Protein AF-A1ZXV8-F1 (afdb_monomer_lite)

Sequence (802 aa):
MLLSLAGGFVLKTYAQTKNYTYQALFLHKFTEHVNWPVSAAYGKKFRIGILGDKYVYRLMNNYLSQKKIAGVNTEVIHFTNVLQIRPCHVLFISESSNLNLKIVFARLRDIHCLIVSEKQDLFTKPKLFPVLAAQSCINLKVVNNRLRFDLNKPNIRARGLSLDSDQAKPALQTLAKYDSLKKAIPKKIARTQSNILRIINRSKALDDSLNLLQQNLRRMLAQENNYLKDIKKAKTEIKSLEKEEEEKLDSIATLQTKIQALMMEINRKNNELNSEKDSINALKYQINRLSEEVREDADVKKLLLVVKSLEDELKQRGGNVEELRDKLQNIRSANKELKNADLRYTTIQERLKRVKADKLAAEEEKKRLRADKERLSAEQKAQVARHRFNIIIASLVSLLLLILLLVFILSNRRRKNMIRKLNAVNIQLTQSKGQIEQQNEALQRNIVELQKKKELEAANRKLEEANKKLDQLQKYKDKLTNMIVHDLKNPLGAVLVNSKMEATNYNINPKIKKRLQDIHQASTRIKVYIEDMLAIQTYANSELPLQLAAHQMFAGIQNAVNILRSAIREKSIVIENNIPTEYYAKYDSKYIGRVYENLLSNAIKYTDPGGKIMFSAEMLPADDQSPLGYIHFAIADSGQGIPEDKFKQIFEPFMQLEAREFANTSSTGIGLTFCKMAVESHRSKIKVVSQVGVGTTFMFDLPRTELQEKSTASGAAKQAHSIEADKEATAMVLSQEERQTLKPFVQALDKVEFYEVTTLLSILKPLDQEKNSNLVQWKTAVEESIDNFNEVEYQKLKGLVV

InterPro domains:
  IPR003594 Histidine kinase/HSP90-like ATPase domain [PF02518] (588-705)
  IPR003594 Histidine kinase/HSP90-like ATPase domain [SM00387] (587-706)
  IPR003661 Signal transduction histidine kinase, dimerisation/phosphoacceptor domain [PF00512] (477-536)
  IPR003661 Signal transduction histidine kinase, dimerisation/phosphoacceptor domain [SM00388] (476-542)
  IPR003661 Signal transduction histidine kinase, dimerisation/phosphoacceptor domain [cd00082] (477-536)
  IPR004358 Signal transduction histidine kinase-related protein, C-terminal [PR00344] (631-645)
  IPR004358 Signal transduction histidine kinase-related protein, C-terminal [PR00344] (649-659)
  IPR004358 Signal transduction histidine kinase-related protein, C-terminal [PR00344] (666-684)
  IPR004358 Signal transduction histidine kinase-related protein, C-terminal [PR00344] (690-703)
  IPR005467 Histidine kinase domain [PS50109] (483-706)
  IPR025293 YfiR/HmsC-like [PF13689] (21-165)
  IPR036097 Signal transduction histidine kinase, dimerisation/phosphoacceptor domain superfamily [SSF47384] (461-537)
  IPR036890 Histidine kinase/HSP90-like ATPase superfamily [G3DSA:3.30.565.10] (543-709)
  IPR036890 Histidine kinase/HSP90-like ATPase superfamily [SSF55874] (532-705)

Secondary structure (DSSP, 8-state):
----TTTTTHHHHHTTS--HHHHHHHHHHHHTTEE--GGG--SSSEEEEEES-HHHHHHHHHHHTT-EETTEEEEEEEESSGGG----SEEEE-TT----HHHHHHHTTTS--EEEEE-S-SSS---S-HHHHTT-SEEEEEETTEEEEEE-HHHHHHTT-EE-TTTHHHHHHHHHHHHHHHTTSHHHHHHHHHHHHHHHHHHHHHHHHHHHHHHHHHHHHHHHHHHHHHHHHHHHHHHHHHHHHHHHHHHHHHHHHHHHHHHHHHHHHHHHHHHHHHHHHHHHHHHHHHHHTTSS---SSSSSSSTTS-S-S-SS-----TTHHHHHHHHHHHHHHHHHHHHHHHHHHHHHHHHHHHHHHHHHHHHHHHHHHHHHHHHHHHHHHHHHHHHHHHHHHHHHHHHHHHHHHHHHHHHHHHHHHHHHHHHHHHHHHHHHHHHHHHHHHHHHHHHHHHHHHHHHHHHHHHHHHHHHHHHHHHHHHHHHHHHHHHHHHHHHHHHHHHHT-TTS-HHHHHHHHHHHHHHHHHHHHHHHHHHHHHHHHS------EEEEHHHHHHHHHHHTHHHHHHTT-EEEE---TT-EEEE-HHHHHHHHHHHHHHHHHHSPTT-EEEEEEEEE---SS-TT-EEEEEEEE-SS---GGGTTGGGSTT------S-SS----S-HHHHHHHHHHHTT---EEEEETTTEEEEEEEEEEE------------------------------HHHHHHHHHHHHHHTTS-TT-HHHHHHHHGGGGG---HHHHHHHHHHHHHHHTT-HHHHHHHHTTT-

Structure (mmCIF, N/CA/C/O backbone):
data_AF-A1ZXV8-F1
#
_entry.id   AF-A1ZXV8-F1
#
loop_
_atom_site.group_PDB
_atom_site.id
_atom_site.type_symbol
_atom_site.label_atom_id
_atom_site.label_alt_id
_atom_site.label_comp_id
_atom_site.label_asym_id
_atom_site.label_entity_id
_atom_site.label_seq_id
_atom_site.pdbx_PDB_ins_code
_atom_site.Cartn_x
_atom_site.Cartn_y
_atom_site.Cartn_z
_atom_site.occupancy
_atom_site.B_iso_or_equiv
_atom_site.auth_seq_id
_atom_site.auth_comp_id
_atom_site.auth_asym_id
_atom_site.auth_atom_id
_atom_site.pdbx_PDB_model_num
ATOM 1 N N . MET A 1 1 ? -5.910 -38.141 56.158 1.00 32.38 1 MET A N 1
ATOM 2 C CA . MET A 1 1 ? -5.199 -38.746 55.011 1.00 32.38 1 MET A CA 1
ATOM 3 C C . MET A 1 1 ? -4.466 -37.655 54.249 1.00 32.38 1 MET A C 1
ATOM 5 O O . MET A 1 1 ? -5.045 -36.954 53.430 1.00 32.38 1 MET A O 1
ATOM 9 N N . LEU A 1 2 ? -3.208 -37.465 54.634 1.00 32.25 2 LEU A N 1
ATOM 10 C CA . LEU A 1 2 ? -2.226 -36.551 54.064 1.00 32.25 2 LEU A CA 1
ATOM 11 C C . LEU A 1 2 ? -1.462 -37.293 52.961 1.00 32.25 2 LEU A C 1
ATOM 13 O O . LEU A 1 2 ? -0.835 -38.287 53.298 1.00 32.25 2 LEU A O 1
ATOM 17 N N . LEU A 1 3 ? -1.522 -36.831 51.702 1.00 29.33 3 LEU A N 1
ATOM 18 C CA . LEU A 1 3 ? -0.487 -36.960 50.648 1.00 29.33 3 LEU A CA 1
ATOM 19 C C . LEU A 1 3 ? -1.077 -36.590 49.269 1.00 29.33 3 LEU A C 1
ATOM 21 O O . LEU A 1 3 ? -1.668 -37.434 48.610 1.00 29.33 3 LEU A O 1
ATOM 25 N N . SER A 1 4 ? -0.906 -35.334 48.826 1.00 27.02 4 SER A N 1
ATOM 26 C CA . SER A 1 4 ? -0.674 -34.981 47.396 1.00 27.02 4 SER A CA 1
ATOM 27 C C . SER A 1 4 ? -0.369 -33.488 47.142 1.00 27.02 4 SER A C 1
ATOM 29 O O . SER A 1 4 ? -0.070 -33.096 46.014 1.00 27.02 4 SER A O 1
ATOM 31 N N . LEU A 1 5 ? -0.357 -32.627 48.168 1.00 29.77 5 LEU A N 1
ATOM 32 C CA . LEU A 1 5 ? -0.182 -31.171 48.008 1.00 29.77 5 LEU A CA 1
ATOM 33 C C . LEU A 1 5 ? 1.259 -30.670 47.752 1.00 29.77 5 LEU A C 1
ATOM 35 O O . LEU A 1 5 ? 1.503 -29.471 47.837 1.00 29.77 5 LEU A O 1
ATOM 39 N N . ALA A 1 6 ? 2.204 -31.532 47.362 1.00 27.81 6 ALA A N 1
ATOM 40 C CA . ALA A 1 6 ? 3.570 -31.107 47.016 1.00 27.81 6 ALA A CA 1
ATOM 41 C C . ALA A 1 6 ? 3.826 -30.954 45.497 1.00 27.81 6 ALA A C 1
ATOM 43 O O . ALA A 1 6 ? 4.758 -30.260 45.101 1.00 27.81 6 ALA A O 1
ATOM 44 N N . GLY A 1 7 ? 2.986 -31.526 44.621 1.00 26.06 7 GLY A N 1
ATOM 45 C CA . GLY A 1 7 ? 3.224 -31.509 43.164 1.00 26.06 7 GLY A CA 1
ATOM 46 C C . GLY A 1 7 ? 2.676 -30.289 42.407 1.00 26.06 7 GLY A C 1
ATOM 47 O O . GLY A 1 7 ? 3.113 -29.994 41.298 1.00 26.06 7 GLY A O 1
ATOM 48 N N . GLY A 1 8 ? 1.714 -29.562 42.986 1.00 28.95 8 GLY A N 1
ATOM 49 C CA . GLY A 1 8 ? 0.981 -28.494 42.286 1.00 28.95 8 GLY A CA 1
ATOM 50 C C . GLY A 1 8 ? 1.524 -27.076 42.489 1.00 28.95 8 GLY A C 1
ATOM 51 O O . GLY A 1 8 ? 1.219 -26.185 41.693 1.00 28.95 8 GLY A O 1
ATOM 52 N N . PHE A 1 9 ? 2.315 -26.849 43.540 1.00 26.42 9 PHE A N 1
ATOM 53 C CA . PHE A 1 9 ? 2.768 -25.504 43.914 1.00 26.42 9 PHE A CA 1
ATOM 54 C C . PHE A 1 9 ? 4.142 -25.152 43.326 1.00 26.42 9 PHE A C 1
ATOM 56 O O . PHE A 1 9 ? 4.355 -24.011 42.924 1.00 26.42 9 PHE A O 1
ATOM 63 N N . VAL A 1 10 ? 5.025 -26.142 43.144 1.00 28.48 10 VAL A N 1
ATOM 64 C CA . VAL A 1 10 ? 6.367 -25.946 42.558 1.00 28.48 10 VAL A CA 1
ATOM 65 C C . VAL A 1 10 ? 6.303 -25.666 41.044 1.00 28.48 10 VAL A C 1
ATOM 67 O O . VAL A 1 10 ? 7.087 -24.882 40.516 1.00 28.48 10 VAL A O 1
ATOM 70 N N . LEU A 1 11 ? 5.296 -26.201 40.340 1.00 28.48 11 LEU A N 1
ATOM 71 C CA . LEU A 1 11 ? 5.063 -25.924 38.912 1.00 28.48 11 LEU A CA 1
ATOM 72 C C . LEU A 1 11 ? 4.448 -24.537 38.640 1.00 28.48 11 LEU A C 1
ATOM 74 O O . LEU A 1 11 ? 4.526 -24.042 37.516 1.00 28.48 11 LEU A O 1
ATOM 78 N N . LYS A 1 12 ? 3.860 -23.878 39.650 1.00 28.52 12 LYS A N 1
ATOM 79 C CA . LYS A 1 12 ? 3.264 -22.538 39.496 1.00 28.52 12 LYS A CA 1
ATOM 80 C C . LYS A 1 12 ? 4.261 -21.399 39.704 1.00 28.52 12 LYS A C 1
ATOM 82 O O . LYS A 1 12 ? 4.072 -20.340 39.112 1.00 28.52 12 LYS A O 1
ATOM 87 N N . THR A 1 13 ? 5.322 -21.607 40.480 1.00 26.94 13 THR A N 1
ATOM 88 C CA . THR A 1 13 ? 6.343 -20.579 40.740 1.00 26.94 13 THR A CA 1
ATOM 89 C C . THR A 1 13 ? 7.431 -20.520 39.664 1.00 26.94 13 THR A C 1
ATOM 91 O O . THR A 1 13 ? 7.935 -19.435 39.394 1.00 26.94 13 THR A O 1
ATOM 94 N N . TYR A 1 14 ? 7.707 -21.612 38.938 1.00 29.41 14 TYR A N 1
ATOM 95 C CA . TYR A 1 14 ? 8.611 -21.578 37.771 1.00 29.41 14 TYR A CA 1
ATOM 96 C C . TYR A 1 14 ? 7.970 -20.983 36.500 1.00 29.41 14 TYR A C 1
ATOM 98 O O . TYR A 1 14 ? 8.665 -20.425 35.652 1.00 29.41 14 TYR A O 1
ATOM 106 N N . ALA A 1 15 ? 6.639 -21.041 36.376 1.00 31.14 15 ALA A N 1
ATOM 107 C CA . ALA A 1 15 ? 5.903 -20.504 35.226 1.00 31.14 15 ALA A CA 1
ATOM 108 C C . ALA A 1 15 ? 5.649 -18.982 35.299 1.00 31.14 15 ALA A C 1
ATOM 110 O O . ALA A 1 15 ? 5.165 -18.386 34.335 1.00 31.14 15 ALA A O 1
ATOM 111 N N . GLN A 1 16 ? 5.970 -18.328 36.422 1.00 33.84 16 GLN A N 1
ATOM 112 C CA . GLN A 1 16 ? 5.650 -16.913 36.651 1.00 33.84 16 GLN A CA 1
ATOM 113 C C . GLN A 1 16 ? 6.621 -15.900 36.018 1.00 33.84 16 GLN A C 1
ATOM 115 O O . GLN A 1 16 ? 6.372 -14.700 36.105 1.00 33.84 16 GLN A O 1
ATOM 120 N N . THR A 1 17 ? 7.663 -16.333 35.304 1.00 42.47 17 THR A N 1
ATOM 121 C CA . THR A 1 17 ? 8.626 -15.415 34.652 1.00 42.47 17 THR A CA 1
ATOM 122 C C . THR A 1 17 ? 8.869 -15.674 33.162 1.00 42.47 17 THR A C 1
ATOM 124 O O . THR A 1 17 ? 9.558 -14.884 32.515 1.00 42.47 17 THR A O 1
ATOM 127 N N . LYS A 1 18 ? 8.249 -16.702 32.564 1.00 52.91 18 LYS A N 1
ATOM 128 C CA . LYS A 1 18 ? 8.358 -17.005 31.127 1.00 52.91 18 LYS A CA 1
ATOM 129 C C . LYS A 1 18 ? 6.992 -16.971 30.469 1.00 52.91 18 LYS A C 1
ATOM 131 O O . LYS A 1 18 ? 6.200 -17.903 30.548 1.00 52.91 18 LYS A O 1
ATOM 136 N N . ASN A 1 19 ? 6.680 -15.855 29.828 1.00 66.50 19 ASN A N 1
ATOM 137 C CA . ASN A 1 19 ? 5.426 -15.732 29.110 1.00 66.50 19 ASN A CA 1
ATOM 138 C C . ASN A 1 19 ? 5.598 -16.296 27.687 1.00 66.50 19 ASN A C 1
ATOM 140 O O . ASN A 1 19 ? 5.915 -15.572 26.743 1.00 66.50 19 ASN A O 1
ATOM 144 N N . TYR A 1 20 ? 5.383 -17.611 27.568 1.00 77.12 20 TYR A N 1
ATOM 145 C CA . TYR A 1 20 ? 5.477 -18.393 26.326 1.00 77.12 20 TYR A CA 1
ATOM 146 C C . TYR A 1 20 ? 4.579 -17.875 25.197 1.00 77.12 20 TYR A C 1
ATOM 148 O O . TYR A 1 20 ? 4.861 -18.107 24.023 1.00 77.12 20 TYR A O 1
ATOM 156 N N . THR A 1 21 ? 3.540 -17.100 25.518 1.00 71.75 21 THR A N 1
ATOM 157 C CA . THR A 1 21 ? 2.731 -16.392 24.519 1.00 71.75 21 THR A CA 1
ATOM 158 C C . THR A 1 21 ? 3.543 -15.318 23.785 1.00 71.75 21 THR A C 1
ATOM 160 O O . THR A 1 21 ? 3.386 -15.174 22.575 1.00 71.75 21 THR A O 1
ATOM 163 N N . TYR A 1 22 ? 4.460 -14.603 24.455 1.00 70.88 22 TYR A N 1
ATOM 164 C CA . TYR A 1 22 ? 5.354 -13.655 23.768 1.00 70.88 22 TYR A CA 1
ATOM 165 C C . TYR A 1 22 ? 6.377 -14.358 22.890 1.00 70.88 22 TYR A C 1
ATOM 167 O O . TYR A 1 22 ? 6.713 -13.843 21.830 1.00 70.88 22 TYR A O 1
ATOM 175 N N . GLN A 1 23 ? 6.878 -15.517 23.313 1.00 80.12 23 GLN A N 1
ATOM 176 C CA . GLN A 1 23 ? 7.823 -16.289 22.508 1.00 80.12 23 GLN A CA 1
ATOM 177 C C . GLN A 1 23 ? 7.127 -16.897 21.291 1.00 80.12 23 GLN A C 1
ATOM 179 O O . GLN A 1 23 ? 7.678 -16.843 20.202 1.00 80.12 23 GLN A O 1
ATOM 184 N N . ALA A 1 24 ? 5.887 -17.369 21.434 1.00 81.81 24 ALA A N 1
ATOM 185 C CA . ALA A 1 24 ? 5.053 -17.790 20.311 1.00 81.81 24 ALA A CA 1
ATOM 186 C C . ALA A 1 24 ? 4.785 -16.638 19.323 1.00 81.81 24 ALA A C 1
ATOM 188 O O . ALA A 1 24 ? 4.926 -16.812 18.115 1.00 81.81 24 ALA A O 1
ATOM 189 N N . LEU A 1 25 ? 4.460 -15.441 19.827 1.00 79.81 25 LEU A N 1
ATOM 190 C CA . LEU A 1 25 ? 4.296 -14.242 19.000 1.00 79.81 25 LEU A CA 1
ATOM 191 C C . LEU A 1 25 ? 5.600 -13.851 18.291 1.00 79.81 25 LEU A C 1
ATOM 193 O O . LEU A 1 25 ? 5.573 -13.539 17.101 1.00 79.81 25 LEU A O 1
ATOM 197 N N . PHE A 1 26 ? 6.723 -13.881 19.013 1.00 81.12 26 PHE A N 1
ATOM 198 C CA . PHE A 1 26 ? 8.047 -13.627 18.456 1.00 81.12 26 PHE A CA 1
ATOM 199 C C . PHE A 1 26 ? 8.368 -14.623 17.350 1.00 81.12 26 PHE A C 1
ATOM 201 O O . PHE A 1 26 ? 8.742 -14.190 16.272 1.00 81.12 26 PHE A O 1
ATOM 208 N N . LEU A 1 27 ? 8.183 -15.926 17.584 1.00 83.44 27 LEU A N 1
ATOM 209 C CA . LEU A 1 27 ? 8.441 -16.954 16.580 1.00 83.44 27 LEU A CA 1
ATOM 210 C C . LEU A 1 27 ? 7.626 -16.691 15.322 1.00 83.44 27 LEU A C 1
ATOM 212 O O . LEU A 1 27 ? 8.215 -16.577 14.259 1.00 83.44 27 LEU A O 1
ATOM 216 N N . HIS A 1 28 ? 6.313 -16.495 15.457 1.00 83.31 28 HIS A N 1
ATOM 217 C CA . HIS A 1 28 ? 5.432 -16.188 14.331 1.00 83.31 28 HIS A CA 1
ATOM 218 C C . HIS A 1 28 ? 5.938 -14.994 13.508 1.00 83.31 28 HIS A C 1
ATOM 220 O O . HIS A 1 28 ? 6.115 -15.105 12.298 1.00 83.31 28 HIS A O 1
ATOM 226 N N . LYS A 1 29 ? 6.224 -13.864 14.168 1.00 80.81 29 LYS A N 1
ATOM 227 C CA . LYS A 1 29 ? 6.672 -12.646 13.482 1.00 80.81 29 LYS A CA 1
ATOM 228 C C . LYS A 1 29 ? 8.089 -12.731 12.945 1.00 80.81 29 LYS A C 1
ATOM 230 O O . LYS A 1 29 ? 8.355 -12.224 11.868 1.00 80.81 29 LYS A O 1
ATOM 235 N N . PHE A 1 30 ? 8.991 -13.395 13.652 1.00 82.00 30 PHE A N 1
ATOM 236 C CA . PHE A 1 30 ? 10.355 -13.579 13.186 1.00 82.00 30 PHE A CA 1
ATOM 237 C C . PHE A 1 30 ? 10.393 -14.482 11.949 1.00 82.00 30 PHE A C 1
ATOM 239 O O . PHE A 1 30 ? 11.094 -14.175 10.992 1.00 82.00 30 PHE A O 1
ATOM 246 N N . THR A 1 31 ? 9.605 -15.561 11.933 1.00 83.75 31 THR A N 1
ATOM 247 C CA . THR A 1 31 ? 9.573 -16.517 10.816 1.00 83.75 31 THR A CA 1
ATOM 248 C C . THR A 1 31 ? 9.004 -15.942 9.519 1.00 83.75 31 THR A C 1
ATOM 250 O O . THR A 1 31 ? 9.317 -16.477 8.461 1.00 83.75 31 THR A O 1
ATOM 253 N N . GLU A 1 32 ? 8.222 -14.853 9.583 1.00 78.19 32 GLU A N 1
ATOM 254 C CA . GLU A 1 32 ? 7.769 -14.092 8.401 1.00 78.19 32 GLU A CA 1
ATOM 255 C C . GLU A 1 32 ? 8.937 -13.398 7.670 1.00 78.19 32 GLU A C 1
ATOM 257 O O . GLU A 1 32 ? 8.808 -13.086 6.493 1.00 78.19 32 GLU A O 1
ATOM 262 N N . HIS A 1 33 ? 10.070 -13.175 8.345 1.00 79.19 33 HIS A N 1
ATOM 263 C CA . HIS A 1 33 ? 11.251 -12.486 7.802 1.00 79.19 33 HIS A CA 1
ATOM 264 C C . HIS A 1 33 ? 12.426 -13.428 7.499 1.00 79.19 33 HIS A C 1
ATOM 266 O O . HIS A 1 33 ? 13.549 -12.979 7.255 1.00 79.19 33 HIS A O 1
ATOM 272 N N . VAL A 1 34 ? 12.191 -14.739 7.576 1.00 81.75 34 VAL A N 1
ATOM 273 C CA . VAL A 1 34 ? 13.168 -15.762 7.202 1.00 81.75 34 VAL A CA 1
ATOM 274 C C . VAL A 1 34 ? 12.838 -16.223 5.791 1.00 81.75 34 VAL A C 1
ATOM 276 O O . VAL A 1 34 ? 11.711 -16.637 5.526 1.00 81.75 34 VAL A O 1
ATOM 279 N N . ASN A 1 35 ? 13.826 -16.191 4.903 1.00 82.06 35 ASN A N 1
ATOM 280 C CA . ASN A 1 35 ? 13.695 -16.756 3.570 1.00 82.06 35 ASN A CA 1
ATOM 281 C C . ASN A 1 35 ? 13.905 -18.269 3.661 1.00 82.06 35 ASN A C 1
ATOM 283 O O . ASN A 1 35 ? 14.996 -18.750 3.989 1.00 82.06 35 ASN A O 1
ATOM 287 N N . TRP A 1 36 ? 12.829 -19.010 3.406 1.00 83.06 36 TRP A N 1
ATOM 288 C CA . TRP A 1 36 ? 12.804 -20.469 3.435 1.00 83.06 36 TRP A CA 1
ATOM 289 C C . TRP A 1 36 ? 13.124 -21.007 2.032 1.00 83.06 36 TRP A C 1
ATOM 291 O O . TRP A 1 36 ? 12.418 -20.650 1.088 1.00 83.06 36 TRP A O 1
ATOM 301 N N . PRO A 1 37 ? 14.166 -21.840 1.854 1.00 75.44 37 PRO A N 1
ATOM 302 C CA . PRO A 1 37 ? 14.499 -22.389 0.542 1.00 75.44 37 PRO A CA 1
ATOM 303 C C . PRO A 1 37 ? 13.390 -23.329 0.045 1.00 75.44 37 PRO A C 1
ATOM 305 O O . PRO A 1 37 ? 12.659 -23.912 0.843 1.00 75.44 37 PRO A O 1
ATOM 308 N N . VAL A 1 38 ? 13.279 -23.519 -1.274 1.00 65.75 38 VAL A N 1
ATOM 309 C CA . VAL A 1 38 ? 12.250 -24.386 -1.894 1.00 65.75 38 VAL A CA 1
ATOM 310 C C . VAL A 1 38 ? 12.329 -25.830 -1.365 1.00 65.75 38 VAL A C 1
ATOM 312 O O . VAL A 1 38 ? 11.308 -26.483 -1.164 1.00 65.75 38 VAL A O 1
ATOM 315 N N . SER A 1 39 ? 13.536 -26.294 -1.028 1.00 60.47 39 SER A N 1
ATOM 316 C CA . SER A 1 39 ? 13.817 -27.580 -0.371 1.00 60.47 39 SER A CA 1
ATOM 317 C C . SER A 1 39 ? 13.283 -27.697 1.066 1.00 60.47 39 SER A C 1
ATOM 319 O O . SER A 1 39 ? 13.210 -28.802 1.598 1.00 60.47 39 SER A O 1
ATOM 321 N N . ALA A 1 40 ? 12.899 -26.591 1.714 1.00 58.06 40 ALA A N 1
ATOM 322 C CA . ALA A 1 40 ? 12.323 -26.575 3.060 1.00 58.06 40 ALA A CA 1
ATOM 323 C C . ALA A 1 40 ? 10.795 -26.763 3.078 1.00 58.06 40 ALA A C 1
ATOM 325 O O . ALA A 1 40 ? 10.205 -26.735 4.154 1.00 58.06 40 ALA A O 1
ATOM 326 N N . ALA A 1 41 ? 10.135 -26.957 1.930 1.00 58.88 41 ALA A N 1
ATOM 327 C CA . ALA A 1 41 ? 8.693 -27.190 1.859 1.00 58.88 41 ALA A CA 1
ATOM 328 C C . ALA A 1 41 ? 8.321 -28.604 2.357 1.00 58.88 41 ALA A C 1
ATOM 330 O O . ALA A 1 41 ? 8.096 -29.526 1.574 1.00 58.88 41 ALA A O 1
ATOM 331 N N . TYR A 1 42 ? 8.223 -28.799 3.678 1.00 57.16 42 TYR A N 1
ATOM 332 C CA . TYR A 1 42 ? 7.844 -30.084 4.294 1.00 57.16 42 TYR A CA 1
ATOM 333 C C . TYR A 1 42 ? 6.326 -30.383 4.196 1.00 57.16 42 TYR A C 1
ATOM 335 O O . TYR A 1 42 ? 5.670 -30.688 5.198 1.00 57.16 42 TYR A O 1
ATOM 343 N N . GLY A 1 43 ? 5.751 -30.319 2.990 1.00 58.00 43 GLY A N 1
ATOM 344 C CA . GLY A 1 43 ? 4.340 -30.614 2.700 1.00 58.00 43 GLY A CA 1
ATOM 345 C C . GLY A 1 43 ? 3.385 -29.413 2.815 1.00 58.00 43 GLY A C 1
ATOM 346 O O . GLY A 1 43 ? 3.805 -28.264 2.867 1.00 58.00 43 GLY A O 1
ATOM 347 N N . LYS A 1 44 ? 2.065 -29.672 2.867 1.00 72.06 44 LYS A N 1
ATOM 348 C CA . LYS A 1 44 ? 0.993 -28.641 2.862 1.00 72.06 44 LYS A CA 1
ATOM 349 C C . LYS A 1 44 ? 0.896 -27.781 4.145 1.00 72.06 44 LYS A C 1
ATOM 351 O O . LYS A 1 44 ? -0.054 -27.008 4.271 1.00 72.06 44 LYS A O 1
ATOM 356 N N . LYS A 1 45 ? 1.790 -27.952 5.132 1.00 83.00 45 LYS A N 1
ATOM 357 C CA . LYS A 1 45 ? 1.729 -27.288 6.451 1.00 83.00 45 LYS A CA 1
ATOM 358 C C . LYS A 1 45 ? 3.101 -26.811 6.936 1.00 83.00 45 LYS A C 1
ATOM 360 O O . LYS A 1 45 ? 4.094 -27.524 6.809 1.00 83.00 45 LYS A O 1
ATOM 365 N N . PHE A 1 46 ? 3.133 -25.648 7.584 1.00 87.81 46 PHE A N 1
ATOM 366 C CA . PHE A 1 46 ? 4.326 -25.092 8.218 1.00 87.81 46 PHE A CA 1
ATOM 367 C C . PHE A 1 46 ? 4.515 -25.687 9.623 1.00 87.81 46 PHE A C 1
ATOM 369 O O . PHE A 1 46 ? 3.823 -25.326 10.573 1.00 87.81 46 PHE A O 1
ATOM 376 N N . ARG A 1 47 ? 5.433 -26.645 9.761 1.00 90.56 47 ARG A N 1
ATOM 377 C CA . ARG A 1 47 ? 5.686 -27.380 11.016 1.00 90.56 47 ARG A CA 1
ATOM 378 C C . ARG A 1 47 ? 6.595 -26.636 11.998 1.00 90.56 47 ARG A C 1
ATOM 380 O O . ARG A 1 47 ? 7.744 -26.351 11.657 1.00 90.56 47 ARG A O 1
ATOM 387 N N . ILE A 1 48 ? 6.124 -26.447 13.231 1.00 91.56 48 ILE A N 1
ATOM 388 C CA . ILE A 1 48 ? 6.875 -25.923 14.382 1.00 91.56 48 ILE A CA 1
ATOM 389 C C . ILE A 1 48 ? 6.969 -27.010 15.457 1.00 91.56 48 ILE A C 1
ATOM 391 O O . ILE A 1 48 ? 5.977 -27.365 16.090 1.00 91.56 48 ILE A O 1
ATOM 395 N N . GLY A 1 49 ? 8.167 -27.534 15.679 1.00 90.38 49 GLY A N 1
ATOM 396 C CA . GLY A 1 49 ? 8.473 -28.465 16.756 1.00 90.38 49 GLY A CA 1
ATOM 397 C C . GLY A 1 49 ? 8.711 -27.754 18.084 1.00 90.38 49 GLY A C 1
ATOM 398 O O . GLY A 1 49 ? 9.452 -26.775 18.140 1.00 90.38 49 GLY A O 1
ATOM 399 N N . ILE A 1 50 ? 8.131 -28.269 19.164 1.00 90.25 50 ILE A N 1
ATOM 400 C CA . ILE A 1 50 ? 8.362 -27.800 20.532 1.00 90.25 50 ILE A CA 1
ATOM 401 C C . ILE A 1 50 ? 8.963 -28.943 21.337 1.00 90.25 50 ILE A C 1
ATOM 403 O O . ILE A 1 50 ? 8.291 -29.936 21.609 1.00 90.25 50 ILE A O 1
ATOM 407 N N . LEU A 1 51 ? 10.219 -28.775 21.734 1.00 85.50 51 LEU A N 1
ATOM 408 C CA . LEU A 1 51 ? 10.950 -29.663 22.625 1.00 85.50 51 LEU A CA 1
ATOM 409 C C . LEU A 1 51 ? 10.959 -29.045 24.028 1.00 85.50 51 LEU A C 1
ATOM 411 O O . LEU A 1 51 ? 11.698 -28.100 24.305 1.00 85.50 51 LEU A O 1
ATOM 415 N N . GLY A 1 52 ? 10.082 -29.541 24.897 1.00 78.06 52 GLY A N 1
ATOM 416 C CA . GLY A 1 52 ? 9.874 -29.004 26.242 1.00 78.06 52 GLY A CA 1
ATOM 417 C C . GLY A 1 52 ? 8.691 -29.665 26.942 1.00 78.06 52 GLY A C 1
ATOM 418 O O . GLY A 1 52 ? 8.088 -30.604 26.417 1.00 78.06 52 GLY A O 1
ATOM 419 N N . ASP A 1 53 ? 8.337 -29.185 28.131 1.00 78.75 53 ASP A N 1
ATOM 420 C CA . ASP A 1 53 ? 7.206 -29.741 28.875 1.00 78.75 53 ASP A CA 1
ATOM 421 C C . ASP A 1 53 ? 5.837 -29.527 28.171 1.00 78.75 53 ASP A C 1
ATOM 423 O O . ASP A 1 53 ? 5.662 -28.723 27.247 1.00 78.75 53 ASP A O 1
ATOM 427 N N . LYS A 1 54 ? 4.815 -30.268 28.625 1.00 81.06 54 LYS A N 1
ATOM 428 C CA . LYS A 1 54 ? 3.445 -30.209 28.072 1.00 81.06 54 LYS A CA 1
ATOM 429 C C . LYS A 1 54 ? 2.751 -28.860 28.320 1.00 81.06 54 LYS A C 1
ATOM 431 O O . LYS A 1 54 ? 1.695 -28.600 27.736 1.00 81.06 54 LYS A O 1
ATOM 436 N N . TYR A 1 55 ? 3.265 -28.034 29.225 1.00 80.38 55 TYR A N 1
ATOM 437 C CA . TYR A 1 55 ? 2.729 -26.709 29.517 1.00 80.38 55 TYR A CA 1
ATOM 438 C C . TYR A 1 55 ? 3.193 -25.697 28.461 1.00 80.38 55 TYR A C 1
ATOM 440 O O . TYR A 1 55 ? 2.348 -25.023 27.865 1.00 80.38 55 TYR A O 1
ATOM 448 N N . VAL A 1 56 ? 4.489 -25.684 28.137 1.00 82.56 56 VAL A N 1
ATOM 449 C CA . VAL A 1 56 ? 5.077 -24.888 27.048 1.00 82.56 56 VAL A CA 1
ATOM 450 C C . VAL A 1 56 ? 4.387 -25.193 25.724 1.00 82.56 56 VAL A C 1
ATOM 452 O O . VAL A 1 56 ? 3.896 -24.278 25.057 1.00 82.56 56 VAL A O 1
ATOM 455 N N . TYR A 1 57 ? 4.261 -26.481 25.386 1.00 86.62 57 TYR A N 1
ATOM 456 C CA . TYR A 1 57 ? 3.560 -26.910 24.176 1.00 86.62 57 TYR A CA 1
ATOM 457 C C . TYR A 1 57 ? 2.130 -26.366 24.115 1.00 86.62 57 TYR A C 1
ATOM 459 O O . TYR A 1 57 ? 1.757 -25.758 23.115 1.00 86.62 57 TYR A O 1
ATOM 467 N N . ARG A 1 58 ? 1.334 -26.522 25.184 1.00 83.56 58 ARG A N 1
ATOM 468 C CA . ARG A 1 58 ? -0.059 -26.046 25.209 1.00 83.56 58 ARG A CA 1
ATOM 469 C C . ARG A 1 58 ? -0.158 -24.543 24.959 1.00 83.56 58 ARG A C 1
ATOM 471 O O . ARG A 1 58 ? -0.984 -24.114 24.157 1.00 83.56 58 ARG A O 1
ATOM 478 N N . LEU A 1 59 ? 0.683 -23.748 25.617 1.00 82.75 59 LEU A N 1
ATOM 479 C CA . LEU A 1 59 ? 0.645 -22.292 25.484 1.00 82.75 59 LEU A CA 1
ATOM 480 C C . LEU A 1 59 ? 1.039 -21.816 24.087 1.00 82.75 59 LEU A C 1
ATOM 482 O O . LEU A 1 59 ? 0.376 -20.945 23.525 1.00 82.75 59 LEU A O 1
ATOM 486 N N . MET A 1 60 ? 2.100 -22.387 23.524 1.00 85.31 60 MET A N 1
ATOM 487 C CA . MET A 1 60 ? 2.564 -22.015 22.192 1.00 85.31 60 MET A CA 1
ATOM 488 C C . MET A 1 60 ? 1.622 -22.534 21.101 1.00 85.31 60 MET A C 1
ATOM 490 O O . MET A 1 60 ? 1.321 -21.793 20.167 1.00 85.31 60 MET A O 1
ATOM 494 N N . ASN A 1 61 ? 1.089 -23.753 21.246 1.00 90.31 61 ASN A N 1
ATOM 495 C CA . ASN A 1 61 ? 0.120 -24.335 20.318 1.00 90.31 61 ASN A CA 1
ATOM 496 C C . ASN A 1 61 ? -1.166 -23.505 20.232 1.00 90.31 61 ASN A C 1
ATOM 498 O O . ASN A 1 61 ? -1.627 -23.222 19.128 1.00 90.31 61 ASN A O 1
ATOM 502 N N . ASN A 1 62 ? -1.704 -23.050 21.369 1.00 85.12 62 ASN A N 1
ATOM 503 C CA . ASN A 1 62 ? -2.914 -22.221 21.404 1.00 85.12 62 ASN A CA 1
ATOM 504 C C . ASN A 1 62 ? -2.796 -20.951 20.549 1.00 85.12 62 ASN A C 1
ATOM 506 O O . ASN A 1 62 ? -3.791 -20.492 19.999 1.00 85.12 62 ASN A O 1
ATOM 510 N N . TYR A 1 63 ? -1.591 -20.385 20.441 1.00 84.50 63 TYR A N 1
ATOM 511 C CA . TYR A 1 63 ? -1.353 -19.198 19.626 1.00 84.50 63 TYR A CA 1
ATOM 512 C C . TYR A 1 63 ? -0.971 -19.543 18.181 1.00 84.50 63 TYR A C 1
ATOM 514 O O . TYR A 1 63 ? -1.543 -18.984 17.249 1.00 84.50 63 TYR A O 1
ATOM 522 N N . LEU A 1 64 ? -0.004 -20.444 17.986 1.00 85.81 64 LEU A N 1
ATOM 523 C CA . LEU A 1 64 ? 0.622 -20.697 16.684 1.00 85.81 64 LEU A CA 1
ATOM 524 C C . LEU A 1 64 ? -0.249 -21.530 15.738 1.00 85.81 64 LEU A C 1
ATOM 526 O O . LEU A 1 64 ? -0.244 -21.260 14.543 1.00 85.81 64 LEU A O 1
ATOM 530 N N . SER A 1 65 ? -1.032 -22.491 16.243 1.00 87.06 65 SER A N 1
ATOM 531 C CA . SER A 1 65 ? -1.873 -23.366 15.399 1.00 87.06 65 SER A CA 1
ATOM 532 C C . SER A 1 65 ? -2.940 -22.615 14.597 1.00 87.06 65 SER A C 1
ATOM 534 O O . SER A 1 65 ? -3.381 -23.084 13.553 1.00 87.06 65 SER A O 1
ATOM 536 N N . GLN A 1 66 ? -3.335 -21.426 15.057 1.00 83.50 66 GLN A N 1
ATOM 537 C CA . GLN A 1 66 ? -4.337 -20.577 14.408 1.00 83.50 66 GLN A CA 1
ATOM 538 C C . GLN A 1 66 ? -3.727 -19.598 13.393 1.00 83.50 66 GLN A C 1
ATOM 540 O O . GLN A 1 66 ? -4.427 -18.720 12.883 1.00 83.50 66 GLN A O 1
ATOM 545 N N . LYS A 1 67 ? -2.415 -19.673 13.140 1.00 84.81 67 LYS A N 1
ATOM 546 C CA . LYS A 1 67 ? -1.692 -18.721 12.290 1.00 84.81 67 LYS A CA 1
ATOM 547 C C . LYS A 1 67 ? -1.213 -19.363 10.995 1.00 84.81 67 LYS A C 1
ATOM 549 O O . LYS A 1 67 ? -0.979 -20.570 10.919 1.00 84.81 67 LYS A O 1
ATOM 554 N N . LYS A 1 68 ? -1.039 -18.521 9.977 1.00 83.56 68 LYS A N 1
ATOM 555 C CA . LYS A 1 68 ? -0.389 -18.880 8.717 1.00 83.56 68 LYS A CA 1
ATOM 556 C C . LYS A 1 68 ? 0.993 -18.243 8.677 1.00 83.56 68 LYS A C 1
ATOM 558 O O . LYS A 1 68 ? 1.107 -17.055 8.955 1.00 83.56 68 LYS A O 1
ATOM 563 N N . ILE A 1 69 ? 2.009 -19.016 8.313 1.00 80.38 69 ILE A N 1
ATOM 564 C CA . ILE A 1 69 ? 3.385 -18.543 8.117 1.00 80.38 69 ILE A CA 1
ATOM 565 C C . ILE A 1 69 ? 3.742 -18.820 6.660 1.00 80.38 69 ILE A C 1
ATOM 567 O O . ILE A 1 69 ? 3.461 -19.908 6.160 1.00 80.38 69 ILE A O 1
ATOM 571 N N . ALA A 1 70 ? 4.283 -17.816 5.963 1.00 72.81 70 ALA A N 1
ATOM 572 C CA . ALA A 1 70 ? 4.555 -17.883 4.522 1.00 72.81 70 ALA A CA 1
ATOM 573 C C . ALA A 1 70 ? 3.335 -18.354 3.686 1.00 72.81 70 ALA A C 1
ATOM 575 O O . ALA A 1 70 ? 3.470 -19.091 2.717 1.00 72.81 70 ALA A O 1
ATOM 576 N N . GLY A 1 71 ? 2.116 -17.972 4.097 1.00 73.62 71 GLY A N 1
ATOM 577 C CA . GLY A 1 71 ? 0.861 -18.341 3.422 1.00 73.62 71 GLY A CA 1
ATOM 578 C C . GLY A 1 71 ? 0.319 -19.744 3.740 1.00 73.62 71 GLY A C 1
ATOM 579 O O . GLY A 1 71 ? -0.807 -20.060 3.353 1.00 73.62 71 GLY A O 1
ATOM 580 N N . VAL A 1 72 ? 1.054 -20.559 4.501 1.00 82.38 72 VAL A N 1
ATOM 581 C CA . VAL A 1 72 ? 0.725 -21.962 4.793 1.00 82.38 72 VAL A CA 1
ATOM 582 C C . VAL A 1 72 ? 0.236 -22.127 6.240 1.00 82.38 72 VAL A C 1
ATOM 584 O O . VAL A 1 72 ? 0.717 -21.453 7.149 1.00 82.38 72 VAL A O 1
ATOM 587 N N . ASN A 1 73 ? -0.731 -23.023 6.478 1.00 84.94 73 ASN A N 1
ATOM 588 C CA . ASN A 1 73 ? -1.251 -23.303 7.824 1.00 84.94 73 ASN A CA 1
ATOM 589 C C . ASN A 1 73 ? -0.165 -23.877 8.742 1.00 84.94 73 ASN A C 1
ATOM 591 O O . ASN A 1 73 ? 0.559 -24.794 8.348 1.00 84.94 73 ASN A O 1
ATOM 595 N N . THR A 1 74 ? -0.099 -23.382 9.978 1.00 89.38 74 THR A N 1
ATOM 596 C CA . THR A 1 74 ? 0.902 -23.818 10.957 1.00 89.38 74 THR A CA 1
ATOM 597 C C . THR A 1 74 ? 0.462 -25.091 11.678 1.00 89.38 74 THR A C 1
ATOM 599 O O . THR A 1 74 ? -0.664 -25.198 12.158 1.00 89.38 74 THR A O 1
ATOM 602 N N . GLU A 1 75 ? 1.370 -26.053 11.797 1.00 91.25 75 GLU A N 1
ATOM 603 C CA . GLU A 1 75 ? 1.208 -27.272 12.588 1.00 91.25 75 GLU A CA 1
ATOM 604 C C . GLU A 1 75 ? 2.237 -27.273 13.715 1.00 91.25 75 GLU A C 1
ATOM 606 O O . GLU A 1 75 ? 3.438 -27.197 13.463 1.00 91.25 75 GLU A O 1
ATOM 611 N N . VAL A 1 76 ? 1.782 -27.356 14.964 1.00 90.88 76 VAL A N 1
ATOM 612 C CA . VAL A 1 76 ? 2.668 -27.359 16.132 1.00 90.88 76 VAL A CA 1
ATOM 613 C C . VAL A 1 76 ? 2.781 -28.783 16.662 1.00 90.88 76 VAL A C 1
ATOM 615 O O . VAL A 1 76 ? 1.774 -29.411 16.980 1.00 90.88 76 VAL A O 1
ATOM 618 N N . ILE A 1 77 ? 4.004 -29.294 16.761 1.00 91.25 77 ILE A N 1
ATOM 619 C CA . ILE A 1 77 ? 4.293 -30.683 17.126 1.00 91.25 77 ILE A CA 1
ATOM 620 C C . ILE A 1 77 ? 4.984 -30.697 18.487 1.00 91.25 77 ILE A C 1
ATOM 622 O O . ILE A 1 77 ? 5.987 -30.012 18.684 1.00 91.25 77 ILE A O 1
ATOM 626 N N . HIS A 1 78 ? 4.464 -31.480 19.433 1.00 91.75 78 HIS A N 1
ATOM 627 C CA . HIS A 1 78 ? 5.113 -31.681 20.729 1.00 91.75 78 HIS A CA 1
ATOM 628 C C . HIS A 1 78 ? 6.125 -32.824 20.646 1.00 91.75 78 HIS A C 1
ATOM 630 O O . HIS A 1 78 ? 5.752 -33.950 20.329 1.00 91.75 78 HIS A O 1
ATOM 636 N N . PHE A 1 79 ? 7.385 -32.553 20.976 1.00 86.69 79 PHE A N 1
ATOM 637 C CA . PHE A 1 79 ? 8.412 -33.572 21.161 1.00 86.69 79 PHE A CA 1
ATOM 638 C C . PHE A 1 79 ? 8.707 -33.718 22.654 1.00 86.69 79 PHE A C 1
ATOM 640 O O . PHE A 1 79 ? 9.185 -32.781 23.294 1.00 86.69 79 PHE A O 1
ATOM 647 N N . THR A 1 80 ? 8.425 -34.894 23.219 1.00 77.50 80 THR A N 1
ATOM 648 C CA . THR A 1 80 ? 8.710 -35.186 24.636 1.00 77.50 80 THR A CA 1
ATOM 649 C C . THR A 1 80 ? 10.103 -35.781 24.841 1.00 77.50 80 THR A C 1
ATOM 651 O O . THR A 1 80 ? 10.627 -35.739 25.951 1.00 77.50 80 THR A O 1
ATOM 654 N N . ASN A 1 81 ? 10.727 -36.300 23.777 1.00 75.31 81 ASN A N 1
ATOM 655 C CA . ASN A 1 81 ? 12.081 -36.853 23.783 1.00 75.31 81 ASN A CA 1
ATOM 656 C C . ASN A 1 81 ? 12.844 -36.437 22.509 1.00 75.31 81 ASN A C 1
ATOM 658 O O . ASN A 1 81 ? 12.274 -36.383 21.419 1.00 75.31 81 ASN A O 1
ATOM 662 N N . VAL A 1 82 ? 14.154 -36.211 22.647 1.00 74.12 82 VAL A N 1
ATOM 663 C CA . VAL A 1 82 ? 15.136 -36.001 21.566 1.00 74.12 82 VAL A CA 1
ATOM 664 C C . VAL A 1 82 ? 14.989 -37.008 20.419 1.00 74.12 82 VAL A C 1
ATOM 666 O O . VAL A 1 82 ? 15.096 -36.630 19.253 1.00 74.12 82 VAL A O 1
ATOM 669 N N . LEU A 1 83 ? 14.709 -38.279 20.722 1.00 73.94 83 LEU A N 1
ATOM 670 C CA . LEU A 1 83 ? 14.605 -39.330 19.704 1.00 73.94 83 LEU A CA 1
ATOM 671 C C . LEU A 1 83 ? 13.382 -39.192 18.785 1.00 73.94 83 LEU A C 1
ATOM 673 O O . LEU A 1 83 ? 13.416 -39.725 17.678 1.00 73.94 83 LEU A O 1
ATOM 677 N N . GLN A 1 84 ? 12.338 -38.479 19.221 1.00 78.38 84 GLN A N 1
ATOM 678 C CA . GLN A 1 84 ? 11.083 -38.296 18.479 1.00 78.38 84 GLN A CA 1
ATOM 679 C C . GLN A 1 84 ? 11.117 -37.115 17.507 1.00 78.38 84 GLN A C 1
ATOM 681 O O . GLN A 1 84 ? 10.160 -36.921 16.758 1.00 78.38 84 GLN A O 1
ATOM 686 N N . ILE A 1 85 ? 12.182 -36.310 17.535 1.00 80.38 85 ILE A N 1
ATOM 687 C CA . ILE A 1 85 ? 12.284 -35.112 16.706 1.00 80.38 85 ILE A CA 1
ATOM 688 C C . ILE A 1 85 ? 12.301 -35.520 15.235 1.00 80.38 85 ILE A C 1
ATOM 690 O O . ILE A 1 85 ? 13.149 -36.294 14.790 1.00 80.38 85 ILE A O 1
ATOM 694 N N . ARG A 1 86 ? 11.341 -34.974 14.492 1.00 80.69 86 ARG A N 1
ATOM 695 C CA . ARG A 1 86 ? 11.189 -35.127 13.043 1.00 80.69 86 ARG A CA 1
ATOM 696 C C . ARG A 1 86 ? 11.530 -33.806 12.339 1.00 80.69 86 ARG A C 1
ATOM 698 O O . ARG A 1 86 ? 11.500 -32.760 12.995 1.00 80.69 86 ARG A O 1
ATOM 705 N N . PRO A 1 87 ? 11.808 -33.828 11.022 1.00 80.25 87 PRO A N 1
ATOM 706 C CA . PRO A 1 87 ? 12.050 -32.611 10.251 1.00 80.25 87 PRO A CA 1
ATOM 707 C C . PRO A 1 87 ? 10.909 -31.594 10.417 1.00 80.25 87 PRO A C 1
ATOM 709 O O . PRO A 1 87 ? 9.731 -31.910 10.215 1.00 80.25 87 PRO A O 1
ATOM 712 N N . CYS A 1 88 ? 11.265 -30.377 10.819 1.00 87.12 88 CYS A N 1
ATOM 713 C CA . CYS A 1 88 ? 10.361 -29.247 11.010 1.00 87.12 88 CYS A CA 1
ATOM 714 C C . CYS A 1 88 ? 11.054 -27.950 10.570 1.00 87.12 88 CYS A C 1
ATOM 716 O O . CYS A 1 88 ? 12.276 -27.908 10.451 1.00 87.12 88 CYS A O 1
ATOM 718 N N . HIS A 1 89 ? 10.270 -26.901 10.314 1.00 88.88 89 HIS A N 1
ATOM 719 C CA . HIS A 1 89 ? 10.802 -25.609 9.869 1.00 88.88 89 HIS A CA 1
ATOM 720 C C . HIS A 1 89 ? 11.409 -24.844 11.046 1.00 88.88 89 HIS A C 1
ATOM 722 O O . HIS A 1 89 ? 12.430 -24.178 10.911 1.00 88.88 89 HIS A O 1
ATOM 728 N N . VAL A 1 90 ? 10.790 -24.950 12.223 1.00 90.69 90 VAL A N 1
ATOM 729 C CA . VAL A 1 90 ? 11.262 -24.314 13.455 1.00 90.69 90 VAL A CA 1
ATOM 730 C C . VAL A 1 90 ? 11.291 -25.352 14.560 1.00 90.69 90 VAL A C 1
ATOM 732 O O . VAL A 1 90 ? 10.280 -26.011 14.790 1.00 90.69 90 VAL A O 1
ATOM 735 N N . LEU A 1 91 ? 12.404 -25.448 15.282 1.00 89.38 91 LEU A N 1
ATOM 736 C CA . LEU A 1 91 ? 12.497 -26.226 16.514 1.00 89.38 91 LEU A CA 1
ATOM 737 C C . LEU A 1 91 ? 12.725 -25.278 17.691 1.00 89.38 91 LEU A C 1
ATOM 739 O O . LEU A 1 91 ? 13.791 -24.674 17.813 1.00 89.38 91 LEU A O 1
ATOM 743 N N . PHE A 1 92 ? 11.730 -25.169 18.567 1.00 88.81 92 PHE A N 1
ATOM 744 C CA . PHE A 1 92 ? 11.829 -24.439 19.824 1.00 88.81 92 PHE A CA 1
ATOM 745 C C . PHE A 1 92 ? 12.252 -25.380 20.954 1.00 88.81 92 PHE A C 1
ATOM 747 O O . PHE A 1 92 ? 11.568 -26.365 21.228 1.00 88.81 92 PHE A O 1
ATOM 754 N N . ILE A 1 93 ? 13.361 -25.064 21.618 1.00 85.06 93 ILE A N 1
ATOM 755 C CA . ILE A 1 93 ? 13.930 -25.834 22.725 1.00 85.06 93 ILE A CA 1
ATOM 756 C C . ILE A 1 93 ? 13.752 -25.030 24.012 1.00 85.06 93 ILE A C 1
ATOM 758 O O . ILE A 1 93 ? 14.357 -23.966 24.185 1.00 85.06 93 ILE A O 1
ATOM 762 N N . SER A 1 94 ? 12.918 -25.540 24.917 1.00 80.31 94 SER A N 1
ATOM 763 C CA . SER A 1 94 ? 12.705 -24.937 26.230 1.00 80.31 94 SER A CA 1
ATOM 764 C C . SER A 1 94 ? 13.800 -25.341 27.219 1.00 80.31 94 SER A C 1
ATOM 766 O O . SER A 1 94 ? 14.285 -26.470 27.210 1.00 80.31 94 SER A O 1
ATOM 768 N N . GLU A 1 95 ? 14.134 -24.430 28.134 1.00 69.38 95 GLU A N 1
ATOM 769 C CA . GLU A 1 95 ? 15.138 -24.623 29.197 1.00 69.38 95 GLU A CA 1
ATOM 770 C C . GLU A 1 95 ? 14.753 -25.725 30.208 1.00 69.38 95 GLU A C 1
ATOM 772 O O . GLU A 1 95 ? 15.554 -26.115 31.048 1.00 69.38 95 GLU A O 1
ATOM 777 N N . SER A 1 96 ? 13.524 -26.242 30.132 1.00 53.28 96 SER A N 1
ATOM 778 C CA . SER A 1 96 ? 12.923 -27.184 31.083 1.00 53.28 96 SER A CA 1
ATOM 779 C C . SER A 1 96 ? 13.507 -28.606 31.069 1.00 53.28 96 SER A C 1
ATOM 781 O O . SER A 1 96 ? 12.974 -29.476 31.754 1.00 53.28 96 SER A O 1
ATOM 783 N N . SER A 1 97 ? 14.568 -28.897 30.306 1.00 49.38 97 SER A N 1
ATOM 784 C CA . SER A 1 97 ? 14.966 -30.293 30.088 1.00 49.38 97 SER A CA 1
ATOM 785 C C . SER A 1 97 ? 16.472 -30.513 29.860 1.00 49.38 97 SER A C 1
ATOM 787 O O . SER A 1 97 ? 17.085 -29.968 28.945 1.00 49.38 97 SER A O 1
ATOM 789 N N . ASN A 1 98 ? 17.064 -31.362 30.713 1.00 48.72 98 ASN A N 1
ATOM 790 C CA . ASN A 1 98 ? 18.420 -31.917 30.604 1.00 48.72 98 ASN A CA 1
ATOM 791 C C . ASN A 1 98 ? 18.493 -32.881 29.404 1.00 48.72 98 ASN A C 1
ATOM 793 O O . ASN A 1 98 ? 18.451 -34.101 29.554 1.00 48.72 98 ASN A O 1
ATOM 797 N N . LEU A 1 99 ? 18.526 -32.340 28.187 1.00 59.03 99 LEU A N 1
ATOM 798 C CA . LEU A 1 99 ? 18.506 -33.130 26.956 1.00 59.03 99 LEU A CA 1
ATOM 799 C C . LEU A 1 99 ? 19.907 -33.238 26.348 1.00 59.03 99 LEU A C 1
ATOM 801 O O . LEU A 1 99 ? 20.651 -32.260 26.261 1.00 59.03 99 LEU A O 1
ATOM 805 N N . ASN A 1 100 ? 20.256 -34.431 25.859 1.00 62.88 100 ASN A N 1
ATOM 806 C CA . ASN A 1 100 ? 21.474 -34.654 25.082 1.00 62.88 100 ASN A CA 1
ATOM 807 C C . ASN A 1 100 ? 21.295 -34.117 23.648 1.00 62.88 100 ASN A C 1
ATOM 809 O O . ASN A 1 100 ? 20.997 -34.845 22.701 1.00 62.88 100 ASN A O 1
ATOM 813 N N . LEU A 1 101 ? 21.442 -32.801 23.499 1.00 66.88 101 LEU A N 1
ATOM 814 C CA . LEU A 1 101 ? 21.151 -32.065 22.263 1.00 66.88 101 LEU A CA 1
ATOM 815 C C . LEU A 1 101 ? 22.180 -32.292 21.142 1.00 66.88 101 LEU A C 1
ATOM 817 O O . LEU A 1 101 ? 21.915 -31.938 19.995 1.00 66.88 101 LEU A O 1
ATOM 821 N N . LYS A 1 102 ? 23.313 -32.954 21.430 1.00 66.94 102 LYS A N 1
ATOM 822 C CA . LYS A 1 102 ? 24.303 -33.352 20.411 1.00 66.94 102 LYS A CA 1
ATOM 823 C C . LYS A 1 102 ? 23.677 -34.241 19.331 1.00 66.94 102 LYS A C 1
ATOM 825 O O . LYS A 1 102 ? 23.931 -34.035 18.149 1.00 66.94 102 LYS A O 1
ATOM 830 N N . ILE A 1 103 ? 22.816 -35.177 19.734 1.00 68.25 103 ILE A N 1
ATOM 831 C CA . ILE A 1 103 ? 22.137 -36.111 18.821 1.00 68.25 103 ILE A CA 1
ATOM 832 C C . ILE A 1 103 ? 21.086 -35.378 17.971 1.00 68.25 103 ILE A C 1
ATOM 834 O O . ILE A 1 103 ? 20.952 -35.654 16.780 1.00 68.25 103 ILE A O 1
ATOM 838 N N . VAL A 1 104 ? 20.384 -34.398 18.554 1.00 69.75 104 VAL A N 1
ATOM 839 C CA . VAL A 1 104 ? 19.400 -33.561 17.841 1.00 69.75 104 VAL A CA 1
ATOM 840 C C . VAL A 1 104 ? 20.070 -32.766 16.729 1.00 69.75 104 VAL A C 1
ATOM 842 O O . VAL A 1 104 ? 19.618 -32.799 15.589 1.00 69.75 104 VAL A O 1
ATOM 845 N N . PHE A 1 105 ? 21.163 -32.071 17.048 1.00 73.88 105 PHE A N 1
ATOM 846 C CA . PHE A 1 105 ? 21.865 -31.246 16.067 1.00 73.88 105 PHE A CA 1
ATOM 847 C C . PHE A 1 105 ? 22.562 -32.075 14.993 1.00 73.88 105 PHE A C 1
ATOM 849 O O . PHE A 1 105 ? 22.633 -31.625 13.857 1.00 73.88 105 PHE A O 1
ATOM 856 N N . ALA A 1 106 ? 23.021 -33.290 15.313 1.00 69.88 106 ALA A N 1
ATOM 857 C CA . ALA A 1 106 ? 23.530 -34.217 14.307 1.00 69.88 106 ALA A CA 1
ATOM 858 C C . ALA A 1 106 ? 22.434 -34.644 13.316 1.00 69.88 106 ALA A C 1
ATOM 860 O O . ALA A 1 106 ? 22.669 -34.616 12.115 1.00 69.88 106 ALA A O 1
ATOM 861 N N . ARG A 1 107 ? 21.223 -34.965 13.796 1.00 71.44 107 ARG A N 1
ATOM 862 C CA . ARG A 1 107 ? 20.085 -35.340 12.933 1.00 71.44 107 ARG A CA 1
ATOM 863 C C . ARG A 1 107 ? 19.525 -34.185 12.107 1.00 71.44 107 ARG A C 1
ATOM 865 O O . ARG A 1 107 ? 19.014 -34.416 11.021 1.00 71.44 107 ARG A O 1
ATOM 872 N N . LEU A 1 108 ? 19.588 -32.963 12.631 1.00 74.00 108 LEU A N 1
ATOM 873 C CA . LEU A 1 108 ? 19.094 -31.755 11.962 1.00 74.00 108 LEU A CA 1
ATOM 874 C C . LEU A 1 108 ? 20.190 -30.994 11.201 1.00 74.00 108 LEU A C 1
ATOM 876 O O . LEU A 1 108 ? 19.955 -29.855 10.802 1.00 74.00 108 LEU A O 1
ATOM 880 N N . ARG A 1 109 ? 21.387 -31.576 11.039 1.00 72.69 109 ARG A N 1
ATOM 881 C CA . ARG A 1 109 ? 22.536 -30.905 10.413 1.00 72.69 109 ARG A CA 1
ATOM 882 C C . ARG A 1 109 ? 22.233 -30.486 8.975 1.00 72.69 109 ARG A C 1
ATOM 884 O O . ARG A 1 109 ? 22.480 -29.338 8.629 1.00 72.69 109 ARG A O 1
ATOM 891 N N . ASP A 1 110 ? 21.614 -31.383 8.214 1.00 71.19 110 ASP A N 1
ATOM 892 C CA . ASP A 1 110 ? 21.327 -31.199 6.785 1.00 71.19 110 ASP A CA 1
ATOM 893 C C . ASP A 1 110 ? 19.866 -30.777 6.524 1.00 71.19 110 ASP A C 1
ATOM 895 O O . ASP A 1 110 ? 19.369 -30.839 5.403 1.00 71.19 110 ASP A O 1
ATOM 899 N N . ILE A 1 111 ? 19.148 -30.359 7.573 1.00 78.62 111 ILE A N 1
ATOM 900 C CA . ILE A 1 111 ? 17.736 -29.965 7.515 1.00 78.62 111 ILE A CA 1
ATOM 901 C C . ILE A 1 111 ? 17.643 -28.444 7.654 1.00 78.62 111 ILE A C 1
ATOM 903 O O . ILE A 1 111 ? 18.153 -27.861 8.614 1.00 78.62 111 ILE A O 1
ATOM 907 N N . HIS A 1 112 ? 16.918 -27.801 6.735 1.00 84.19 112 HIS A N 1
ATOM 908 C CA . HIS A 1 112 ? 16.600 -26.370 6.790 1.00 84.19 112 HIS A CA 1
ATOM 909 C C . HIS A 1 112 ? 15.637 -26.068 7.952 1.00 84.19 112 HIS A C 1
ATOM 911 O O . HIS A 1 112 ? 14.424 -25.971 7.768 1.00 84.19 112 HIS A O 1
ATOM 917 N N . CYS A 1 113 ? 16.177 -25.985 9.169 1.00 86.81 113 CYS A N 1
ATOM 918 C CA . CYS A 1 113 ? 15.423 -25.827 10.410 1.00 86.81 113 CYS A CA 1
ATOM 919 C C . CYS A 1 113 ? 15.965 -24.663 11.246 1.00 86.81 113 CYS A C 1
ATOM 921 O O . CYS A 1 113 ? 17.117 -24.659 11.678 1.00 86.81 113 CYS A O 1
ATOM 923 N N . LEU A 1 114 ? 15.114 -23.695 11.568 1.00 87.44 114 LEU A N 1
ATOM 924 C CA . LEU A 1 114 ? 15.447 -22.604 12.476 1.00 87.44 114 LEU A CA 1
ATOM 925 C C . LEU A 1 114 ? 15.377 -23.095 13.929 1.00 87.44 114 LEU A C 1
ATOM 927 O O . LEU A 1 114 ? 14.296 -23.359 14.455 1.00 87.44 114 LEU A O 1
ATOM 931 N N . ILE A 1 115 ? 16.527 -23.208 14.595 1.00 86.62 115 ILE A N 1
ATOM 932 C CA . ILE A 1 115 ? 16.579 -23.650 15.995 1.00 86.62 115 ILE A CA 1
ATOM 933 C C . ILE A 1 115 ? 16.560 -22.449 16.929 1.00 86.62 115 ILE A C 1
ATOM 935 O O . ILE A 1 115 ? 17.449 -21.597 16.881 1.00 86.62 115 ILE A O 1
ATOM 939 N N . VAL A 1 116 ? 15.565 -22.421 17.810 1.00 85.88 116 VAL A N 1
ATOM 940 C CA . VAL A 1 116 ? 15.355 -21.360 18.790 1.00 85.88 116 VAL A CA 1
ATOM 941 C C . VAL A 1 116 ? 15.450 -21.944 20.190 1.00 85.88 116 VAL A C 1
ATOM 943 O O . VAL A 1 116 ? 14.718 -22.871 20.519 1.00 85.88 116 VAL A O 1
ATOM 946 N N . SER A 1 117 ? 16.335 -21.403 21.022 1.00 81.81 117 SER A N 1
ATOM 947 C CA . SER A 1 117 ? 16.593 -21.926 22.365 1.00 81.81 117 SER A CA 1
ATOM 948 C C . SER A 1 117 ? 16.307 -20.897 23.451 1.00 81.81 117 SER A C 1
ATOM 950 O O . SER A 1 117 ? 16.704 -19.739 23.344 1.00 81.81 117 SER A O 1
ATOM 952 N N . GLU A 1 118 ? 15.700 -21.339 24.551 1.00 76.56 118 GLU A N 1
ATOM 953 C CA . GLU A 1 118 ? 15.652 -20.588 25.807 1.00 76.56 118 GLU A CA 1
ATOM 954 C C . GLU A 1 118 ? 16.900 -20.902 26.635 1.00 76.56 118 GLU A C 1
ATOM 956 O O . GLU A 1 118 ? 17.008 -22.006 27.166 1.00 76.56 118 GLU A O 1
ATOM 961 N N . LYS A 1 119 ? 17.867 -19.988 26.754 1.00 63.91 119 LYS A N 1
ATOM 962 C CA . LYS A 1 119 ? 18.975 -20.206 27.696 1.00 63.91 119 LYS A CA 1
ATOM 963 C C . LYS A 1 119 ? 19.507 -18.924 28.323 1.00 63.91 119 LYS A C 1
ATOM 965 O O . LYS A 1 119 ? 19.584 -17.883 27.674 1.00 63.91 119 LYS A O 1
ATOM 970 N N . GLN A 1 120 ? 19.890 -19.036 29.596 1.00 50.25 120 GLN A N 1
ATOM 971 C CA . GLN A 1 120 ? 20.272 -17.941 30.485 1.00 50.25 120 GLN A CA 1
ATOM 972 C C . GLN A 1 120 ? 21.556 -17.153 30.147 1.00 50.25 120 GLN A C 1
ATOM 974 O O . GLN A 1 120 ? 21.529 -15.947 30.391 1.00 50.25 120 GLN A O 1
ATOM 979 N N . ASP A 1 121 ? 22.617 -17.728 29.566 1.00 49.69 121 ASP A N 1
ATOM 980 C CA . ASP A 1 121 ? 23.949 -17.075 29.558 1.00 49.69 121 ASP A CA 1
ATOM 981 C C . ASP A 1 121 ? 24.647 -17.013 28.194 1.00 49.69 121 ASP A C 1
ATOM 983 O O . ASP A 1 121 ? 25.552 -17.795 27.903 1.00 49.69 121 ASP A O 1
ATOM 987 N N . LEU A 1 122 ? 24.250 -16.047 27.362 1.00 44.28 122 LEU A N 1
ATOM 988 C CA . LEU A 1 122 ? 25.019 -15.657 26.168 1.00 44.28 122 LEU A CA 1
ATOM 989 C C . LEU A 1 122 ? 25.265 -14.149 26.029 1.00 44.28 122 LEU A C 1
ATOM 991 O O . LEU A 1 122 ? 26.111 -13.746 25.241 1.00 44.28 122 LEU A O 1
ATOM 995 N N . PHE A 1 123 ? 24.628 -13.311 26.852 1.00 48.88 123 PHE A N 1
ATOM 996 C CA . PHE A 1 123 ? 24.995 -11.890 26.959 1.00 48.88 123 PHE A CA 1
ATOM 997 C C . PHE A 1 123 ? 26.241 -11.662 27.842 1.00 48.88 123 PHE A C 1
ATOM 999 O O . PHE A 1 123 ? 26.729 -10.541 27.946 1.00 48.88 123 PHE A O 1
ATOM 1006 N N . THR A 1 124 ? 26.761 -12.726 28.460 1.00 45.69 124 THR A N 1
ATOM 1007 C CA . THR A 1 124 ? 27.978 -12.785 29.281 1.00 45.69 124 THR A CA 1
ATOM 1008 C C . THR A 1 124 ? 28.688 -14.114 28.981 1.00 45.69 124 THR A C 1
ATOM 1010 O O . THR A 1 124 ? 28.021 -15.127 28.790 1.00 45.69 124 THR A O 1
ATOM 1013 N N . LYS A 1 125 ? 30.026 -14.093 28.846 1.00 45.50 125 LYS A N 1
ATOM 1014 C CA . LYS A 1 125 ? 30.878 -15.144 28.230 1.00 45.50 125 LYS A CA 1
ATOM 1015 C C . LYS A 1 125 ? 30.509 -16.606 28.601 1.00 45.50 125 LYS A C 1
ATOM 1017 O O . LYS A 1 125 ? 30.203 -16.883 29.760 1.00 45.50 125 LYS A O 1
ATOM 1022 N N . PRO A 1 126 ? 30.622 -17.571 27.663 1.00 45.59 126 PRO A N 1
ATOM 1023 C CA . PRO A 1 126 ? 30.042 -18.905 27.802 1.00 45.59 126 PRO A CA 1
ATOM 1024 C C . PRO A 1 126 ? 30.962 -19.835 28.603 1.00 45.59 126 PRO A C 1
ATOM 1026 O O . PRO A 1 126 ? 32.053 -20.158 28.142 1.00 45.59 126 PRO A O 1
ATOM 1029 N N . LYS A 1 127 ? 30.534 -20.318 29.776 1.00 47.31 127 LYS A N 1
ATOM 1030 C CA . LYS A 1 127 ? 31.286 -21.361 30.508 1.00 47.31 127 LYS A CA 1
ATOM 1031 C C . LYS A 1 127 ? 30.577 -22.708 30.645 1.00 47.31 127 LYS A C 1
ATOM 1033 O O . LYS A 1 127 ? 31.270 -23.708 30.757 1.00 47.31 127 LYS A O 1
ATOM 1038 N N . LEU A 1 128 ? 29.242 -22.789 30.579 1.00 44.47 128 LEU A N 1
ATOM 1039 C CA . LEU A 1 128 ? 28.568 -24.046 30.951 1.00 44.47 128 LEU A CA 1
ATOM 1040 C C . LEU A 1 128 ? 28.140 -24.981 29.800 1.00 44.47 128 LEU A C 1
ATOM 1042 O O . LEU A 1 128 ? 28.117 -26.182 30.024 1.00 44.47 128 LEU A O 1
ATOM 1046 N N . PHE A 1 129 ? 27.807 -24.519 28.580 1.00 51.78 129 PHE A N 1
ATOM 1047 C CA . PHE A 1 129 ? 27.521 -25.452 27.460 1.00 51.78 129 PHE A CA 1
ATOM 1048 C C . PHE A 1 129 ? 27.837 -24.852 26.068 1.00 51.78 129 PHE A C 1
ATOM 1050 O O . PHE A 1 129 ? 26.951 -24.253 25.447 1.00 51.78 129 PHE A O 1
ATOM 1057 N N . PRO A 1 130 ? 29.065 -25.022 25.544 1.00 56.00 130 PRO A N 1
ATOM 1058 C CA . PRO A 1 130 ? 29.509 -24.406 24.285 1.00 56.00 130 PRO A CA 1
ATOM 1059 C C . PRO A 1 130 ? 28.804 -24.968 23.039 1.00 56.00 130 PRO A C 1
ATOM 1061 O O . PRO A 1 130 ? 28.553 -24.240 22.083 1.00 56.00 130 PRO A O 1
ATOM 1064 N N . VAL A 1 131 ? 28.402 -26.242 23.068 1.00 57.41 131 VAL A N 1
ATOM 1065 C CA . VAL A 1 131 ? 27.797 -26.930 21.911 1.00 57.41 131 VAL A CA 1
ATOM 1066 C C . VAL A 1 131 ? 26.438 -26.341 21.516 1.00 57.41 131 VAL A C 1
ATOM 1068 O O . VAL A 1 131 ? 26.131 -26.235 20.334 1.00 57.41 131 VAL A O 1
ATOM 1071 N N . LEU A 1 132 ? 25.626 -25.929 22.494 1.00 57.25 132 LEU A N 1
ATOM 1072 C CA . LEU A 1 132 ? 24.306 -25.346 22.236 1.00 57.25 132 LEU A CA 1
ATOM 1073 C C . LEU A 1 132 ? 24.416 -23.946 21.617 1.00 57.25 132 LEU A C 1
ATOM 1075 O O . LEU A 1 132 ? 23.733 -23.632 20.645 1.00 57.25 132 LEU A O 1
ATOM 1079 N N . ALA A 1 133 ? 25.308 -23.121 22.169 1.00 58.59 133 ALA A N 1
ATOM 1080 C CA . ALA A 1 133 ? 25.574 -21.773 21.680 1.00 58.59 133 ALA A CA 1
ATOM 1081 C C . ALA A 1 133 ? 26.108 -21.782 20.238 1.00 58.59 133 ALA A C 1
ATOM 1083 O O . ALA A 1 133 ? 25.735 -20.933 19.431 1.00 58.59 133 ALA A O 1
ATOM 1084 N N . ALA A 1 134 ? 26.921 -22.788 19.904 1.00 63.69 134 ALA A N 1
ATOM 1085 C CA . ALA A 1 134 ? 27.493 -22.970 18.577 1.00 63.69 134 ALA A CA 1
ATOM 1086 C C . ALA A 1 134 ? 26.496 -23.477 17.517 1.00 63.69 134 ALA A C 1
ATOM 1088 O O . ALA A 1 134 ? 26.837 -23.463 16.344 1.00 63.69 134 ALA A O 1
ATOM 1089 N N . GLN A 1 135 ? 25.288 -23.926 17.887 1.00 70.56 135 GLN A N 1
ATOM 1090 C CA . GLN A 1 135 ? 24.340 -24.573 16.954 1.00 70.56 135 GLN A CA 1
ATOM 1091 C C . GLN A 1 135 ? 22.921 -23.971 16.963 1.00 70.56 135 GLN A C 1
ATOM 1093 O O . GLN A 1 135 ? 22.102 -24.275 16.086 1.00 70.56 135 GLN A O 1
ATOM 1098 N N . SER A 1 136 ? 22.606 -23.120 17.941 1.00 75.12 136 SER A N 1
ATOM 1099 C CA . SER A 1 136 ? 21.346 -22.373 18.006 1.00 75.12 136 SER A CA 1
ATOM 1100 C C . SER A 1 136 ? 21.341 -21.218 17.001 1.00 75.12 136 SER A C 1
ATOM 1102 O O . SER A 1 136 ? 22.330 -20.493 16.885 1.00 75.12 136 SER A O 1
ATOM 1104 N N . CYS A 1 137 ? 20.235 -21.031 16.280 1.00 79.88 137 CYS A N 1
ATOM 1105 C CA . CYS A 1 137 ? 20.058 -19.893 15.376 1.00 79.88 137 CYS A CA 1
ATOM 1106 C C . CYS A 1 137 ? 19.657 -18.630 16.148 1.00 79.88 137 CYS A C 1
ATOM 1108 O O . CYS A 1 137 ? 20.117 -17.533 15.830 1.00 79.88 137 CYS A O 1
ATOM 1110 N N . ILE A 1 138 ? 18.795 -18.794 17.158 1.00 80.38 138 ILE A N 1
ATOM 1111 C CA . ILE A 1 138 ? 18.264 -17.705 17.978 1.00 80.38 138 ILE A CA 1
ATOM 1112 C C . ILE A 1 138 ? 18.261 -18.131 19.436 1.00 80.38 138 ILE A C 1
ATOM 1114 O O . ILE A 1 138 ? 17.682 -19.159 19.791 1.00 80.38 138 ILE A O 1
ATOM 1118 N N . ASN A 1 139 ? 18.832 -17.302 20.299 1.00 75.25 139 ASN A N 1
ATOM 1119 C CA . ASN A 1 139 ? 18.739 -17.497 21.742 1.00 75.25 139 ASN A CA 1
ATOM 1120 C C . ASN A 1 139 ? 17.771 -16.476 22.328 1.00 75.25 139 ASN A C 1
ATOM 1122 O O . ASN A 1 139 ? 17.924 -15.286 22.082 1.00 75.25 139 ASN A O 1
ATOM 1126 N N . LEU A 1 140 ? 16.772 -16.935 23.083 1.00 74.75 140 LEU A N 1
ATOM 1127 C CA . LEU A 1 140 ? 15.725 -16.113 23.689 1.00 74.75 140 LEU A CA 1
ATOM 1128 C C . LEU A 1 140 ? 15.856 -16.085 25.211 1.00 74.75 140 LEU A C 1
ATOM 1130 O O . LEU A 1 140 ? 16.035 -17.120 25.853 1.00 74.75 140 LEU A O 1
ATOM 1134 N N . LYS A 1 141 ? 15.682 -14.899 25.800 1.00 71.31 141 LYS A N 1
ATOM 1135 C CA . LYS A 1 141 ? 15.590 -14.702 27.250 1.00 71.31 141 LYS A CA 1
ATOM 1136 C C . LYS A 1 141 ? 14.566 -13.621 27.576 1.00 71.31 141 LYS A C 1
ATOM 1138 O O . LYS A 1 141 ? 14.622 -12.522 27.037 1.00 71.31 141 LYS A O 1
ATOM 1143 N N . VAL A 1 142 ? 13.651 -13.895 28.498 1.00 65.56 142 VAL A N 1
ATOM 1144 C CA . VAL A 1 142 ? 12.762 -12.861 29.047 1.00 65.56 142 VAL A CA 1
ATOM 1145 C C . VAL A 1 142 ? 13.451 -12.243 30.266 1.00 65.56 142 VAL A C 1
ATOM 1147 O O . VAL A 1 142 ? 13.771 -12.951 31.215 1.00 65.56 142 VAL A O 1
ATOM 1150 N N . VAL A 1 143 ? 13.712 -10.933 30.238 1.00 58.22 143 VAL A N 1
ATOM 1151 C CA . VAL A 1 143 ? 14.332 -10.176 31.341 1.00 58.22 143 VAL A CA 1
ATOM 1152 C C . VAL A 1 143 ? 13.484 -8.940 31.616 1.00 58.22 143 VAL A C 1
ATOM 1154 O O . VAL A 1 143 ? 13.239 -8.153 30.705 1.00 58.22 143 VAL A O 1
ATOM 1157 N N . ASN A 1 144 ? 13.037 -8.748 32.860 1.00 53.53 144 ASN A N 1
ATOM 1158 C CA . ASN A 1 144 ? 12.205 -7.603 33.264 1.00 53.53 144 ASN A CA 1
ATOM 1159 C C . ASN A 1 144 ? 10.979 -7.405 32.356 1.00 53.53 144 ASN A C 1
ATOM 1161 O O . ASN A 1 144 ? 10.714 -6.299 31.887 1.00 53.53 144 ASN A O 1
ATOM 1165 N N . ASN A 1 145 ? 10.257 -8.494 32.066 1.00 53.69 145 ASN A N 1
ATOM 1166 C CA . ASN A 1 145 ? 9.100 -8.512 31.162 1.00 53.69 145 ASN A CA 1
ATOM 1167 C C . ASN A 1 145 ? 9.393 -8.134 29.695 1.00 53.69 145 ASN A C 1
ATOM 1169 O O . ASN A 1 145 ? 8.469 -8.045 28.894 1.00 53.69 145 ASN A O 1
ATOM 1173 N N . ARG A 1 146 ? 10.664 -7.955 29.317 1.00 53.28 146 ARG A N 1
ATOM 1174 C CA . ARG A 1 146 ? 11.093 -7.691 27.941 1.00 53.28 146 ARG A CA 1
ATOM 1175 C C . ARG A 1 146 ? 11.752 -8.932 27.356 1.00 53.28 146 ARG A C 1
ATOM 1177 O O . ARG A 1 146 ? 12.599 -9.556 27.995 1.00 53.28 146 ARG A O 1
ATOM 1184 N N . LEU A 1 147 ? 11.383 -9.280 26.127 1.00 64.25 147 LEU A N 1
ATOM 1185 C CA . LEU A 1 147 ? 12.059 -10.338 25.384 1.00 64.25 147 LEU A CA 1
ATOM 1186 C C . LEU A 1 147 ? 13.396 -9.796 24.860 1.00 64.25 147 LEU A C 1
ATOM 1188 O O . LEU A 1 147 ? 13.423 -8.876 24.046 1.00 64.25 147 LEU A O 1
ATOM 1192 N N . ARG A 1 148 ? 14.501 -10.360 25.340 1.00 66.44 148 ARG A N 1
ATOM 1193 C CA . ARG A 1 148 ? 15.835 -10.219 24.757 1.00 66.44 148 ARG A CA 1
ATOM 1194 C C . ARG A 1 148 ? 16.113 -11.433 23.887 1.00 66.44 148 ARG A C 1
ATOM 1196 O O . ARG A 1 148 ? 15.721 -12.549 24.223 1.00 66.44 148 ARG A O 1
ATOM 1203 N N . PHE A 1 149 ? 16.802 -11.210 22.785 1.00 72.50 149 PHE A N 1
ATOM 1204 C CA . PHE A 1 149 ? 17.194 -12.271 21.879 1.00 72.50 149 PHE A CA 1
ATOM 1205 C C . PHE A 1 149 ? 18.572 -11.966 21.300 1.00 72.50 149 PHE A C 1
ATOM 1207 O O . PHE A 1 149 ? 18.972 -10.804 21.233 1.00 72.50 149 PHE A O 1
ATOM 1214 N N . ASP A 1 150 ? 19.277 -13.016 20.908 1.00 70.31 150 ASP A N 1
ATOM 1215 C CA . ASP A 1 150 ? 20.550 -12.942 20.203 1.00 70.31 150 ASP A CA 1
ATOM 1216 C C . ASP A 1 150 ? 20.458 -13.765 18.913 1.00 70.31 150 ASP A C 1
ATOM 1218 O O . ASP A 1 150 ? 19.882 -14.860 18.912 1.00 70.31 150 ASP A O 1
ATOM 1222 N N . LEU A 1 151 ? 20.978 -13.212 17.815 1.00 74.81 151 LEU A N 1
ATOM 1223 C CA . LEU A 1 151 ? 20.915 -13.801 16.479 1.00 74.81 151 LEU A CA 1
ATOM 1224 C C . LEU A 1 151 ? 22.290 -14.287 16.055 1.00 74.81 151 LEU A C 1
ATOM 1226 O O . LEU A 1 151 ? 23.183 -13.494 15.755 1.00 74.81 151 LEU A O 1
ATOM 1230 N N . ASN A 1 152 ? 22.417 -15.598 15.890 1.00 76.88 152 ASN A N 1
ATOM 1231 C CA . ASN A 1 152 ? 23.625 -16.187 15.346 1.00 76.88 152 ASN A CA 1
ATOM 1232 C C . ASN A 1 152 ? 23.491 -16.320 13.819 1.00 76.88 152 ASN A C 1
ATOM 1234 O O . ASN A 1 152 ? 23.104 -17.365 13.292 1.00 76.88 152 ASN A O 1
ATOM 1238 N N . LYS A 1 153 ? 23.773 -15.222 13.099 1.00 77.81 153 LYS A N 1
ATOM 1239 C CA . LYS A 1 153 ? 23.711 -15.173 11.624 1.00 77.81 153 LYS A CA 1
ATOM 1240 C C . LYS A 1 153 ? 24.547 -16.280 10.950 1.00 77.81 153 LYS A C 1
ATOM 1242 O O . LYS A 1 153 ? 24.025 -16.875 10.007 1.00 77.81 153 LYS A O 1
ATOM 1247 N N . PRO A 1 154 ? 25.777 -16.601 11.409 1.00 77.88 154 PRO A N 1
ATOM 1248 C CA . PRO A 1 154 ? 26.523 -17.759 10.913 1.00 77.88 154 PRO A CA 1
ATOM 1249 C C . PRO A 1 154 ? 25.744 -19.078 11.005 1.00 77.88 154 PRO A C 1
ATOM 1251 O O . PRO A 1 154 ? 25.644 -19.785 10.007 1.00 77.88 154 PRO A O 1
ATOM 1254 N N . ASN A 1 155 ? 25.110 -19.375 12.144 1.00 81.00 155 ASN A N 1
ATOM 1255 C CA . ASN A 1 155 ? 24.341 -20.616 12.322 1.00 81.00 155 ASN A CA 1
ATOM 1256 C C . ASN A 1 155 ? 23.067 -20.665 11.471 1.00 81.00 155 ASN A C 1
ATOM 1258 O O . ASN A 1 155 ? 22.650 -21.736 11.041 1.00 81.00 155 ASN A O 1
ATOM 1262 N N . ILE A 1 156 ? 22.430 -19.514 11.237 1.00 80.38 156 ILE A N 1
ATOM 1263 C CA . ILE A 1 156 ? 21.275 -19.406 10.333 1.00 80.38 156 ILE A CA 1
ATOM 1264 C C . ILE A 1 156 ? 21.705 -19.735 8.897 1.00 80.38 156 ILE A C 1
ATOM 1266 O O . ILE A 1 156 ? 21.086 -20.581 8.252 1.00 80.38 156 ILE A O 1
ATOM 1270 N N . ARG A 1 157 ? 22.818 -19.149 8.434 1.00 81.69 157 ARG A N 1
ATOM 1271 C CA . ARG A 1 157 ? 23.384 -19.417 7.101 1.00 81.69 157 ARG A CA 1
ATOM 1272 C C . ARG A 1 157 ? 23.857 -20.860 6.943 1.00 81.69 157 ARG A C 1
ATOM 1274 O O . ARG A 1 157 ? 23.615 -21.454 5.901 1.00 81.69 157 ARG A O 1
ATOM 1281 N N . ALA A 1 158 ? 24.463 -21.439 7.981 1.00 81.12 158 ALA A N 1
ATOM 1282 C CA . ALA A 1 158 ? 24.913 -22.832 7.983 1.00 81.12 158 ALA A CA 1
ATOM 1283 C C . ALA A 1 158 ? 23.767 -23.838 7.766 1.00 81.12 158 ALA A C 1
ATOM 1285 O O . ALA A 1 158 ? 24.017 -24.961 7.346 1.00 81.12 158 ALA A O 1
ATOM 1286 N N . ARG A 1 159 ? 22.512 -23.435 8.010 1.00 80.31 159 ARG A N 1
ATOM 1287 C CA . ARG A 1 159 ? 21.311 -24.237 7.725 1.00 80.31 159 ARG A CA 1
ATOM 1288 C C . ARG A 1 159 ? 20.619 -23.876 6.411 1.00 80.31 159 ARG A C 1
ATOM 1290 O O . ARG A 1 159 ? 19.472 -24.263 6.199 1.00 80.31 159 ARG A O 1
ATOM 1297 N N . GLY A 1 160 ? 21.278 -23.119 5.534 1.00 79.19 160 GLY A N 1
ATOM 1298 C CA . GLY A 1 160 ? 20.726 -22.702 4.242 1.00 79.19 160 GLY A CA 1
ATOM 1299 C C . GLY A 1 160 ? 19.554 -21.720 4.349 1.00 79.19 160 GLY A C 1
ATOM 1300 O O . GLY A 1 160 ? 18.764 -21.621 3.417 1.00 79.19 160 GLY A O 1
ATOM 1301 N N . LEU A 1 161 ? 19.416 -21.020 5.481 1.00 83.88 161 LEU A N 1
ATOM 1302 C CA . LEU A 1 161 ? 18.409 -19.977 5.687 1.00 83.88 161 LEU A CA 1
ATOM 1303 C C . LEU A 1 161 ? 19.053 -18.596 5.500 1.00 83.88 161 LEU A C 1
ATOM 1305 O O . LEU A 1 161 ? 20.197 -18.373 5.911 1.00 83.88 161 LEU A O 1
ATOM 1309 N N . SER A 1 162 ? 18.315 -17.641 4.933 1.00 80.25 162 SER A N 1
ATOM 1310 C CA . SER A 1 162 ? 18.739 -16.237 4.856 1.00 80.25 162 SER A CA 1
ATOM 1311 C C . SER A 1 162 ? 17.718 -15.311 5.521 1.00 80.25 162 SER A C 1
ATOM 1313 O O . SER A 1 162 ? 16.553 -15.658 5.707 1.00 80.25 162 SER A O 1
ATOM 1315 N N . LEU A 1 163 ? 18.193 -14.152 5.976 1.00 75.31 163 LEU A N 1
ATOM 1316 C CA . LEU A 1 163 ? 17.383 -13.119 6.619 1.00 75.31 163 LEU A CA 1
ATOM 1317 C C . LEU A 1 163 ? 17.388 -11.886 5.723 1.00 75.31 163 LEU A C 1
ATOM 1319 O O . LEU A 1 163 ? 18.473 -11.441 5.338 1.00 75.31 163 LEU A O 1
ATOM 1323 N N . ASP A 1 164 ? 16.220 -11.296 5.487 1.00 67.50 164 ASP A N 1
ATOM 1324 C CA . ASP A 1 164 ? 16.123 -9.974 4.866 1.00 67.50 164 ASP A CA 1
ATOM 1325 C C . ASP A 1 164 ? 16.655 -8.931 5.857 1.00 67.50 164 ASP A C 1
ATOM 1327 O O . ASP A 1 164 ? 16.033 -8.617 6.879 1.00 67.50 164 ASP A O 1
ATOM 1331 N N . SER A 1 165 ? 17.874 -8.450 5.604 1.00 51.47 165 SER A N 1
ATOM 1332 C CA . SER A 1 165 ? 18.728 -7.806 6.609 1.00 51.47 165 SER A CA 1
ATOM 1333 C C . SER A 1 165 ? 18.194 -6.493 7.191 1.00 51.47 165 SER A C 1
ATOM 1335 O O . SER A 1 165 ? 18.668 -6.099 8.257 1.00 51.47 165 SER A O 1
ATOM 1337 N N . ASP A 1 166 ? 17.178 -5.878 6.581 1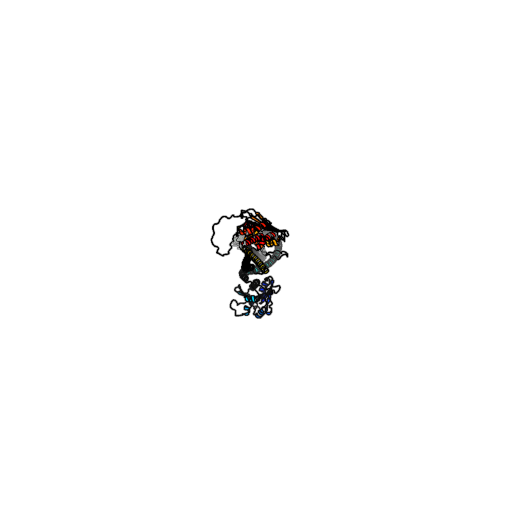.00 49.97 166 ASP A N 1
ATOM 1338 C CA . ASP A 1 166 ? 16.616 -4.592 7.018 1.00 49.97 166 ASP A CA 1
ATOM 1339 C C . ASP A 1 166 ? 15.233 -4.686 7.693 1.00 49.97 166 ASP A C 1
ATOM 1341 O O . ASP A 1 166 ? 14.848 -3.781 8.438 1.00 49.97 166 ASP A O 1
ATOM 1345 N N . GLN A 1 167 ? 14.500 -5.801 7.550 1.00 48.06 167 GLN A N 1
ATOM 1346 C CA . GLN A 1 167 ? 13.120 -5.927 8.061 1.00 48.06 167 GLN A CA 1
ATOM 1347 C C . GLN A 1 167 ? 12.968 -6.679 9.393 1.00 48.06 167 GLN A C 1
ATOM 1349 O O . GLN A 1 167 ? 11.894 -6.661 9.997 1.00 48.06 167 GLN A O 1
ATOM 1354 N N . ALA A 1 168 ? 14.038 -7.260 9.940 1.00 45.88 168 ALA A N 1
ATOM 1355 C CA . ALA A 1 168 ? 13.974 -7.901 11.258 1.00 45.88 168 ALA A CA 1
ATOM 1356 C C . ALA A 1 168 ? 13.822 -6.889 12.421 1.00 45.88 168 ALA A C 1
ATOM 1358 O O . ALA A 1 168 ? 13.337 -7.249 13.493 1.00 45.88 168 ALA A O 1
ATOM 1359 N N . LYS A 1 169 ? 14.198 -5.611 12.232 1.00 46.28 169 LYS A N 1
ATOM 1360 C CA . LYS A 1 169 ? 14.088 -4.540 13.251 1.00 46.28 169 LYS A CA 1
ATOM 1361 C C . LYS A 1 169 ? 12.633 -4.143 13.595 1.00 46.28 169 LYS A C 1
ATOM 1363 O O . LYS A 1 169 ? 12.326 -4.013 14.781 1.00 46.28 169 LYS A O 1
ATOM 1368 N N . PRO A 1 170 ? 11.710 -3.972 12.632 1.00 41.28 170 PRO A N 1
ATOM 1369 C CA . PRO A 1 170 ? 10.292 -3.695 12.906 1.00 41.28 170 PRO A CA 1
ATOM 1370 C C . PRO A 1 170 ? 9.542 -4.777 13.710 1.00 41.28 170 PRO A C 1
ATOM 1372 O O . PRO A 1 170 ? 8.741 -4.446 14.594 1.00 41.28 170 PRO A O 1
ATOM 1375 N N . ALA A 1 171 ? 9.832 -6.067 13.494 1.00 43.09 171 ALA A N 1
ATOM 1376 C CA . ALA A 1 171 ? 9.257 -7.158 14.296 1.00 43.09 171 ALA A CA 1
ATOM 1377 C C . ALA A 1 171 ? 9.612 -7.025 15.795 1.00 43.09 171 ALA A C 1
ATOM 1379 O O . ALA A 1 171 ? 8.813 -7.363 16.672 1.00 43.09 171 ALA A O 1
ATOM 1380 N N . LEU A 1 172 ? 10.766 -6.420 16.092 1.00 46.81 172 LEU A N 1
ATOM 1381 C CA . LEU A 1 172 ? 11.263 -6.154 17.445 1.00 46.81 172 LEU A CA 1
ATOM 1382 C C . LEU A 1 172 ? 10.588 -4.954 18.119 1.00 46.81 172 LEU A C 1
ATOM 1384 O O . LEU A 1 172 ? 10.398 -4.961 19.335 1.00 46.81 172 LEU A O 1
ATOM 1388 N N . GLN A 1 173 ? 10.141 -3.958 17.348 1.00 44.06 173 GLN A N 1
ATOM 1389 C CA . GLN A 1 173 ? 9.341 -2.835 17.862 1.00 44.06 173 GLN A CA 1
ATOM 1390 C C . GLN A 1 173 ? 7.895 -3.246 18.201 1.00 44.06 173 GLN A C 1
ATOM 1392 O O . GLN A 1 173 ? 7.249 -2.631 19.054 1.00 44.06 173 GLN A O 1
ATOM 1397 N N . THR A 1 174 ? 7.390 -4.319 17.585 1.00 43.09 174 THR A N 1
ATOM 1398 C CA . THR A 1 174 ? 6.031 -4.846 17.817 1.00 43.09 174 THR A CA 1
ATOM 1399 C C . THR A 1 174 ? 5.863 -5.410 19.237 1.00 43.09 174 THR A C 1
ATOM 1401 O O . THR A 1 174 ? 4.794 -5.286 19.834 1.00 43.09 174 THR A O 1
ATOM 1404 N N . LEU A 1 175 ? 6.943 -5.921 19.837 1.00 48.31 175 LEU A N 1
ATOM 1405 C CA . LEU A 1 175 ? 6.982 -6.348 21.242 1.00 48.31 175 LEU A CA 1
ATOM 1406 C C . LEU A 1 175 ? 6.905 -5.167 22.225 1.00 48.31 175 LEU A C 1
ATOM 1408 O O . LEU A 1 175 ? 6.205 -5.260 23.233 1.00 48.31 175 LEU A O 1
ATOM 1412 N N . ALA A 1 176 ? 7.541 -4.033 21.907 1.00 41.84 176 ALA A N 1
ATOM 1413 C CA . ALA A 1 176 ? 7.478 -2.818 22.727 1.00 41.84 176 ALA A CA 1
ATOM 1414 C C . ALA A 1 176 ? 6.071 -2.182 22.739 1.00 41.84 176 ALA A C 1
ATOM 1416 O O . ALA A 1 176 ? 5.646 -1.637 23.757 1.00 41.84 176 ALA A O 1
ATOM 1417 N N . LYS A 1 177 ? 5.315 -2.312 21.637 1.00 40.75 177 LYS A N 1
ATOM 1418 C CA . LYS A 1 177 ? 3.909 -1.871 21.525 1.00 40.75 177 LYS A CA 1
ATOM 1419 C C . LYS A 1 177 ? 2.900 -2.779 22.243 1.00 40.75 177 LYS A C 1
ATOM 1421 O O . LYS A 1 177 ? 1.777 -2.352 22.487 1.00 40.75 177 LYS A O 1
ATOM 1426 N N . TYR A 1 178 ? 3.260 -4.013 22.592 1.00 43.00 178 TYR A N 1
ATOM 1427 C CA . TYR A 1 178 ? 2.344 -4.936 23.274 1.00 43.00 178 TYR A CA 1
ATOM 1428 C C . TYR A 1 178 ? 2.276 -4.684 24.793 1.00 43.00 178 TYR A C 1
ATOM 1430 O O . TYR A 1 178 ? 1.223 -4.858 25.407 1.00 43.00 178 TYR A O 1
ATOM 1438 N N . ASP A 1 179 ? 3.361 -4.201 25.408 1.00 41.28 179 ASP A N 1
ATOM 1439 C CA . ASP A 1 179 ? 3.397 -3.847 26.838 1.00 41.28 179 ASP A CA 1
ATOM 1440 C C . ASP A 1 179 ? 2.532 -2.622 27.180 1.00 41.28 179 ASP A C 1
ATOM 1442 O O . ASP A 1 179 ? 1.950 -2.562 28.270 1.00 41.28 179 ASP A O 1
ATOM 1446 N N . SER A 1 180 ? 2.375 -1.677 26.245 1.00 41.41 180 SER A N 1
ATOM 1447 C CA . SER A 1 180 ? 1.445 -0.552 26.405 1.00 41.41 180 SER A CA 1
ATOM 1448 C C . SER A 1 180 ? -0.020 -1.002 26.338 1.00 41.41 180 SER A C 1
ATOM 1450 O O . SER A 1 180 ? -0.845 -0.501 27.100 1.00 41.41 180 SER A O 1
ATOM 1452 N N . LEU A 1 181 ? -0.339 -2.016 25.525 1.00 38.50 181 LEU A N 1
ATOM 1453 C CA . LEU A 1 181 ? -1.674 -2.627 25.450 1.00 38.50 181 LEU A CA 1
ATOM 1454 C C . LEU A 1 181 ? -1.983 -3.525 26.664 1.00 38.50 181 LEU A C 1
ATOM 1456 O O . LEU A 1 181 ? -3.109 -3.551 27.161 1.00 38.50 181 LEU A O 1
ATOM 1460 N N . LYS A 1 182 ? -0.988 -4.230 27.211 1.00 39.00 182 LYS A N 1
ATOM 1461 C CA . LYS A 1 182 ? -1.188 -5.190 28.309 1.00 39.00 182 LYS A CA 1
ATOM 1462 C C . LYS A 1 182 ? -1.310 -4.554 29.694 1.00 39.00 182 LYS A C 1
ATOM 1464 O O . LYS A 1 182 ? -1.946 -5.144 30.562 1.00 39.00 182 LYS A O 1
ATOM 1469 N N . LYS A 1 183 ? -0.778 -3.349 29.933 1.00 42.28 183 LYS A N 1
ATOM 1470 C CA . LYS A 1 183 ? -1.046 -2.628 31.196 1.00 42.28 183 LYS A CA 1
ATOM 1471 C C . LYS A 1 183 ? -2.514 -2.183 31.328 1.00 42.28 183 LYS A C 1
ATOM 1473 O O . LYS A 1 183 ? -2.983 -2.012 32.451 1.00 42.28 183 LYS A O 1
ATOM 1478 N N . ALA A 1 184 ? -3.253 -2.068 30.220 1.00 39.56 184 ALA A N 1
ATOM 1479 C CA . ALA A 1 184 ? -4.629 -1.562 30.204 1.00 39.56 184 ALA A CA 1
ATOM 1480 C C . ALA A 1 184 ? -5.725 -2.650 30.300 1.00 39.56 184 ALA A C 1
ATOM 1482 O O . ALA A 1 184 ? -6.829 -2.377 30.771 1.00 39.56 184 ALA A O 1
ATOM 1483 N N . ILE A 1 185 ? -5.441 -3.890 29.888 1.00 40.53 185 ILE A N 1
ATOM 1484 C CA . ILE A 1 185 ? -6.485 -4.886 29.569 1.00 40.53 185 ILE A CA 1
ATOM 1485 C C . ILE A 1 185 ? -6.808 -5.889 30.716 1.00 40.53 185 ILE A C 1
ATOM 1487 O O . ILE A 1 185 ? -7.990 -6.096 31.005 1.00 40.53 185 ILE A O 1
ATOM 1491 N N . PRO A 1 186 ? -5.850 -6.478 31.466 1.00 38.97 186 PRO A N 1
ATOM 1492 C CA . PRO A 1 186 ? -6.146 -7.570 32.407 1.00 38.97 186 PRO A CA 1
ATOM 1493 C C . PRO A 1 186 ? -6.850 -7.136 33.703 1.00 38.97 186 PRO A C 1
ATOM 1495 O O . PRO A 1 186 ? -7.639 -7.896 34.259 1.00 38.97 186 PRO A O 1
ATOM 1498 N N . LYS A 1 187 ? -6.615 -5.907 34.190 1.00 40.53 187 LYS A N 1
ATOM 1499 C CA . LYS A 1 187 ? -7.243 -5.404 35.432 1.00 40.53 187 LYS A CA 1
ATOM 1500 C C . LYS A 1 187 ? -8.725 -5.062 35.249 1.00 40.53 187 LYS A C 1
ATOM 1502 O O . LYS A 1 187 ? -9.493 -5.180 36.203 1.00 40.53 187 LYS A O 1
ATOM 1507 N N . LYS A 1 188 ? -9.122 -4.652 34.039 1.00 39.88 188 LYS A N 1
ATOM 1508 C CA . LYS A 1 188 ? -10.513 -4.334 33.689 1.00 39.88 188 LYS A CA 1
ATOM 1509 C C . LYS A 1 188 ? -11.293 -5.614 33.392 1.00 39.88 188 LYS A C 1
ATOM 1511 O O . LYS A 1 188 ? -12.330 -5.828 34.001 1.00 39.88 188 LYS A O 1
ATOM 1516 N N . ILE A 1 189 ? -10.753 -6.522 32.575 1.00 40.91 189 ILE A N 1
ATOM 1517 C CA . ILE A 1 189 ? -11.463 -7.750 32.173 1.00 40.91 189 ILE A CA 1
ATOM 1518 C C . ILE A 1 189 ? -11.666 -8.725 33.345 1.00 40.91 189 ILE A C 1
ATOM 1520 O O . ILE A 1 189 ? -12.775 -9.223 33.513 1.00 40.91 189 ILE A O 1
ATOM 1524 N N . ALA A 1 190 ? -10.674 -8.933 34.221 1.00 41.09 190 ALA A N 1
ATOM 1525 C CA . ALA A 1 190 ? -10.828 -9.835 35.372 1.00 41.09 190 ALA A CA 1
ATOM 1526 C C . ALA A 1 190 ? -11.809 -9.300 36.439 1.00 41.09 190 ALA A C 1
ATOM 1528 O O . ALA A 1 190 ? -12.540 -10.073 37.060 1.00 41.09 190 ALA A O 1
ATOM 1529 N N . ARG A 1 191 ? -11.873 -7.971 36.631 1.00 44.69 191 ARG A N 1
ATOM 1530 C CA . ARG A 1 191 ? -12.868 -7.330 37.511 1.00 44.69 191 ARG A CA 1
ATOM 1531 C C . ARG A 1 191 ? -14.264 -7.372 36.899 1.00 44.69 191 ARG A C 1
ATOM 1533 O O . ARG A 1 191 ? -15.212 -7.703 37.602 1.00 44.69 191 ARG A O 1
ATOM 1540 N N . THR A 1 192 ? -14.392 -7.100 35.603 1.00 45.44 192 THR A N 1
ATOM 1541 C CA . THR A 1 192 ? -15.682 -7.130 34.906 1.00 45.44 192 THR A CA 1
ATOM 1542 C C . THR A 1 192 ? -16.237 -8.552 34.807 1.00 45.44 192 THR A C 1
ATOM 1544 O O . THR A 1 192 ? -17.414 -8.740 35.074 1.00 45.44 192 THR A O 1
ATOM 1547 N N . GLN A 1 193 ? -15.413 -9.574 34.546 1.00 39.38 193 GLN A N 1
ATOM 1548 C CA . GLN A 1 193 ? -15.856 -10.977 34.536 1.00 39.38 193 GLN A CA 1
ATOM 1549 C C . GLN A 1 193 ? -16.271 -11.477 35.928 1.00 39.38 193 GLN A C 1
ATOM 1551 O O . GLN A 1 193 ? -17.305 -12.125 36.050 1.00 39.38 193 GLN A O 1
ATOM 1556 N N . SER A 1 194 ? -15.533 -11.128 36.990 1.00 45.69 194 SER A N 1
ATOM 1557 C CA . SER A 1 194 ? -15.917 -11.454 38.376 1.00 45.69 194 SER A CA 1
ATOM 1558 C C . SER A 1 194 ? -17.202 -10.732 38.812 1.00 45.69 194 SER A C 1
ATOM 1560 O O . SER A 1 194 ? -18.064 -11.322 39.466 1.00 45.69 194 SER A O 1
ATOM 1562 N N . ASN A 1 195 ? -17.378 -9.475 38.390 1.00 46.78 195 ASN A N 1
ATOM 1563 C CA . ASN A 1 195 ? -18.591 -8.704 38.657 1.00 46.78 195 ASN A CA 1
ATOM 1564 C C . ASN A 1 195 ? -19.796 -9.241 37.873 1.00 46.78 195 ASN A C 1
ATOM 1566 O O . ASN A 1 195 ? -20.861 -9.378 38.461 1.00 46.78 195 ASN A O 1
ATOM 1570 N N . ILE A 1 196 ? -19.634 -9.614 36.600 1.00 45.41 196 ILE A N 1
ATOM 1571 C CA . ILE A 1 196 ? -20.696 -10.240 35.797 1.00 45.41 196 ILE A CA 1
ATOM 1572 C C . ILE A 1 196 ? -21.103 -11.587 36.407 1.00 45.41 196 ILE A C 1
ATOM 1574 O O . ILE A 1 196 ? -22.292 -11.825 36.591 1.00 45.41 196 ILE A O 1
ATOM 1578 N N . LEU A 1 197 ? -20.147 -12.431 36.819 1.00 45.22 197 LEU A N 1
ATOM 1579 C CA . LEU A 1 197 ? -20.455 -13.718 37.456 1.00 45.22 197 LEU A CA 1
ATOM 1580 C C . LEU A 1 197 ? -21.190 -13.541 38.800 1.00 45.22 197 LEU A C 1
ATOM 1582 O O . LEU A 1 197 ? -22.120 -14.286 39.102 1.00 45.22 197 LEU A O 1
ATOM 1586 N N . ARG A 1 198 ? -20.827 -12.520 39.594 1.00 52.38 198 ARG A N 1
ATOM 1587 C CA . ARG A 1 198 ? -21.563 -12.158 40.821 1.00 52.38 198 ARG A CA 1
ATOM 1588 C C . ARG A 1 198 ? -22.961 -11.621 40.533 1.00 52.38 198 ARG A C 1
ATOM 1590 O O . ARG A 1 198 ? -23.871 -11.948 41.283 1.00 52.38 198 ARG A O 1
ATOM 1597 N N . ILE A 1 199 ? -23.136 -10.802 39.497 1.00 51.81 199 ILE A N 1
ATOM 1598 C CA . ILE A 1 199 ? -24.441 -10.239 39.120 1.00 51.81 199 ILE A CA 1
ATOM 1599 C C . ILE A 1 199 ? -25.370 -11.345 38.616 1.00 51.81 199 ILE A C 1
ATOM 1601 O O . ILE A 1 199 ? -26.511 -11.400 39.057 1.00 51.81 199 ILE A O 1
ATOM 1605 N N . ILE A 1 200 ? -24.875 -12.274 37.792 1.00 49.53 200 ILE A N 1
ATOM 1606 C CA . ILE A 1 200 ? -25.647 -13.429 37.306 1.00 49.53 200 ILE A CA 1
ATOM 1607 C C . ILE A 1 200 ? -26.064 -14.336 38.474 1.00 49.53 200 ILE A C 1
ATOM 1609 O O . ILE A 1 200 ? -27.239 -14.673 38.599 1.00 49.53 200 ILE A O 1
ATOM 1613 N N . ASN A 1 201 ? -25.145 -14.665 39.389 1.00 56.34 201 ASN A N 1
ATOM 1614 C CA . ASN A 1 201 ? -25.479 -15.482 40.562 1.00 56.34 201 ASN A CA 1
ATOM 1615 C C . ASN A 1 201 ? -26.449 -14.769 41.521 1.00 56.34 201 ASN A C 1
ATOM 1617 O O . ASN A 1 201 ? -27.302 -15.413 42.125 1.00 56.34 201 ASN A O 1
ATOM 1621 N N . ARG A 1 202 ? -26.350 -13.438 41.649 1.00 53.28 202 ARG A N 1
ATOM 1622 C CA . ARG A 1 202 ? -27.245 -12.633 42.494 1.00 53.28 202 ARG A CA 1
ATOM 1623 C C . ARG A 1 202 ? -28.618 -12.428 41.858 1.00 53.28 202 ARG A C 1
ATOM 1625 O O . ARG A 1 202 ? -29.588 -12.390 42.599 1.00 53.28 202 ARG A O 1
ATOM 1632 N N . SER A 1 203 ? -28.697 -12.345 40.527 1.00 48.12 203 SER A N 1
ATOM 1633 C CA . SER A 1 203 ? -29.948 -12.359 39.756 1.00 48.12 203 SER A CA 1
ATOM 1634 C C . SER A 1 203 ? -30.679 -13.677 39.965 1.00 48.12 203 SER A C 1
ATOM 1636 O O . SER A 1 203 ? -31.827 -13.665 40.379 1.00 48.12 203 SER A O 1
ATOM 1638 N N . LYS A 1 204 ? -29.980 -14.809 39.801 1.00 57.09 204 LYS A N 1
ATOM 1639 C CA . LYS A 1 204 ? -30.564 -16.140 39.999 1.00 57.09 204 LYS A CA 1
ATOM 1640 C C . LYS A 1 204 ? -31.069 -16.348 41.433 1.00 57.09 204 LYS A C 1
ATOM 1642 O O . LYS A 1 204 ? -32.189 -16.792 41.632 1.00 57.09 204 LYS A O 1
ATOM 1647 N N . ALA A 1 205 ? -30.291 -15.921 42.432 1.00 58.03 205 ALA A N 1
ATOM 1648 C CA . ALA A 1 205 ? -30.725 -15.950 43.830 1.00 58.03 205 ALA A CA 1
ATOM 1649 C C . ALA A 1 205 ? -31.899 -14.990 44.126 1.00 58.03 205 ALA A C 1
ATOM 1651 O O . ALA A 1 205 ? -32.711 -15.273 45.010 1.00 58.03 205 ALA A O 1
ATOM 1652 N N . LEU A 1 206 ? -31.997 -13.857 43.414 1.00 54.62 206 LEU A N 1
ATOM 1653 C CA . LEU A 1 206 ? -33.140 -12.946 43.514 1.00 54.62 206 LEU A CA 1
ATOM 1654 C C . LEU A 1 206 ? -34.398 -13.559 42.898 1.00 54.62 206 LEU A C 1
ATOM 1656 O O . LEU A 1 206 ? -35.454 -13.419 43.500 1.00 54.62 206 LEU A O 1
ATOM 1660 N N . ASP A 1 207 ? -34.283 -14.239 41.757 1.00 57.62 207 ASP A N 1
ATOM 1661 C CA . ASP A 1 207 ? -35.403 -14.911 41.089 1.00 57.62 207 ASP A CA 1
ATOM 1662 C C . ASP A 1 207 ? -35.933 -16.077 41.936 1.00 57.62 207 ASP A C 1
ATOM 1664 O O . ASP A 1 207 ? -37.141 -16.195 42.142 1.00 57.62 207 ASP A O 1
ATOM 1668 N N . ASP A 1 208 ? -35.041 -16.870 42.537 1.00 65.94 208 ASP A N 1
ATOM 1669 C CA . ASP A 1 208 ? -35.421 -17.929 43.481 1.00 65.94 208 ASP A CA 1
ATOM 1670 C C . ASP A 1 208 ? -36.104 -17.346 44.736 1.00 65.94 208 ASP A C 1
ATOM 1672 O O . ASP A 1 208 ? -37.125 -17.859 45.204 1.00 65.94 208 ASP A O 1
ATOM 1676 N N . SER A 1 209 ? -35.600 -16.216 45.248 1.00 60.00 209 SER A N 1
ATOM 1677 C CA . SER A 1 209 ? -36.208 -15.507 46.383 1.00 60.00 209 SER A CA 1
ATOM 1678 C C . SER A 1 209 ? -37.548 -14.859 46.022 1.00 60.00 209 SER A C 1
ATOM 1680 O O . SER A 1 209 ? -38.448 -14.833 46.859 1.00 60.00 209 SER A O 1
ATOM 1682 N N . LEU A 1 210 ? -37.700 -14.346 44.795 1.00 57.03 210 LEU A N 1
ATOM 1683 C CA . LEU A 1 210 ? -38.933 -13.754 44.274 1.00 57.03 210 LEU A CA 1
ATOM 1684 C C . LEU A 1 210 ? -40.012 -14.828 44.122 1.00 57.03 210 LEU A C 1
ATOM 1686 O O . LEU A 1 210 ? -41.141 -14.609 44.555 1.00 57.03 210 LEU A O 1
ATOM 1690 N N . ASN A 1 211 ? -39.655 -15.997 43.589 1.00 64.75 211 ASN A N 1
ATOM 1691 C CA . ASN A 1 211 ? -40.555 -17.142 43.480 1.00 64.75 211 ASN A CA 1
ATOM 1692 C C . ASN A 1 211 ? -41.016 -17.626 44.862 1.00 64.75 211 ASN A C 1
ATOM 1694 O O . ASN A 1 211 ? -42.213 -17.837 45.075 1.00 64.75 211 ASN A O 1
ATOM 1698 N N . LEU A 1 212 ? -40.104 -17.709 45.837 1.00 68.56 212 LEU A N 1
ATOM 1699 C CA . LEU A 1 212 ? -40.446 -18.064 47.217 1.00 68.56 212 LEU A CA 1
ATOM 1700 C C . LEU A 1 212 ? -41.344 -17.004 47.884 1.00 68.56 212 LEU A C 1
ATOM 1702 O O . LEU A 1 212 ? -42.313 -17.345 48.564 1.00 68.56 212 LEU A O 1
ATOM 1706 N N . LEU A 1 213 ? -41.073 -15.713 47.661 1.00 60.16 213 LEU A N 1
ATOM 1707 C CA . LEU A 1 213 ? -41.902 -14.606 48.156 1.00 60.16 213 LEU A CA 1
ATOM 1708 C C . LEU A 1 213 ? -43.292 -14.598 47.521 1.00 60.16 213 LEU A C 1
ATOM 1710 O O . LEU A 1 213 ? -44.269 -14.383 48.230 1.00 60.16 213 LEU A O 1
ATOM 1714 N N . GLN A 1 214 ? -43.403 -14.862 46.220 1.00 63.41 214 GLN A N 1
ATOM 1715 C CA . GLN A 1 214 ? -44.689 -14.980 45.531 1.00 63.41 214 GLN A CA 1
ATOM 1716 C C . GLN A 1 214 ? -45.493 -16.180 46.047 1.00 63.41 214 GLN A C 1
ATOM 1718 O O . GLN A 1 214 ? -46.701 -16.064 46.255 1.00 63.41 214 GLN A O 1
ATOM 1723 N N . GLN A 1 215 ? -44.835 -17.311 46.317 1.00 70.50 215 GLN A N 1
ATOM 1724 C CA . GLN A 1 215 ? -45.478 -18.487 46.903 1.00 70.50 215 GLN A CA 1
ATOM 1725 C C . GLN A 1 215 ? -45.958 -18.217 48.339 1.00 70.50 215 GLN A C 1
ATOM 1727 O O . GLN A 1 215 ? -47.091 -18.557 48.684 1.00 70.50 215 GLN A O 1
ATOM 1732 N N . ASN A 1 216 ? -45.144 -17.543 49.156 1.00 67.25 216 ASN A N 1
ATOM 1733 C CA . ASN A 1 216 ? -45.520 -17.141 50.512 1.00 67.25 216 ASN A CA 1
ATOM 1734 C C . ASN A 1 216 ? -46.629 -16.082 50.515 1.00 67.25 216 ASN A C 1
ATOM 1736 O O . ASN A 1 216 ? -47.547 -16.174 51.323 1.00 67.25 216 ASN A O 1
ATOM 1740 N N . LEU A 1 217 ? -46.606 -15.127 49.582 1.00 58.22 217 LEU A N 1
ATOM 1741 C CA . LEU A 1 217 ? -47.664 -14.130 49.426 1.00 58.22 217 LEU A CA 1
ATOM 1742 C C . LEU A 1 217 ? -48.992 -14.786 49.034 1.00 58.22 217 LEU A C 1
ATOM 1744 O O . LEU A 1 217 ? -50.020 -14.451 49.609 1.00 58.22 217 LEU A O 1
ATOM 1748 N N . ARG A 1 218 ? -48.982 -15.768 48.123 1.00 70.06 218 ARG A N 1
ATOM 1749 C CA . ARG A 1 218 ? -50.187 -16.546 47.782 1.00 70.06 218 ARG A CA 1
ATOM 1750 C C . ARG A 1 218 ? -50.738 -17.313 48.984 1.00 70.06 218 ARG A C 1
ATOM 1752 O O . ARG A 1 218 ? -51.949 -17.333 49.172 1.00 70.06 218 ARG A O 1
ATOM 1759 N N . ARG A 1 219 ? -49.868 -17.905 49.813 1.00 71.50 219 ARG A N 1
ATOM 1760 C CA . ARG A 1 219 ? -50.279 -18.575 51.059 1.00 71.50 219 ARG A CA 1
ATOM 1761 C C . ARG A 1 219 ? -50.871 -17.591 52.067 1.00 71.50 219 ARG A C 1
ATOM 1763 O O . ARG A 1 219 ? -51.938 -17.869 52.596 1.00 71.50 219 ARG A O 1
ATOM 1770 N N . MET A 1 220 ? -50.235 -16.437 52.277 1.00 61.19 220 MET A N 1
ATOM 1771 C CA . MET A 1 220 ? -50.751 -15.401 53.178 1.00 61.19 220 MET A CA 1
ATOM 1772 C C . MET A 1 220 ? -52.084 -14.828 52.690 1.00 61.19 220 MET A C 1
ATOM 1774 O O . MET A 1 220 ? -52.992 -14.700 53.496 1.00 61.19 220 MET A O 1
ATOM 1778 N N . LEU A 1 221 ? -52.246 -14.568 51.388 1.00 65.56 221 LEU A N 1
ATOM 1779 C CA . LEU A 1 221 ? -53.517 -14.104 50.813 1.00 65.56 221 LEU A CA 1
ATOM 1780 C C . LEU A 1 221 ? -54.629 -15.155 50.946 1.00 65.56 221 LEU A C 1
ATOM 1782 O O . LEU A 1 221 ? -55.775 -14.812 51.225 1.00 65.56 221 LEU A O 1
ATOM 1786 N N . ALA A 1 222 ? -54.311 -16.443 50.780 1.00 69.31 222 ALA A N 1
ATOM 1787 C CA . ALA A 1 222 ? -55.269 -17.520 51.033 1.00 69.31 222 ALA A CA 1
ATOM 1788 C C . ALA A 1 222 ? -55.666 -17.591 52.520 1.00 69.31 222 ALA A C 1
ATOM 1790 O O . ALA A 1 222 ? -56.835 -17.793 52.843 1.00 69.31 222 ALA A O 1
ATOM 1791 N N . GLN A 1 223 ? -54.707 -17.373 53.421 1.00 68.50 223 GLN A N 1
ATOM 1792 C CA . GLN A 1 223 ? -54.936 -17.351 54.863 1.00 68.50 223 GLN A CA 1
ATOM 1793 C C . GLN A 1 223 ? -55.754 -16.121 55.293 1.00 68.50 223 GLN A C 1
ATOM 1795 O O . GLN A 1 223 ? -56.692 -16.254 56.070 1.00 68.50 223 GLN A O 1
ATOM 1800 N N . GLU A 1 224 ? -55.466 -14.945 54.735 1.00 63.47 224 GLU A N 1
ATOM 1801 C CA . GLU A 1 224 ? -56.197 -13.695 54.968 1.00 63.47 224 GLU A CA 1
ATOM 1802 C C . GLU A 1 224 ? -57.643 -13.786 54.469 1.00 63.47 224 GLU A C 1
ATOM 1804 O O . GLU A 1 224 ? -58.562 -13.379 55.175 1.00 63.47 224 GLU A O 1
ATOM 1809 N N . ASN A 1 225 ? -57.872 -14.412 53.309 1.00 66.50 225 ASN A N 1
ATOM 1810 C CA . ASN A 1 225 ? -59.222 -14.688 52.814 1.00 66.50 225 ASN A CA 1
ATOM 1811 C C . ASN A 1 225 ? -60.007 -15.638 53.734 1.00 66.50 225 ASN A C 1
ATOM 1813 O O . ASN A 1 225 ? -61.209 -15.439 53.921 1.00 66.50 225 ASN A O 1
ATOM 1817 N N . ASN A 1 226 ? -59.349 -16.633 54.340 1.00 69.50 226 ASN A N 1
ATOM 1818 C CA . ASN A 1 226 ? -59.983 -17.487 55.347 1.00 69.50 226 ASN A CA 1
ATOM 1819 C C . ASN A 1 226 ? -60.309 -16.701 56.627 1.00 69.50 226 ASN A C 1
ATOM 1821 O O . ASN A 1 226 ? -61.451 -16.744 57.075 1.00 69.50 226 ASN A O 1
ATOM 1825 N N . TYR A 1 227 ? -59.380 -15.887 57.143 1.00 61.62 227 TYR A N 1
ATOM 1826 C CA . TYR A 1 227 ? -59.651 -15.015 58.294 1.00 61.62 227 TYR A CA 1
ATOM 1827 C C . TYR A 1 227 ? -60.786 -14.020 58.020 1.00 61.62 227 TYR A C 1
ATOM 1829 O O . TYR A 1 227 ? -61.635 -13.808 58.878 1.00 61.62 227 TYR A O 1
ATOM 1837 N N . LEU A 1 228 ? -60.868 -13.443 56.818 1.00 62.12 228 LEU A N 1
ATOM 1838 C CA . LEU A 1 228 ? -61.978 -12.575 56.405 1.00 62.12 228 LEU A CA 1
ATOM 1839 C C . LEU A 1 228 ? -63.321 -13.312 56.386 1.00 62.12 228 LEU A C 1
ATOM 1841 O O . LEU A 1 228 ? -64.351 -12.720 56.720 1.00 62.12 228 LEU A O 1
ATOM 1845 N N . LYS A 1 229 ? -63.327 -14.591 56.002 1.00 69.44 229 LYS A N 1
ATOM 1846 C CA . LYS A 1 229 ? -64.521 -15.441 56.028 1.00 69.44 229 LYS A CA 1
ATOM 1847 C C . LYS A 1 229 ? -64.956 -15.735 57.467 1.00 69.44 229 LYS A C 1
ATOM 1849 O O . LYS A 1 229 ? -66.140 -15.593 57.773 1.00 69.44 229 LYS A O 1
ATOM 1854 N N . ASP A 1 230 ? -64.006 -16.031 58.348 1.00 68.12 230 ASP A N 1
ATOM 1855 C CA . ASP A 1 230 ? -64.258 -16.283 59.770 1.00 68.12 230 ASP A CA 1
ATOM 1856 C C . ASP A 1 230 ? -64.712 -15.013 60.505 1.00 68.12 230 ASP A C 1
ATOM 1858 O O . ASP A 1 230 ? -65.675 -15.053 61.266 1.00 68.12 230 ASP A O 1
ATOM 1862 N N . ILE A 1 231 ? -64.113 -13.855 60.208 1.00 61.84 231 ILE A N 1
ATOM 1863 C CA . ILE A 1 231 ? -64.530 -12.552 60.753 1.00 61.84 231 ILE A CA 1
ATOM 1864 C C . ILE A 1 231 ? -65.948 -12.198 60.295 1.00 61.84 231 ILE A C 1
ATOM 1866 O O . ILE A 1 231 ? -66.739 -11.694 61.091 1.00 61.84 231 ILE A O 1
ATOM 1870 N N . LYS A 1 232 ? -66.308 -12.463 59.030 1.00 68.00 232 LYS A N 1
ATOM 1871 C CA . LYS A 1 232 ? -67.686 -12.257 58.551 1.00 68.00 232 LYS A CA 1
ATOM 1872 C C . LYS A 1 232 ? -68.680 -13.142 59.305 1.00 68.00 232 LYS A C 1
ATOM 1874 O O . LYS A 1 232 ? -69.737 -12.639 59.675 1.00 68.00 232 LYS A O 1
ATOM 1879 N N . LYS A 1 233 ? -68.322 -14.404 59.571 1.00 70.69 233 LYS A N 1
ATOM 1880 C CA . LYS A 1 233 ? -69.140 -15.345 60.351 1.00 70.69 233 LYS A CA 1
ATOM 1881 C C . LYS A 1 233 ? -69.281 -14.912 61.818 1.00 70.69 233 LYS A C 1
ATOM 1883 O O . LYS A 1 233 ? -70.395 -14.842 62.331 1.00 70.69 233 LYS A O 1
ATOM 1888 N N . ALA A 1 234 ? -68.185 -14.518 62.461 1.00 59.19 234 ALA A N 1
ATOM 1889 C CA . ALA A 1 234 ? -68.208 -14.005 63.829 1.00 59.19 234 ALA A CA 1
ATOM 1890 C C . ALA A 1 234 ? -69.007 -12.695 63.940 1.00 59.19 234 ALA A C 1
ATOM 1892 O O . ALA A 1 234 ? -69.754 -12.501 64.889 1.00 59.19 234 ALA A O 1
ATOM 1893 N N . LYS A 1 235 ? -68.926 -11.804 62.941 1.00 62.53 235 LYS A N 1
ATOM 1894 C CA . LYS A 1 235 ? -69.711 -10.559 62.908 1.00 62.53 235 LYS A CA 1
ATOM 1895 C C . LYS A 1 235 ? -71.215 -10.817 62.782 1.00 62.53 235 LYS A C 1
ATOM 1897 O O . LYS A 1 235 ? -72.003 -10.050 63.329 1.00 62.53 235 LYS A O 1
ATOM 1902 N N . THR A 1 236 ? -71.622 -11.866 62.066 1.00 70.88 236 THR A N 1
ATOM 1903 C CA . THR A 1 236 ? -73.033 -12.279 62.021 1.00 70.88 236 THR A CA 1
ATOM 1904 C C . THR A 1 236 ? -73.504 -12.882 63.345 1.00 70.88 236 THR A C 1
ATOM 1906 O O . THR A 1 236 ? -74.609 -12.560 63.766 1.00 70.88 236 THR A O 1
ATOM 1909 N N . GLU A 1 237 ? -72.664 -13.663 64.031 1.00 69.81 237 GLU A N 1
ATOM 1910 C CA . GLU A 1 237 ? -72.972 -14.226 65.359 1.00 69.81 237 GLU A CA 1
ATOM 1911 C C . GLU A 1 237 ? -73.028 -13.143 66.455 1.00 69.81 237 GLU A C 1
ATOM 1913 O O . GLU A 1 237 ? -73.946 -13.137 67.273 1.00 69.81 237 GLU A O 1
ATOM 1918 N N . ILE A 1 238 ? -72.110 -12.169 66.437 1.00 63.75 238 ILE A N 1
ATOM 1919 C CA . ILE A 1 238 ? -72.121 -11.032 67.374 1.00 63.75 238 ILE A CA 1
ATOM 1920 C C . ILE A 1 238 ? -73.399 -10.208 67.206 1.00 63.75 238 ILE A C 1
ATOM 1922 O O . ILE A 1 238 ? -74.048 -9.915 68.199 1.00 63.75 238 ILE A O 1
ATOM 1926 N N . LYS A 1 239 ? -73.832 -9.920 65.971 1.00 68.31 239 LYS A N 1
ATOM 1927 C CA . LYS A 1 239 ? -75.098 -9.202 65.738 1.00 68.31 239 LYS A CA 1
ATOM 1928 C C . LYS A 1 239 ? -76.325 -9.936 66.285 1.00 68.31 239 LYS A C 1
ATOM 1930 O O . LYS A 1 239 ? -77.266 -9.283 66.723 1.00 68.31 239 LYS A O 1
ATOM 1935 N N . SER A 1 240 ? -76.350 -11.271 66.227 1.00 67.38 240 SER A N 1
ATOM 1936 C CA . SER A 1 240 ? -77.445 -12.035 66.840 1.00 67.38 240 SER A CA 1
ATOM 1937 C C . SER A 1 240 ? -77.398 -11.992 68.367 1.00 67.38 240 SER A C 1
ATOM 1939 O O . SER A 1 240 ? -78.450 -11.891 68.987 1.00 67.38 240 SER A O 1
ATOM 1941 N N . LEU A 1 241 ? -76.201 -12.013 68.963 1.00 65.44 241 LEU A N 1
ATOM 1942 C CA . LEU A 1 241 ? -76.023 -11.939 70.415 1.00 65.44 241 LEU A CA 1
ATOM 1943 C C . LEU A 1 241 ? -76.301 -10.534 70.970 1.00 65.44 241 LEU A C 1
ATOM 1945 O O . LEU A 1 241 ? -76.926 -10.428 72.015 1.00 65.44 241 LEU A O 1
ATOM 1949 N N . GLU A 1 242 ? -75.906 -9.471 70.262 1.00 64.75 242 GLU A N 1
ATOM 1950 C CA . GLU A 1 242 ? -76.223 -8.076 70.618 1.00 64.75 242 GLU A CA 1
ATOM 1951 C C . GLU A 1 242 ? -77.739 -7.853 70.66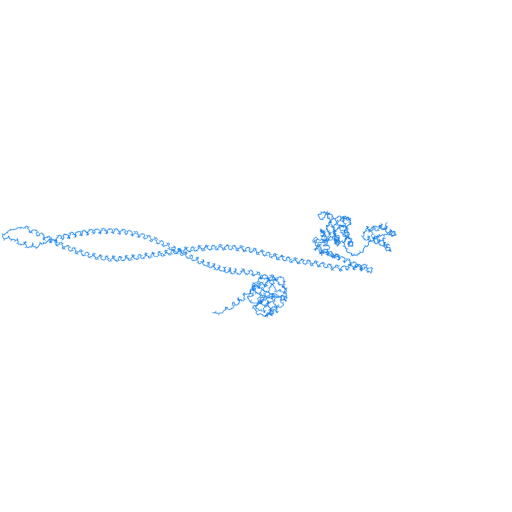1 1.00 64.75 242 GLU A C 1
ATOM 1953 O O . GLU A 1 242 ? -78.246 -7.239 71.594 1.00 64.75 242 GLU A O 1
ATOM 1958 N N . LYS A 1 243 ? -78.475 -8.423 69.698 1.00 69.38 243 LYS A N 1
ATOM 1959 C CA . LYS A 1 243 ? -79.940 -8.371 69.688 1.00 69.38 243 LYS A CA 1
ATOM 1960 C C . LYS A 1 243 ? -80.554 -9.111 70.887 1.00 69.38 243 LYS A C 1
ATOM 1962 O O . LYS A 1 243 ? -81.494 -8.615 71.495 1.00 69.38 243 LYS A O 1
ATOM 1967 N N . GLU A 1 244 ? -80.012 -10.275 71.248 1.00 67.00 244 GLU A N 1
ATOM 1968 C CA . GLU A 1 244 ? -80.460 -11.040 72.423 1.00 67.00 244 GLU A CA 1
ATOM 1969 C C . GLU A 1 244 ? -80.115 -10.328 73.749 1.00 67.00 244 GLU A C 1
ATOM 1971 O O . GLU A 1 244 ? -80.857 -10.420 74.727 1.00 67.00 244 GLU A O 1
ATOM 1976 N N . GLU A 1 245 ? -78.990 -9.610 73.803 1.00 62.34 245 GLU A N 1
ATOM 1977 C CA . GLU A 1 245 ? -78.580 -8.802 74.956 1.00 62.34 245 GLU A CA 1
ATOM 1978 C C . GLU A 1 245 ? -79.473 -7.567 75.130 1.00 62.34 245 GLU A C 1
ATOM 1980 O O . GLU A 1 245 ? -79.878 -7.274 76.254 1.00 62.34 245 GLU A O 1
ATOM 1985 N N . GLU A 1 246 ? -79.842 -6.896 74.037 1.00 67.50 246 GLU A N 1
ATOM 1986 C CA . GLU A 1 246 ? -80.770 -5.758 74.034 1.00 67.50 246 GLU A CA 1
ATOM 1987 C C . GLU A 1 246 ? -82.167 -6.176 74.532 1.00 67.50 246 GLU A C 1
ATOM 1989 O O . GLU A 1 246 ? -82.718 -5.542 75.433 1.00 67.50 246 GLU A O 1
ATOM 1994 N N . GLU A 1 247 ? -82.679 -7.326 74.073 1.00 69.06 247 GLU A N 1
ATOM 1995 C CA . GLU A 1 247 ? -83.933 -7.918 74.570 1.00 69.06 247 GLU A CA 1
ATOM 1996 C C . GLU A 1 247 ? -83.866 -8.257 76.079 1.00 69.06 247 GLU A C 1
ATOM 1998 O O . GLU A 1 247 ? -84.834 -8.057 76.823 1.00 69.06 247 GLU A O 1
ATOM 2003 N N . LYS A 1 248 ? -82.712 -8.732 76.575 1.00 65.62 248 LYS A N 1
ATOM 2004 C CA . LYS A 1 248 ? -82.501 -9.008 78.011 1.00 65.62 248 LYS A CA 1
ATOM 2005 C C . LYS A 1 248 ? -82.365 -7.732 78.845 1.00 65.62 248 LYS A C 1
ATOM 2007 O O . LYS A 1 248 ? -82.873 -7.701 79.967 1.00 65.62 248 LYS A O 1
ATOM 2012 N N . LEU A 1 249 ? -81.707 -6.693 78.331 1.00 61.75 249 LEU A N 1
ATOM 2013 C CA . LEU A 1 249 ? -81.574 -5.385 78.984 1.00 61.75 249 LEU A CA 1
ATOM 2014 C C . LEU A 1 249 ? -82.937 -4.712 79.174 1.00 61.75 249 LEU A C 1
ATOM 2016 O O . LEU A 1 249 ? -83.217 -4.234 80.275 1.00 61.75 249 LEU A O 1
ATOM 2020 N N . ASP A 1 250 ? -83.815 -4.778 78.172 1.00 67.31 250 ASP A N 1
ATOM 2021 C CA . ASP A 1 250 ? -85.199 -4.296 78.276 1.00 67.31 250 ASP A CA 1
ATOM 2022 C C . ASP A 1 250 ? -86.000 -5.065 79.341 1.00 67.31 250 ASP A C 1
ATOM 2024 O O . ASP A 1 250 ? -86.738 -4.474 80.143 1.00 67.31 250 ASP A O 1
ATOM 2028 N N . SER A 1 251 ? -85.804 -6.387 79.430 1.00 62.72 251 SER A N 1
ATOM 2029 C CA . SER A 1 251 ? -86.418 -7.206 80.482 1.00 62.72 251 SER A CA 1
ATOM 2030 C C . SER A 1 251 ? -85.879 -6.881 81.884 1.00 62.72 251 SER A C 1
ATOM 2032 O O . SER A 1 251 ? -86.624 -6.957 82.865 1.00 62.72 251 SER A O 1
ATOM 2034 N N . ILE A 1 252 ? -84.596 -6.531 82.015 1.00 63.34 252 ILE A N 1
ATOM 2035 C CA . ILE A 1 252 ? -83.996 -6.126 83.295 1.00 63.34 252 ILE A CA 1
ATOM 2036 C C . ILE A 1 252 ? -84.493 -4.736 83.703 1.00 63.34 252 ILE A C 1
ATOM 2038 O O . ILE A 1 252 ? -84.828 -4.540 84.872 1.00 63.34 252 ILE A O 1
ATOM 2042 N N . ALA A 1 253 ? -84.598 -3.793 82.764 1.00 61.66 253 ALA A N 1
ATOM 2043 C CA . ALA A 1 253 ? -85.123 -2.455 83.022 1.00 61.66 253 ALA A CA 1
ATOM 2044 C C . ALA A 1 253 ? -86.569 -2.515 83.545 1.00 61.66 253 ALA A C 1
ATOM 2046 O O . ALA A 1 253 ? -86.881 -1.920 84.577 1.00 61.66 253 ALA A O 1
ATOM 2047 N N . THR A 1 254 ? -87.427 -3.327 82.917 1.00 65.50 254 THR A N 1
ATOM 2048 C CA . THR A 1 254 ? -88.805 -3.558 83.390 1.00 65.50 254 THR A CA 1
ATOM 2049 C C . THR A 1 254 ? -88.865 -4.212 84.775 1.00 65.50 254 THR A C 1
ATOM 2051 O O . THR A 1 254 ? -89.718 -3.853 85.596 1.00 65.50 254 THR A O 1
ATOM 2054 N N . LEU A 1 255 ? -87.956 -5.144 85.085 1.00 64.88 255 LEU A N 1
ATOM 2055 C CA . LEU A 1 255 ? -87.846 -5.732 86.426 1.00 64.88 255 LEU A CA 1
ATOM 2056 C C . LEU A 1 255 ? -87.363 -4.717 87.472 1.00 64.88 255 LEU A C 1
ATOM 2058 O O . LEU A 1 255 ? -87.894 -4.699 88.583 1.00 64.88 255 LEU A O 1
ATOM 2062 N N . GLN A 1 256 ? -86.415 -3.840 87.134 1.00 60.44 256 GLN A N 1
ATOM 2063 C CA . GLN A 1 256 ? -85.955 -2.772 88.028 1.00 60.44 256 GLN A CA 1
ATOM 2064 C C . GLN A 1 256 ? -87.081 -1.797 88.377 1.00 60.44 256 GLN A C 1
ATOM 2066 O O . GLN A 1 256 ? -87.229 -1.448 89.550 1.00 60.44 256 GLN A O 1
ATOM 2071 N N . THR A 1 257 ? -87.924 -1.423 87.409 1.00 67.69 257 THR A N 1
ATOM 2072 C CA . THR A 1 257 ? -89.100 -0.576 87.667 1.00 67.69 257 THR A CA 1
ATOM 2073 C C . THR A 1 257 ? -90.075 -1.248 88.640 1.00 67.69 257 THR A C 1
ATOM 2075 O O . THR A 1 257 ? -90.559 -0.606 89.574 1.00 67.69 257 THR A O 1
ATOM 2078 N N . LYS A 1 258 ? -90.318 -2.561 88.490 1.00 65.81 258 LYS A N 1
ATOM 2079 C CA . LYS A 1 258 ? -91.149 -3.338 89.431 1.00 65.81 258 LYS A CA 1
ATOM 2080 C C . LYS A 1 258 ? -90.553 -3.388 90.838 1.00 65.81 258 LYS A C 1
ATOM 2082 O O . LYS A 1 258 ? -91.279 -3.217 91.814 1.00 65.81 258 LYS A O 1
ATOM 2087 N N . ILE A 1 259 ? -89.242 -3.605 90.953 1.00 65.50 259 ILE A N 1
ATOM 2088 C CA . ILE A 1 259 ? -88.549 -3.632 92.248 1.00 65.50 259 ILE A CA 1
ATOM 2089 C C . ILE A 1 259 ? -88.622 -2.257 92.930 1.00 65.50 259 ILE A C 1
ATOM 2091 O O . ILE A 1 259 ? -88.902 -2.191 94.125 1.00 65.50 259 ILE A O 1
ATOM 2095 N N . GLN A 1 260 ? -88.430 -1.159 92.192 1.00 65.50 260 GLN A N 1
ATOM 2096 C CA . GLN A 1 260 ? -88.559 0.200 92.733 1.00 65.50 260 GLN A CA 1
ATOM 2097 C C . GLN A 1 260 ? -89.963 0.480 93.284 1.00 65.50 260 GLN A C 1
ATOM 2099 O O . GLN A 1 260 ? -90.084 1.037 94.377 1.00 65.50 260 GLN A O 1
ATOM 2104 N N . ALA A 1 261 ? -91.012 0.053 92.573 1.00 67.62 261 ALA A N 1
ATOM 2105 C CA . ALA A 1 261 ? -92.392 0.189 93.037 1.00 67.62 261 ALA A CA 1
ATOM 2106 C C . ALA A 1 261 ? -92.633 -0.571 94.357 1.00 67.62 261 ALA A C 1
ATOM 2108 O O . ALA A 1 261 ? -93.202 -0.015 95.296 1.00 67.62 261 ALA A O 1
ATOM 2109 N N . LEU A 1 262 ? -92.123 -1.803 94.468 1.00 68.94 262 LEU A N 1
ATOM 2110 C CA . LEU A 1 262 ? -92.216 -2.601 95.698 1.00 68.94 262 LEU A CA 1
ATOM 2111 C C . LEU A 1 262 ? -91.441 -1.975 96.868 1.00 68.94 262 LEU A C 1
ATOM 2113 O O . LEU A 1 262 ? -91.932 -1.965 97.997 1.00 68.94 262 LEU A O 1
ATOM 2117 N N . MET A 1 263 ? -90.252 -1.414 96.623 1.00 62.41 263 MET A N 1
ATOM 2118 C CA . MET A 1 263 ? -89.488 -0.718 97.669 1.00 62.41 263 MET A CA 1
ATOM 2119 C C . MET A 1 263 ? -90.224 0.520 98.198 1.00 62.41 263 MET A C 1
ATOM 2121 O O . MET A 1 263 ? -90.199 0.774 99.404 1.00 62.41 263 MET A O 1
ATOM 2125 N N . MET A 1 264 ? -90.899 1.279 97.325 1.00 67.44 264 MET A N 1
ATOM 2126 C CA . MET A 1 264 ? -91.733 2.407 97.754 1.00 67.44 264 MET A CA 1
ATOM 2127 C C . MET A 1 264 ? -92.881 1.948 98.662 1.00 67.44 264 MET A C 1
ATOM 2129 O O . MET A 1 264 ? -93.149 2.595 99.675 1.00 67.44 264 MET A O 1
ATOM 2133 N N . GLU A 1 265 ? -93.513 0.813 98.358 1.00 68.69 265 GLU A N 1
ATOM 2134 C CA . GLU A 1 265 ? -94.593 0.255 99.179 1.00 68.69 265 GLU A CA 1
ATOM 2135 C C . GLU A 1 265 ? -94.102 -0.201 100.564 1.00 68.69 265 GLU A C 1
ATOM 2137 O O . GLU A 1 265 ? -94.729 0.103 101.582 1.00 68.69 265 GLU A O 1
ATOM 2142 N N . ILE A 1 266 ? -92.946 -0.873 100.623 1.00 69.25 266 ILE A N 1
ATOM 2143 C CA . ILE A 1 266 ? -92.322 -1.294 101.887 1.00 69.25 266 ILE A CA 1
ATOM 2144 C C . ILE A 1 266 ? -91.974 -0.079 102.752 1.00 69.25 266 ILE A C 1
ATOM 2146 O O . ILE A 1 266 ? -92.272 -0.069 103.947 1.00 69.25 266 ILE A O 1
ATOM 2150 N N . ASN A 1 267 ? -91.383 0.965 102.164 1.00 67.38 267 ASN A N 1
ATOM 2151 C CA . ASN A 1 267 ? -91.057 2.186 102.900 1.00 67.38 267 ASN A CA 1
ATOM 2152 C C . ASN A 1 267 ? -92.311 2.884 103.440 1.00 67.38 267 ASN A C 1
ATOM 2154 O O . ASN A 1 267 ? -92.294 3.368 104.572 1.00 67.38 267 ASN A O 1
ATOM 2158 N N . ARG A 1 268 ? -93.413 2.882 102.679 1.00 73.00 268 ARG A N 1
ATOM 2159 C CA . ARG A 1 268 ? -94.700 3.412 103.148 1.00 73.00 268 ARG A CA 1
ATOM 2160 C C . ARG A 1 268 ? -95.183 2.672 104.398 1.00 73.00 268 ARG A C 1
ATOM 2162 O O . ARG A 1 268 ? -95.464 3.314 105.406 1.00 73.00 268 ARG A O 1
ATOM 2169 N N . LYS A 1 269 ? -95.191 1.334 104.359 1.00 71.19 269 LYS A N 1
ATOM 2170 C CA . LYS A 1 269 ? -95.591 0.488 105.499 1.00 71.19 269 LYS A CA 1
ATOM 2171 C C . LYS A 1 269 ? -94.671 0.654 106.712 1.00 71.19 269 LYS A C 1
ATOM 2173 O O . LYS A 1 269 ? -95.149 0.685 107.840 1.00 71.19 269 LYS A O 1
ATOM 2178 N N . ASN A 1 270 ? -93.363 0.808 106.506 1.00 68.62 270 ASN A N 1
ATOM 2179 C CA . ASN A 1 270 ? -92.423 1.062 107.605 1.00 68.62 270 ASN A CA 1
ATOM 2180 C C . ASN A 1 270 ? -92.668 2.413 108.292 1.00 68.62 270 ASN A C 1
ATOM 2182 O O . ASN A 1 270 ? -92.532 2.514 109.510 1.00 68.62 270 ASN A O 1
ATOM 2186 N N . ASN A 1 271 ? -93.044 3.446 107.535 1.00 68.00 271 ASN A N 1
ATOM 2187 C CA . ASN A 1 271 ? -93.385 4.747 108.108 1.00 68.00 271 ASN A CA 1
ATOM 2188 C C . ASN A 1 271 ? -94.684 4.685 108.927 1.00 68.00 271 ASN A C 1
ATOM 2190 O O . ASN A 1 271 ? -94.730 5.240 110.023 1.00 68.00 271 ASN A O 1
ATOM 2194 N N . GLU A 1 272 ? -95.699 3.961 108.438 1.00 68.81 272 GLU A N 1
ATOM 2195 C CA . GLU A 1 272 ? -96.938 3.682 109.184 1.00 68.81 272 GLU A CA 1
ATOM 2196 C C . GLU A 1 272 ? -96.618 2.982 110.524 1.00 68.81 272 GLU A C 1
ATOM 2198 O O . GLU A 1 272 ? -97.061 3.424 111.585 1.00 68.81 272 GLU A O 1
ATOM 2203 N N . LEU A 1 273 ? -95.747 1.965 110.499 1.00 70.12 273 LEU A N 1
ATOM 2204 C CA . LEU A 1 273 ? -95.339 1.216 111.692 1.00 70.12 273 LEU A CA 1
ATOM 2205 C C . LEU A 1 273 ? -94.552 2.069 112.709 1.00 70.12 273 LEU A C 1
ATOM 2207 O O . LEU A 1 273 ? -94.723 1.924 113.921 1.00 70.12 273 LEU A O 1
ATOM 2211 N N . ASN A 1 274 ? -93.678 2.963 112.237 1.00 66.50 274 ASN A N 1
ATOM 2212 C CA . ASN A 1 274 ? -92.937 3.875 113.113 1.00 66.50 274 ASN A CA 1
ATOM 2213 C C . ASN A 1 274 ? -93.871 4.890 113.795 1.00 66.50 274 ASN A C 1
ATOM 2215 O O . ASN A 1 274 ? -93.725 5.129 114.991 1.00 66.50 274 ASN A O 1
ATOM 2219 N N . SER A 1 275 ? -94.883 5.401 113.086 1.00 61.44 275 SER A N 1
ATOM 2220 C CA . SER A 1 275 ? -95.908 6.286 113.661 1.00 61.44 275 SER A CA 1
ATOM 2221 C C . SER A 1 275 ? -96.704 5.610 114.788 1.00 61.44 275 SER A C 1
ATOM 2223 O O . SER A 1 275 ? -96.995 6.221 115.822 1.00 61.44 275 SER A O 1
ATOM 2225 N N . GLU A 1 276 ? -97.051 4.331 114.624 1.00 66.00 276 GLU A N 1
ATOM 2226 C CA . GLU A 1 276 ? -97.697 3.553 115.689 1.00 66.00 276 GLU A CA 1
ATOM 2227 C C . GLU A 1 276 ? -96.768 3.358 116.893 1.00 66.00 276 GLU A C 1
ATOM 2229 O O . GLU A 1 276 ? -97.193 3.488 118.045 1.00 66.00 276 GLU A O 1
ATOM 2234 N N . LYS A 1 277 ? -95.479 3.093 116.647 1.00 64.94 277 LYS A N 1
ATOM 2235 C CA . LYS A 1 277 ? -94.472 2.936 117.705 1.00 64.94 277 LYS A CA 1
ATOM 2236 C C . LYS A 1 277 ? -94.305 4.211 118.535 1.00 64.94 277 LYS A C 1
ATOM 2238 O O . LYS A 1 277 ? -94.212 4.123 119.762 1.00 64.94 277 LYS A O 1
ATOM 2243 N N . ASP A 1 278 ? -94.317 5.375 117.896 1.00 62.88 278 ASP A N 1
ATOM 2244 C CA . ASP A 1 278 ? -94.236 6.670 118.576 1.00 62.88 278 ASP A CA 1
ATOM 2245 C C . ASP A 1 278 ? -95.492 6.944 119.418 1.00 62.88 278 ASP A C 1
ATOM 2247 O O . ASP A 1 278 ? -95.385 7.392 120.563 1.00 62.88 278 ASP A O 1
ATOM 2251 N N . SER A 1 279 ? -96.671 6.547 118.929 1.00 56.28 279 SER A N 1
ATOM 2252 C CA . SER A 1 279 ? -97.932 6.640 119.684 1.00 56.28 279 SER A CA 1
ATOM 2253 C C . SER A 1 279 ? -97.924 5.771 120.948 1.00 56.28 279 SER A C 1
ATOM 2255 O O . SER A 1 279 ? -98.356 6.193 122.023 1.00 56.28 279 SER A O 1
ATOM 2257 N N . ILE A 1 280 ? -97.367 4.563 120.848 1.00 66.50 280 ILE A N 1
ATOM 2258 C CA . ILE A 1 280 ? -97.209 3.651 121.989 1.00 66.50 280 ILE A CA 1
ATOM 2259 C C . ILE A 1 280 ? -96.198 4.202 123.006 1.00 66.50 280 ILE A C 1
ATOM 2261 O O . ILE A 1 280 ? -96.411 4.079 124.216 1.00 66.50 280 ILE A O 1
ATOM 2265 N N . ASN A 1 281 ? -95.105 4.815 122.547 1.00 62.41 281 ASN A N 1
ATOM 2266 C CA . ASN A 1 281 ? -94.121 5.434 123.437 1.00 62.41 281 ASN A CA 1
ATOM 2267 C C . ASN A 1 281 ? -94.707 6.641 124.191 1.00 62.41 281 ASN A C 1
ATOM 2269 O O . ASN A 1 281 ? -94.435 6.794 125.383 1.00 62.41 281 ASN A O 1
ATOM 2273 N N . ALA A 1 282 ? -95.563 7.440 123.547 1.00 59.78 282 ALA A N 1
ATOM 2274 C CA . ALA A 1 282 ? -96.280 8.541 124.193 1.00 59.78 282 ALA A CA 1
ATOM 2275 C C . ALA A 1 282 ? -97.231 8.051 125.303 1.00 59.78 282 ALA A C 1
ATOM 2277 O O . ALA A 1 282 ? -97.240 8.602 126.405 1.00 59.78 282 ALA A O 1
ATOM 2278 N N . LEU A 1 283 ? -97.963 6.957 125.059 1.00 60.72 283 LEU A N 1
ATOM 2279 C CA . LEU A 1 283 ? -98.811 6.312 126.073 1.00 60.72 283 LEU A CA 1
ATOM 2280 C C . LEU A 1 283 ? -97.994 5.782 127.258 1.00 60.72 283 LEU A C 1
ATOM 2282 O O . LEU A 1 283 ? -98.395 5.937 128.410 1.00 60.72 283 LEU A O 1
ATOM 2286 N N . LYS A 1 284 ? -96.817 5.197 127.000 1.00 61.84 284 LYS A N 1
ATOM 2287 C CA . LYS A 1 284 ? -95.882 4.778 128.058 1.00 61.84 284 LYS A CA 1
ATOM 2288 C C . LYS A 1 284 ? -95.430 5.947 128.929 1.00 61.84 284 LYS A C 1
ATOM 2290 O O . LYS A 1 284 ? -95.345 5.793 130.144 1.00 61.84 284 LYS A O 1
ATOM 2295 N N . TYR A 1 285 ? -95.154 7.098 128.322 1.00 62.06 285 TYR A N 1
ATOM 2296 C CA . TYR A 1 285 ? -94.758 8.301 129.050 1.00 62.06 285 TYR A CA 1
ATOM 2297 C C . TYR A 1 285 ? -95.892 8.823 129.949 1.00 62.06 285 TYR A C 1
ATOM 2299 O O . TYR A 1 285 ? -95.651 9.134 131.113 1.00 62.06 285 TYR A O 1
ATOM 2307 N N . GLN A 1 286 ? -97.140 8.827 129.462 1.00 56.09 286 GLN A N 1
ATOM 2308 C CA . GLN A 1 286 ? -98.314 9.179 130.276 1.00 56.09 286 GLN A CA 1
ATOM 2309 C C . GLN A 1 286 ? -98.544 8.215 131.445 1.00 56.09 286 GLN A C 1
ATOM 2311 O O . GLN A 1 286 ? -98.827 8.661 132.553 1.00 56.09 286 GLN A O 1
ATOM 2316 N N . ILE A 1 287 ? -98.397 6.907 131.217 1.00 59.69 287 ILE A N 1
ATOM 2317 C CA . ILE A 1 287 ? -98.547 5.895 132.271 1.00 59.69 287 ILE A CA 1
ATOM 2318 C C . ILE A 1 287 ? -97.464 6.060 133.341 1.00 59.69 287 ILE A C 1
ATOM 2320 O O . ILE A 1 287 ? -97.780 6.016 134.526 1.00 59.69 287 ILE A O 1
ATOM 2324 N N . ASN A 1 288 ? -96.208 6.289 132.946 1.00 55.16 288 ASN A N 1
ATOM 2325 C CA . ASN A 1 288 ? -95.130 6.509 133.910 1.00 55.16 288 ASN A CA 1
ATOM 2326 C C . ASN A 1 288 ? -95.351 7.787 134.729 1.00 55.16 288 ASN A C 1
ATOM 2328 O O . ASN A 1 288 ? -95.187 7.751 135.945 1.00 55.16 288 ASN A O 1
ATOM 2332 N N . ARG A 1 289 ? -95.814 8.870 134.095 1.00 56.31 289 ARG A N 1
ATOM 2333 C CA . ARG A 1 289 ? -96.175 10.112 134.789 1.00 56.31 289 ARG A CA 1
ATOM 2334 C C . ARG A 1 289 ? -97.297 9.897 135.816 1.00 56.31 289 ARG A C 1
ATOM 2336 O O . ARG A 1 289 ? -97.163 10.320 136.957 1.00 56.31 289 ARG A O 1
ATOM 2343 N N . LEU A 1 290 ? -98.359 9.183 135.439 1.00 52.97 290 LEU A N 1
ATOM 2344 C CA . LEU A 1 290 ? -99.450 8.829 136.357 1.00 52.97 290 LEU A CA 1
ATOM 2345 C C . LEU A 1 290 ? -98.988 7.883 137.480 1.00 52.97 290 LEU A C 1
ATOM 2347 O O . LEU A 1 290 ? -99.542 7.912 138.572 1.00 52.97 290 LEU A O 1
ATOM 2351 N N . SER A 1 291 ? -97.971 7.049 137.235 1.00 51.22 291 SER A N 1
ATOM 2352 C CA . SER A 1 291 ? -97.405 6.155 138.254 1.00 51.22 291 SER A CA 1
ATOM 2353 C C . SER A 1 291 ? -96.492 6.864 139.261 1.00 51.22 291 SER A C 1
ATOM 2355 O O . SER A 1 291 ? -96.346 6.382 140.383 1.00 51.22 291 SER A O 1
ATOM 2357 N N . GLU A 1 292 ? -95.900 8.001 138.886 1.00 47.88 292 GLU A N 1
ATOM 2358 C CA . GLU A 1 292 ? -95.104 8.839 139.791 1.00 47.88 292 GLU A CA 1
ATOM 2359 C C . GLU A 1 292 ? -95.990 9.765 140.642 1.00 47.88 292 GLU A C 1
ATOM 2361 O O . GLU A 1 292 ? -95.718 9.907 141.830 1.00 47.88 292 GLU A O 1
ATOM 2366 N N . GLU A 1 293 ? -97.106 10.283 140.107 1.00 47.69 293 GLU A N 1
ATOM 2367 C CA . GLU A 1 293 ? -98.091 11.092 140.862 1.00 47.69 293 GLU A CA 1
ATOM 2368 C C . GLU A 1 293 ? -98.826 10.302 141.973 1.00 47.69 293 GLU A C 1
ATOM 2370 O O . GLU A 1 293 ? -99.407 10.897 142.873 1.00 47.69 293 GLU A O 1
ATOM 2375 N N . VAL A 1 294 ? -98.780 8.963 141.959 1.00 50.09 294 VAL A N 1
ATOM 2376 C CA . VAL A 1 294 ? -99.465 8.087 142.939 1.00 50.09 294 VAL A CA 1
ATOM 2377 C C . VAL A 1 294 ? -98.525 7.599 144.059 1.00 50.09 294 VAL A C 1
ATOM 2379 O O . VAL A 1 294 ? -98.938 6.855 144.948 1.00 50.09 294 VAL A O 1
ATOM 2382 N N . ARG A 1 295 ? -97.247 8.008 144.064 1.00 40.16 295 ARG A N 1
ATOM 2383 C CA . ARG A 1 295 ? -96.242 7.503 145.021 1.00 40.16 295 ARG A CA 1
ATOM 2384 C C . ARG A 1 295 ? -95.987 8.396 146.243 1.00 40.16 295 ARG A C 1
ATOM 2386 O O . ARG A 1 295 ? -95.142 8.042 147.062 1.00 40.16 295 ARG A O 1
ATOM 2393 N N . GLU A 1 296 ? -96.757 9.469 146.405 1.00 36.78 296 GLU A N 1
ATOM 2394 C CA . GLU A 1 296 ? -96.782 10.322 147.600 1.00 36.78 296 GLU A CA 1
ATOM 2395 C C . GLU A 1 296 ? -98.210 10.437 148.156 1.00 36.78 296 GLU A C 1
ATOM 2397 O O . GLU A 1 296 ? -98.882 11.430 147.933 1.00 36.78 296 GLU A O 1
ATOM 2402 N N . ASP A 1 297 ? -98.701 9.404 148.844 1.00 37.88 297 ASP A N 1
ATOM 2403 C CA . ASP A 1 297 ? -99.319 9.585 150.167 1.00 37.88 297 ASP A CA 1
ATOM 2404 C C . ASP A 1 297 ? -99.572 8.230 150.843 1.00 37.88 297 ASP A C 1
ATOM 2406 O O . ASP A 1 297 ? -99.963 7.242 150.211 1.00 37.88 297 ASP A O 1
ATOM 2410 N N . ALA A 1 298 ? -99.297 8.177 152.142 1.00 40.50 298 ALA A N 1
ATOM 2411 C CA . ALA A 1 298 ? -99.340 6.978 152.969 1.00 40.50 298 ALA A CA 1
ATOM 2412 C C . ALA A 1 298 ? -100.662 6.873 153.759 1.00 40.50 298 ALA A C 1
ATOM 2414 O O . ALA A 1 298 ? -101.303 7.866 154.070 1.00 40.50 298 ALA A O 1
ATOM 2415 N N . ASP A 1 299 ? -101.003 5.639 154.151 1.00 39.81 299 ASP A N 1
ATOM 2416 C CA . ASP A 1 299 ? -101.967 5.264 155.206 1.00 39.81 299 ASP A CA 1
ATOM 2417 C C . ASP A 1 299 ? -103.478 5.137 154.903 1.00 39.81 299 ASP A C 1
ATOM 2419 O O . ASP A 1 299 ? -104.323 5.842 155.447 1.00 39.81 299 ASP A O 1
ATOM 2423 N N . VAL A 1 300 ? -103.861 4.037 154.227 1.00 42.34 300 VAL A N 1
ATOM 2424 C CA . VAL A 1 300 ? -105.260 3.524 154.185 1.00 42.34 300 VAL A CA 1
ATOM 2425 C C . VAL A 1 300 ? -105.419 2.129 154.841 1.00 42.34 300 VAL A C 1
ATOM 2427 O O . VAL A 1 300 ? -106.324 1.359 154.531 1.00 42.34 300 VAL A O 1
ATOM 2430 N N . LYS A 1 301 ? -104.578 1.761 155.825 1.00 42.72 301 LYS A N 1
ATOM 2431 C CA . LYS A 1 301 ? -104.732 0.478 156.562 1.00 42.72 301 LYS A CA 1
ATOM 2432 C C . LYS A 1 301 ? -104.557 0.542 158.088 1.00 42.72 301 LYS A C 1
ATOM 2434 O O . LYS A 1 301 ? -104.189 -0.451 158.703 1.00 42.72 301 LYS A O 1
ATOM 2439 N N . LYS A 1 302 ? -104.953 1.667 158.705 1.00 40.78 302 LYS A N 1
ATOM 2440 C CA . LYS A 1 302 ? -105.430 1.737 160.110 1.00 40.78 302 LYS A CA 1
ATOM 2441 C C . LYS A 1 302 ? -106.963 1.890 160.218 1.00 40.78 302 LYS A C 1
ATOM 2443 O O . LYS A 1 302 ? -107.502 1.997 161.311 1.00 40.78 302 LYS A O 1
ATOM 2448 N N . LEU A 1 303 ? -107.679 1.815 159.089 1.00 41.28 303 LEU A N 1
ATOM 2449 C CA . LEU A 1 303 ? -109.144 1.941 158.978 1.00 41.28 303 LEU A CA 1
ATOM 2450 C C . LEU A 1 303 ? -109.822 0.666 158.433 1.00 41.28 303 LEU A C 1
ATOM 2452 O O . LEU A 1 303 ? -110.788 0.728 157.678 1.00 41.28 303 LEU A O 1
ATOM 2456 N N . LEU A 1 304 ? -109.322 -0.509 158.830 1.00 38.41 304 LEU A N 1
ATOM 2457 C CA . LEU A 1 304 ? -109.953 -1.811 158.542 1.00 38.41 304 LEU A CA 1
ATOM 2458 C C . LEU A 1 304 ? -110.293 -2.610 159.817 1.00 38.41 304 LEU A C 1
ATOM 2460 O O . LEU A 1 304 ? -110.538 -3.808 159.746 1.00 38.41 304 LEU A O 1
ATOM 2464 N N . LEU A 1 305 ? -110.338 -1.941 160.981 1.00 43.03 305 LEU A N 1
ATOM 2465 C CA . LEU A 1 305 ? -110.567 -2.569 162.294 1.00 43.03 305 LEU A CA 1
ATOM 2466 C C . LEU A 1 305 ? -111.702 -1.956 163.145 1.00 43.03 305 LEU A C 1
ATOM 2468 O O . LEU A 1 305 ? -111.877 -2.383 164.278 1.00 43.03 305 LEU A O 1
ATOM 2472 N N . VAL A 1 306 ? -112.511 -1.017 162.625 1.00 41.25 306 VAL A N 1
ATOM 2473 C CA . VAL A 1 306 ? -113.619 -0.394 163.403 1.00 41.25 306 VAL A CA 1
ATOM 2474 C C . VAL A 1 306 ? -115.015 -0.559 162.760 1.00 41.25 306 VAL A C 1
ATOM 2476 O O . VAL A 1 306 ? -116.028 -0.308 163.398 1.00 41.25 306 VAL A O 1
ATOM 2479 N N . VAL A 1 307 ? -115.125 -1.119 161.546 1.00 41.03 307 VAL A N 1
ATOM 2480 C CA . VAL A 1 307 ? -116.422 -1.294 160.834 1.00 41.03 307 VAL A CA 1
ATOM 2481 C C . VAL A 1 307 ? -117.176 -2.589 161.223 1.00 41.03 307 VAL A C 1
ATOM 2483 O O . VAL A 1 307 ? -118.124 -2.979 160.556 1.00 41.03 307 VAL A O 1
ATOM 2486 N N . LYS A 1 308 ? -116.810 -3.275 162.317 1.00 39.31 308 LYS A N 1
ATOM 2487 C CA . LYS A 1 308 ? -117.541 -4.480 162.777 1.00 39.31 308 LYS A CA 1
ATOM 2488 C C . LYS A 1 308 ? -118.046 -4.447 164.222 1.00 39.31 308 LYS A C 1
ATOM 2490 O O . LYS A 1 308 ? -118.604 -5.441 164.660 1.00 39.31 308 LYS A O 1
ATOM 2495 N N . SER A 1 309 ? -117.872 -3.356 164.974 1.00 41.94 309 SER A N 1
ATOM 2496 C CA . SER A 1 309 ? -118.442 -3.297 166.334 1.00 41.94 309 SER A CA 1
ATOM 2497 C C . SER A 1 309 ? -118.607 -1.880 166.912 1.00 41.94 309 SER A C 1
ATOM 2499 O O . SER A 1 309 ? -118.361 -1.649 168.091 1.00 41.94 309 SER A O 1
ATOM 2501 N N . LEU A 1 310 ? -119.057 -0.928 166.092 1.00 33.53 310 LEU A N 1
ATOM 2502 C CA . LEU A 1 310 ? -120.211 -0.110 166.493 1.00 33.53 310 LEU A CA 1
ATOM 2503 C C . LEU A 1 310 ? -121.446 -0.535 165.671 1.00 33.53 310 LEU A C 1
ATOM 2505 O O . LEU A 1 310 ? -122.340 0.256 165.400 1.00 33.53 310 LEU A O 1
ATOM 2509 N N . GLU A 1 311 ? -121.493 -1.824 165.308 1.00 36.50 311 GLU A N 1
ATOM 2510 C CA . GLU A 1 311 ? -122.721 -2.626 165.295 1.00 36.50 311 GLU A CA 1
ATOM 2511 C C . GLU A 1 311 ? -123.123 -2.819 166.756 1.00 36.50 311 GLU A C 1
ATOM 2513 O O . GLU A 1 311 ? -122.925 -3.861 167.366 1.00 36.50 311 GLU A O 1
ATOM 2518 N N . ASP A 1 312 ? -123.580 -1.715 167.322 1.00 34.38 312 ASP A N 1
ATOM 2519 C CA . ASP A 1 312 ? -124.158 -1.627 168.633 1.00 34.38 312 ASP A CA 1
ATOM 2520 C C . ASP A 1 312 ? -123.219 -1.215 169.781 1.00 34.38 312 ASP A C 1
ATOM 2522 O O . ASP A 1 312 ? -122.990 -1.958 170.727 1.00 34.38 312 ASP A O 1
ATOM 2526 N N . GLU A 1 313 ? -122.983 0.094 169.898 1.00 41.12 313 GLU A N 1
ATOM 2527 C CA . GLU A 1 313 ? -123.420 0.706 171.158 1.00 41.12 313 GLU A CA 1
ATOM 2528 C C . GLU A 1 313 ? -124.948 0.857 171.126 1.00 41.12 313 GLU A C 1
ATOM 2530 O O . GLU A 1 313 ? -125.449 1.900 171.462 1.00 41.12 313 GLU A O 1
ATOM 2535 N N . LEU A 1 314 ? -125.692 -0.121 170.605 1.00 37.41 314 LEU A N 1
ATOM 2536 C CA . LEU A 1 314 ? -127.046 -0.019 170.055 1.00 37.41 314 LEU A CA 1
ATOM 2537 C C . LEU A 1 314 ? -127.884 -1.290 170.299 1.00 37.41 314 LEU A C 1
ATOM 2539 O O . LEU A 1 314 ? -128.874 -1.601 169.655 1.00 37.41 314 LEU A O 1
ATOM 2543 N N . LYS A 1 315 ? -127.541 -1.972 171.383 1.00 39.03 315 LYS A N 1
ATOM 2544 C CA . LYS A 1 315 ? -128.517 -2.478 172.336 1.00 39.03 315 LYS A CA 1
ATOM 2545 C C . LYS A 1 315 ? -127.987 -2.031 173.684 1.00 39.03 315 LYS A C 1
ATOM 2547 O O . LYS A 1 315 ? -127.109 -2.635 174.271 1.00 39.03 315 LYS A O 1
ATOM 2552 N N . GLN A 1 316 ? -128.407 -0.880 174.159 1.00 49.91 316 GLN A N 1
ATOM 2553 C CA . GLN A 1 316 ? -129.836 -0.641 174.347 1.00 49.91 316 GLN A CA 1
ATOM 2554 C C . GLN A 1 316 ? -130.441 0.416 173.400 1.00 49.91 316 GLN A C 1
ATOM 2556 O O . GLN A 1 316 ? -131.464 1.006 173.709 1.00 49.91 316 GLN A O 1
ATOM 2561 N N . ARG A 1 317 ? -129.759 0.704 172.291 1.00 52.25 317 ARG A N 1
ATOM 2562 C CA . ARG A 1 317 ? -129.392 2.048 171.793 1.00 52.25 317 ARG A CA 1
ATOM 2563 C C . ARG A 1 317 ? -129.544 1.961 170.210 1.00 52.25 317 ARG A C 1
ATOM 2565 O O . ARG A 1 317 ? -129.803 0.867 169.750 1.00 52.25 317 ARG A O 1
ATOM 2572 N N . GLY A 1 318 ? -129.547 2.987 169.334 1.00 45.19 318 GLY A N 1
ATOM 2573 C CA . GLY A 1 318 ? -129.792 2.852 167.849 1.00 45.19 318 GLY A CA 1
ATOM 2574 C C . GLY A 1 318 ? -129.129 3.939 166.951 1.00 45.19 318 GLY A C 1
ATOM 2575 O O . GLY A 1 318 ? -129.079 5.084 167.387 1.00 45.19 318 GLY A O 1
ATOM 2576 N N . GLY A 1 319 ? -128.584 3.631 165.750 1.00 40.44 319 GLY A N 1
ATOM 2577 C CA . GLY A 1 319 ? -127.671 4.503 164.953 1.00 40.44 319 GLY A CA 1
ATOM 2578 C C . GLY A 1 319 ? -127.547 4.185 163.439 1.00 40.44 319 GLY A C 1
ATOM 2579 O O . GLY A 1 319 ? -128.128 3.220 162.956 1.00 40.44 319 GLY A O 1
ATOM 2580 N N . ASN A 1 320 ? -126.851 5.065 162.690 1.00 45.66 320 ASN A N 1
ATOM 2581 C CA . ASN A 1 320 ? -127.155 5.504 161.304 1.00 45.66 320 ASN A CA 1
ATOM 2582 C C . ASN A 1 320 ? -126.108 5.073 160.218 1.00 45.66 320 ASN A C 1
ATOM 2584 O O . ASN A 1 320 ? -124.922 4.977 160.515 1.00 45.66 320 ASN A O 1
ATOM 2588 N N . VAL A 1 321 ? -126.535 4.826 158.960 1.00 46.81 321 VAL A N 1
ATOM 2589 C CA . VAL A 1 321 ? -126.002 3.805 157.997 1.00 46.81 321 VAL A CA 1
ATOM 2590 C C . VAL A 1 321 ? -125.231 4.336 156.749 1.00 46.81 321 VAL A C 1
ATOM 2592 O O . VAL A 1 321 ? -124.890 3.569 155.850 1.00 46.81 321 VAL A O 1
ATOM 2595 N N . GLU A 1 322 ? -124.873 5.616 156.643 1.00 46.53 322 GLU A N 1
ATOM 2596 C CA . GLU A 1 322 ? -124.417 6.184 155.348 1.00 46.53 322 GLU A CA 1
ATOM 2597 C C . GLU A 1 322 ? -122.917 5.990 154.996 1.00 46.53 322 GLU A C 1
ATOM 2599 O O . GLU A 1 322 ? -122.553 6.003 153.823 1.00 46.53 322 GLU A O 1
ATOM 2604 N N . GLU A 1 323 ? -122.034 5.690 155.959 1.00 46.00 323 GLU A N 1
ATOM 2605 C CA . GLU A 1 323 ? -120.577 5.565 155.711 1.00 46.00 323 GLU A CA 1
ATOM 2606 C C . GLU A 1 323 ? -120.131 4.163 155.216 1.00 46.00 323 GLU A C 1
ATOM 2608 O O . GLU A 1 323 ? -119.040 3.990 154.663 1.00 46.00 323 GLU A O 1
ATOM 2613 N N . LEU A 1 324 ? -120.974 3.131 155.370 1.00 44.06 324 LEU A N 1
ATOM 2614 C CA . LEU A 1 324 ? -120.653 1.753 154.953 1.00 44.06 324 LEU A CA 1
ATOM 2615 C C . LEU A 1 324 ? -120.811 1.510 153.440 1.00 44.06 324 LEU A C 1
ATOM 2617 O O . LEU A 1 324 ? -120.240 0.549 152.913 1.00 44.06 324 LEU A O 1
ATOM 2621 N N . ARG A 1 325 ? -121.564 2.361 152.727 1.00 48.62 325 ARG A N 1
ATOM 2622 C CA . ARG A 1 325 ? -121.860 2.185 151.294 1.00 48.62 325 ARG A CA 1
ATOM 2623 C C . ARG A 1 325 ? -120.644 2.483 150.403 1.00 48.62 325 ARG A C 1
ATOM 2625 O O . ARG A 1 325 ? -120.399 1.726 149.464 1.00 48.62 325 ARG A O 1
ATOM 2632 N N . ASP A 1 326 ? -119.821 3.468 150.753 1.00 53.50 326 ASP A N 1
ATOM 2633 C CA . ASP A 1 326 ? -118.656 3.858 149.941 1.00 53.50 326 ASP A CA 1
ATOM 2634 C C . ASP A 1 326 ? -117.475 2.882 150.058 1.00 53.50 326 ASP A C 1
ATOM 2636 O O . ASP A 1 326 ? -116.809 2.558 149.070 1.00 53.50 326 ASP A O 1
ATOM 2640 N N . LYS A 1 327 ? -117.242 2.307 151.245 1.00 47.72 327 LYS A N 1
ATOM 2641 C CA . LYS A 1 327 ? -116.128 1.361 151.460 1.00 47.72 327 LYS A CA 1
ATOM 2642 C C . LYS A 1 327 ? -116.363 0.001 150.780 1.00 47.72 327 LYS A C 1
ATOM 2644 O O . LYS A 1 327 ? -115.400 -0.654 150.376 1.00 47.72 327 LYS A O 1
ATOM 2649 N N . LEU A 1 328 ? -117.621 -0.410 150.571 1.00 45.84 328 LEU A N 1
ATOM 2650 C CA . LEU A 1 328 ? -117.966 -1.669 149.889 1.00 45.84 328 LEU A CA 1
ATOM 2651 C C . LEU A 1 328 ? -117.859 -1.584 148.349 1.00 45.84 328 LEU A C 1
ATOM 2653 O O . LEU A 1 328 ? -117.670 -2.611 147.688 1.00 45.84 328 LEU A O 1
ATOM 2657 N N . GLN A 1 329 ? -117.942 -0.381 147.766 1.00 53.62 329 GLN A N 1
ATOM 2658 C CA . GLN A 1 329 ? -117.824 -0.160 146.318 1.00 53.62 329 GLN A CA 1
ATOM 2659 C C . GLN A 1 329 ? -116.362 -0.231 145.837 1.00 53.62 329 GLN A C 1
ATOM 2661 O O . GLN A 1 329 ? -116.088 -0.834 144.796 1.00 53.62 329 GLN A O 1
ATOM 2666 N N . ASN A 1 330 ? -115.411 0.254 146.643 1.00 53.53 330 ASN A N 1
ATOM 2667 C CA . ASN A 1 330 ? -113.980 0.253 146.309 1.00 53.53 330 ASN A CA 1
ATOM 2668 C C . ASN A 1 330 ? -113.331 -1.145 146.324 1.00 53.53 330 ASN A C 1
ATOM 2670 O O . ASN A 1 330 ? -112.415 -1.422 145.553 1.00 53.53 330 ASN A O 1
ATOM 2674 N N . ILE A 1 331 ? -113.826 -2.077 147.144 1.00 51.88 331 ILE A N 1
ATOM 2675 C CA . ILE A 1 331 ? -113.296 -3.455 147.170 1.00 51.88 331 ILE A CA 1
ATOM 2676 C C . ILE A 1 331 ? -113.804 -4.269 145.962 1.00 51.88 331 ILE A C 1
ATOM 2678 O O . ILE A 1 331 ? -113.098 -5.144 145.454 1.00 51.88 331 ILE A O 1
ATOM 2682 N N . ARG A 1 332 ? -114.999 -3.957 145.432 1.00 48.72 332 ARG A N 1
ATOM 2683 C CA . ARG A 1 332 ? -115.533 -4.597 144.213 1.00 48.72 332 ARG A CA 1
ATOM 2684 C C . ARG A 1 332 ? -114.838 -4.124 142.930 1.00 48.72 332 ARG A C 1
ATOM 2686 O O . ARG A 1 332 ? -114.708 -4.935 142.012 1.00 48.72 332 ARG A O 1
ATOM 2693 N N . SER A 1 333 ? -114.367 -2.876 142.851 1.00 53.91 333 SER A N 1
ATOM 2694 C CA . SER A 1 333 ? -113.584 -2.394 141.698 1.00 53.91 333 SER A CA 1
ATOM 2695 C C . SER A 1 333 ? -112.179 -3.012 141.663 1.00 53.91 333 SER A C 1
ATOM 2697 O O . SER A 1 333 ? -111.783 -3.540 140.623 1.00 53.91 333 SER A O 1
ATOM 2699 N N . ALA A 1 334 ? -111.485 -3.092 142.805 1.00 52.00 334 ALA A N 1
ATOM 2700 C CA . ALA A 1 334 ? -110.146 -3.686 142.901 1.00 52.00 334 ALA A CA 1
ATOM 2701 C C . ALA A 1 334 ? -110.111 -5.184 142.520 1.00 52.00 334 ALA A C 1
ATOM 2703 O O . ALA A 1 334 ? -109.192 -5.648 141.844 1.00 52.00 334 ALA A O 1
ATOM 2704 N N . ASN A 1 335 ? -111.151 -5.949 142.872 1.00 46.66 335 ASN A N 1
ATOM 2705 C CA . ASN A 1 335 ? -111.234 -7.375 142.524 1.00 46.66 335 ASN A CA 1
ATOM 2706 C C . ASN A 1 335 ? -111.555 -7.610 141.026 1.00 46.66 335 ASN A C 1
ATOM 2708 O O . ASN A 1 335 ? -111.239 -8.662 140.468 1.00 46.66 335 ASN A O 1
ATOM 2712 N N . LYS A 1 336 ? -112.148 -6.617 140.342 1.00 53.34 336 LYS A N 1
ATOM 2713 C CA . LYS A 1 336 ? -112.383 -6.639 138.886 1.00 53.34 336 LYS A CA 1
ATOM 2714 C C . LYS A 1 336 ? -111.103 -6.315 138.100 1.00 53.34 336 LYS A C 1
ATOM 2716 O O . LYS A 1 336 ? -110.890 -6.886 137.032 1.00 53.34 336 LYS A O 1
ATOM 2721 N N . GLU A 1 337 ? -110.226 -5.467 138.639 1.00 56.03 337 GLU A N 1
ATOM 2722 C CA . GLU A 1 337 ? -108.917 -5.173 138.039 1.00 56.03 337 GLU A CA 1
ATOM 2723 C C . GLU A 1 337 ? -107.929 -6.340 138.148 1.00 56.03 337 GLU A C 1
ATOM 2725 O O . GLU A 1 337 ? -107.238 -6.633 137.171 1.00 56.03 337 GLU A O 1
ATOM 2730 N N . LEU A 1 338 ? -107.924 -7.080 139.264 1.00 50.16 338 LEU A N 1
ATOM 2731 C CA . LEU A 1 338 ? -107.036 -8.237 139.434 1.00 50.16 338 LEU A CA 1
ATOM 2732 C C . LEU A 1 338 ? -107.353 -9.367 138.432 1.00 50.16 338 LEU A C 1
ATOM 2734 O O . LEU A 1 338 ? -106.446 -9.959 137.850 1.00 50.16 338 LEU A O 1
ATOM 2738 N N . LYS A 1 339 ? -108.642 -9.600 138.138 1.00 50.34 339 LYS A N 1
ATOM 2739 C CA . LYS A 1 339 ? -109.085 -10.575 137.121 1.00 50.34 339 LYS A CA 1
ATOM 2740 C C . LYS A 1 339 ? -108.719 -10.151 135.689 1.00 50.34 339 LYS A C 1
ATOM 2742 O O . LYS A 1 339 ? -108.410 -10.998 134.855 1.00 50.34 339 LYS A O 1
ATOM 2747 N N . ASN A 1 340 ? -108.706 -8.846 135.406 1.00 55.53 340 ASN A N 1
ATOM 2748 C CA . ASN A 1 340 ? -108.267 -8.302 134.116 1.00 55.53 340 ASN A CA 1
ATOM 2749 C C . ASN A 1 340 ? -106.733 -8.290 133.966 1.00 55.53 340 ASN A C 1
ATOM 2751 O O . ASN A 1 340 ? -106.230 -8.380 132.845 1.00 55.53 340 ASN A O 1
ATOM 2755 N N . ALA A 1 341 ? -105.980 -8.203 135.066 1.00 54.69 341 ALA A N 1
ATOM 2756 C CA . ALA A 1 341 ? -104.521 -8.293 135.058 1.00 54.69 341 ALA A CA 1
ATOM 2757 C C . ALA A 1 341 ? -104.027 -9.715 134.729 1.00 54.69 341 ALA A C 1
ATOM 2759 O O . ALA A 1 341 ? -103.077 -9.864 133.958 1.00 54.69 341 ALA A O 1
ATOM 2760 N N . ASP A 1 342 ? -104.717 -10.750 135.214 1.00 49.81 342 ASP A N 1
ATOM 2761 C CA . ASP A 1 342 ? -104.370 -12.156 134.952 1.00 49.81 342 ASP A CA 1
ATOM 2762 C C . ASP A 1 342 ? -104.600 -12.551 133.471 1.00 49.81 342 ASP A C 1
ATOM 2764 O O . ASP A 1 342 ? -103.774 -13.222 132.841 1.00 49.81 342 ASP A O 1
ATOM 2768 N N . LEU A 1 343 ? -105.655 -12.002 132.848 1.00 56.09 343 LEU A N 1
ATOM 2769 C CA . LEU A 1 343 ? -105.911 -12.123 131.402 1.00 56.09 343 LEU A CA 1
ATOM 2770 C C . LEU A 1 343 ? -104.869 -11.364 130.550 1.00 56.09 343 LEU A C 1
ATOM 2772 O O . LEU A 1 343 ? -104.483 -11.801 129.460 1.00 56.09 343 LEU A O 1
ATOM 2776 N N . ARG A 1 344 ? -104.361 -10.225 131.045 1.00 58.84 344 ARG A N 1
ATOM 2777 C CA . ARG A 1 344 ? -103.268 -9.482 130.389 1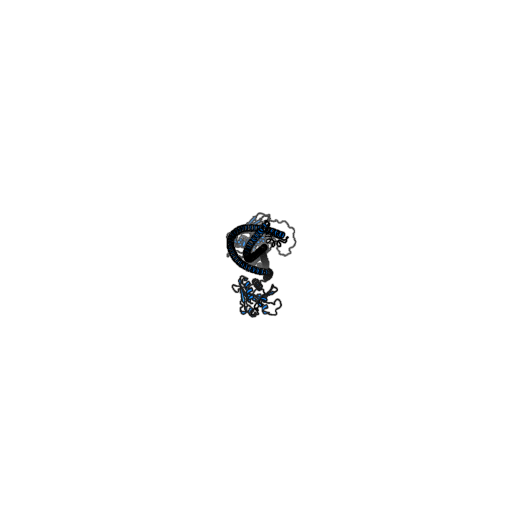.00 58.84 344 ARG A CA 1
ATOM 2778 C C . ARG A 1 344 ? -101.940 -10.236 130.481 1.00 58.84 344 ARG A C 1
ATOM 2780 O O . ARG A 1 344 ? -101.195 -10.247 129.502 1.00 58.84 344 ARG A O 1
ATOM 2787 N N . TYR A 1 345 ? -101.658 -10.906 131.598 1.00 56.75 345 TYR A N 1
ATOM 2788 C CA . TYR A 1 345 ? -100.427 -11.679 131.784 1.00 56.75 345 TYR A CA 1
ATOM 2789 C C . TYR A 1 345 ? -100.341 -12.878 130.827 1.00 56.75 345 TYR A C 1
ATOM 2791 O O . TYR A 1 345 ? -99.318 -13.078 130.167 1.00 56.75 345 TYR A O 1
ATOM 2799 N N . THR A 1 346 ? -101.437 -13.621 130.665 1.00 56.91 346 THR A N 1
ATOM 2800 C CA . THR A 1 346 ? -101.527 -14.742 129.709 1.00 56.91 346 THR A CA 1
ATOM 2801 C C . THR A 1 346 ? -101.391 -14.280 128.253 1.00 56.91 346 THR A C 1
ATOM 2803 O O . THR A 1 346 ? -100.623 -14.869 127.490 1.00 56.91 346 THR A O 1
ATOM 2806 N N . THR A 1 347 ? -102.012 -13.155 127.885 1.00 59.62 347 THR A N 1
ATOM 2807 C CA . THR A 1 347 ? -101.865 -12.556 126.540 1.00 59.62 347 THR A CA 1
ATOM 2808 C C . THR A 1 347 ? -100.422 -12.097 126.258 1.00 59.62 347 THR A C 1
ATOM 2810 O O . THR A 1 347 ? -99.916 -12.224 125.139 1.00 59.62 347 THR A O 1
ATOM 2813 N N . ILE A 1 348 ? -99.715 -11.584 127.272 1.00 60.56 348 ILE A N 1
ATOM 2814 C CA . ILE A 1 348 ? -98.305 -11.178 127.156 1.00 60.56 348 ILE A CA 1
ATOM 2815 C C . ILE A 1 348 ? -97.385 -12.399 127.002 1.00 60.56 348 ILE A C 1
ATOM 2817 O O . ILE A 1 348 ? -96.444 -12.344 126.209 1.00 60.56 348 ILE A O 1
ATOM 2821 N N . GLN A 1 349 ? -97.666 -13.510 127.689 1.00 57.31 349 GLN A N 1
ATOM 2822 C CA . GLN A 1 349 ? -96.912 -14.765 127.553 1.00 57.31 349 GLN A CA 1
ATOM 2823 C C . GLN A 1 349 ? -97.024 -15.362 126.137 1.00 57.31 349 GLN A C 1
ATOM 2825 O O . GLN A 1 349 ? -96.016 -15.792 125.568 1.00 57.31 349 GLN A O 1
ATOM 2830 N N . GLU A 1 350 ? -98.207 -15.320 125.514 1.00 62.34 350 GLU A N 1
ATOM 2831 C CA . GLU A 1 350 ? -98.365 -15.735 124.111 1.00 62.34 350 GLU A CA 1
ATOM 2832 C C . GLU A 1 350 ? -97.637 -14.807 123.133 1.00 62.34 350 GLU A C 1
ATOM 2834 O O . GLU A 1 350 ? -96.961 -15.283 122.214 1.00 62.34 350 GLU A O 1
ATOM 2839 N N . ARG A 1 351 ? -97.691 -13.485 123.352 1.00 63.88 351 ARG A N 1
ATOM 2840 C CA . ARG A 1 351 ? -96.904 -12.523 122.562 1.00 63.88 351 ARG A CA 1
ATOM 2841 C C . ARG A 1 351 ? -95.401 -12.765 122.708 1.00 63.88 351 ARG A C 1
ATOM 2843 O O . ARG A 1 351 ? -94.690 -12.727 121.711 1.00 63.88 351 ARG A O 1
ATOM 2850 N N . LEU A 1 352 ? -94.915 -13.090 123.907 1.00 58.84 352 LEU A N 1
ATOM 2851 C CA . LEU A 1 352 ? -93.509 -13.433 124.152 1.00 58.84 352 LEU A CA 1
ATOM 2852 C C . LEU A 1 352 ? -93.075 -14.705 123.415 1.00 58.84 352 LEU A C 1
ATOM 2854 O O . LEU A 1 352 ? -91.954 -14.756 122.907 1.00 58.84 352 LEU A O 1
ATOM 2858 N N . LYS A 1 353 ? -93.947 -15.717 123.314 1.00 64.81 353 LYS A N 1
ATOM 2859 C CA . LYS A 1 353 ? -93.682 -16.906 122.488 1.00 64.81 353 LYS A CA 1
ATOM 2860 C C . LYS A 1 353 ? -93.594 -16.561 121.001 1.00 64.81 353 LYS A C 1
ATOM 2862 O O . LYS A 1 353 ? -92.649 -17.012 120.357 1.00 64.81 353 LYS A O 1
ATOM 2867 N N . ARG A 1 354 ? -94.510 -15.737 120.473 1.00 66.62 354 ARG A N 1
ATOM 2868 C CA . ARG A 1 354 ? -94.457 -15.283 119.068 1.00 66.62 354 ARG A CA 1
ATOM 2869 C C . ARG A 1 354 ? -93.188 -14.482 118.781 1.00 66.62 354 ARG A C 1
ATOM 2871 O O . ARG A 1 354 ? -92.458 -14.832 117.869 1.00 66.62 354 ARG A O 1
ATOM 2878 N N . VAL A 1 355 ? -92.827 -13.540 119.652 1.00 65.94 355 VAL A N 1
ATOM 2879 C CA . VAL A 1 355 ? -91.586 -12.756 119.518 1.00 65.94 355 VAL A CA 1
ATOM 2880 C C . VAL A 1 355 ? -90.332 -13.639 119.568 1.00 65.94 355 VAL A C 1
ATOM 2882 O O . VAL A 1 355 ? -89.367 -13.374 118.855 1.00 65.94 355 VAL A O 1
ATOM 2885 N N . LYS A 1 356 ? -90.315 -14.709 120.377 1.00 65.12 356 LYS A N 1
ATOM 2886 C CA . LYS A 1 356 ? -89.204 -15.679 120.371 1.00 65.12 356 LYS A CA 1
ATOM 2887 C C . LYS A 1 356 ? -89.133 -16.475 119.063 1.00 65.12 356 LYS A C 1
ATOM 2889 O O . LYS A 1 356 ? -88.026 -16.702 118.581 1.00 65.12 356 LYS A O 1
ATOM 2894 N N . ALA A 1 357 ? -90.272 -16.871 118.495 1.00 68.62 357 ALA A N 1
ATOM 2895 C CA . ALA A 1 357 ? -90.328 -17.548 117.199 1.00 68.62 357 ALA A CA 1
ATOM 2896 C C . ALA A 1 357 ? -89.888 -16.617 116.054 1.00 68.62 357 ALA A C 1
ATOM 2898 O O . ALA A 1 357 ? -89.038 -17.002 115.254 1.00 68.62 357 ALA A O 1
ATOM 2899 N N . ASP A 1 358 ? -90.360 -15.369 116.048 1.00 70.50 358 ASP A N 1
ATOM 2900 C CA . ASP A 1 358 ? -89.969 -14.344 115.072 1.00 70.50 358 ASP A CA 1
ATOM 2901 C C . ASP A 1 358 ? -88.476 -14.007 115.182 1.00 70.50 358 ASP A C 1
ATOM 2903 O O . ASP A 1 358 ? -87.800 -13.815 114.174 1.00 70.50 358 ASP A O 1
ATOM 2907 N N . LYS A 1 359 ? -87.915 -14.001 116.401 1.00 64.56 359 LYS A N 1
ATOM 2908 C CA . LYS A 1 359 ? -86.472 -13.817 116.613 1.00 64.56 359 LYS A CA 1
ATOM 2909 C C . LYS A 1 359 ? -85.653 -14.972 116.029 1.00 64.56 359 LYS A C 1
ATOM 2911 O O . LYS A 1 359 ? -84.605 -14.719 115.441 1.00 64.56 359 LYS A O 1
ATOM 2916 N N . LEU A 1 360 ? -86.113 -16.215 116.182 1.00 71.81 360 LEU A N 1
ATOM 2917 C CA . LEU A 1 360 ? -85.442 -17.385 115.609 1.00 71.81 360 LEU A CA 1
ATOM 2918 C C . LEU A 1 360 ? -85.504 -17.355 114.071 1.00 71.81 360 LEU A C 1
ATOM 2920 O O . LEU A 1 360 ? -84.479 -17.543 113.418 1.00 71.81 360 LEU A O 1
ATOM 2924 N N . ALA A 1 361 ? -86.669 -17.026 113.503 1.00 71.56 361 ALA A N 1
ATOM 2925 C CA . ALA A 1 361 ? -86.843 -16.846 112.062 1.00 71.56 361 ALA A CA 1
ATOM 2926 C C . ALA A 1 361 ? -85.951 -15.715 111.515 1.00 71.56 361 ALA A C 1
ATOM 2928 O O . ALA A 1 361 ? -85.268 -15.898 110.509 1.00 71.56 361 ALA A O 1
ATOM 2929 N N . ALA A 1 362 ? -85.859 -14.589 112.229 1.00 67.94 362 ALA A N 1
ATOM 2930 C CA . ALA A 1 362 ? -84.976 -13.480 111.874 1.00 67.94 362 ALA A CA 1
ATOM 2931 C C . ALA A 1 362 ? -83.481 -13.845 111.982 1.00 67.94 362 ALA A C 1
ATOM 2933 O O . ALA A 1 362 ? -82.666 -13.351 111.202 1.00 67.94 362 ALA A O 1
ATOM 2934 N N . GLU A 1 363 ? -83.082 -14.706 112.926 1.00 68.50 363 GLU A N 1
ATOM 2935 C CA . GLU A 1 363 ? -81.702 -15.204 113.018 1.00 68.50 363 GLU A CA 1
ATOM 2936 C C . GLU A 1 363 ? -81.345 -16.164 111.872 1.00 68.50 363 GLU A C 1
ATOM 2938 O O . GLU A 1 363 ? -80.230 -16.089 111.341 1.00 68.50 363 GLU A O 1
ATOM 2943 N N . GLU A 1 364 ? -82.276 -17.020 111.442 1.00 75.19 364 GLU A N 1
ATOM 2944 C CA . GLU A 1 364 ? -82.101 -17.863 110.253 1.00 75.19 364 GLU A CA 1
ATOM 2945 C C . GLU A 1 364 ? -82.056 -17.039 108.962 1.00 75.19 364 GLU A C 1
ATOM 2947 O O . GLU A 1 364 ? -81.165 -17.242 108.132 1.00 75.19 364 GLU A O 1
ATOM 2952 N N . GLU A 1 365 ? -82.945 -16.059 108.812 1.00 73.81 365 GLU A N 1
ATOM 2953 C CA . GLU A 1 365 ? -82.947 -15.130 107.680 1.00 73.81 365 GLU A CA 1
ATOM 2954 C C . GLU A 1 365 ? -81.652 -14.309 107.637 1.00 73.81 365 GLU A C 1
ATOM 2956 O O . GLU A 1 365 ? -81.013 -14.196 106.592 1.00 73.81 365 GLU A O 1
ATOM 2961 N N . LYS A 1 366 ? -81.157 -13.844 108.790 1.00 68.00 366 LYS A N 1
ATOM 2962 C CA . LYS A 1 366 ? -79.859 -13.163 108.901 1.00 68.00 366 LYS A CA 1
ATOM 2963 C C . LYS A 1 366 ? -78.686 -14.063 108.507 1.00 68.00 366 LYS A C 1
ATOM 2965 O O . LYS A 1 366 ? -77.717 -13.565 107.930 1.00 68.00 366 LYS A O 1
ATOM 2970 N N . LYS A 1 367 ? -78.734 -15.368 108.800 1.00 72.69 367 LYS A N 1
ATOM 2971 C CA . LYS A 1 367 ? -77.726 -16.332 108.319 1.00 72.69 367 LYS A CA 1
ATOM 2972 C C . LYS A 1 367 ? -77.800 -16.513 106.802 1.00 72.69 367 LYS A C 1
ATOM 2974 O O . LYS A 1 367 ? -76.751 -16.485 106.161 1.00 72.69 367 LYS A O 1
ATOM 2979 N N . ARG A 1 368 ? -79.002 -16.635 106.229 1.00 75.00 368 ARG A N 1
ATOM 2980 C CA . ARG A 1 368 ? -79.198 -16.723 104.770 1.00 75.00 368 ARG A CA 1
ATOM 2981 C C . ARG A 1 368 ? -78.700 -15.465 104.062 1.00 75.00 368 ARG A C 1
ATOM 2983 O O . ARG A 1 368 ? -77.860 -15.568 103.180 1.00 75.00 368 ARG A O 1
ATOM 2990 N N . LEU A 1 369 ? -79.078 -14.284 104.548 1.00 74.44 369 LEU A N 1
ATOM 2991 C CA . LEU A 1 369 ? -78.611 -12.998 104.022 1.00 74.44 369 LEU A CA 1
ATOM 2992 C C . LEU A 1 369 ? -77.090 -12.824 104.134 1.00 74.44 369 LEU A C 1
ATOM 2994 O O . LEU A 1 369 ? -76.480 -12.208 103.265 1.00 74.44 369 LEU A O 1
ATOM 2998 N N . ARG A 1 370 ? -76.447 -13.363 105.180 1.00 70.62 370 ARG A N 1
ATOM 2999 C CA . ARG A 1 370 ? -74.975 -13.383 105.279 1.00 70.62 370 ARG A CA 1
ATOM 3000 C C . ARG A 1 370 ? -74.347 -14.285 104.217 1.00 70.62 370 ARG A C 1
ATOM 3002 O O . ARG A 1 370 ? -73.404 -13.847 103.567 1.00 70.62 370 ARG A O 1
ATOM 3009 N N . ALA A 1 371 ? -74.889 -15.484 104.010 1.00 76.25 371 ALA A N 1
ATOM 3010 C CA . ALA A 1 371 ? -74.417 -16.398 102.972 1.00 76.25 371 ALA A CA 1
ATOM 3011 C C . ALA A 1 371 ? -74.627 -15.824 101.558 1.00 76.25 371 ALA A C 1
ATOM 3013 O O . ALA A 1 371 ? -73.716 -15.877 100.734 1.00 76.25 371 ALA A O 1
ATOM 3014 N N . ASP A 1 372 ? -75.779 -15.204 101.294 1.00 75.75 372 ASP A N 1
ATOM 3015 C CA . ASP A 1 372 ? -76.066 -14.550 100.014 1.00 75.75 372 ASP A CA 1
ATOM 3016 C C . ASP A 1 372 ? -75.184 -13.317 99.802 1.00 75.75 372 ASP A C 1
ATOM 3018 O O . ASP A 1 372 ? -74.659 -13.124 98.709 1.00 75.75 372 ASP A O 1
ATOM 3022 N N . LYS A 1 373 ? -74.917 -12.524 100.848 1.00 71.75 373 LYS A N 1
ATOM 3023 C CA . LYS A 1 373 ? -73.967 -11.401 100.786 1.00 71.75 373 LYS A CA 1
ATOM 3024 C C . LYS A 1 373 ? -72.545 -11.868 100.473 1.00 71.75 373 LYS A C 1
ATOM 3026 O O . LYS A 1 373 ? -71.845 -11.204 99.708 1.00 71.75 373 LYS A O 1
ATOM 3031 N N . GLU A 1 374 ? -72.099 -12.979 101.052 1.00 75.94 374 GLU A N 1
ATOM 3032 C CA . GLU A 1 374 ? -70.788 -13.564 100.753 1.00 75.94 374 GLU A CA 1
ATOM 3033 C C . GLU A 1 374 ? -70.723 -14.109 99.322 1.00 75.94 374 GLU A C 1
ATOM 3035 O O . GLU A 1 374 ? -69.742 -13.843 98.624 1.00 75.94 374 GLU A O 1
ATOM 3040 N N . ARG A 1 375 ? -71.783 -14.781 98.850 1.00 76.00 375 ARG A N 1
ATOM 3041 C CA . ARG A 1 375 ? -71.907 -15.244 97.458 1.00 76.00 375 ARG A CA 1
ATOM 3042 C C . ARG A 1 375 ? -71.898 -14.084 96.465 1.00 76.00 375 ARG A C 1
ATOM 3044 O O . ARG A 1 375 ? -71.053 -14.078 95.575 1.00 76.00 375 ARG A O 1
ATOM 3051 N N . LEU A 1 376 ? -72.735 -13.065 96.668 1.00 76.25 376 LEU A N 1
ATOM 3052 C CA . LEU A 1 376 ? -72.749 -11.858 95.835 1.00 76.25 376 LEU A CA 1
ATOM 3053 C C . LEU A 1 376 ? -71.402 -11.130 95.875 1.00 76.25 376 LEU A C 1
ATOM 3055 O O . LEU A 1 376 ? -70.912 -10.697 94.838 1.00 76.25 376 LEU A O 1
ATOM 3059 N N . SER A 1 377 ? -70.757 -11.021 97.043 1.00 72.06 377 SER A N 1
ATOM 3060 C CA . SER A 1 377 ? -69.426 -10.408 97.142 1.00 72.06 377 SER A CA 1
ATOM 3061 C C . SER A 1 377 ? -68.368 -11.203 96.369 1.00 72.06 377 SER A C 1
ATOM 3063 O O . SER A 1 377 ? -67.499 -10.605 95.728 1.00 72.06 377 SER A O 1
ATOM 3065 N N . ALA A 1 378 ? -68.432 -12.536 96.395 1.00 77.25 378 ALA A N 1
ATOM 3066 C CA . ALA A 1 378 ? -67.542 -13.402 95.629 1.00 77.25 378 ALA A CA 1
ATOM 3067 C C . ALA A 1 378 ? -67.793 -13.292 94.114 1.00 77.25 378 ALA A C 1
ATOM 3069 O O . ALA A 1 378 ? -66.835 -13.152 93.351 1.00 77.25 378 ALA A O 1
ATOM 3070 N N . GLU A 1 379 ? -69.055 -13.272 93.677 1.00 79.62 379 GLU A N 1
ATOM 3071 C CA . GLU A 1 379 ? -69.435 -13.063 92.273 1.00 79.62 379 GLU A CA 1
ATOM 3072 C C . GLU A 1 379 ? -68.992 -11.690 91.762 1.00 79.62 379 GLU A C 1
ATOM 3074 O O . GLU A 1 379 ? -68.375 -11.595 90.700 1.00 79.62 379 GLU A O 1
ATOM 3079 N N . GLN A 1 380 ? -69.200 -10.636 92.552 1.00 76.94 380 GLN A N 1
ATOM 3080 C CA . GLN A 1 380 ? -68.789 -9.276 92.213 1.00 76.94 380 GLN A CA 1
ATOM 3081 C C . GLN A 1 380 ? -67.258 -9.164 92.120 1.00 76.94 380 GLN A C 1
ATOM 3083 O O . GLN A 1 380 ? -66.733 -8.576 91.173 1.00 76.94 380 GLN A O 1
ATOM 3088 N N . LYS A 1 381 ? -66.510 -9.802 93.034 1.00 76.62 381 LYS A N 1
ATOM 3089 C CA . LYS A 1 381 ? -65.041 -9.905 92.940 1.00 76.62 381 LYS A CA 1
ATOM 3090 C C . LYS A 1 381 ? -64.602 -10.665 91.686 1.00 76.62 381 LYS A C 1
ATOM 3092 O O . LYS A 1 381 ? -63.668 -10.224 91.016 1.00 76.62 381 LYS A O 1
ATOM 3097 N N . ALA A 1 382 ? -65.274 -11.761 91.335 1.00 79.88 382 ALA A N 1
ATOM 3098 C CA . ALA A 1 382 ? -64.980 -12.532 90.128 1.00 79.88 382 ALA A CA 1
ATOM 3099 C C . ALA A 1 382 ? -65.305 -11.752 88.839 1.00 79.88 382 ALA A C 1
ATOM 3101 O O . ALA A 1 382 ? -64.571 -11.851 87.855 1.00 79.88 382 ALA A O 1
ATOM 3102 N N . GLN A 1 383 ? -66.371 -10.949 88.834 1.00 80.75 383 GLN A N 1
ATOM 3103 C CA . GLN A 1 383 ? -66.740 -10.083 87.713 1.00 80.75 383 GLN A CA 1
ATOM 3104 C C . GLN A 1 383 ? -65.739 -8.933 87.545 1.00 80.75 383 GLN A C 1
ATOM 3106 O O . GLN A 1 383 ? -65.261 -8.695 86.436 1.00 80.75 383 GLN A O 1
ATOM 3111 N N . VAL A 1 384 ? -65.336 -8.285 88.644 1.00 79.62 384 VAL A N 1
ATOM 3112 C CA . VAL A 1 384 ? -64.281 -7.257 88.639 1.00 79.62 384 VAL A CA 1
ATOM 3113 C C . VAL A 1 384 ? -62.951 -7.843 88.161 1.00 79.62 384 VAL A C 1
ATOM 3115 O O . VAL A 1 384 ? -62.265 -7.213 87.356 1.00 79.62 384 VAL A O 1
ATOM 3118 N N . ALA A 1 385 ? -62.589 -9.056 88.593 1.00 79.56 385 ALA A N 1
ATOM 3119 C CA . ALA A 1 385 ? -61.391 -9.744 88.113 1.00 79.56 385 ALA A CA 1
ATOM 3120 C C . ALA A 1 385 ? -61.453 -10.021 86.599 1.00 79.56 385 ALA A C 1
ATOM 3122 O O . ALA A 1 385 ? -60.485 -9.737 85.892 1.00 79.56 385 ALA A O 1
ATOM 3123 N N . ARG A 1 386 ? -62.602 -10.483 86.082 1.00 82.06 386 ARG A N 1
ATOM 3124 C CA . ARG A 1 386 ? -62.826 -10.681 84.637 1.00 82.06 386 ARG A CA 1
ATOM 3125 C C . ARG A 1 386 ? -62.728 -9.375 83.845 1.00 82.06 386 ARG A C 1
ATOM 3127 O O . ARG A 1 386 ? -62.052 -9.338 82.822 1.00 82.06 386 ARG A O 1
ATOM 3134 N N . HIS A 1 387 ? -63.335 -8.290 84.325 1.00 82.06 387 HIS A N 1
ATOM 3135 C CA . HIS A 1 387 ? -63.224 -6.976 83.684 1.00 82.06 387 HIS A CA 1
ATOM 3136 C C . HIS A 1 387 ? -61.783 -6.454 83.666 1.00 82.06 387 HIS A C 1
ATOM 3138 O O . HIS A 1 387 ? -61.307 -6.012 82.621 1.00 82.06 387 HIS A O 1
ATOM 3144 N N . ARG A 1 388 ? -61.051 -6.565 84.783 1.00 84.06 388 ARG A N 1
ATOM 3145 C CA . ARG A 1 388 ? -59.626 -6.195 84.840 1.00 84.06 388 ARG A CA 1
ATOM 3146 C C . ARG A 1 388 ? -58.793 -7.002 83.845 1.00 84.06 388 ARG A C 1
ATOM 3148 O O . ARG A 1 388 ? -57.964 -6.426 83.148 1.00 84.06 388 ARG A O 1
ATOM 3155 N N . PHE A 1 389 ? -59.041 -8.306 83.737 1.00 82.88 389 PHE A N 1
ATOM 3156 C CA . PHE A 1 389 ? -58.351 -9.170 82.780 1.00 82.88 389 PHE A CA 1
ATOM 3157 C C . PHE A 1 389 ? -58.627 -8.765 81.322 1.00 82.88 389 PHE A C 1
ATOM 3159 O O . PHE A 1 389 ? -57.688 -8.619 80.540 1.00 82.88 389 PHE A O 1
ATOM 3166 N N . ASN A 1 390 ? -59.886 -8.480 80.970 1.00 86.50 390 ASN A N 1
ATOM 3167 C CA . ASN A 1 390 ? -60.251 -8.022 79.625 1.00 86.50 390 ASN A CA 1
ATOM 3168 C C . ASN A 1 390 ? -59.621 -6.666 79.272 1.00 86.50 390 ASN A C 1
ATOM 3170 O O . ASN A 1 390 ? -59.152 -6.492 78.149 1.00 86.50 390 ASN A O 1
ATOM 3174 N N . ILE A 1 391 ? -59.548 -5.726 80.222 1.00 86.94 391 ILE A N 1
ATOM 3175 C CA . ILE A 1 391 ? -58.866 -4.434 80.025 1.00 86.94 391 ILE A CA 1
ATOM 3176 C C . ILE A 1 391 ? -57.366 -4.645 79.764 1.00 86.94 391 ILE A C 1
ATOM 3178 O O . ILE A 1 391 ? -56.797 -4.021 78.865 1.00 86.94 391 ILE A O 1
ATOM 3182 N N . ILE A 1 392 ? -56.719 -5.554 80.502 1.00 90.31 392 ILE A N 1
ATOM 3183 C CA . ILE A 1 392 ? -55.307 -5.899 80.277 1.00 90.31 392 ILE A CA 1
ATOM 3184 C C . ILE A 1 392 ? -55.116 -6.495 78.876 1.00 90.31 392 ILE A C 1
ATOM 3186 O O . ILE A 1 392 ? -54.239 -6.047 78.144 1.00 90.31 392 ILE A O 1
ATOM 3190 N N . ILE A 1 393 ? -55.962 -7.434 78.444 1.00 92.00 393 ILE A N 1
ATOM 3191 C CA . ILE A 1 393 ? -55.882 -7.984 77.080 1.00 92.00 393 ILE A CA 1
ATOM 3192 C C . ILE A 1 393 ? -56.096 -6.891 76.027 1.00 92.00 393 ILE A C 1
ATOM 3194 O O . ILE A 1 393 ? -55.298 -6.780 75.099 1.00 92.00 393 ILE A O 1
ATOM 3198 N N . ALA A 1 394 ? -57.127 -6.056 76.171 1.00 89.38 394 ALA A N 1
ATOM 3199 C CA . ALA A 1 394 ? -57.421 -4.988 75.218 1.00 89.38 394 ALA A CA 1
ATOM 3200 C C . ALA A 1 394 ? -56.259 -3.985 75.107 1.00 89.38 394 ALA A C 1
ATOM 3202 O O . ALA A 1 394 ? -55.871 -3.606 74.001 1.00 89.38 394 ALA A O 1
ATOM 3203 N N . SER A 1 395 ? -55.653 -3.602 76.236 1.00 90.06 395 SER A N 1
ATOM 3204 C CA . SER A 1 395 ? -54.475 -2.724 76.255 1.00 90.06 395 SER A CA 1
ATOM 3205 C C . SER A 1 395 ? -53.243 -3.375 75.617 1.00 90.06 395 SER A C 1
ATOM 3207 O O . SER A 1 395 ? -52.554 -2.713 74.841 1.00 90.06 395 SER A O 1
ATOM 3209 N N . LEU A 1 396 ? -53.002 -4.671 75.844 1.00 93.25 396 LEU A N 1
ATOM 3210 C CA . LEU A 1 396 ? -51.921 -5.419 75.191 1.00 93.25 396 LEU A CA 1
ATOM 3211 C C . LEU A 1 396 ? -52.128 -5.537 73.674 1.00 93.25 396 LEU A C 1
ATOM 3213 O O . LEU A 1 396 ? -51.182 -5.336 72.912 1.00 93.25 396 LEU A O 1
ATOM 3217 N N . VAL A 1 397 ? -53.354 -5.811 73.221 1.00 93.88 397 VAL A N 1
ATOM 3218 C CA . VAL A 1 397 ? -53.697 -5.868 71.789 1.00 93.88 397 VAL A CA 1
ATOM 3219 C C . VAL A 1 397 ? -53.538 -4.493 71.139 1.00 93.88 397 VAL A C 1
ATOM 3221 O O . VAL A 1 397 ? -52.953 -4.386 70.062 1.00 93.88 397 VAL A O 1
ATOM 3224 N N . SER A 1 398 ? -53.996 -3.430 71.801 1.00 92.00 398 SER A N 1
ATOM 3225 C CA . SER A 1 398 ? -53.858 -2.059 71.301 1.00 92.00 398 SER A CA 1
ATOM 3226 C C . SER A 1 398 ? -52.385 -1.632 71.222 1.00 92.00 398 SER A C 1
ATOM 3228 O O . SER A 1 398 ? -51.949 -1.070 70.215 1.00 92.00 398 SER A O 1
ATOM 3230 N N . LEU A 1 399 ? -51.575 -1.996 72.224 1.00 95.19 399 LEU A N 1
ATOM 3231 C CA . LEU A 1 399 ? -50.125 -1.786 72.213 1.00 95.19 399 LEU A CA 1
ATOM 3232 C C . LEU A 1 399 ? -49.448 -2.560 71.071 1.00 95.19 399 LEU A C 1
ATOM 3234 O O . LEU A 1 399 ? -48.608 -1.998 70.367 1.00 95.19 399 LEU A O 1
ATOM 3238 N N . LEU A 1 400 ? -49.832 -3.819 70.843 1.00 95.38 400 LEU A N 1
ATOM 3239 C CA . LEU A 1 400 ? -49.322 -4.632 69.737 1.00 95.38 400 LEU A CA 1
ATOM 3240 C C . LEU A 1 400 ? -49.648 -3.995 68.379 1.00 95.38 400 LEU A C 1
ATOM 3242 O O . LEU A 1 400 ? -48.765 -3.877 67.528 1.00 95.38 400 LEU A O 1
ATOM 3246 N N . LEU A 1 401 ? -50.890 -3.544 68.182 1.00 94.88 401 LEU A N 1
ATOM 3247 C CA . LEU A 1 401 ? -51.314 -2.854 66.962 1.00 94.88 401 LEU A CA 1
ATOM 3248 C C . LEU A 1 401 ? -50.532 -1.555 66.746 1.00 94.88 401 LEU A C 1
ATOM 3250 O O . LEU A 1 401 ? -50.113 -1.273 65.623 1.00 94.88 401 LEU A O 1
ATOM 3254 N N . LEU A 1 402 ? -50.269 -0.796 67.812 1.00 95.50 402 LEU A N 1
ATOM 3255 C CA . LEU A 1 402 ? -49.487 0.437 67.742 1.00 95.50 402 LEU A CA 1
ATOM 3256 C C . LEU A 1 402 ? -48.019 0.164 67.379 1.00 95.50 402 LEU A C 1
ATOM 3258 O O . LEU A 1 402 ? -47.449 0.871 66.546 1.00 95.50 402 LEU A O 1
ATOM 3262 N N . ILE A 1 403 ? -47.424 -0.900 67.927 1.00 95.19 403 ILE A N 1
ATOM 3263 C CA . ILE A 1 403 ? -46.078 -1.359 67.552 1.00 95.19 403 ILE A CA 1
ATOM 3264 C C . ILE A 1 403 ? -46.048 -1.787 66.079 1.00 95.19 403 ILE A C 1
ATOM 3266 O O . ILE A 1 403 ? -45.144 -1.382 65.346 1.00 95.19 403 ILE A O 1
ATOM 3270 N N . LEU A 1 404 ? -47.038 -2.554 65.614 1.00 95.19 404 LEU A N 1
ATOM 3271 C CA . LEU A 1 404 ? -47.134 -2.973 64.212 1.00 95.19 404 LEU A CA 1
ATOM 3272 C C . LEU A 1 404 ? -47.292 -1.775 63.268 1.00 95.19 404 LEU A C 1
ATOM 3274 O O . LEU A 1 404 ? -46.612 -1.716 62.241 1.00 95.19 404 LEU A O 1
ATOM 3278 N N . LEU A 1 405 ? -48.117 -0.791 63.633 1.00 95.00 405 LEU A N 1
ATOM 3279 C CA . LEU A 1 405 ? -48.276 0.457 62.885 1.00 95.00 405 LEU A CA 1
ATOM 3280 C C . LEU A 1 405 ? -46.950 1.233 62.817 1.00 95.00 405 LEU A C 1
ATOM 3282 O O . LEU A 1 405 ? -46.549 1.691 61.745 1.00 95.00 405 LEU A O 1
ATOM 3286 N N . LEU A 1 406 ? -46.232 1.339 63.938 1.00 94.69 406 LEU A N 1
ATOM 3287 C CA . LEU A 1 406 ? -44.929 2.001 64.003 1.00 94.69 406 LEU A CA 1
ATOM 3288 C C . LEU A 1 406 ? -43.903 1.296 63.101 1.00 94.69 406 LEU A C 1
ATOM 3290 O O . LEU A 1 406 ? -43.224 1.948 62.302 1.00 94.69 406 LEU A O 1
ATOM 3294 N N . VAL A 1 407 ? -43.819 -0.036 63.176 1.00 94.19 407 VAL A N 1
ATOM 3295 C CA . VAL A 1 407 ? -42.948 -0.855 62.318 1.00 94.19 407 VAL A CA 1
ATOM 3296 C C . VAL A 1 407 ? -43.320 -0.674 60.848 1.00 94.19 407 VAL A C 1
ATOM 3298 O O . VAL A 1 407 ? -42.431 -0.474 60.016 1.00 94.19 407 VAL A O 1
ATOM 3301 N N . PHE A 1 408 ? -44.612 -0.666 60.518 1.00 94.00 408 PHE A N 1
ATOM 3302 C CA . PHE A 1 408 ? -45.097 -0.426 59.162 1.00 94.00 408 PHE A CA 1
ATOM 3303 C C . PHE A 1 408 ? -44.647 0.945 58.641 1.00 94.00 408 PHE A C 1
ATOM 3305 O O . PHE A 1 408 ? -44.013 1.012 57.584 1.00 94.00 408 PHE A O 1
ATOM 3312 N N . ILE A 1 409 ? -44.868 2.022 59.405 1.00 92.56 409 ILE A N 1
ATOM 3313 C CA . ILE A 1 409 ? -44.467 3.393 59.048 1.00 92.56 409 ILE A CA 1
ATOM 3314 C C . ILE A 1 409 ? -42.946 3.495 58.862 1.00 92.56 409 ILE A C 1
ATOM 3316 O O . ILE A 1 409 ? -42.474 4.053 57.863 1.00 92.56 409 ILE A O 1
ATOM 3320 N N . LEU A 1 410 ? -42.163 2.937 59.790 1.00 92.12 410 LEU A N 1
ATOM 3321 C CA . LEU A 1 410 ? -40.701 2.941 59.718 1.00 92.12 410 LEU A CA 1
ATOM 3322 C C . LEU A 1 410 ? -40.188 2.131 58.520 1.00 92.12 410 LEU A C 1
ATOM 3324 O O . LEU A 1 410 ? -39.282 2.591 57.817 1.00 92.12 410 LEU A O 1
ATOM 3328 N N . SER A 1 411 ? -40.782 0.968 58.240 1.00 90.12 411 SER A N 1
ATOM 3329 C CA . SER A 1 411 ? -40.426 0.146 57.077 1.00 90.12 411 SER A CA 1
ATOM 3330 C C . SER A 1 411 ? -40.720 0.883 55.769 1.00 90.12 411 SER A C 1
ATOM 3332 O O . SER A 1 411 ? -39.866 0.923 54.882 1.00 90.12 411 SER A O 1
ATOM 3334 N N . ASN A 1 412 ? -41.865 1.569 55.679 1.00 89.88 412 ASN A N 1
ATOM 3335 C CA . ASN A 1 412 ? -42.255 2.318 54.490 1.00 89.88 412 ASN A CA 1
ATOM 3336 C C . ASN A 1 412 ? -41.359 3.541 54.271 1.00 89.88 412 ASN A C 1
ATOM 3338 O O . ASN A 1 412 ? -40.951 3.816 53.139 1.00 89.88 412 ASN A O 1
ATOM 3342 N N . ARG A 1 413 ? -40.974 4.244 55.346 1.00 89.69 413 ARG A N 1
ATOM 3343 C CA . ARG A 1 413 ? -39.964 5.315 55.277 1.00 89.69 413 ARG A CA 1
ATOM 3344 C C . ARG A 1 413 ? -38.618 4.786 54.780 1.00 89.69 413 ARG A C 1
ATOM 3346 O O . ARG A 1 413 ? -38.041 5.368 53.859 1.00 89.69 413 ARG A O 1
ATOM 3353 N N . ARG A 1 414 ? -38.131 3.663 55.324 1.00 89.31 414 ARG A N 1
ATOM 3354 C CA . ARG A 1 414 ? -36.879 3.026 54.868 1.00 89.31 414 ARG A CA 1
ATOM 3355 C C . ARG A 1 414 ? -36.960 2.612 53.398 1.00 89.31 414 ARG A C 1
ATOM 3357 O O . ARG A 1 414 ? -36.030 2.894 52.644 1.00 89.31 414 ARG A O 1
ATOM 3364 N N . ARG A 1 415 ? -38.081 2.023 52.974 1.00 88.56 415 ARG A N 1
ATOM 3365 C CA . ARG A 1 415 ? -38.324 1.591 51.589 1.00 88.56 415 ARG A CA 1
ATOM 3366 C C . ARG A 1 415 ? -38.296 2.769 50.615 1.00 88.56 415 ARG A C 1
ATOM 3368 O O . ARG A 1 415 ? -37.568 2.707 49.628 1.00 88.56 415 ARG A O 1
ATOM 3375 N N . LYS A 1 416 ? -38.989 3.875 50.922 1.00 87.62 416 LYS A N 1
ATOM 3376 C CA . LYS A 1 416 ? -38.960 5.100 50.097 1.00 87.62 416 LYS A CA 1
ATOM 3377 C C . LYS A 1 416 ? -37.547 5.673 49.964 1.00 87.62 416 LYS A C 1
ATOM 3379 O O . LYS A 1 416 ? -37.133 6.024 48.861 1.00 87.62 416 LYS A O 1
ATOM 3384 N N . ASN A 1 417 ? -36.785 5.727 51.056 1.00 89.94 417 ASN A N 1
ATOM 3385 C CA . ASN A 1 417 ? -35.401 6.209 51.018 1.00 89.94 417 ASN A CA 1
ATOM 3386 C C . ASN A 1 417 ? -34.492 5.297 50.184 1.00 89.94 417 ASN A C 1
ATOM 3388 O O . ASN A 1 417 ? -33.633 5.788 49.453 1.00 89.94 417 ASN A O 1
ATOM 3392 N N . MET A 1 418 ? -34.694 3.981 50.262 1.00 86.88 418 MET A N 1
ATOM 3393 C CA . MET A 1 418 ? -33.934 3.014 49.473 1.00 86.88 418 MET A CA 1
ATOM 3394 C C . MET A 1 418 ? -34.239 3.149 47.976 1.00 86.88 418 MET A C 1
ATOM 3396 O O . MET A 1 418 ? -33.306 3.204 47.184 1.00 86.88 418 MET A O 1
ATOM 3400 N N . ILE A 1 419 ? -35.514 3.304 47.599 1.00 86.88 419 ILE A N 1
ATOM 3401 C CA . ILE A 1 419 ? -35.932 3.537 46.205 1.00 86.88 419 ILE A CA 1
ATOM 3402 C C . ILE A 1 419 ? -35.318 4.832 45.659 1.00 86.88 419 ILE A C 1
ATOM 3404 O O . ILE A 1 419 ? -34.778 4.834 44.558 1.00 86.88 419 ILE A O 1
ATOM 3408 N N . ARG A 1 420 ? -35.323 5.922 46.440 1.00 88.50 420 ARG A N 1
ATOM 3409 C CA . ARG A 1 420 ? -34.681 7.188 46.036 1.00 88.50 420 ARG A CA 1
ATOM 3410 C C . ARG A 1 420 ? -33.183 7.017 45.777 1.00 88.50 420 ARG A C 1
ATOM 3412 O O . ARG A 1 420 ? -32.696 7.469 44.745 1.00 88.50 420 ARG A O 1
ATOM 3419 N N . LYS A 1 421 ? -32.464 6.336 46.679 1.00 89.62 421 LYS A N 1
ATOM 3420 C CA . LYS A 1 421 ? -31.034 6.034 46.495 1.00 89.62 421 LYS A CA 1
ATOM 3421 C C . LYS A 1 421 ? -30.796 5.155 45.265 1.00 89.62 421 LYS A C 1
ATOM 3423 O O . LYS A 1 421 ? -29.873 5.425 44.507 1.00 89.62 421 LYS A O 1
ATOM 3428 N N . LEU A 1 422 ? -31.640 4.145 45.049 1.00 89.06 422 LEU A N 1
ATOM 3429 C CA . LEU A 1 422 ? -31.546 3.251 43.895 1.00 89.06 422 LEU A CA 1
ATOM 3430 C C . LEU A 1 422 ? -31.743 4.015 42.576 1.00 89.06 422 LEU A C 1
ATOM 3432 O O . LEU A 1 422 ? -30.955 3.852 41.651 1.00 89.06 422 LEU A O 1
ATOM 3436 N N . ASN A 1 423 ? -32.745 4.894 42.515 1.00 88.56 423 ASN A N 1
ATOM 3437 C CA . ASN A 1 423 ? -33.022 5.710 41.335 1.00 88.56 423 ASN A CA 1
ATOM 3438 C C . ASN A 1 423 ? -31.887 6.699 41.049 1.00 88.56 423 ASN A C 1
ATOM 3440 O O . ASN A 1 423 ? -31.478 6.825 39.899 1.00 88.56 423 ASN A O 1
ATOM 3444 N N . ALA A 1 424 ? -31.330 7.343 42.080 1.00 89.44 424 ALA A N 1
ATOM 3445 C CA . ALA A 1 424 ? -30.174 8.226 41.922 1.00 89.44 424 ALA A CA 1
ATOM 3446 C C . ALA A 1 424 ? -28.958 7.476 41.348 1.00 89.44 424 ALA A C 1
ATOM 3448 O O . ALA A 1 424 ? -28.332 7.944 40.398 1.00 89.44 424 ALA A O 1
ATOM 3449 N N . VAL A 1 425 ? -28.670 6.275 41.865 1.00 88.62 425 VAL A N 1
ATOM 3450 C CA . VAL A 1 425 ? -27.593 5.421 41.342 1.00 88.62 425 VAL A CA 1
ATOM 3451 C C . VAL A 1 425 ? -27.879 4.980 39.905 1.00 88.62 425 VAL A C 1
ATOM 3453 O O . VAL A 1 425 ? -26.972 5.019 39.082 1.00 88.62 425 VAL A O 1
ATOM 3456 N N . ASN A 1 426 ? -29.117 4.609 39.566 1.00 84.88 426 ASN A N 1
ATOM 3457 C CA . ASN A 1 426 ? -29.485 4.229 38.197 1.00 84.88 426 ASN A CA 1
ATOM 3458 C C . ASN A 1 426 ? -29.329 5.387 37.204 1.00 84.88 426 ASN A C 1
ATOM 3460 O O . ASN A 1 426 ? -28.823 5.177 36.101 1.00 84.88 426 ASN A O 1
ATOM 3464 N N . ILE A 1 427 ? -29.711 6.609 37.587 1.00 90.81 427 ILE A N 1
ATOM 3465 C CA . ILE A 1 427 ? -29.509 7.805 36.756 1.00 90.81 427 ILE A CA 1
ATOM 3466 C C . ILE A 1 427 ? -28.011 8.024 36.519 1.00 90.81 427 ILE A C 1
ATOM 3468 O O . ILE A 1 427 ? -27.584 8.165 35.372 1.00 90.81 427 ILE A O 1
ATOM 3472 N N . GLN A 1 428 ? -27.200 7.958 37.578 1.00 89.69 428 GLN A N 1
ATOM 3473 C CA . GLN A 1 428 ? -25.747 8.107 37.478 1.00 89.69 428 GLN A CA 1
ATOM 3474 C C . GLN A 1 428 ? -25.110 7.005 36.616 1.00 89.69 428 GLN A C 1
ATOM 3476 O O . GLN A 1 428 ? -24.220 7.275 35.809 1.00 89.69 428 GLN A O 1
ATOM 3481 N N . LEU A 1 429 ? -25.584 5.763 36.746 1.00 87.44 429 LEU A N 1
ATOM 3482 C CA . LEU A 1 429 ? -25.123 4.633 35.942 1.00 87.44 429 LEU A CA 1
ATOM 3483 C C . LEU A 1 429 ? -25.450 4.843 34.459 1.00 87.44 429 LEU A C 1
ATOM 3485 O O . LEU A 1 429 ? -24.609 4.583 33.603 1.00 87.44 429 LEU A O 1
ATOM 3489 N N . THR A 1 430 ? -26.649 5.346 34.163 1.00 86.62 430 THR A N 1
ATOM 3490 C CA . THR A 1 430 ? -27.097 5.615 32.791 1.00 86.62 430 THR A CA 1
ATOM 3491 C C . THR A 1 430 ? -26.276 6.739 32.157 1.00 86.62 430 THR A C 1
ATOM 3493 O O . THR A 1 430 ? -25.807 6.591 31.031 1.00 86.62 430 THR A O 1
ATOM 3496 N N . GLN A 1 431 ? -26.005 7.816 32.902 1.00 88.00 431 GLN A N 1
ATOM 3497 C CA . GLN A 1 431 ? -25.115 8.895 32.456 1.00 88.00 431 GLN A CA 1
ATOM 3498 C C . GLN A 1 431 ? -23.687 8.398 32.207 1.00 88.00 431 GLN A C 1
ATOM 3500 O O . GLN A 1 431 ? -23.109 8.673 31.157 1.00 88.00 431 GLN A O 1
ATOM 3505 N N . SER A 1 432 ? -23.123 7.623 33.139 1.00 83.06 432 SER A N 1
ATOM 3506 C CA . SER A 1 432 ? -21.779 7.060 32.982 1.00 83.06 432 SER A CA 1
ATOM 3507 C C . SER A 1 432 ? -21.697 6.102 31.790 1.00 83.06 432 SER A C 1
ATOM 3509 O O . SER A 1 432 ? -20.705 6.117 31.062 1.00 83.06 432 SER A O 1
ATOM 3511 N N . LYS A 1 433 ? -22.747 5.309 31.546 1.00 84.00 433 LYS A N 1
ATOM 3512 C CA . LYS A 1 433 ? -22.832 4.428 30.378 1.00 84.00 433 LYS A CA 1
ATOM 3513 C C . LYS A 1 433 ? -22.826 5.228 29.072 1.00 84.00 433 LYS A C 1
ATOM 3515 O O . LYS A 1 433 ? -22.014 4.919 28.206 1.00 84.00 433 LYS A O 1
ATOM 3520 N N . GLY A 1 434 ? -23.635 6.286 28.977 1.00 87.38 434 GLY A N 1
ATOM 3521 C CA . GLY A 1 434 ? -23.657 7.162 27.801 1.00 87.38 434 GLY A CA 1
ATOM 3522 C C . GLY A 1 434 ? -22.306 7.838 27.531 1.00 87.38 434 GLY A C 1
ATOM 3523 O O . GLY A 1 434 ? -21.842 7.862 26.395 1.00 87.38 434 GLY A O 1
ATOM 3524 N N . GLN A 1 435 ? -21.613 8.303 28.577 1.00 87.94 435 GLN A N 1
ATOM 3525 C CA . GLN A 1 435 ? -20.260 8.866 28.442 1.00 87.94 435 GLN A CA 1
ATOM 3526 C C . GLN A 1 435 ? -19.245 7.836 27.928 1.00 87.94 435 GLN A C 1
ATOM 3528 O O . GLN A 1 435 ? -18.410 8.157 27.083 1.00 87.94 435 GLN A O 1
ATOM 3533 N N . ILE A 1 436 ? -19.311 6.596 28.421 1.00 84.81 436 ILE A N 1
ATOM 3534 C CA . ILE A 1 436 ? -18.429 5.512 27.966 1.00 84.81 436 ILE A CA 1
ATOM 3535 C C . ILE A 1 436 ? -18.715 5.156 26.502 1.00 84.81 436 ILE A C 1
ATOM 3537 O O . ILE A 1 436 ? -17.774 4.910 25.750 1.00 84.81 436 ILE A O 1
ATOM 3541 N N . GLU A 1 437 ? -19.982 5.133 26.087 1.00 86.94 437 GLU A N 1
ATOM 3542 C CA . GLU A 1 437 ? -20.369 4.879 24.694 1.00 86.94 437 GLU A CA 1
ATOM 3543 C C . GLU A 1 437 ? -19.840 5.977 23.761 1.00 86.94 437 GLU A C 1
ATOM 3545 O O . GLU A 1 437 ? -19.138 5.659 22.801 1.00 86.94 437 GLU A O 1
ATOM 3550 N N . GLN A 1 438 ? -20.024 7.255 24.111 1.00 87.94 438 GLN A N 1
ATOM 3551 C CA . GLN A 1 438 ? -19.459 8.379 23.351 1.00 87.94 438 GLN A CA 1
ATOM 3552 C C . GLN A 1 438 ? -17.927 8.316 23.257 1.00 87.94 438 GLN A C 1
ATOM 3554 O O . GLN A 1 438 ? -17.349 8.525 22.187 1.00 87.94 438 GLN A O 1
ATOM 3559 N N . GLN A 1 439 ? -17.245 7.990 24.360 1.00 84.19 439 GLN A N 1
ATOM 3560 C CA . GLN A 1 439 ? -15.790 7.824 24.359 1.00 84.19 439 GLN A CA 1
ATOM 3561 C C . GLN A 1 439 ? -15.343 6.645 23.490 1.00 84.19 439 GLN A C 1
ATOM 3563 O O . GLN A 1 439 ? -14.327 6.751 22.804 1.00 84.19 439 GLN A O 1
ATOM 3568 N N . ASN A 1 440 ? -16.083 5.535 23.494 1.00 84.31 440 ASN A N 1
ATOM 3569 C CA . ASN A 1 440 ? -15.772 4.379 22.658 1.00 84.31 440 ASN A CA 1
ATOM 3570 C C . ASN A 1 440 ? -15.932 4.699 21.168 1.00 84.31 440 ASN A C 1
ATOM 3572 O O . ASN A 1 440 ? -15.063 4.319 20.385 1.00 84.31 440 ASN A O 1
ATOM 3576 N N . GLU A 1 441 ? -16.979 5.425 20.774 1.00 88.94 441 GLU A N 1
ATOM 3577 C CA . GLU A 1 441 ? -17.163 5.860 19.384 1.00 88.94 441 GLU A CA 1
ATOM 3578 C C . GLU A 1 441 ? -16.052 6.809 18.921 1.00 88.94 441 GLU A C 1
ATOM 3580 O O . GLU A 1 441 ? -15.525 6.667 17.815 1.00 88.94 441 GLU A O 1
ATOM 3585 N N . ALA A 1 442 ? -15.655 7.767 19.765 1.00 88.88 442 ALA A N 1
ATOM 3586 C CA . ALA A 1 442 ? -14.532 8.656 19.472 1.00 88.88 442 ALA A CA 1
ATOM 3587 C C . ALA A 1 442 ? -13.214 7.871 19.341 1.00 88.88 442 ALA A C 1
ATOM 3589 O O . ALA A 1 442 ? -12.433 8.097 18.416 1.00 88.88 442 ALA A O 1
ATOM 3590 N N . LEU A 1 443 ? -12.982 6.896 20.226 1.00 88.50 443 LEU A N 1
ATOM 3591 C CA . LEU A 1 443 ? -11.794 6.049 20.176 1.00 88.50 443 LEU A CA 1
ATOM 3592 C C . LEU A 1 443 ? -11.770 5.177 18.913 1.00 88.50 443 LEU A C 1
ATOM 3594 O O . LEU A 1 443 ? -10.716 5.036 18.297 1.00 88.50 443 LEU A O 1
ATOM 3598 N N . GLN A 1 444 ? -12.913 4.617 18.507 1.00 83.19 444 GLN A N 1
ATOM 3599 C CA . GLN A 1 444 ? -13.030 3.841 17.270 1.00 83.19 444 GLN A CA 1
ATOM 3600 C C . GLN A 1 444 ? -12.723 4.694 16.038 1.00 83.19 444 GLN A C 1
ATOM 3602 O O . GLN A 1 444 ? -11.925 4.266 15.203 1.00 83.19 444 GLN A O 1
ATOM 3607 N N . ARG A 1 445 ? -13.271 5.915 15.957 1.00 88.06 445 ARG A N 1
ATOM 3608 C CA . ARG A 1 445 ? -12.952 6.867 14.879 1.00 88.06 445 ARG A CA 1
ATOM 3609 C C . ARG A 1 445 ? -11.450 7.153 14.802 1.00 88.06 445 ARG A C 1
ATOM 3611 O O . ARG A 1 445 ? -10.854 6.983 13.741 1.00 88.06 445 ARG A O 1
ATOM 3618 N N . ASN A 1 446 ? -10.819 7.451 15.937 1.00 89.19 446 ASN A N 1
ATOM 3619 C CA . ASN A 1 446 ? -9.380 7.719 15.996 1.00 89.19 446 ASN A CA 1
ATOM 3620 C C . ASN A 1 446 ? -8.528 6.499 15.607 1.00 89.19 446 ASN A C 1
ATOM 3622 O O . ASN A 1 446 ? -7.475 6.648 14.989 1.00 89.19 446 ASN A O 1
ATOM 3626 N N . ILE A 1 447 ? -8.953 5.279 15.961 1.00 87.50 447 ILE A N 1
ATOM 3627 C CA . ILE A 1 447 ? -8.248 4.049 15.567 1.00 87.50 447 ILE A CA 1
ATOM 3628 C C . ILE A 1 447 ? -8.274 3.880 14.046 1.00 87.50 447 ILE A C 1
ATOM 3630 O O . ILE A 1 447 ? -7.222 3.606 13.465 1.00 87.50 447 ILE A O 1
ATOM 3634 N N . VAL A 1 448 ? -9.435 4.068 13.413 1.00 90.06 448 VAL A N 1
ATOM 3635 C CA . VAL A 1 448 ? -9.582 3.964 11.952 1.00 90.06 448 VAL A CA 1
ATOM 3636 C C . VAL A 1 448 ? -8.738 5.026 11.247 1.00 90.06 448 VAL A C 1
ATOM 3638 O O . VAL A 1 448 ? -8.010 4.715 10.305 1.00 90.06 448 VAL A O 1
ATOM 3641 N N . GLU A 1 449 ? -8.754 6.265 11.737 1.00 89.06 449 GLU A N 1
ATOM 3642 C CA . GLU A 1 449 ? -7.956 7.355 11.170 1.00 89.06 449 GLU A CA 1
ATOM 3643 C C . GLU A 1 449 ? -6.444 7.087 11.290 1.00 89.06 449 GLU A C 1
ATOM 3645 O O . GLU A 1 449 ? -5.696 7.231 10.320 1.00 89.06 449 GLU A O 1
ATOM 3650 N N . LEU A 1 450 ? -5.987 6.592 12.446 1.00 88.06 450 LEU A N 1
ATOM 3651 C CA . LEU A 1 450 ? -4.589 6.203 12.655 1.00 88.06 450 LEU A CA 1
ATOM 3652 C C . LEU A 1 450 ? -4.164 4.995 11.810 1.00 88.06 450 LEU A C 1
ATOM 3654 O O . LEU A 1 450 ? -2.992 4.903 11.434 1.00 88.06 450 LEU A O 1
ATOM 3658 N N . GLN A 1 451 ? -5.072 4.053 11.541 1.00 84.25 451 GLN A N 1
ATOM 3659 C CA . GLN A 1 451 ? -4.822 2.937 10.625 1.00 84.25 451 GLN A CA 1
ATOM 3660 C C . GLN A 1 451 ? -4.640 3.453 9.199 1.00 84.25 451 GLN A C 1
ATOM 3662 O O . GLN A 1 451 ? -3.595 3.197 8.601 1.00 84.25 451 GLN A O 1
ATOM 3667 N N . LYS A 1 452 ? -5.578 4.275 8.716 1.00 87.25 452 LYS A N 1
ATOM 3668 C CA . LYS A 1 452 ? -5.521 4.877 7.380 1.00 87.25 452 LYS A CA 1
ATOM 3669 C C . LYS A 1 452 ? -4.257 5.718 7.186 1.00 87.25 452 LYS A C 1
ATOM 3671 O O . LYS A 1 452 ? -3.585 5.595 6.166 1.00 87.25 452 LYS A O 1
ATOM 3676 N N . LYS A 1 453 ? -3.869 6.509 8.193 1.00 88.06 453 LYS A N 1
ATOM 3677 C CA . LYS A 1 453 ? -2.627 7.296 8.164 1.00 88.06 453 LYS A CA 1
ATOM 3678 C C . LYS A 1 453 ? -1.380 6.413 8.055 1.00 88.06 453 LYS A C 1
ATOM 3680 O O . LYS A 1 453 ? -0.491 6.713 7.267 1.00 88.06 453 LYS A O 1
ATOM 3685 N N . LYS A 1 454 ? -1.311 5.307 8.803 1.00 87.06 454 LYS A N 1
ATOM 3686 C CA . LYS A 1 454 ? -0.173 4.372 8.729 1.00 87.06 454 LYS A CA 1
ATOM 3687 C C . LYS A 1 454 ? -0.091 3.633 7.402 1.00 87.06 454 LYS A C 1
ATOM 3689 O O . LYS A 1 454 ? 1.011 3.408 6.914 1.00 87.06 454 LYS A O 1
ATOM 3694 N N . GLU A 1 455 ? -1.229 3.226 6.849 1.00 87.19 455 GLU A N 1
ATOM 3695 C CA . GLU A 1 455 ? -1.281 2.596 5.528 1.00 87.19 455 GLU A CA 1
ATOM 3696 C C . GLU A 1 455 ? -0.786 3.562 4.454 1.00 87.19 455 GLU A C 1
ATOM 3698 O O . GLU A 1 455 ? 0.054 3.185 3.638 1.00 87.19 455 GLU A O 1
ATOM 3703 N N . LEU A 1 456 ? -1.213 4.827 4.526 1.00 90.75 456 LEU A N 1
ATOM 3704 C CA . LEU A 1 456 ? -0.747 5.879 3.631 1.00 90.75 456 LEU A CA 1
ATOM 3705 C C . LEU A 1 456 ? 0.759 6.143 3.783 1.00 90.75 456 LEU A C 1
ATOM 3707 O O . LEU A 1 456 ? 1.473 6.207 2.788 1.00 90.75 456 LEU A O 1
ATOM 3711 N N . GLU A 1 457 ? 1.275 6.231 5.011 1.00 88.81 457 GLU A N 1
ATOM 3712 C CA . GLU A 1 457 ? 2.714 6.392 5.263 1.00 88.81 457 GLU A CA 1
ATOM 3713 C C . GLU A 1 457 ? 3.533 5.200 4.738 1.00 88.81 457 GLU A C 1
ATOM 3715 O O . GLU A 1 457 ? 4.614 5.389 4.180 1.00 88.81 457 GLU A O 1
ATOM 3720 N N . ALA A 1 458 ? 3.032 3.970 4.885 1.00 89.12 458 ALA A N 1
ATOM 3721 C CA . ALA A 1 458 ? 3.695 2.776 4.366 1.00 89.12 458 ALA A CA 1
ATOM 3722 C C . ALA A 1 458 ? 3.674 2.725 2.830 1.00 89.12 458 ALA A C 1
ATOM 3724 O O . ALA A 1 458 ? 4.680 2.358 2.220 1.00 89.12 458 ALA A O 1
ATOM 3725 N N . ALA A 1 459 ? 2.556 3.107 2.208 1.00 85.12 459 ALA A N 1
ATOM 3726 C CA . ALA A 1 459 ? 2.440 3.217 0.759 1.00 85.12 459 ALA A CA 1
ATOM 3727 C C . ALA A 1 459 ? 3.387 4.293 0.208 1.00 85.12 459 ALA A C 1
ATOM 3729 O O . ALA A 1 459 ? 4.145 4.008 -0.717 1.00 85.12 459 ALA A O 1
ATOM 3730 N N . ASN A 1 460 ? 3.430 5.474 0.834 1.00 91.19 460 ASN A N 1
ATOM 3731 C CA . ASN A 1 460 ? 4.332 6.556 0.438 1.00 91.19 460 ASN A CA 1
ATOM 3732 C C . ASN A 1 460 ? 5.805 6.154 0.550 1.00 91.19 460 ASN A C 1
ATOM 3734 O O . ASN A 1 460 ? 6.571 6.427 -0.366 1.00 91.19 460 ASN A O 1
ATOM 3738 N N . ARG A 1 461 ? 6.207 5.446 1.614 1.00 90.88 461 ARG A N 1
ATOM 3739 C CA . ARG A 1 461 ? 7.588 4.941 1.734 1.00 90.88 461 ARG A CA 1
ATOM 3740 C C . ARG A 1 461 ? 7.943 3.952 0.628 1.00 90.88 461 ARG A C 1
ATOM 3742 O O . ARG A 1 461 ? 9.008 4.071 0.037 1.00 90.88 461 ARG A O 1
ATOM 3749 N N . LYS A 1 462 ? 7.048 3.005 0.322 1.00 88.50 462 LYS A N 1
ATOM 3750 C CA . LYS A 1 462 ? 7.257 2.055 -0.784 1.00 88.50 462 LYS A CA 1
ATOM 3751 C C . LYS A 1 462 ? 7.365 2.769 -2.128 1.00 88.50 462 LYS A C 1
ATOM 3753 O O . LYS A 1 462 ? 8.203 2.395 -2.941 1.00 88.50 462 LYS A O 1
ATOM 3758 N N . LEU A 1 463 ? 6.531 3.785 -2.348 1.00 89.81 463 LEU A N 1
ATOM 3759 C CA . LEU A 1 463 ? 6.576 4.610 -3.550 1.00 89.81 463 LEU A CA 1
ATOM 3760 C C . LEU A 1 463 ? 7.914 5.359 -3.650 1.00 89.81 463 LEU A C 1
ATOM 3762 O O . LEU A 1 463 ? 8.544 5.359 -4.701 1.00 89.81 463 LEU A O 1
ATOM 3766 N N . GLU A 1 464 ? 8.381 5.946 -2.549 1.00 89.75 464 GLU A N 1
ATOM 3767 C CA . GLU A 1 464 ? 9.647 6.678 -2.500 1.00 89.75 464 GLU A CA 1
ATOM 3768 C C . GLU A 1 464 ? 10.859 5.758 -2.734 1.00 89.75 464 GLU A C 1
ATOM 3770 O O . GLU A 1 464 ? 11.775 6.111 -3.475 1.00 89.75 464 GLU A O 1
ATOM 3775 N N . GLU A 1 465 ? 10.856 4.554 -2.155 1.00 89.50 465 GLU A N 1
ATOM 3776 C CA . GLU A 1 465 ? 11.880 3.529 -2.396 1.00 89.50 465 GLU A CA 1
ATOM 3777 C C . GLU A 1 465 ? 11.879 3.049 -3.853 1.00 89.50 465 GLU A C 1
ATOM 3779 O O . GLU A 1 465 ? 12.944 2.940 -4.466 1.00 89.50 465 GLU A O 1
ATOM 3784 N N . ALA A 1 466 ? 10.697 2.803 -4.428 1.00 84.81 466 ALA A N 1
ATOM 3785 C CA . ALA A 1 466 ? 10.558 2.420 -5.829 1.00 84.81 466 ALA A CA 1
ATOM 3786 C C . ALA A 1 466 ? 11.073 3.523 -6.764 1.00 84.81 466 ALA A C 1
ATOM 3788 O O . ALA A 1 466 ? 11.864 3.229 -7.658 1.00 84.81 466 ALA A O 1
ATOM 3789 N N . ASN A 1 467 ? 10.714 4.785 -6.508 1.00 87.62 467 ASN A N 1
ATOM 3790 C CA . ASN A 1 467 ? 11.189 5.931 -7.284 1.00 87.62 467 ASN A CA 1
ATOM 3791 C C . ASN A 1 467 ? 12.709 6.099 -7.188 1.00 87.62 467 ASN A C 1
ATOM 3793 O O . ASN A 1 467 ? 13.361 6.285 -8.211 1.00 87.62 467 ASN A O 1
ATOM 3797 N N . LYS A 1 468 ? 13.302 5.963 -5.992 1.00 87.00 468 LYS A N 1
ATOM 3798 C CA . LYS A 1 468 ? 14.767 6.008 -5.826 1.00 87.00 468 LYS A CA 1
ATOM 3799 C C . LYS A 1 468 ? 15.464 4.895 -6.601 1.00 87.00 468 LYS A C 1
ATOM 3801 O O . LYS A 1 468 ? 16.490 5.137 -7.228 1.00 87.00 468 LYS A O 1
ATOM 3806 N N . LYS A 1 469 ? 14.913 3.679 -6.578 1.00 81.50 469 LYS A N 1
ATOM 3807 C CA . LYS A 1 469 ? 15.473 2.546 -7.325 1.00 81.50 469 LYS A CA 1
ATOM 3808 C C . LYS A 1 469 ? 15.351 2.748 -8.836 1.00 81.50 469 LYS A C 1
ATOM 3810 O O . LYS A 1 469 ? 16.272 2.395 -9.566 1.00 81.50 469 LYS A O 1
ATOM 3815 N N . LEU A 1 470 ? 14.239 3.319 -9.291 1.00 83.44 470 LEU A N 1
ATOM 3816 C CA . LEU A 1 470 ? 14.000 3.624 -10.699 1.00 83.44 470 LEU A CA 1
ATOM 3817 C C . LEU A 1 470 ? 14.961 4.716 -11.192 1.00 83.44 470 LEU A C 1
ATOM 3819 O O . LEU A 1 470 ? 15.608 4.519 -12.214 1.00 83.44 470 LEU A O 1
ATOM 3823 N N . ASP A 1 471 ? 15.157 5.787 -10.419 1.00 79.12 471 ASP A N 1
ATOM 3824 C CA . ASP A 1 471 ? 16.143 6.841 -10.708 1.00 79.12 471 ASP A CA 1
ATOM 3825 C C . ASP A 1 471 ? 17.586 6.298 -10.750 1.00 79.12 471 ASP A C 1
ATOM 3827 O O . ASP A 1 471 ? 18.355 6.608 -11.657 1.00 79.12 471 ASP A O 1
ATOM 3831 N N . GLN A 1 472 ? 17.954 5.416 -9.814 1.00 74.00 472 GLN A N 1
ATOM 3832 C CA . GLN A 1 472 ? 19.261 4.747 -9.824 1.00 74.00 472 GLN A CA 1
ATOM 3833 C C . GLN A 1 472 ? 19.459 3.860 -11.059 1.00 74.00 472 GLN A C 1
ATOM 3835 O O . GLN A 1 472 ? 20.534 3.881 -11.660 1.00 74.00 472 GLN A O 1
ATOM 3840 N N . LEU A 1 473 ? 18.439 3.084 -11.439 1.00 72.69 473 LEU A N 1
ATOM 3841 C CA . LEU A 1 473 ? 18.471 2.244 -12.639 1.00 72.69 473 LEU A CA 1
ATOM 3842 C C . LEU A 1 473 ? 18.582 3.087 -13.908 1.00 72.69 473 LEU A C 1
ATOM 3844 O O . LEU A 1 473 ? 19.358 2.735 -14.794 1.00 72.69 473 LEU A O 1
ATOM 3848 N N . GLN A 1 474 ? 17.856 4.204 -13.968 1.00 71.81 474 GLN A N 1
ATOM 3849 C CA . GLN A 1 474 ? 17.904 5.138 -15.085 1.00 71.81 474 GLN A CA 1
ATOM 3850 C C . GLN A 1 474 ? 19.313 5.727 -15.234 1.00 71.81 474 GLN A C 1
ATOM 3852 O O . GLN A 1 474 ? 19.962 5.507 -16.253 1.00 71.81 474 GLN A O 1
ATOM 3857 N N . LYS A 1 475 ? 19.867 6.311 -14.164 1.00 68.31 475 LYS A N 1
ATOM 3858 C CA . LYS A 1 475 ? 21.241 6.850 -14.158 1.00 68.31 475 LYS A CA 1
ATOM 3859 C C . LYS A 1 475 ? 22.296 5.804 -14.517 1.00 68.31 475 LYS A C 1
ATOM 3861 O O . LYS A 1 475 ? 23.284 6.120 -15.177 1.00 68.31 475 LYS A O 1
ATOM 3866 N N . TYR A 1 476 ? 22.114 4.558 -14.076 1.00 58.53 476 TYR A N 1
ATOM 3867 C CA . TYR A 1 476 ? 23.011 3.461 -14.434 1.00 58.53 476 TYR A CA 1
ATOM 3868 C C . TYR A 1 476 ? 22.925 3.116 -15.926 1.00 58.53 476 TYR A C 1
ATOM 3870 O O . TYR A 1 476 ? 23.964 2.958 -16.567 1.00 58.53 476 TYR A O 1
ATOM 3878 N N . LYS A 1 477 ? 21.711 3.048 -16.487 1.00 66.94 477 LYS A N 1
ATOM 3879 C CA . LYS A 1 477 ? 21.473 2.820 -17.918 1.00 66.94 477 LYS A CA 1
ATOM 3880 C C . LYS A 1 477 ? 22.104 3.922 -18.772 1.00 66.94 477 LYS A C 1
ATOM 3882 O O . LYS A 1 477 ? 22.793 3.604 -19.742 1.00 66.94 477 LYS A O 1
ATOM 3887 N N . ASP A 1 478 ? 21.933 5.182 -18.385 1.00 62.25 478 ASP A N 1
ATOM 3888 C CA . ASP A 1 478 ? 22.475 6.329 -19.121 1.00 62.25 478 ASP A CA 1
ATOM 3889 C C . ASP A 1 478 ? 24.012 6.323 -19.079 1.00 62.25 478 ASP A C 1
ATOM 3891 O O . ASP A 1 478 ? 24.680 6.434 -20.110 1.00 62.25 478 ASP A O 1
ATOM 3895 N N . LYS A 1 479 ? 24.600 6.076 -17.898 1.00 59.31 479 LYS A N 1
ATOM 3896 C CA . LYS A 1 479 ? 26.058 5.957 -17.730 1.00 59.31 479 LYS A CA 1
ATOM 3897 C C . LYS A 1 479 ? 26.646 4.805 -18.546 1.00 59.31 479 LYS A C 1
ATOM 3899 O O . LYS A 1 479 ? 27.687 4.979 -19.177 1.00 59.31 479 LYS A O 1
ATOM 3904 N N . LEU A 1 480 ? 25.998 3.640 -18.531 1.00 54.81 480 LEU A N 1
ATOM 3905 C CA . LEU A 1 480 ? 26.440 2.460 -19.274 1.00 54.81 480 LEU A CA 1
ATOM 3906 C C . LEU A 1 480 ? 26.368 2.701 -20.786 1.00 54.81 480 LEU A C 1
ATOM 3908 O O . LEU A 1 480 ? 27.307 2.366 -21.500 1.00 54.81 480 LEU A O 1
ATOM 3912 N N . THR A 1 481 ? 25.301 3.343 -21.260 1.00 64.94 481 THR A N 1
ATOM 3913 C CA . THR A 1 481 ? 25.133 3.666 -22.682 1.00 64.94 481 THR A CA 1
ATOM 3914 C C . THR A 1 481 ? 26.195 4.657 -23.161 1.00 64.94 481 THR A C 1
ATOM 3916 O O . THR A 1 481 ? 26.862 4.401 -24.162 1.00 64.94 481 THR A O 1
ATOM 3919 N N . ASN A 1 482 ? 26.420 5.742 -22.413 1.00 61.91 482 ASN A N 1
ATOM 3920 C CA . ASN A 1 482 ? 27.436 6.744 -22.748 1.00 61.91 482 ASN A CA 1
ATOM 3921 C C . ASN A 1 482 ? 28.855 6.153 -22.770 1.00 61.91 482 ASN A C 1
ATOM 3923 O O . ASN A 1 482 ? 29.648 6.481 -23.653 1.00 61.91 482 ASN A O 1
ATOM 3927 N N . MET A 1 483 ? 29.163 5.253 -21.831 1.00 49.81 483 MET A N 1
ATOM 3928 C CA . MET A 1 483 ? 30.449 4.553 -21.783 1.00 49.81 483 MET A CA 1
ATOM 3929 C C . MET A 1 483 ? 30.637 3.627 -22.992 1.00 49.81 483 MET A C 1
ATOM 3931 O O . MET A 1 483 ? 31.661 3.712 -23.662 1.00 49.81 483 MET A O 1
ATOM 3935 N N . ILE A 1 484 ? 29.635 2.799 -23.321 1.00 62.47 484 ILE A N 1
ATOM 3936 C CA . ILE A 1 484 ? 29.694 1.894 -24.483 1.00 62.47 484 ILE A CA 1
ATOM 3937 C C . ILE A 1 484 ? 29.916 2.684 -25.772 1.00 62.47 484 ILE A C 1
ATOM 3939 O O . ILE A 1 484 ? 30.739 2.297 -26.596 1.00 62.47 484 ILE A O 1
ATOM 3943 N N . VAL A 1 485 ? 29.224 3.809 -25.946 1.00 68.06 485 VAL A N 1
ATOM 3944 C CA . VAL A 1 485 ? 29.413 4.655 -27.125 1.00 68.06 485 VAL A CA 1
ATOM 3945 C C . VAL A 1 485 ? 30.848 5.187 -27.208 1.00 68.06 485 VAL A C 1
ATOM 3947 O O . VAL A 1 485 ? 31.477 5.085 -28.264 1.00 68.06 485 VAL A O 1
ATOM 3950 N N . HIS A 1 486 ? 31.369 5.755 -26.120 1.00 60.34 486 HIS A N 1
ATOM 3951 C CA . HIS A 1 486 ? 32.728 6.293 -26.092 1.00 60.34 486 HIS A CA 1
ATOM 3952 C C . HIS A 1 486 ? 33.767 5.218 -26.453 1.00 60.34 486 HIS A C 1
ATOM 3954 O O . HIS A 1 486 ? 34.639 5.443 -27.296 1.00 60.34 486 HIS A O 1
ATOM 3960 N N . ASP A 1 487 ? 33.610 4.022 -25.890 1.00 56.53 487 ASP A N 1
ATOM 3961 C CA . ASP A 1 487 ? 34.542 2.914 -26.083 1.00 56.53 487 ASP A CA 1
ATOM 3962 C C . ASP A 1 487 ? 34.401 2.245 -27.460 1.00 56.53 487 ASP A C 1
ATOM 3964 O O . ASP A 1 487 ? 35.358 1.642 -27.938 1.00 56.53 487 ASP A O 1
ATOM 3968 N N . LEU A 1 488 ? 33.259 2.401 -28.143 1.00 69.62 488 LEU A N 1
ATOM 3969 C CA . LEU A 1 488 ? 33.065 1.980 -29.538 1.00 69.62 488 LEU A CA 1
ATOM 3970 C C . LEU A 1 488 ? 33.595 3.003 -30.554 1.00 69.62 488 LEU A C 1
ATOM 3972 O O . LEU A 1 488 ? 34.058 2.616 -31.629 1.00 69.62 488 LEU A O 1
ATOM 3976 N N . LYS A 1 489 ? 33.566 4.303 -30.234 1.00 68.50 489 LYS A N 1
ATOM 3977 C CA . LYS A 1 489 ? 34.015 5.376 -31.140 1.00 68.50 489 LYS A CA 1
ATOM 3978 C C . LYS A 1 489 ? 35.505 5.266 -31.478 1.00 68.50 489 LYS A C 1
ATOM 3980 O O . LYS A 1 489 ? 35.885 5.446 -32.635 1.00 68.50 489 LYS A O 1
ATOM 3985 N N . ASN A 1 490 ? 36.335 4.942 -30.489 1.00 57.97 490 ASN A N 1
ATOM 3986 C CA . ASN A 1 490 ? 37.791 4.849 -30.638 1.00 57.97 490 ASN A CA 1
ATOM 3987 C C . ASN A 1 490 ? 38.256 3.716 -31.579 1.00 57.97 490 ASN A C 1
ATOM 3989 O O . ASN A 1 490 ? 38.951 4.018 -32.553 1.00 57.97 490 ASN A O 1
ATOM 3993 N N . PRO A 1 491 ? 37.875 2.436 -31.376 1.00 59.62 491 PRO A N 1
ATOM 3994 C CA . PRO A 1 491 ? 38.265 1.359 -32.285 1.00 59.62 491 PRO A CA 1
ATOM 3995 C C . PRO A 1 491 ? 37.670 1.552 -33.684 1.00 59.62 491 PRO A C 1
ATOM 3997 O O . PRO A 1 491 ? 38.330 1.260 -34.680 1.00 59.62 491 PRO A O 1
ATOM 4000 N N . LEU A 1 492 ? 36.462 2.114 -33.788 1.00 79.88 492 LEU A N 1
ATOM 4001 C CA . LEU A 1 492 ? 35.851 2.417 -35.079 1.00 79.88 492 LEU A CA 1
ATOM 4002 C C . LEU A 1 492 ? 36.610 3.503 -35.853 1.00 79.88 492 LEU A C 1
ATOM 4004 O O . LEU A 1 492 ? 36.767 3.393 -37.069 1.00 79.88 492 LEU A O 1
ATOM 4008 N N . GLY A 1 493 ? 37.114 4.525 -35.156 1.00 71.06 493 GLY A N 1
ATOM 4009 C CA . GLY A 1 493 ? 37.977 5.551 -35.740 1.00 71.06 493 GLY A CA 1
ATOM 4010 C C . GLY A 1 493 ? 39.230 4.955 -36.385 1.00 71.06 493 GLY A C 1
ATOM 4011 O O . GLY A 1 493 ? 39.565 5.315 -37.512 1.00 71.06 493 GLY A O 1
ATOM 4012 N N . ALA A 1 494 ? 39.867 3.981 -35.726 1.00 69.00 494 ALA A N 1
ATOM 4013 C CA . ALA A 1 494 ? 41.025 3.276 -36.277 1.00 69.00 494 ALA A CA 1
ATOM 4014 C C . ALA A 1 494 ? 40.671 2.466 -37.537 1.00 69.00 494 ALA A C 1
ATOM 4016 O O . ALA A 1 494 ? 41.391 2.531 -38.532 1.00 69.00 494 ALA A O 1
ATOM 4017 N N . VAL A 1 495 ? 39.535 1.755 -37.540 1.00 77.12 495 VAL A N 1
ATOM 4018 C CA . VAL A 1 495 ? 39.063 1.026 -38.732 1.00 77.12 495 VAL A CA 1
ATOM 4019 C C . VAL A 1 495 ? 38.783 1.987 -39.890 1.00 77.12 495 VAL A C 1
ATOM 4021 O O . VAL A 1 495 ? 39.160 1.697 -41.025 1.00 77.12 495 VAL A O 1
ATOM 4024 N N . LEU A 1 496 ? 38.184 3.152 -39.627 1.00 80.56 496 LEU A N 1
ATOM 4025 C CA . LEU A 1 496 ? 37.912 4.177 -40.641 1.00 80.56 496 LEU A CA 1
ATOM 4026 C C . LEU A 1 496 ? 39.186 4.734 -41.280 1.00 80.56 496 LEU A C 1
ATOM 4028 O O . LEU A 1 496 ? 39.259 4.812 -42.507 1.00 80.56 496 LEU A O 1
ATOM 4032 N N . VAL A 1 497 ? 40.170 5.113 -40.461 1.00 78.25 497 VAL A N 1
ATOM 4033 C CA . VAL A 1 497 ? 41.444 5.672 -40.936 1.00 78.25 497 VAL A CA 1
ATOM 4034 C C . VAL A 1 497 ? 42.217 4.624 -41.732 1.00 78.25 497 VAL A C 1
ATOM 4036 O O . VAL A 1 497 ? 42.584 4.885 -42.876 1.00 78.25 497 VAL A O 1
ATOM 4039 N N . ASN A 1 498 ? 42.382 3.420 -41.181 1.00 75.38 498 ASN A N 1
ATOM 4040 C CA . ASN A 1 498 ? 43.173 2.363 -41.812 1.00 75.38 498 ASN A CA 1
ATOM 4041 C C . ASN A 1 498 ? 42.525 1.849 -43.104 1.00 75.38 498 ASN A C 1
ATOM 4043 O O . ASN A 1 498 ? 43.215 1.664 -44.100 1.00 75.38 498 ASN A O 1
ATOM 4047 N N . SER A 1 499 ? 41.198 1.670 -43.132 1.00 83.06 499 SER A N 1
ATOM 4048 C CA . SER A 1 499 ? 40.496 1.243 -44.354 1.00 83.06 499 SER A CA 1
ATOM 4049 C C . SER A 1 499 ? 40.610 2.267 -45.484 1.00 83.06 499 SER A C 1
ATOM 4051 O O . SER A 1 499 ? 40.803 1.877 -46.634 1.00 83.06 499 SER A O 1
ATOM 4053 N N . LYS A 1 500 ? 40.541 3.568 -45.169 1.00 80.38 500 LYS A N 1
ATOM 4054 C CA . LYS A 1 500 ? 40.693 4.643 -46.157 1.00 80.38 500 LYS A CA 1
ATOM 4055 C C . LYS A 1 500 ? 42.130 4.761 -46.654 1.00 80.38 500 LYS A C 1
ATOM 4057 O O . LYS A 1 500 ? 42.334 4.816 -47.861 1.00 80.38 500 LYS A O 1
ATOM 4062 N N . MET A 1 501 ? 43.093 4.785 -45.730 1.00 79.06 501 MET A N 1
ATOM 4063 C CA . MET A 1 501 ? 44.519 4.928 -46.033 1.00 79.06 501 MET A CA 1
ATOM 4064 C C . MET A 1 501 ? 45.017 3.767 -46.896 1.00 79.06 501 MET A C 1
ATOM 4066 O O . MET A 1 501 ? 45.644 3.993 -47.931 1.00 79.06 501 MET A O 1
ATOM 4070 N N . GLU A 1 502 ? 44.651 2.533 -46.538 1.00 78.50 502 GLU A N 1
ATOM 4071 C CA . GLU A 1 502 ? 44.978 1.375 -47.361 1.00 78.50 502 GLU A CA 1
ATOM 4072 C C . GLU A 1 502 ? 44.219 1.411 -48.690 1.00 78.50 502 GLU A C 1
ATOM 4074 O O . GLU A 1 502 ? 44.829 1.199 -49.721 1.00 78.50 502 GLU A O 1
ATOM 4079 N N . ALA A 1 503 ? 42.936 1.783 -48.757 1.00 76.12 503 ALA A N 1
ATOM 4080 C CA . ALA A 1 503 ? 42.233 1.861 -50.049 1.00 76.12 503 ALA A CA 1
ATOM 4081 C C . ALA A 1 503 ? 42.854 2.863 -51.051 1.00 76.12 503 ALA A C 1
ATOM 4083 O O . ALA A 1 503 ? 42.641 2.722 -52.262 1.00 76.12 503 ALA A O 1
ATOM 4084 N N . THR A 1 504 ? 43.600 3.863 -50.569 1.00 78.25 504 THR A N 1
ATOM 4085 C CA . THR A 1 504 ? 44.303 4.861 -51.393 1.00 78.25 504 THR A CA 1
ATOM 4086 C C . THR A 1 504 ? 45.708 4.449 -51.845 1.00 78.25 504 THR A C 1
ATOM 4088 O O . THR A 1 504 ? 46.284 5.134 -52.687 1.00 78.25 504 THR A O 1
ATOM 4091 N N . ASN A 1 505 ? 46.257 3.331 -51.359 1.00 77.00 505 ASN A N 1
ATOM 4092 C CA . ASN A 1 505 ? 47.566 2.838 -51.797 1.00 77.00 505 ASN A CA 1
ATOM 4093 C C . ASN A 1 505 ? 47.510 2.331 -53.255 1.00 77.00 505 ASN A C 1
ATOM 4095 O O . ASN A 1 505 ? 46.693 1.480 -53.614 1.00 77.00 505 ASN A O 1
ATOM 4099 N N . TYR A 1 506 ? 48.416 2.831 -54.102 1.00 60.59 506 TYR A N 1
ATOM 4100 C CA . TYR A 1 506 ? 48.412 2.597 -55.556 1.00 60.59 506 TYR A CA 1
ATOM 4101 C C . TYR A 1 506 ? 48.704 1.145 -55.978 1.00 60.59 506 TYR A C 1
ATOM 4103 O O . TYR A 1 506 ? 48.427 0.780 -57.117 1.00 60.59 506 TYR A O 1
ATOM 4111 N N . ASN A 1 507 ? 49.221 0.303 -55.076 1.00 74.75 507 ASN A N 1
ATOM 4112 C CA . ASN A 1 507 ? 49.787 -1.010 -55.413 1.00 74.75 507 ASN A CA 1
ATOM 4113 C C . ASN A 1 507 ? 48.976 -2.214 -54.888 1.00 74.75 507 ASN A C 1
ATOM 4115 O O . ASN A 1 507 ? 49.535 -3.273 -54.607 1.00 74.75 507 ASN A O 1
ATOM 4119 N N . ILE A 1 508 ? 47.658 -2.062 -54.716 1.00 80.00 508 ILE A N 1
ATOM 4120 C CA . ILE A 1 508 ? 46.808 -3.095 -54.105 1.00 80.00 508 ILE A CA 1
ATOM 4121 C C . ILE A 1 508 ? 45.878 -3.734 -55.133 1.00 80.00 508 ILE A C 1
ATOM 4123 O O . ILE A 1 508 ? 45.295 -3.070 -55.987 1.00 80.00 508 ILE A O 1
ATOM 4127 N N . ASN A 1 509 ? 45.683 -5.047 -54.995 1.00 83.50 509 ASN A N 1
ATOM 4128 C CA . ASN A 1 509 ? 44.725 -5.817 -55.778 1.00 83.50 509 ASN A CA 1
ATOM 4129 C C . ASN A 1 509 ? 43.326 -5.143 -55.792 1.00 83.50 509 ASN A C 1
ATOM 4131 O O . ASN A 1 509 ? 42.768 -4.892 -54.717 1.00 83.50 509 ASN A O 1
ATOM 4135 N N . PRO A 1 510 ? 42.700 -4.934 -56.969 1.00 78.94 510 PRO A N 1
ATOM 4136 C CA . PRO A 1 510 ? 41.379 -4.307 -57.099 1.00 78.94 510 PRO A CA 1
ATOM 4137 C C . PRO A 1 510 ? 40.274 -4.947 -56.245 1.00 78.94 510 PRO A C 1
ATOM 4139 O O . PRO A 1 510 ? 39.403 -4.249 -55.725 1.00 78.94 510 PRO A O 1
ATOM 4142 N N . LYS A 1 511 ? 40.316 -6.272 -56.035 1.00 72.88 511 LYS A N 1
ATOM 4143 C CA . LYS A 1 511 ? 39.359 -6.975 -55.160 1.00 72.88 511 LYS A CA 1
ATOM 4144 C C . LYS A 1 511 ? 39.542 -6.603 -53.687 1.00 72.88 511 LYS A C 1
ATOM 4146 O O . LYS A 1 511 ? 38.557 -6.545 -52.955 1.00 72.88 511 LYS A O 1
ATOM 4151 N N . ILE A 1 512 ? 40.778 -6.359 -53.250 1.00 79.06 512 ILE A N 1
ATOM 4152 C CA . ILE A 1 512 ? 41.091 -5.919 -51.883 1.00 79.06 512 ILE A CA 1
ATOM 4153 C C . ILE A 1 512 ? 40.705 -4.448 -51.715 1.00 79.06 512 ILE A C 1
ATOM 4155 O O . ILE A 1 512 ? 40.058 -4.115 -50.728 1.00 79.06 512 ILE A O 1
ATOM 4159 N N . LYS A 1 513 ? 40.993 -3.594 -52.708 1.00 79.69 513 LYS A N 1
ATOM 4160 C CA . LYS A 1 513 ? 40.563 -2.187 -52.713 1.00 79.69 513 LYS A CA 1
ATOM 4161 C C . LYS A 1 513 ? 39.046 -2.054 -52.557 1.00 79.69 513 LYS A C 1
ATOM 4163 O O . LYS A 1 513 ? 38.595 -1.311 -51.691 1.00 79.69 513 LYS A O 1
ATOM 4168 N N . LYS A 1 514 ? 38.267 -2.840 -53.311 1.00 73.62 514 LYS A N 1
ATOM 4169 C CA . LYS A 1 514 ? 36.802 -2.884 -53.172 1.00 73.62 514 LYS A CA 1
ATOM 4170 C C . LYS A 1 514 ? 36.367 -3.293 -51.758 1.00 73.62 514 LYS A C 1
ATOM 4172 O O . LYS A 1 514 ? 35.561 -2.606 -51.149 1.00 73.62 514 LYS A O 1
ATOM 4177 N N . ARG A 1 515 ? 36.965 -4.346 -51.184 1.00 72.62 515 ARG A N 1
ATOM 4178 C CA . ARG A 1 515 ? 36.668 -4.774 -49.801 1.00 72.62 515 ARG A CA 1
ATOM 4179 C C . ARG A 1 515 ? 37.020 -3.709 -48.758 1.00 72.62 515 ARG A C 1
ATOM 4181 O O . ARG A 1 515 ? 36.282 -3.546 -47.796 1.00 72.62 515 ARG A O 1
ATOM 4188 N N . LEU A 1 516 ? 38.128 -2.988 -48.931 1.00 79.38 516 LEU A N 1
ATOM 4189 C CA . LEU A 1 516 ? 38.519 -1.891 -48.040 1.00 79.38 516 LEU A CA 1
ATOM 4190 C C . LEU A 1 516 ? 37.545 -0.711 -48.136 1.00 79.38 516 LEU A C 1
ATOM 4192 O O . LEU A 1 516 ? 37.188 -0.138 -47.110 1.00 79.38 516 LEU A O 1
ATOM 4196 N N . GLN A 1 517 ? 37.065 -0.394 -49.340 1.00 75.06 517 GLN A N 1
ATOM 4197 C CA . GLN A 1 517 ? 36.000 0.591 -49.543 1.00 75.06 517 GLN A CA 1
ATOM 4198 C C . GLN A 1 517 ? 34.689 0.146 -48.877 1.00 75.06 517 GLN A C 1
ATOM 4200 O O . GLN A 1 517 ? 34.070 0.950 -48.183 1.00 75.06 517 GLN A O 1
ATOM 4205 N N . ASP A 1 518 ? 34.310 -1.129 -49.001 1.00 69.25 518 ASP A N 1
ATOM 4206 C CA . ASP A 1 518 ? 33.123 -1.689 -48.341 1.00 69.25 518 ASP A CA 1
ATOM 4207 C C . ASP A 1 518 ? 33.240 -1.605 -46.805 1.00 69.25 518 ASP A C 1
ATOM 4209 O O . ASP A 1 518 ? 32.303 -1.174 -46.129 1.00 69.25 518 ASP A O 1
ATOM 4213 N N . ILE A 1 519 ? 34.410 -1.947 -46.243 1.00 75.19 519 ILE A N 1
ATOM 4214 C CA . ILE A 1 519 ? 34.707 -1.807 -44.806 1.00 75.19 519 ILE A CA 1
ATOM 4215 C C . ILE A 1 519 ? 34.612 -0.340 -44.382 1.00 75.19 519 ILE A C 1
ATOM 4217 O O . ILE A 1 519 ? 33.951 -0.033 -43.392 1.00 75.19 519 ILE A O 1
ATOM 4221 N N . HIS A 1 520 ? 35.217 0.577 -45.140 1.00 77.69 520 HIS A N 1
ATOM 4222 C CA . HIS A 1 520 ? 35.183 2.007 -44.843 1.00 77.69 520 HIS A CA 1
ATOM 4223 C C . HIS A 1 520 ? 33.747 2.551 -44.821 1.00 77.69 520 HIS A C 1
ATOM 4225 O O . HIS A 1 520 ? 33.355 3.273 -43.897 1.00 77.69 520 HIS A O 1
ATOM 4231 N N . GLN A 1 521 ? 32.931 2.165 -45.804 1.00 67.25 521 GLN A N 1
ATOM 4232 C CA . GLN A 1 521 ? 31.522 2.543 -45.869 1.00 67.25 521 GLN A CA 1
ATOM 4233 C C . GLN A 1 521 ? 30.725 1.958 -44.697 1.00 67.25 521 GLN A C 1
ATOM 4235 O O . GLN A 1 521 ? 29.968 2.687 -44.054 1.00 67.25 521 GLN A O 1
ATOM 4240 N N . ALA A 1 522 ? 30.912 0.676 -44.371 1.00 67.06 522 ALA A N 1
ATOM 4241 C CA . ALA A 1 522 ? 30.250 0.038 -43.235 1.00 67.06 522 ALA A CA 1
ATOM 4242 C C . ALA A 1 522 ? 30.627 0.711 -41.905 1.00 67.06 522 ALA A C 1
ATOM 4244 O O . ALA A 1 522 ? 29.752 1.033 -41.100 1.00 67.06 522 ALA A O 1
ATOM 4245 N N . SER A 1 523 ? 31.910 1.009 -41.694 1.00 76.75 523 SER A N 1
ATOM 4246 C CA . SER A 1 523 ? 32.380 1.713 -40.501 1.00 76.75 523 SER A CA 1
ATOM 4247 C C . SER A 1 523 ? 31.856 3.147 -40.417 1.00 76.75 523 SER A C 1
ATOM 4249 O O . SER A 1 523 ? 31.550 3.625 -39.324 1.00 76.75 523 SER A O 1
ATOM 4251 N N . THR A 1 524 ? 31.679 3.822 -41.555 1.00 73.25 524 THR A N 1
ATOM 4252 C CA . THR A 1 524 ? 31.095 5.172 -41.592 1.00 73.25 524 THR A CA 1
ATOM 4253 C C . THR A 1 524 ? 29.631 5.136 -41.165 1.00 73.25 524 THR A C 1
ATOM 4255 O O . THR A 1 524 ? 29.209 5.960 -40.357 1.00 73.25 524 THR A O 1
ATOM 4258 N N . ARG A 1 525 ? 28.872 4.125 -41.610 1.00 69.25 525 ARG A N 1
ATOM 4259 C CA . ARG A 1 525 ? 27.482 3.913 -41.171 1.00 69.25 525 ARG A CA 1
ATOM 4260 C C . ARG A 1 525 ? 27.389 3.646 -39.668 1.00 69.25 525 ARG A C 1
ATOM 4262 O O . ARG A 1 525 ? 26.553 4.242 -38.999 1.00 69.25 525 ARG A O 1
ATOM 4269 N N . ILE A 1 526 ? 28.273 2.809 -39.118 1.00 75.44 526 ILE A N 1
ATOM 4270 C CA . ILE A 1 526 ? 28.311 2.544 -37.669 1.00 75.44 526 ILE A CA 1
ATOM 4271 C C . ILE A 1 526 ? 28.596 3.835 -36.893 1.00 75.44 526 ILE A C 1
ATOM 4273 O O . ILE A 1 526 ? 27.963 4.077 -35.868 1.00 75.44 526 ILE A O 1
ATOM 4277 N N . LYS A 1 527 ? 29.499 4.692 -37.387 1.00 78.69 527 LYS A N 1
ATOM 4278 C CA . LYS A 1 527 ? 29.826 5.965 -36.730 1.00 78.69 527 LYS A CA 1
ATOM 4279 C C . LYS A 1 527 ? 28.588 6.855 -36.634 1.00 78.69 527 LYS A C 1
ATOM 4281 O O . LYS A 1 527 ? 28.313 7.390 -35.566 1.00 78.69 527 LYS A O 1
ATOM 4286 N N . VAL A 1 528 ? 27.824 6.946 -37.719 1.00 74.06 528 VAL A N 1
ATOM 4287 C CA . VAL A 1 528 ? 26.563 7.694 -37.753 1.00 74.06 528 VAL A CA 1
ATOM 4288 C C . VAL A 1 528 ? 25.547 7.119 -36.760 1.00 74.06 528 VAL A C 1
ATOM 4290 O O . VAL A 1 528 ? 24.942 7.878 -36.017 1.00 74.06 528 VAL A O 1
ATOM 4293 N N . TYR A 1 529 ? 25.406 5.794 -36.648 1.00 73.12 529 TYR A N 1
ATOM 4294 C CA . TYR A 1 529 ? 24.501 5.192 -35.654 1.00 73.12 529 TYR A CA 1
ATOM 4295 C C . TYR A 1 529 ? 24.901 5.489 -34.209 1.00 73.12 529 TYR A C 1
ATOM 4297 O O . TYR A 1 529 ? 24.037 5.705 -33.363 1.00 73.12 529 TYR A O 1
ATOM 4305 N N . ILE A 1 530 ? 26.203 5.506 -33.926 1.00 77.62 530 ILE A N 1
ATOM 4306 C CA . ILE A 1 530 ? 26.732 5.872 -32.611 1.00 77.62 530 ILE A CA 1
ATOM 4307 C C . ILE A 1 530 ? 26.422 7.346 -32.301 1.00 77.62 530 ILE A C 1
ATOM 4309 O O . ILE A 1 530 ? 26.021 7.669 -31.183 1.00 77.62 530 ILE A O 1
ATOM 4313 N N . GLU A 1 531 ? 26.579 8.236 -33.281 1.00 77.19 531 GLU A N 1
ATOM 4314 C CA . GLU A 1 531 ? 26.258 9.661 -33.148 1.00 77.19 531 GLU A CA 1
ATOM 4315 C C . GLU A 1 531 ? 24.748 9.905 -32.982 1.00 77.19 531 GLU A C 1
ATOM 4317 O O . GLU A 1 531 ? 24.356 10.664 -32.094 1.00 77.19 531 GLU A O 1
ATOM 4322 N N . ASP A 1 532 ? 23.903 9.209 -33.749 1.00 74.94 532 ASP A N 1
ATOM 4323 C CA . ASP A 1 532 ? 22.440 9.251 -33.614 1.00 74.94 532 ASP A CA 1
ATOM 4324 C C . ASP A 1 532 ? 22.014 8.755 -32.215 1.00 74.94 532 ASP A C 1
ATOM 4326 O O . ASP A 1 532 ? 21.176 9.371 -31.553 1.00 74.94 532 ASP A O 1
ATOM 4330 N N . MET A 1 533 ? 22.634 7.678 -31.716 1.00 76.38 533 MET A N 1
ATOM 4331 C CA . MET A 1 533 ? 22.378 7.138 -30.378 1.00 76.38 533 MET A CA 1
ATOM 4332 C C . MET A 1 533 ? 22.785 8.120 -29.270 1.00 76.38 533 MET A C 1
ATOM 4334 O O . MET A 1 533 ? 22.038 8.281 -28.304 1.00 76.38 533 MET A O 1
ATOM 4338 N N . LEU A 1 534 ? 23.927 8.807 -29.406 1.00 76.38 534 LEU A N 1
ATOM 4339 C CA . LEU A 1 534 ? 24.335 9.866 -28.474 1.00 76.38 534 LEU A CA 1
ATOM 4340 C C . LEU A 1 534 ? 23.351 11.023 -28.460 1.00 76.38 534 LEU A C 1
ATOM 4342 O O . LEU A 1 534 ? 22.980 11.470 -27.381 1.00 76.38 534 LEU A O 1
ATOM 4346 N N . ALA A 1 535 ? 22.919 11.491 -29.631 1.00 74.00 535 ALA A N 1
ATOM 4347 C CA . ALA A 1 535 ? 21.965 12.589 -29.723 1.00 74.00 535 ALA A CA 1
ATOM 4348 C C . ALA A 1 535 ? 20.655 12.241 -28.996 1.00 74.00 535 ALA A C 1
ATOM 4350 O O . ALA A 1 535 ? 20.178 13.032 -28.182 1.00 74.00 535 ALA A O 1
ATOM 4351 N N . ILE A 1 536 ? 20.141 11.020 -29.197 1.00 74.75 536 ILE A N 1
ATOM 4352 C CA . ILE A 1 536 ? 18.940 10.517 -28.508 1.00 74.75 536 ILE A CA 1
ATOM 4353 C C . ILE A 1 536 ? 19.151 10.461 -26.987 1.00 74.75 536 ILE A C 1
ATOM 4355 O O . ILE A 1 536 ? 18.258 10.833 -26.226 1.00 74.75 536 ILE A O 1
ATOM 4359 N N . GLN A 1 537 ? 20.330 10.036 -26.525 1.00 72.75 537 GLN A N 1
ATOM 4360 C CA . GLN A 1 537 ? 20.674 10.021 -25.097 1.00 72.75 537 GLN A CA 1
ATOM 4361 C C . GLN A 1 537 ? 20.800 11.428 -24.505 1.00 72.75 537 GLN A C 1
ATOM 4363 O O . GLN A 1 537 ? 20.355 11.664 -23.383 1.00 72.75 537 GLN A O 1
ATOM 4368 N N . THR A 1 538 ? 21.394 12.371 -25.238 1.00 74.38 538 THR A N 1
ATOM 4369 C CA . THR A 1 538 ? 21.483 13.771 -24.811 1.00 74.38 538 THR A CA 1
ATOM 4370 C C . THR A 1 538 ? 20.092 14.375 -24.676 1.00 74.38 538 THR A C 1
ATOM 4372 O O . THR A 1 538 ? 19.819 14.955 -23.631 1.00 74.38 538 THR A O 1
ATOM 4375 N N . TYR A 1 539 ? 19.206 14.155 -25.655 1.00 75.94 539 TYR A N 1
ATOM 4376 C CA . TYR A 1 539 ? 17.809 14.604 -25.618 1.00 75.94 539 TYR A CA 1
ATOM 4377 C C . TYR A 1 539 ? 17.024 14.043 -24.428 1.00 75.94 539 TYR A C 1
ATOM 4379 O O . TYR A 1 539 ? 16.285 14.762 -23.761 1.00 75.94 539 TYR A O 1
ATOM 4387 N N . ALA A 1 540 ? 17.193 12.749 -24.138 1.00 68.38 540 ALA A N 1
ATOM 4388 C CA . ALA A 1 540 ? 16.502 12.097 -23.028 1.00 68.38 540 ALA A CA 1
ATOM 4389 C C . ALA A 1 540 ? 16.896 12.675 -21.654 1.00 68.38 540 ALA A C 1
ATOM 4391 O O . ALA A 1 540 ? 16.106 12.610 -20.714 1.00 68.38 540 ALA A O 1
ATOM 4392 N N . ASN A 1 541 ? 18.104 13.237 -21.542 1.00 62.94 541 ASN A N 1
ATOM 4393 C CA . ASN A 1 541 ? 18.659 13.767 -20.296 1.00 62.94 541 ASN A CA 1
ATOM 4394 C C . ASN A 1 541 ? 18.607 15.307 -20.197 1.00 62.94 541 ASN A C 1
ATOM 4396 O O . ASN A 1 541 ? 18.690 15.843 -19.091 1.00 62.94 541 ASN A O 1
ATOM 4400 N N . SER A 1 542 ? 18.498 16.024 -21.322 1.00 66.06 542 SER A N 1
ATOM 4401 C CA . SER A 1 542 ? 18.541 17.494 -21.422 1.00 66.06 542 SER A CA 1
ATOM 4402 C C . SER A 1 542 ? 18.098 17.981 -22.813 1.00 66.06 542 SER A C 1
ATOM 4404 O O . SER A 1 542 ? 18.128 17.213 -23.767 1.00 66.06 542 SER A O 1
ATOM 4406 N N . GLU A 1 543 ? 17.747 19.262 -22.979 1.00 72.25 543 GLU A N 1
ATOM 4407 C CA . GLU A 1 543 ? 17.491 19.818 -24.320 1.00 72.25 543 GLU A CA 1
ATOM 4408 C C . GLU A 1 543 ? 18.750 19.755 -25.207 1.00 72.25 543 GLU A C 1
ATOM 4410 O O . GLU A 1 543 ? 19.858 20.070 -24.767 1.00 72.25 543 GLU A O 1
ATOM 4415 N N . LEU A 1 544 ? 18.580 19.356 -26.472 1.00 78.44 544 LEU A N 1
ATOM 4416 C CA . LEU A 1 544 ? 19.649 19.384 -27.471 1.00 78.44 544 LEU A CA 1
ATOM 4417 C C . LEU A 1 544 ? 20.011 20.845 -27.793 1.00 78.44 544 LEU A C 1
ATOM 4419 O O . LEU A 1 544 ? 19.136 21.591 -28.232 1.00 78.44 544 LEU A O 1
ATOM 4423 N N . PRO A 1 545 ? 21.276 21.274 -27.630 1.00 77.75 545 PRO A N 1
ATOM 4424 C CA . PRO A 1 545 ? 21.688 22.614 -28.028 1.00 77.75 545 PRO A CA 1
ATOM 4425 C C . PRO A 1 545 ? 21.696 22.713 -29.561 1.00 77.75 545 PRO A C 1
ATOM 4427 O O . PRO A 1 545 ? 22.575 22.154 -30.218 1.00 77.75 545 PRO A O 1
ATOM 4430 N N . LEU A 1 546 ? 20.703 23.404 -30.124 1.00 86.81 546 LEU A N 1
ATOM 4431 C CA . LEU A 1 546 ? 20.544 23.587 -31.570 1.00 86.81 546 LEU A CA 1
ATOM 4432 C C . LEU A 1 546 ? 21.235 24.862 -32.065 1.00 86.81 546 LEU A C 1
ATOM 4434 O O . LEU A 1 546 ? 21.096 25.930 -31.466 1.00 86.81 546 LEU A O 1
ATOM 4438 N N . GLN A 1 547 ? 21.911 24.768 -33.209 1.00 89.94 547 GLN A N 1
ATOM 4439 C CA . GLN A 1 547 ? 22.457 25.908 -33.946 1.00 89.94 547 GLN A CA 1
ATOM 4440 C C . GLN A 1 547 ? 21.501 26.294 -35.079 1.00 89.94 547 GLN A C 1
ATOM 4442 O O . GLN A 1 547 ? 21.672 25.904 -36.230 1.00 89.94 547 GLN A O 1
ATOM 4447 N N . LEU A 1 548 ? 20.455 27.045 -34.733 1.00 90.56 548 LEU A N 1
ATOM 4448 C CA . LEU A 1 548 ? 19.409 27.435 -35.678 1.00 90.56 548 LEU A CA 1
ATOM 4449 C C . LEU A 1 548 ? 19.893 28.528 -36.644 1.00 90.56 548 LEU A C 1
ATOM 4451 O O . LEU A 1 548 ? 20.143 29.659 -36.220 1.00 90.56 548 LEU A O 1
ATOM 4455 N N . ALA A 1 549 ? 19.923 28.222 -37.940 1.00 92.19 549 ALA A N 1
ATOM 4456 C CA . ALA A 1 549 ? 20.239 29.165 -39.011 1.00 92.19 549 ALA A CA 1
ATOM 4457 C C . ALA A 1 549 ? 19.218 29.076 -40.157 1.00 92.19 549 ALA A C 1
ATOM 4459 O O . ALA A 1 549 ? 18.423 28.138 -40.235 1.00 92.19 549 ALA A O 1
ATOM 4460 N N . ALA A 1 550 ? 19.205 30.090 -41.024 1.00 92.94 550 ALA A N 1
ATOM 4461 C CA . ALA A 1 550 ? 18.356 30.103 -42.209 1.00 92.94 550 ALA A CA 1
ATOM 4462 C C . ALA A 1 550 ? 18.934 29.173 -43.281 1.00 92.94 550 ALA A C 1
ATOM 4464 O O . ALA A 1 550 ? 20.068 29.357 -43.729 1.00 92.94 550 ALA A O 1
ATOM 4465 N N . HIS A 1 551 ? 18.146 28.192 -43.709 1.00 93.94 551 HIS A N 1
ATOM 4466 C CA . HIS A 1 551 ? 18.552 27.216 -44.711 1.00 93.94 551 HIS A CA 1
ATOM 4467 C C . HIS A 1 551 ? 17.458 27.020 -45.760 1.00 93.94 551 HIS A C 1
ATOM 4469 O O . HIS A 1 551 ? 16.268 26.985 -45.446 1.00 93.94 551 HIS A O 1
ATOM 4475 N N . GLN A 1 552 ? 17.883 26.877 -47.014 1.00 94.25 552 GLN A N 1
ATOM 4476 C CA . GLN A 1 552 ? 17.000 26.590 -48.139 1.00 94.25 552 GLN A CA 1
ATOM 4477 C C . GLN A 1 552 ? 16.582 25.115 -48.101 1.00 94.25 552 GLN A C 1
ATOM 4479 O O . GLN A 1 552 ? 17.441 24.227 -48.146 1.00 94.25 552 GLN A O 1
ATOM 4484 N N . MET A 1 553 ? 15.276 24.841 -48.049 1.00 93.62 553 MET A N 1
ATOM 4485 C CA . MET A 1 553 ? 14.783 23.463 -47.929 1.00 93.62 553 MET A CA 1
ATOM 4486 C C . MET A 1 553 ? 15.095 22.620 -49.169 1.00 93.62 553 MET A C 1
ATOM 4488 O O . MET A 1 553 ? 15.553 21.485 -49.035 1.00 93.62 553 MET A O 1
ATOM 4492 N N . PHE A 1 554 ? 14.910 23.193 -50.365 1.00 93.00 554 PHE A N 1
ATOM 4493 C CA . PHE A 1 554 ? 15.189 22.516 -51.634 1.00 93.00 554 PHE A CA 1
ATOM 4494 C C . PHE A 1 554 ? 16.632 21.991 -51.692 1.00 93.00 554 PHE A C 1
ATOM 4496 O O . PHE A 1 554 ? 16.851 20.812 -51.965 1.00 93.00 554 PHE A O 1
ATOM 4503 N N . ALA A 1 555 ? 17.613 22.836 -51.350 1.00 90.12 555 ALA A N 1
ATOM 4504 C CA . ALA A 1 555 ? 19.024 22.452 -51.319 1.00 90.12 555 ALA A CA 1
ATOM 4505 C C . ALA A 1 555 ? 19.315 21.375 -50.261 1.00 90.12 555 ALA A C 1
ATOM 4507 O O . ALA A 1 555 ? 20.081 20.446 -50.517 1.00 90.12 555 ALA A O 1
ATOM 4508 N N . GLY A 1 556 ? 18.679 21.460 -49.087 1.00 89.69 556 GLY A N 1
ATOM 4509 C CA . GLY A 1 556 ? 18.810 20.448 -48.035 1.00 89.69 556 GLY A CA 1
ATOM 4510 C C . GLY A 1 556 ? 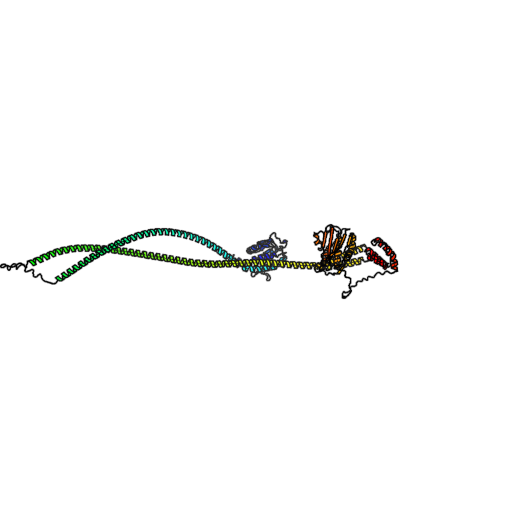18.378 19.051 -48.491 1.00 89.69 556 GLY A C 1
ATOM 4511 O O . GLY A 1 556 ? 19.081 18.073 -48.238 1.00 89.69 556 GLY A O 1
ATOM 4512 N N . ILE A 1 557 ? 17.263 18.956 -49.214 1.00 93.00 557 ILE A N 1
ATOM 4513 C CA . ILE A 1 557 ? 16.757 17.684 -49.753 1.00 93.00 557 ILE A CA 1
ATOM 4514 C C . ILE A 1 557 ? 17.597 17.214 -50.927 1.00 93.00 557 ILE A C 1
ATOM 4516 O O . ILE A 1 557 ? 17.921 16.030 -51.002 1.00 93.00 557 ILE A O 1
ATOM 4520 N N . GLN A 1 558 ? 18.016 18.125 -51.806 1.00 90.69 558 GLN A N 1
ATOM 4521 C CA . GLN A 1 558 ? 18.882 17.773 -52.924 1.00 90.69 558 GLN A CA 1
ATOM 4522 C C . GLN A 1 558 ? 20.203 17.162 -52.439 1.00 90.69 558 GLN A C 1
ATOM 4524 O O . GLN A 1 558 ? 20.684 16.187 -53.017 1.00 90.69 558 GLN A O 1
ATOM 4529 N N . ASN A 1 559 ? 20.750 17.663 -51.328 1.00 88.06 559 ASN A N 1
ATOM 4530 C CA . ASN A 1 559 ? 21.914 17.064 -50.680 1.00 88.06 559 ASN A CA 1
ATOM 4531 C C . ASN A 1 559 ? 21.633 15.628 -50.206 1.00 88.06 559 ASN A C 1
ATOM 4533 O O . ASN A 1 559 ? 22.428 14.734 -50.493 1.00 88.06 559 ASN A O 1
ATOM 4537 N N . ALA A 1 560 ? 20.493 15.373 -49.554 1.00 87.44 560 ALA A N 1
ATOM 4538 C CA . ALA A 1 560 ? 20.109 14.023 -49.129 1.00 87.44 560 ALA A CA 1
ATOM 4539 C C . ALA A 1 560 ? 19.905 13.065 -50.323 1.00 87.44 560 ALA A C 1
ATOM 4541 O O . ALA A 1 560 ? 20.361 11.919 -50.289 1.00 87.44 560 ALA A O 1
ATOM 4542 N N . VAL A 1 561 ? 19.284 13.545 -51.406 1.00 89.06 561 VAL A N 1
ATOM 4543 C CA . VAL A 1 561 ? 19.121 12.800 -52.667 1.00 89.06 561 VAL A CA 1
ATOM 4544 C C . VAL A 1 561 ? 20.479 12.464 -53.280 1.00 89.06 561 VAL A C 1
ATOM 4546 O O . VAL A 1 561 ? 20.696 11.330 -53.704 1.00 89.06 561 VAL A O 1
ATOM 4549 N N . ASN A 1 562 ? 21.423 13.406 -53.279 1.00 82.88 562 ASN A N 1
ATOM 4550 C CA . ASN A 1 562 ? 22.772 13.183 -53.797 1.00 82.88 562 ASN A CA 1
ATOM 4551 C C . ASN A 1 562 ? 23.536 12.133 -52.974 1.00 82.88 562 ASN A C 1
ATOM 4553 O O . ASN A 1 562 ? 24.165 11.251 -53.558 1.00 82.88 562 ASN A O 1
ATOM 4557 N N . ILE A 1 563 ? 23.427 12.166 -51.641 1.00 79.88 563 ILE A N 1
ATOM 4558 C CA . ILE A 1 563 ? 24.051 11.176 -50.744 1.00 79.88 563 ILE A CA 1
ATOM 4559 C C . ILE A 1 563 ? 23.516 9.760 -51.016 1.00 79.88 563 ILE A C 1
ATOM 4561 O O . ILE A 1 563 ? 24.280 8.794 -51.009 1.00 79.88 563 ILE A O 1
ATOM 4565 N N . LEU A 1 564 ? 22.212 9.623 -51.281 1.00 82.19 564 LEU A N 1
ATOM 4566 C CA . LEU A 1 564 ? 21.544 8.331 -51.484 1.00 82.19 564 LEU A CA 1
ATOM 4567 C C . LEU A 1 564 ? 21.371 7.941 -52.962 1.00 82.19 564 LEU A C 1
ATOM 4569 O O . LEU A 1 564 ? 20.745 6.921 -53.260 1.00 82.19 564 LEU A O 1
ATOM 4573 N N . ARG A 1 565 ? 21.977 8.692 -53.891 1.00 82.69 565 ARG A N 1
ATOM 4574 C CA . ARG A 1 565 ? 21.806 8.542 -55.348 1.00 82.69 565 ARG A CA 1
ATOM 4575 C C . ARG A 1 565 ? 22.062 7.119 -55.845 1.00 82.69 565 ARG A C 1
ATOM 4577 O O . ARG A 1 565 ? 21.304 6.610 -56.665 1.00 82.69 565 ARG A O 1
ATOM 4584 N N . SER A 1 566 ? 23.095 6.454 -55.321 1.00 74.81 566 SER A N 1
ATOM 4585 C CA . SER A 1 566 ? 23.429 5.072 -55.700 1.00 74.81 566 SER A CA 1
ATOM 4586 C C . SER A 1 566 ? 22.290 4.095 -55.376 1.00 74.81 566 SER A C 1
ATOM 4588 O O . SER A 1 566 ? 21.911 3.294 -56.224 1.00 74.81 566 SER A O 1
ATOM 4590 N N . ALA A 1 567 ? 21.690 4.208 -54.186 1.00 77.50 567 ALA A N 1
ATOM 4591 C CA . ALA A 1 567 ? 20.587 3.347 -53.753 1.00 77.50 567 ALA A CA 1
ATOM 4592 C C . ALA A 1 567 ? 19.281 3.646 -54.509 1.00 77.50 567 ALA A C 1
ATOM 4594 O O . ALA A 1 567 ? 18.526 2.732 -54.838 1.00 77.50 567 ALA A O 1
ATOM 4595 N N . ILE A 1 568 ? 19.036 4.923 -54.825 1.00 84.00 568 ILE A N 1
ATOM 4596 C CA . ILE A 1 568 ? 17.904 5.362 -55.657 1.00 84.00 568 ILE A CA 1
ATOM 4597 C C . ILE A 1 568 ? 18.013 4.741 -57.055 1.00 84.00 568 ILE A C 1
ATOM 4599 O O . ILE A 1 568 ? 17.045 4.164 -57.550 1.00 84.00 568 ILE A O 1
ATOM 4603 N N . ARG A 1 569 ? 19.206 4.799 -57.666 1.00 82.12 569 ARG A N 1
ATOM 4604 C CA . ARG A 1 569 ? 19.476 4.229 -58.993 1.00 82.12 569 ARG A CA 1
ATOM 4605 C C . ARG A 1 569 ? 19.382 2.705 -58.999 1.00 82.12 569 ARG A C 1
ATOM 4607 O O . ARG A 1 569 ? 18.804 2.150 -59.924 1.00 82.12 569 ARG A O 1
ATOM 4614 N N . GLU A 1 570 ? 19.909 2.036 -57.974 1.00 79.94 570 GLU A N 1
ATOM 4615 C CA . GLU A 1 570 ? 19.856 0.572 -57.847 1.00 79.94 570 GLU A CA 1
ATOM 4616 C C . GLU A 1 570 ? 18.415 0.043 -57.873 1.00 79.94 570 GLU A C 1
ATOM 4618 O O . GLU A 1 570 ? 18.133 -0.946 -58.545 1.00 79.94 570 GLU A O 1
ATOM 4623 N N . LYS A 1 571 ? 17.485 0.742 -57.210 1.00 80.31 571 LYS A N 1
ATOM 4624 C CA . LYS A 1 571 ? 16.053 0.417 -57.242 1.00 80.31 571 LYS A CA 1
ATOM 4625 C C . LYS A 1 571 ? 15.271 1.119 -58.358 1.00 80.31 571 LYS A C 1
ATOM 4627 O O . LYS A 1 571 ? 14.066 0.920 -58.455 1.00 80.31 571 LYS A O 1
ATOM 4632 N N . SER A 1 572 ? 15.915 1.925 -59.203 1.00 90.19 572 SER A N 1
ATOM 4633 C CA . SER A 1 572 ? 15.247 2.721 -60.248 1.00 90.19 572 SER A CA 1
ATOM 4634 C C . SER A 1 572 ? 14.060 3.545 -59.720 1.00 90.19 572 SER A C 1
ATOM 4636 O O . SER A 1 572 ? 13.009 3.596 -60.349 1.00 90.19 572 SER A O 1
ATOM 4638 N N . ILE A 1 573 ? 14.199 4.142 -58.533 1.00 89.38 573 ILE A N 1
ATOM 4639 C CA . ILE A 1 573 ? 13.127 4.927 -57.902 1.00 89.38 573 ILE A CA 1
ATOM 4640 C C . ILE A 1 573 ? 13.048 6.317 -58.538 1.00 89.38 573 ILE A C 1
ATOM 4642 O O . ILE A 1 573 ? 14.068 6.990 -58.699 1.00 89.38 573 ILE A O 1
ATOM 4646 N N . VAL A 1 574 ? 11.831 6.774 -58.836 1.00 92.50 574 VAL A N 1
ATOM 4647 C CA . VAL A 1 574 ? 11.555 8.138 -59.304 1.00 92.50 574 VAL A CA 1
ATOM 4648 C C . VAL A 1 574 ? 11.514 9.090 -58.110 1.00 92.50 574 VAL A C 1
ATOM 4650 O O . VAL A 1 574 ? 10.741 8.884 -57.174 1.00 92.50 574 VAL A O 1
ATOM 4653 N N . ILE A 1 575 ? 12.337 10.140 -58.144 1.00 92.31 575 ILE A N 1
ATOM 4654 C CA . ILE A 1 575 ? 12.378 11.189 -57.119 1.00 92.31 575 ILE A CA 1
ATOM 4655 C C . ILE A 1 575 ? 11.760 12.465 -57.683 1.00 92.31 575 ILE A C 1
ATOM 4657 O O . ILE A 1 575 ? 12.245 12.991 -58.681 1.00 92.31 575 ILE A O 1
ATOM 4661 N N . GLU A 1 576 ? 10.747 12.996 -57.005 1.00 92.88 576 GLU A N 1
ATOM 4662 C CA . GLU A 1 576 ? 10.158 14.300 -57.316 1.00 92.88 576 GLU A CA 1
ATOM 4663 C C . GLU A 1 576 ? 10.360 15.260 -56.148 1.00 92.88 576 GLU A C 1
ATOM 4665 O O . GLU A 1 576 ? 9.789 15.081 -55.073 1.00 92.88 576 GLU A O 1
ATOM 4670 N N . ASN A 1 577 ? 11.184 16.287 -56.351 1.00 93.12 577 ASN A N 1
ATOM 4671 C CA . ASN A 1 577 ? 11.367 17.358 -55.380 1.00 93.12 577 ASN A CA 1
ATOM 4672 C C . ASN A 1 577 ? 10.505 18.561 -55.775 1.00 93.12 577 ASN A C 1
ATOM 4674 O O . ASN A 1 577 ? 10.967 19.449 -56.487 1.00 93.12 577 ASN A O 1
ATOM 4678 N N . ASN A 1 578 ? 9.256 18.580 -55.309 1.00 92.94 578 ASN A N 1
ATOM 4679 C CA . ASN A 1 578 ? 8.276 19.624 -55.626 1.00 92.94 578 ASN A CA 1
ATOM 4680 C C . ASN A 1 578 ? 8.330 20.795 -54.629 1.00 92.94 578 ASN A C 1
ATOM 4682 O O . ASN A 1 578 ? 7.365 21.544 -54.492 1.00 92.94 578 ASN A O 1
ATOM 4686 N N . ILE A 1 579 ? 9.434 20.939 -53.890 1.00 92.69 579 ILE A N 1
ATOM 4687 C CA . ILE A 1 579 ? 9.613 22.034 -52.938 1.00 92.69 579 ILE A CA 1
ATOM 4688 C C . ILE A 1 579 ? 10.068 23.288 -53.684 1.00 92.69 579 ILE A C 1
ATOM 4690 O O . ILE A 1 579 ? 11.082 23.233 -54.381 1.00 92.69 579 ILE A O 1
ATOM 4694 N N . PRO A 1 580 ? 9.391 24.434 -53.517 1.00 91.06 580 PRO A N 1
ATOM 4695 C CA . PRO A 1 580 ? 9.831 25.655 -54.173 1.00 91.06 580 PRO A CA 1
ATOM 4696 C C . PRO A 1 580 ? 11.191 26.135 -53.646 1.00 91.06 580 PRO A C 1
ATOM 4698 O O . PRO A 1 580 ? 11.492 26.061 -52.450 1.00 91.06 580 PRO A O 1
ATOM 4701 N N . THR A 1 581 ? 12.043 26.632 -54.544 1.00 89.06 581 THR A N 1
ATOM 4702 C CA . THR A 1 581 ? 13.422 27.039 -54.214 1.00 89.06 581 THR A CA 1
ATOM 4703 C C . THR A 1 581 ? 13.486 28.221 -53.247 1.00 89.06 581 THR A C 1
ATOM 4705 O O . THR A 1 581 ? 14.452 28.379 -52.508 1.00 89.06 581 THR A O 1
ATOM 4708 N N . GLU A 1 582 ? 12.445 29.035 -53.193 1.00 89.06 582 GLU A N 1
ATOM 4709 C CA . GLU A 1 582 ? 12.320 30.213 -52.346 1.00 89.06 582 GLU A CA 1
ATOM 4710 C C . GLU A 1 582 ? 11.945 29.887 -50.888 1.00 89.06 582 GLU A C 1
ATOM 4712 O O . GLU A 1 582 ? 11.811 30.791 -50.063 1.00 89.06 582 GLU A O 1
ATOM 4717 N N . TYR A 1 583 ? 11.786 28.606 -50.535 1.00 92.50 583 TYR A N 1
ATOM 4718 C CA . TYR A 1 583 ? 11.379 28.198 -49.190 1.00 92.50 583 TYR A CA 1
ATOM 4719 C C . TYR A 1 583 ? 12.601 28.071 -48.274 1.00 92.50 583 TYR A C 1
ATOM 4721 O O . TYR A 1 583 ? 13.386 27.118 -48.363 1.00 92.50 583 TYR A O 1
ATOM 4729 N N . TYR A 1 584 ? 12.727 29.027 -47.350 1.00 93.62 584 TYR A N 1
ATOM 4730 C CA . TYR A 1 584 ? 13.740 29.039 -46.298 1.00 93.62 584 TYR A CA 1
ATOM 4731 C C . TYR A 1 584 ? 13.109 28.761 -44.935 1.00 93.62 584 TYR A C 1
ATOM 4733 O O . TYR A 1 584 ? 12.119 29.380 -44.540 1.00 93.62 584 TYR A O 1
ATOM 4741 N N . ALA A 1 585 ? 13.719 27.845 -44.189 1.00 93.62 585 ALA A N 1
ATOM 4742 C CA . ALA A 1 585 ? 13.324 27.514 -42.827 1.00 93.62 585 ALA A CA 1
ATOM 4743 C C . ALA A 1 585 ? 14.486 27.753 -41.858 1.00 93.62 585 ALA A C 1
ATOM 4745 O O . ALA A 1 585 ? 15.660 27.656 -42.225 1.00 93.62 585 ALA A O 1
ATOM 4746 N N . LYS A 1 586 ? 14.156 28.075 -40.607 1.00 92.44 586 LYS A N 1
ATOM 4747 C CA . LYS A 1 586 ? 15.119 28.246 -39.522 1.00 92.44 586 LYS A CA 1
ATOM 4748 C C . LYS A 1 586 ? 15.286 26.925 -38.777 1.00 92.44 586 LYS A C 1
ATOM 4750 O O . LYS A 1 586 ? 14.425 26.540 -37.988 1.00 92.44 586 LYS A O 1
ATOM 4755 N N . TYR A 1 587 ? 16.399 26.241 -39.015 1.00 93.81 587 TYR A N 1
ATOM 4756 C CA . TYR A 1 587 ? 16.699 24.951 -38.397 1.00 93.81 587 TYR A CA 1
ATOM 4757 C C . TYR A 1 587 ? 18.204 24.717 -38.249 1.00 93.81 587 TYR A C 1
ATOM 4759 O O . TYR A 1 587 ? 19.015 25.484 -38.757 1.00 93.81 587 TYR A O 1
ATOM 4767 N N . ASP A 1 588 ? 18.586 23.665 -37.533 1.00 94.25 588 ASP A N 1
ATOM 4768 C CA . ASP A 1 588 ? 19.964 23.183 -37.476 1.00 94.25 588 ASP A CA 1
ATOM 4769 C C . ASP A 1 588 ? 20.204 22.186 -38.619 1.00 94.25 588 ASP A C 1
ATOM 4771 O O . ASP A 1 588 ? 19.629 21.088 -38.650 1.00 94.25 588 ASP A O 1
ATOM 4775 N N . SER A 1 589 ? 21.028 22.586 -39.594 1.00 91.94 589 SER A N 1
ATOM 4776 C CA . SER A 1 589 ? 21.278 21.801 -40.811 1.00 91.94 589 SER A CA 1
ATOM 4777 C C . SER A 1 589 ? 21.843 20.410 -40.558 1.00 91.94 589 SER A C 1
ATOM 4779 O O . SER A 1 589 ? 21.544 19.500 -41.333 1.00 91.94 589 SER A O 1
ATOM 4781 N N . LYS A 1 590 ? 22.588 20.207 -39.465 1.00 88.38 590 LYS A N 1
ATOM 4782 C CA . LYS A 1 590 ? 23.131 18.893 -39.117 1.00 88.38 590 LYS A CA 1
ATOM 4783 C C . LYS A 1 590 ? 22.008 17.924 -38.752 1.00 88.38 590 LYS A C 1
ATOM 4785 O O . LYS A 1 590 ? 21.980 16.802 -39.253 1.00 88.38 590 LYS A O 1
ATOM 4790 N N . TYR A 1 591 ? 21.085 18.344 -37.887 1.00 91.19 591 TYR A N 1
ATOM 4791 C CA . TYR A 1 591 ? 20.018 17.466 -37.406 1.00 91.19 591 TYR A CA 1
ATOM 4792 C C . TYR A 1 591 ? 18.920 17.279 -38.451 1.00 91.19 591 TYR A C 1
ATOM 4794 O O . TYR A 1 591 ? 18.548 16.142 -38.725 1.00 91.19 591 TYR A O 1
ATOM 4802 N N . ILE A 1 592 ? 18.432 18.352 -39.080 1.00 95.25 592 ILE A N 1
ATOM 4803 C CA . ILE A 1 592 ? 17.369 18.241 -40.092 1.00 95.25 592 ILE A CA 1
ATOM 4804 C C . ILE A 1 592 ? 17.875 17.615 -41.397 1.00 95.25 592 ILE A C 1
ATOM 4806 O O . ILE A 1 592 ? 17.155 16.819 -41.992 1.00 95.25 592 ILE A O 1
ATOM 4810 N N . GLY A 1 593 ? 19.125 17.864 -41.808 1.00 92.31 593 GLY A N 1
ATOM 4811 C CA . GLY A 1 593 ? 19.728 17.141 -42.935 1.00 92.31 593 GLY A CA 1
ATOM 4812 C C . GLY A 1 593 ? 19.718 15.628 -42.703 1.00 92.31 593 GLY A C 1
ATOM 4813 O O . GLY A 1 593 ? 19.287 14.857 -43.560 1.00 92.31 593 GLY A O 1
ATOM 4814 N N . ARG A 1 594 ? 20.054 15.207 -41.479 1.00 89.06 594 ARG A N 1
ATOM 4815 C CA . ARG A 1 594 ? 19.965 13.809 -41.052 1.00 89.06 594 ARG A CA 1
ATOM 4816 C C . ARG A 1 594 ? 18.522 13.286 -41.001 1.00 89.06 594 ARG A C 1
ATOM 4818 O O . ARG A 1 594 ? 18.293 12.119 -41.318 1.00 89.06 594 ARG A O 1
ATOM 4825 N N . VAL A 1 595 ? 17.538 14.125 -40.650 1.00 93.94 595 VAL A N 1
ATOM 4826 C CA . VAL A 1 595 ? 16.107 13.776 -40.770 1.00 93.94 595 VAL A CA 1
ATOM 4827 C C . VAL A 1 595 ? 15.751 13.476 -42.226 1.00 93.94 595 VAL A C 1
ATOM 4829 O O . VAL A 1 595 ? 15.159 12.427 -42.479 1.00 93.94 595 VAL A O 1
ATOM 4832 N N . TYR A 1 596 ? 16.150 14.326 -43.177 1.00 95.06 596 TYR A N 1
ATOM 4833 C CA . TYR A 1 596 ? 15.898 14.094 -44.603 1.00 95.06 596 TYR A CA 1
ATOM 4834 C C . TYR A 1 596 ? 16.525 12.786 -45.088 1.00 95.06 596 TYR A C 1
ATOM 4836 O O . TYR A 1 596 ? 15.842 11.985 -45.723 1.00 95.06 596 TYR A O 1
ATOM 4844 N N . GLU A 1 597 ? 17.784 12.521 -44.731 1.00 91.06 597 GLU A N 1
ATOM 4845 C CA . GLU A 1 597 ? 18.464 11.267 -45.071 1.00 91.06 597 GLU A CA 1
ATOM 4846 C C . GLU A 1 597 ? 17.754 10.035 -44.500 1.00 91.06 597 GLU A C 1
ATOM 4848 O O . GLU A 1 597 ? 17.572 9.047 -45.207 1.00 91.06 597 GLU A O 1
ATOM 4853 N N . ASN A 1 598 ? 17.352 10.067 -43.226 1.00 88.38 598 ASN A N 1
ATOM 4854 C CA . ASN A 1 598 ? 16.705 8.928 -42.574 1.00 88.38 598 ASN A CA 1
ATOM 4855 C C . ASN A 1 598 ? 15.312 8.653 -43.152 1.00 88.38 598 ASN A C 1
ATOM 4857 O O . ASN A 1 598 ? 14.965 7.492 -43.377 1.00 88.38 598 ASN A O 1
ATOM 4861 N N . LEU A 1 599 ? 14.524 9.698 -43.418 1.00 93.94 599 LEU A N 1
ATOM 4862 C CA . LEU A 1 599 ? 13.208 9.542 -44.035 1.00 93.94 599 LEU A CA 1
ATOM 4863 C C . LEU A 1 599 ? 13.326 9.060 -45.487 1.00 93.94 599 LEU A C 1
ATOM 4865 O O . LEU A 1 599 ? 12.648 8.103 -45.853 1.00 93.94 599 LEU A O 1
ATOM 4869 N N . LEU A 1 600 ? 14.237 9.633 -46.282 1.00 93.69 600 LEU A N 1
ATOM 4870 C CA . LEU A 1 600 ? 14.486 9.197 -47.659 1.00 93.69 600 LEU A CA 1
ATOM 4871 C C . LEU A 1 600 ? 15.049 7.770 -47.713 1.00 93.69 600 LEU A C 1
ATOM 4873 O O . LEU A 1 600 ? 14.617 6.966 -48.533 1.00 93.69 600 LEU A O 1
ATOM 4877 N N . SER A 1 601 ? 15.967 7.408 -46.816 1.00 88.50 601 SER A N 1
ATOM 4878 C CA . SER A 1 601 ? 16.495 6.043 -46.738 1.00 88.50 601 SER A CA 1
ATOM 4879 C C . SER A 1 601 ? 15.402 5.027 -46.399 1.00 88.50 601 SER A C 1
ATOM 4881 O O . SER A 1 601 ? 15.374 3.951 -47.001 1.00 88.50 601 SER A O 1
ATOM 4883 N N . ASN A 1 602 ? 14.481 5.365 -45.490 1.00 88.44 602 ASN A N 1
ATOM 4884 C CA . ASN A 1 602 ? 13.321 4.524 -45.194 1.00 88.44 602 ASN A CA 1
ATOM 4885 C C . ASN A 1 602 ? 12.391 4.407 -46.408 1.00 88.44 602 ASN A C 1
ATOM 4887 O O . ASN A 1 602 ? 12.021 3.292 -46.772 1.00 88.44 602 ASN A O 1
ATOM 4891 N N . ALA A 1 603 ? 12.080 5.522 -47.069 1.00 92.12 603 ALA A N 1
ATOM 4892 C CA . ALA A 1 603 ? 11.265 5.535 -48.278 1.00 92.12 603 ALA A CA 1
ATOM 4893 C C . ALA A 1 603 ? 11.883 4.653 -49.383 1.00 92.12 603 ALA A C 1
ATOM 4895 O O . ALA A 1 603 ? 11.207 3.779 -49.919 1.00 92.12 603 ALA A O 1
ATOM 4896 N N . ILE A 1 604 ? 13.193 4.758 -49.644 1.00 88.00 604 ILE A N 1
ATOM 4897 C CA . ILE A 1 604 ? 13.912 3.896 -50.604 1.00 88.00 604 ILE A CA 1
ATOM 4898 C C . ILE A 1 604 ? 13.840 2.425 -50.192 1.00 88.00 604 ILE A C 1
ATOM 4900 O O . ILE A 1 604 ? 13.644 1.548 -51.035 1.00 88.00 604 ILE A O 1
ATOM 4904 N N . LYS A 1 605 ? 14.015 2.120 -48.901 1.00 84.06 605 LYS A N 1
ATOM 4905 C CA . LYS A 1 605 ? 14.009 0.740 -48.403 1.00 84.06 605 LYS A CA 1
ATOM 4906 C C . LYS A 1 605 ? 12.658 0.060 -48.639 1.00 84.06 605 LYS A C 1
ATOM 4908 O O . LYS A 1 605 ? 12.660 -1.089 -49.079 1.00 84.06 605 LYS A O 1
ATOM 4913 N N . TYR A 1 606 ? 11.554 0.758 -48.382 1.00 87.12 606 TYR A N 1
ATOM 4914 C CA . TYR A 1 606 ? 10.201 0.189 -48.390 1.00 87.12 606 TYR A CA 1
ATOM 4915 C C . TYR A 1 606 ? 9.395 0.453 -49.667 1.00 87.12 606 TYR A C 1
ATOM 4917 O O . TYR A 1 606 ? 8.295 -0.081 -49.800 1.00 87.12 606 TYR A O 1
ATOM 4925 N N . THR A 1 607 ? 9.949 1.225 -50.602 1.00 89.56 607 THR A N 1
ATOM 4926 C CA . THR A 1 607 ? 9.428 1.353 -51.965 1.00 89.56 607 THR A CA 1
ATOM 4927 C C . THR A 1 607 ? 9.972 0.229 -52.842 1.00 89.56 607 THR A C 1
ATOM 4929 O O . THR A 1 607 ? 11.171 -0.094 -52.803 1.00 89.56 607 THR A O 1
ATOM 4932 N N . ASP A 1 608 ? 9.081 -0.369 -53.628 1.00 87.75 608 ASP A N 1
ATOM 4933 C CA . ASP A 1 608 ? 9.435 -1.386 -54.613 1.00 87.75 608 ASP A CA 1
ATOM 4934 C C . ASP A 1 608 ? 10.238 -0.779 -55.778 1.00 87.75 608 ASP A C 1
ATOM 4936 O O . ASP A 1 608 ? 10.144 0.426 -56.042 1.00 87.75 608 ASP A O 1
ATOM 4940 N N . PRO A 1 609 ? 11.060 -1.577 -56.487 1.00 88.38 609 PRO A N 1
ATOM 4941 C CA . PRO A 1 609 ? 11.806 -1.080 -57.637 1.00 88.38 609 PRO A CA 1
ATOM 4942 C C . PRO A 1 609 ? 10.893 -0.440 -58.696 1.00 88.38 609 PRO A C 1
ATOM 4944 O O . PRO A 1 609 ? 9.853 -0.998 -59.033 1.00 88.38 609 PRO A O 1
ATOM 4947 N N . GLY A 1 610 ? 11.279 0.725 -59.224 1.00 85.19 610 GLY A N 1
ATOM 4948 C CA . GLY A 1 610 ? 10.453 1.508 -60.156 1.00 85.19 610 GLY A CA 1
ATOM 4949 C C . GLY A 1 610 ? 9.371 2.378 -59.499 1.00 85.19 610 GLY A C 1
ATOM 4950 O O . GLY A 1 610 ? 8.661 3.089 -60.207 1.00 85.19 610 GLY A O 1
ATOM 4951 N N . GLY A 1 611 ? 9.226 2.334 -58.170 1.00 89.06 611 GLY A N 1
ATOM 4952 C CA . GLY A 1 611 ? 8.281 3.175 -57.434 1.00 89.06 611 GLY A CA 1
ATOM 4953 C C . GLY A 1 611 ? 8.699 4.647 -57.348 1.00 89.06 611 GLY A C 1
ATOM 4954 O O . GLY A 1 611 ? 9.713 5.069 -57.910 1.00 89.06 611 GLY A O 1
ATOM 4955 N N . LYS A 1 612 ? 7.908 5.448 -56.628 1.00 92.94 612 LYS A N 1
ATOM 4956 C CA . LYS A 1 612 ? 8.032 6.910 -56.584 1.00 92.94 612 LYS A CA 1
ATOM 4957 C C . LYS A 1 612 ? 8.134 7.433 -55.152 1.00 92.94 612 LYS A C 1
ATOM 4959 O O . LYS A 1 612 ? 7.418 6.975 -54.264 1.00 92.94 612 LYS A O 1
ATOM 4964 N N . ILE A 1 613 ? 8.997 8.428 -54.954 1.00 95.62 613 ILE A N 1
ATOM 4965 C CA . ILE A 1 613 ? 9.114 9.204 -53.716 1.00 95.62 613 ILE A CA 1
ATOM 4966 C C . ILE A 1 613 ? 8.985 10.688 -54.064 1.00 95.62 613 ILE A C 1
ATOM 4968 O O . ILE A 1 613 ? 9.676 11.192 -54.950 1.00 95.62 613 ILE A O 1
ATOM 4972 N N . MET A 1 614 ? 8.106 11.389 -53.357 1.00 96.56 614 MET A N 1
ATOM 4973 C CA . MET A 1 614 ? 7.778 12.791 -53.590 1.00 96.56 614 MET A CA 1
ATOM 4974 C C . MET A 1 614 ? 8.035 13.619 -52.333 1.00 96.56 614 MET A C 1
ATOM 4976 O O . MET A 1 614 ? 7.601 13.251 -51.243 1.00 96.56 614 MET A O 1
ATOM 4980 N N . PHE A 1 615 ? 8.700 14.756 -52.501 1.00 96.44 615 PHE A N 1
ATOM 4981 C CA . PHE A 1 615 ? 8.873 15.779 -51.478 1.00 96.44 615 PHE A CA 1
ATOM 4982 C C . PHE A 1 615 ? 7.977 16.971 -51.790 1.00 96.44 615 PHE A C 1
ATOM 4984 O O . PHE A 1 615 ? 7.965 17.453 -52.924 1.00 96.44 615 PHE A O 1
ATOM 4991 N N . SER A 1 616 ? 7.264 17.474 -50.788 1.00 96.06 616 SER A N 1
ATOM 4992 C CA . SER A 1 616 ? 6.444 18.677 -50.901 1.00 96.06 616 SER A CA 1
ATOM 4993 C C . SER A 1 616 ? 6.615 19.578 -49.683 1.00 96.06 616 SER A C 1
ATOM 4995 O O . SER A 1 616 ? 7.027 19.143 -48.603 1.00 96.06 616 SER A O 1
ATOM 4997 N N . ALA A 1 617 ? 6.326 20.862 -49.880 1.00 94.25 617 ALA A N 1
ATOM 4998 C CA . ALA A 1 617 ? 6.269 21.835 -48.807 1.00 94.25 617 ALA A CA 1
ATOM 4999 C C . ALA A 1 617 ? 5.128 22.824 -49.022 1.00 94.25 617 ALA A C 1
ATOM 5001 O O . ALA A 1 617 ? 4.934 23.307 -50.134 1.00 94.25 617 ALA A O 1
ATOM 5002 N N . GLU A 1 618 ? 4.434 23.170 -47.943 1.00 93.75 618 GLU A N 1
ATOM 5003 C CA . GLU A 1 618 ? 3.359 24.164 -47.942 1.00 93.75 618 GLU A CA 1
ATOM 5004 C C . GLU A 1 618 ? 3.600 25.212 -46.851 1.00 93.75 618 GLU A C 1
ATOM 5006 O O . GLU A 1 618 ? 4.161 24.910 -45.798 1.00 93.75 618 GLU A O 1
ATOM 5011 N N . MET A 1 619 ? 3.193 26.460 -47.088 1.00 91.88 619 MET A N 1
ATOM 5012 C CA . MET A 1 619 ? 3.275 27.510 -46.071 1.00 91.88 619 MET A CA 1
ATOM 5013 C C . MET A 1 619 ? 2.058 27.457 -45.144 1.00 91.88 619 MET A C 1
ATOM 5015 O O . MET A 1 619 ? 0.917 27.449 -45.602 1.00 91.88 619 MET A O 1
ATOM 5019 N N . LEU A 1 620 ? 2.307 27.491 -43.839 1.00 89.94 620 LEU A N 1
ATOM 5020 C CA . LEU A 1 620 ? 1.292 27.579 -42.795 1.00 89.94 620 LEU A CA 1
ATOM 5021 C C . LEU A 1 620 ? 1.296 28.969 -42.133 1.00 89.94 620 LEU A C 1
ATOM 5023 O O . LEU A 1 620 ? 2.326 29.650 -42.155 1.00 89.94 620 LEU A O 1
ATOM 5027 N N . PRO A 1 621 ? 0.172 29.397 -41.523 1.00 86.81 621 PRO A N 1
ATOM 5028 C CA . PRO A 1 621 ? 0.044 30.712 -40.893 1.00 86.81 621 PRO A CA 1
ATOM 5029 C C . PRO A 1 621 ? 1.055 30.974 -39.767 1.00 86.81 621 PRO A C 1
ATOM 5031 O O . PRO A 1 621 ? 1.552 30.047 -39.130 1.00 86.81 621 PRO A O 1
ATOM 5034 N N . ALA A 1 622 ? 1.313 32.260 -39.514 1.00 85.75 622 ALA A N 1
ATOM 5035 C CA . ALA A 1 622 ? 2.118 32.750 -38.397 1.00 85.75 622 ALA A CA 1
ATOM 5036 C C . ALA A 1 622 ? 1.446 32.540 -37.038 1.00 85.75 622 ALA A C 1
ATOM 5038 O O . ALA A 1 622 ? 0.219 32.570 -36.922 1.00 85.75 622 ALA A O 1
ATOM 5039 N N . ASP A 1 623 ? 2.277 32.391 -36.011 1.00 83.56 623 ASP A N 1
ATOM 5040 C CA . ASP A 1 623 ? 1.881 32.422 -34.607 1.00 83.56 623 ASP A CA 1
ATOM 5041 C C . ASP A 1 623 ? 2.892 33.230 -33.773 1.00 83.56 623 ASP A C 1
ATOM 5043 O O . ASP A 1 623 ? 3.862 33.786 -34.299 1.00 83.56 623 ASP A O 1
ATOM 5047 N N . ASP A 1 624 ? 2.674 33.292 -32.459 1.00 76.12 624 ASP A N 1
ATOM 5048 C CA . ASP A 1 624 ? 3.534 34.030 -31.526 1.00 76.12 624 ASP A CA 1
ATOM 5049 C C . ASP A 1 624 ? 4.993 33.516 -31.489 1.00 76.12 624 ASP A C 1
ATOM 5051 O O . ASP A 1 624 ? 5.886 34.227 -31.022 1.00 76.12 624 ASP A O 1
ATOM 5055 N N . GLN A 1 625 ? 5.262 32.287 -31.950 1.00 71.56 625 GLN A N 1
ATOM 5056 C CA . GLN A 1 625 ? 6.595 31.670 -31.958 1.00 71.56 625 GLN A CA 1
ATOM 5057 C C . GLN A 1 625 ? 7.291 31.786 -33.319 1.00 71.56 625 GLN A C 1
ATOM 5059 O O . GLN A 1 625 ? 8.526 31.809 -33.370 1.00 71.56 625 GLN A O 1
ATOM 5064 N N . SER A 1 626 ? 6.531 31.885 -34.412 1.00 79.25 626 SER A N 1
ATOM 5065 C CA . SER A 1 626 ? 7.041 32.091 -35.765 1.00 79.25 626 SER A CA 1
ATOM 5066 C C . SER A 1 626 ? 6.249 33.181 -36.506 1.00 79.25 626 SER A C 1
ATOM 5068 O O . SER A 1 626 ? 5.245 32.890 -37.161 1.00 79.25 626 SER A O 1
ATOM 5070 N N . PRO A 1 627 ? 6.725 34.444 -36.474 1.00 79.69 627 PRO A N 1
ATOM 5071 C CA . PRO A 1 627 ? 6.027 35.585 -37.079 1.00 79.69 627 PRO A CA 1
ATOM 5072 C C . PRO A 1 627 ? 5.836 35.490 -38.599 1.00 79.69 627 PRO A C 1
ATOM 5074 O O . PRO A 1 627 ? 4.983 36.174 -39.155 1.00 79.69 627 PRO A O 1
ATOM 5077 N N . LEU A 1 628 ? 6.640 34.663 -39.276 1.00 84.75 628 LEU A N 1
ATOM 5078 C CA . LEU A 1 628 ? 6.572 34.436 -40.723 1.00 84.75 628 LEU A CA 1
ATOM 5079 C C . LEU A 1 628 ? 5.779 33.171 -41.094 1.00 84.75 628 LEU A C 1
ATOM 5081 O O . LEU A 1 628 ? 5.646 32.872 -42.281 1.00 84.75 628 LEU A O 1
ATOM 5085 N N . GLY A 1 629 ? 5.246 32.438 -40.113 1.00 89.19 629 GLY A N 1
ATOM 5086 C CA . GLY A 1 629 ? 4.582 31.155 -40.337 1.00 89.19 629 GLY A CA 1
ATOM 5087 C C . GLY A 1 629 ? 5.520 29.963 -40.323 1.00 89.19 629 GLY A C 1
ATOM 5088 O O . GLY A 1 629 ? 6.707 30.068 -40.025 1.00 89.19 629 GLY A O 1
ATOM 5089 N N . TYR A 1 630 ? 4.974 28.801 -40.653 1.00 93.31 630 TYR A N 1
ATOM 5090 C CA . TYR A 1 630 ? 5.725 27.551 -40.718 1.00 93.31 630 TYR A CA 1
ATOM 5091 C C . TYR A 1 630 ? 5.796 27.043 -42.155 1.00 93.31 630 TYR A C 1
ATOM 5093 O O . TYR A 1 630 ? 4.973 27.393 -42.997 1.00 93.31 630 TYR A O 1
ATOM 5101 N N . ILE A 1 631 ? 6.779 26.198 -42.436 1.00 93.75 631 ILE A N 1
ATOM 5102 C CA . ILE A 1 631 ? 6.830 25.377 -43.640 1.00 93.75 631 ILE A CA 1
ATOM 5103 C C . ILE A 1 631 ? 6.459 23.953 -43.232 1.00 93.75 631 ILE A C 1
ATOM 5105 O O . ILE A 1 631 ? 7.187 23.322 -42.465 1.00 93.75 631 ILE A O 1
ATOM 5109 N N . HIS A 1 632 ? 5.328 23.467 -43.735 1.00 95.75 632 HIS A N 1
ATOM 5110 C CA . HIS A 1 632 ? 4.882 22.087 -43.603 1.00 95.75 632 HIS A CA 1
ATOM 5111 C C . HIS A 1 632 ? 5.619 21.226 -44.621 1.00 95.75 632 HIS A C 1
ATOM 5113 O O . HIS A 1 632 ? 5.303 21.269 -45.806 1.00 95.75 632 HIS A O 1
ATOM 5119 N N . PHE A 1 633 ? 6.619 20.474 -44.178 1.00 97.06 633 PHE A N 1
ATOM 5120 C CA . PHE A 1 633 ? 7.355 19.528 -45.006 1.00 97.06 633 PHE A CA 1
ATOM 5121 C C . PHE A 1 633 ? 6.649 18.172 -45.026 1.00 97.06 633 PHE A C 1
ATOM 5123 O O . PHE A 1 633 ? 6.267 17.661 -43.970 1.00 97.06 633 PHE A O 1
ATOM 5130 N N . ALA A 1 634 ? 6.574 17.543 -46.200 1.00 97.31 634 ALA A N 1
ATOM 5131 C CA . ALA A 1 634 ? 6.146 16.160 -46.344 1.00 97.31 634 ALA A CA 1
ATOM 5132 C C . ALA A 1 634 ? 7.036 15.374 -47.319 1.00 97.31 634 ALA A C 1
ATOM 5134 O O . ALA A 1 634 ? 7.503 15.887 -48.337 1.00 97.31 634 ALA A O 1
ATOM 5135 N N . ILE A 1 635 ? 7.240 14.097 -47.003 1.00 97.69 635 ILE A N 1
ATOM 5136 C CA . ILE A 1 635 ? 7.852 13.093 -47.875 1.00 97.69 635 ILE A CA 1
ATOM 5137 C C . ILE A 1 635 ? 6.894 11.911 -47.992 1.00 97.69 635 ILE A C 1
ATOM 5139 O O . ILE A 1 635 ? 6.548 11.298 -46.981 1.00 97.69 635 ILE A O 1
ATOM 5143 N N . ALA A 1 636 ? 6.471 11.610 -49.216 1.00 97.19 636 ALA A N 1
ATOM 5144 C CA . ALA A 1 636 ? 5.550 10.531 -49.544 1.00 97.19 636 ALA A CA 1
ATOM 5145 C C . ALA A 1 636 ? 6.247 9.465 -50.394 1.00 97.19 636 ALA A C 1
ATOM 5147 O O . ALA A 1 636 ? 6.912 9.798 -51.372 1.00 97.19 636 ALA A O 1
ATOM 5148 N N . ASP A 1 637 ? 6.069 8.196 -50.049 1.00 96.62 637 ASP A N 1
ATOM 5149 C CA . ASP A 1 637 ? 6.530 7.042 -50.820 1.00 96.62 637 ASP A CA 1
ATOM 5150 C C . ASP A 1 637 ? 5.356 6.194 -51.316 1.00 96.62 637 ASP A C 1
ATOM 5152 O O . ASP A 1 637 ? 4.297 6.177 -50.691 1.00 96.62 637 ASP A O 1
ATOM 5156 N N . SER A 1 638 ? 5.551 5.481 -52.428 1.00 93.50 638 SER A N 1
ATOM 5157 C CA . SER A 1 638 ? 4.580 4.535 -52.998 1.00 93.50 638 SER A CA 1
ATOM 5158 C C . SER A 1 638 ? 4.848 3.082 -52.570 1.00 93.50 638 SER A C 1
ATOM 5160 O O . SER A 1 638 ? 4.698 2.160 -53.374 1.00 93.50 638 SER A O 1
ATOM 5162 N N . GLY A 1 639 ? 5.381 2.878 -51.364 1.00 90.06 639 GLY A N 1
ATOM 5163 C CA . GLY A 1 639 ? 5.805 1.575 -50.866 1.00 90.06 639 GLY A CA 1
ATOM 5164 C C . GLY A 1 639 ? 4.701 0.751 -50.204 1.00 90.06 639 GLY A C 1
ATOM 5165 O O . GLY A 1 639 ? 3.511 1.046 -50.271 1.00 90.06 639 GLY A O 1
ATOM 5166 N N . GLN A 1 640 ? 5.113 -0.296 -49.489 1.00 86.44 640 GLN A N 1
ATOM 5167 C CA . GLN A 1 640 ? 4.213 -1.270 -48.848 1.00 86.44 640 GLN A CA 1
ATOM 5168 C C . GLN A 1 640 ? 3.268 -0.699 -47.768 1.00 86.44 640 GLN A C 1
ATOM 5170 O O . GLN A 1 640 ? 2.337 -1.386 -47.345 1.00 86.44 640 GLN A O 1
ATOM 5175 N N . GLY A 1 641 ? 3.495 0.530 -47.299 1.00 86.94 641 GLY A N 1
ATOM 5176 C CA . GLY A 1 641 ? 2.723 1.145 -46.220 1.00 86.94 641 GLY A CA 1
ATOM 5177 C C . GLY A 1 641 ? 2.961 0.531 -44.831 1.00 86.94 641 GLY A C 1
ATOM 5178 O O . GLY A 1 641 ? 3.677 -0.455 -44.653 1.00 86.94 641 GLY A O 1
ATOM 5179 N N . ILE A 1 642 ? 2.358 1.146 -43.816 1.00 87.31 642 ILE A N 1
ATOM 5180 C CA . ILE A 1 642 ? 2.495 0.830 -42.393 1.00 87.31 642 ILE A CA 1
ATOM 5181 C C . ILE A 1 642 ? 1.085 0.639 -41.809 1.00 87.31 642 ILE A C 1
ATOM 5183 O O . ILE A 1 642 ? 0.227 1.499 -42.011 1.00 87.31 642 ILE A O 1
ATOM 5187 N N . PRO A 1 643 ? 0.820 -0.449 -41.063 1.00 87.38 643 PRO A N 1
ATOM 5188 C CA . PRO A 1 643 ? -0.439 -0.618 -40.339 1.00 87.38 643 PRO A CA 1
ATOM 5189 C C . PRO A 1 643 ? -0.662 0.472 -39.275 1.00 87.38 643 PRO A C 1
ATOM 5191 O O . PRO A 1 643 ? 0.262 0.843 -38.548 1.00 87.38 643 PRO A O 1
ATOM 5194 N N . GLU A 1 644 ? -1.897 0.960 -39.141 1.00 87.44 644 GLU A N 1
ATOM 5195 C CA . GLU A 1 644 ? -2.244 2.073 -38.239 1.00 87.44 644 GLU A CA 1
ATOM 5196 C C . GLU A 1 644 ? -1.924 1.778 -36.761 1.00 87.44 644 GLU A C 1
ATOM 5198 O O . GLU A 1 644 ? -1.426 2.643 -36.033 1.00 87.44 644 GLU A O 1
ATOM 5203 N N . ASP A 1 645 ? -2.098 0.527 -36.319 1.00 83.94 645 ASP A N 1
ATOM 5204 C CA . ASP A 1 645 ? -1.774 0.079 -34.956 1.00 83.94 645 ASP A CA 1
ATOM 5205 C C . ASP A 1 645 ? -0.273 0.194 -34.622 1.00 83.94 645 ASP A C 1
ATOM 5207 O O . ASP A 1 645 ? 0.124 0.141 -33.450 1.00 83.94 645 ASP A O 1
ATOM 5211 N N . LYS A 1 646 ? 0.573 0.398 -35.640 1.00 82.62 646 LYS A N 1
ATOM 5212 C CA . LYS A 1 646 ? 2.025 0.531 -35.514 1.00 82.62 646 LYS A CA 1
ATOM 5213 C C . LYS A 1 646 ? 2.530 1.970 -35.526 1.00 82.62 646 LYS A C 1
ATOM 5215 O O . LYS A 1 646 ? 3.686 2.170 -35.161 1.00 82.62 646 LYS A O 1
ATOM 5220 N N . PHE A 1 647 ? 1.712 2.982 -35.826 1.00 87.50 647 PHE A N 1
ATOM 5221 C CA . PHE A 1 647 ? 2.177 4.378 -35.970 1.00 87.50 647 PHE A CA 1
ATOM 5222 C C . PHE A 1 647 ? 2.901 4.935 -34.742 1.00 87.50 647 PHE A C 1
ATOM 5224 O O . PHE A 1 647 ? 3.838 5.716 -34.874 1.00 87.50 647 PHE A O 1
ATOM 5231 N N . LYS A 1 648 ? 2.504 4.527 -33.532 1.00 82.12 648 LYS A N 1
ATOM 5232 C CA . LYS A 1 648 ? 3.222 4.923 -32.309 1.00 82.12 648 LYS A CA 1
ATOM 5233 C C . LYS A 1 648 ? 4.523 4.142 -32.125 1.00 82.12 648 LYS A C 1
ATOM 5235 O O . LYS A 1 648 ? 5.511 4.703 -31.675 1.00 82.12 648 LYS A O 1
ATOM 5240 N N . GLN A 1 649 ? 4.516 2.862 -32.489 1.00 76.38 649 GLN A N 1
ATOM 5241 C CA . GLN A 1 649 ? 5.623 1.933 -32.261 1.00 76.38 649 GLN A CA 1
ATOM 5242 C C . GLN A 1 649 ? 6.803 2.177 -33.209 1.00 76.38 649 GLN A C 1
ATOM 5244 O O . GLN A 1 649 ? 7.938 1.950 -32.813 1.00 76.38 649 GLN A O 1
ATOM 5249 N N . ILE A 1 650 ? 6.572 2.673 -34.431 1.00 81.19 650 ILE A N 1
ATOM 5250 C CA . ILE A 1 650 ? 7.655 2.918 -35.405 1.00 81.19 650 ILE A CA 1
ATOM 5251 C C . ILE A 1 650 ? 8.654 4.002 -34.969 1.00 81.19 650 ILE A C 1
ATOM 5253 O O . ILE A 1 650 ? 9.763 4.049 -35.494 1.00 81.19 650 ILE A O 1
ATOM 5257 N N . PHE A 1 651 ? 8.279 4.870 -34.024 1.00 83.38 651 PHE A N 1
ATOM 5258 C CA . PHE A 1 651 ? 9.167 5.897 -33.476 1.00 83.38 651 PHE A CA 1
ATOM 5259 C C . PHE A 1 651 ? 9.919 5.431 -32.218 1.00 83.38 651 PHE A C 1
ATOM 5261 O O . PHE A 1 651 ? 10.812 6.141 -31.752 1.00 83.38 651 PHE A O 1
ATOM 5268 N N . GLU A 1 652 ? 9.586 4.261 -31.666 1.00 73.00 652 GLU A N 1
ATOM 5269 C CA . GLU A 1 652 ? 10.263 3.712 -30.492 1.00 73.00 652 GLU A CA 1
ATOM 5270 C C . GLU A 1 652 ? 11.645 3.142 -30.872 1.00 73.00 652 GLU A C 1
ATOM 5272 O O . GLU A 1 652 ? 11.790 2.536 -31.938 1.00 73.00 652 GLU A O 1
ATOM 5277 N N . PRO A 1 653 ? 12.671 3.305 -30.016 1.00 66.38 653 PRO A N 1
ATOM 5278 C CA . PRO A 1 653 ? 14.024 2.849 -30.322 1.00 66.38 653 PRO A CA 1
ATOM 5279 C C . PRO A 1 653 ? 14.088 1.335 -30.554 1.00 66.38 653 PRO A C 1
ATOM 5281 O O . PRO A 1 653 ? 13.522 0.560 -29.785 1.00 66.38 653 PRO A O 1
ATOM 5284 N N . PHE A 1 654 ? 14.862 0.916 -31.559 1.00 61.75 654 PHE A N 1
ATOM 5285 C CA . PHE A 1 654 ? 15.124 -0.490 -31.917 1.00 61.75 654 PHE A CA 1
ATOM 5286 C C . PHE A 1 654 ? 13.909 -1.272 -32.432 1.00 61.75 654 PHE A C 1
ATOM 5288 O O . PHE A 1 654 ? 14.015 -2.479 -32.657 1.00 61.75 654 PHE A O 1
ATOM 5295 N N . MET A 1 655 ? 12.778 -0.607 -32.671 1.00 60.00 655 MET A N 1
ATOM 5296 C CA . MET A 1 655 ? 11.616 -1.253 -33.267 1.00 60.00 655 MET A CA 1
ATOM 5297 C C . MET A 1 655 ? 11.833 -1.500 -34.762 1.00 60.00 655 MET A C 1
ATOM 5299 O O . MET A 1 655 ? 12.205 -0.606 -35.523 1.00 60.00 655 MET A O 1
ATOM 5303 N N . GLN A 1 656 ? 11.574 -2.735 -35.186 1.00 60.47 656 GLN A N 1
ATOM 5304 C CA . GLN A 1 656 ? 11.521 -3.143 -36.586 1.00 60.47 656 GLN A CA 1
ATOM 5305 C C . GLN A 1 656 ? 10.198 -3.872 -36.800 1.00 60.47 656 GLN A C 1
ATOM 5307 O O . GLN A 1 656 ? 9.854 -4.771 -36.035 1.00 60.47 656 GLN A O 1
ATOM 5312 N N . LEU A 1 657 ? 9.435 -3.466 -37.812 1.00 60.00 657 LEU A N 1
ATOM 5313 C CA . LEU A 1 657 ? 8.281 -4.243 -38.254 1.00 60.00 657 LEU A CA 1
ATOM 5314 C C . LEU A 1 657 ? 8.811 -5.453 -39.029 1.00 60.00 657 LEU A C 1
ATOM 5316 O O . LEU A 1 657 ? 9.744 -5.294 -39.815 1.00 60.00 657 LEU A O 1
ATOM 5320 N N . GLU A 1 658 ? 8.260 -6.644 -38.775 1.00 49.50 658 GLU A N 1
ATOM 5321 C CA . GLU A 1 658 ? 8.619 -7.891 -39.464 1.00 49.50 658 GLU A CA 1
ATOM 5322 C C . GLU A 1 658 ? 8.335 -7.754 -40.970 1.00 49.50 658 GLU A C 1
ATOM 5324 O O . GLU A 1 658 ? 7.256 -8.081 -41.461 1.00 49.50 658 GLU A O 1
ATOM 5329 N N . ALA A 1 659 ? 9.292 -7.206 -41.715 1.00 41.25 659 ALA A N 1
ATOM 5330 C CA . ALA A 1 659 ? 9.253 -7.188 -43.164 1.00 41.25 659 ALA A CA 1
ATOM 5331 C C . ALA A 1 659 ? 9.630 -8.591 -43.652 1.00 41.25 659 ALA A C 1
ATOM 5333 O O . ALA A 1 659 ? 10.693 -9.112 -43.307 1.00 41.25 659 ALA A O 1
ATOM 5334 N N . ARG A 1 660 ? 8.725 -9.205 -44.422 1.00 36.03 660 ARG A N 1
ATOM 5335 C CA . ARG A 1 660 ? 8.931 -10.501 -45.076 1.00 36.03 660 ARG A CA 1
ATOM 5336 C C . ARG A 1 660 ? 10.248 -10.526 -45.852 1.00 36.03 660 ARG A C 1
ATOM 5338 O O . ARG A 1 660 ? 10.686 -9.521 -46.401 1.00 36.03 660 ARG A O 1
ATOM 5345 N N . GLU A 1 661 ? 10.820 -11.722 -45.881 1.00 37.78 661 GLU A N 1
ATOM 5346 C CA . GLU A 1 661 ? 12.062 -12.162 -46.515 1.00 37.78 661 GLU A CA 1
ATOM 5347 C C . GLU A 1 661 ? 12.307 -11.620 -47.937 1.00 37.78 661 GLU A C 1
ATOM 5349 O O . GLU A 1 661 ? 12.185 -12.368 -48.893 1.00 37.78 661 GLU A O 1
ATOM 5354 N N . PHE A 1 662 ? 12.730 -10.366 -48.114 1.00 31.31 662 PHE A N 1
ATOM 5355 C 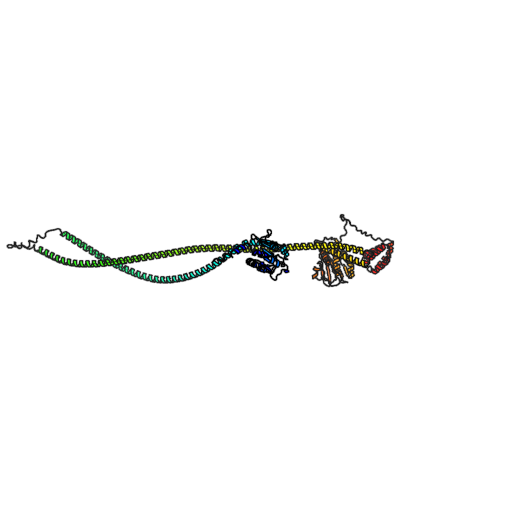CA . PHE A 1 662 ? 13.440 -9.937 -49.323 1.00 31.31 662 PHE A CA 1
ATOM 5356 C C . PHE A 1 662 ? 14.466 -8.838 -48.989 1.00 31.31 662 PHE A C 1
ATOM 5358 O O . PHE A 1 662 ? 14.144 -7.800 -48.422 1.00 31.31 662 PHE A O 1
ATOM 5365 N N . ALA A 1 663 ? 15.713 -9.099 -49.396 1.00 34.00 663 ALA A N 1
ATOM 5366 C CA . ALA A 1 663 ? 16.912 -8.254 -49.346 1.00 34.00 663 ALA A CA 1
ATOM 5367 C C . ALA A 1 663 ? 17.616 -8.076 -47.979 1.00 34.00 663 ALA A C 1
ATOM 5369 O O . ALA A 1 663 ? 17.039 -7.634 -46.993 1.00 34.00 663 ALA A O 1
ATOM 5370 N N . ASN A 1 664 ? 18.930 -8.347 -47.981 1.00 33.75 664 ASN A N 1
ATOM 5371 C CA . ASN A 1 664 ? 19.949 -8.226 -46.918 1.00 33.75 664 ASN A CA 1
ATOM 5372 C C . ASN A 1 664 ? 20.084 -6.825 -46.255 1.00 33.75 664 ASN A C 1
ATOM 5374 O O . ASN A 1 664 ? 21.191 -6.321 -46.073 1.00 33.75 664 ASN A O 1
ATOM 5378 N N . THR A 1 665 ? 18.995 -6.152 -45.886 1.00 41.09 665 THR A N 1
ATOM 5379 C CA . THR A 1 665 ? 19.016 -4.780 -45.355 1.00 41.09 665 THR A CA 1
ATOM 5380 C C . THR A 1 665 ? 18.632 -4.745 -43.878 1.00 41.09 665 THR A C 1
ATOM 5382 O O . THR A 1 665 ? 17.508 -4.404 -43.501 1.00 41.09 665 THR A O 1
ATOM 5385 N N . SER A 1 666 ? 19.591 -5.066 -43.005 1.00 42.53 666 SER A N 1
ATOM 5386 C CA . SER A 1 666 ? 19.445 -4.801 -41.573 1.00 42.53 666 SER A CA 1
ATOM 5387 C C . SER A 1 666 ? 19.319 -3.287 -41.345 1.00 42.53 666 SER A C 1
ATOM 5389 O O . SER A 1 666 ? 20.222 -2.508 -41.641 1.00 42.53 666 SER A O 1
ATOM 5391 N N . SER A 1 667 ? 18.159 -2.840 -40.864 1.00 57.12 667 SER A N 1
ATOM 5392 C CA . SER A 1 667 ? 17.976 -1.474 -40.355 1.00 57.12 667 SER A CA 1
ATOM 5393 C C . SER A 1 667 ? 18.155 -1.491 -38.846 1.00 57.12 667 SER A C 1
ATOM 5395 O O . SER A 1 667 ? 17.717 -2.430 -38.203 1.00 57.12 667 SER A O 1
ATOM 5397 N N . THR A 1 668 ? 18.757 -0.466 -38.253 1.00 59.03 668 THR A N 1
ATOM 5398 C CA . THR A 1 668 ? 19.027 -0.428 -36.803 1.00 59.03 668 THR A CA 1
ATOM 5399 C C . THR A 1 668 ? 17.799 -0.132 -35.939 1.00 59.03 668 THR A C 1
ATOM 5401 O O . THR A 1 668 ? 17.854 -0.315 -34.727 1.00 59.03 668 THR A O 1
ATOM 5404 N N . GLY A 1 669 ? 16.694 0.335 -36.533 1.00 65.12 669 GLY A N 1
ATOM 5405 C CA . GLY A 1 669 ? 15.497 0.765 -35.796 1.00 65.12 669 GLY A CA 1
ATOM 5406 C C . GLY A 1 669 ? 15.689 2.070 -35.006 1.00 65.12 669 GLY A C 1
ATOM 5407 O O . GLY A 1 669 ? 14.880 2.381 -34.145 1.00 65.12 669 GLY A O 1
ATOM 5408 N N . ILE A 1 670 ? 16.769 2.822 -35.264 1.00 72.38 670 ILE A N 1
ATOM 5409 C CA . ILE A 1 670 ? 17.097 4.082 -34.564 1.00 72.38 670 ILE A CA 1
ATOM 5410 C C . ILE A 1 670 ? 16.678 5.316 -35.384 1.00 72.38 670 ILE A C 1
ATOM 5412 O O . ILE A 1 670 ? 16.387 6.369 -34.823 1.00 72.38 670 ILE A O 1
ATOM 5416 N N . GLY A 1 671 ? 16.612 5.198 -36.716 1.00 80.25 671 GLY A N 1
ATOM 5417 C CA . GLY A 1 671 ? 16.437 6.342 -37.619 1.00 80.25 671 GLY A CA 1
ATOM 5418 C C . GLY A 1 671 ? 15.163 7.158 -37.375 1.00 80.25 671 GLY A C 1
ATOM 5419 O O . GLY A 1 671 ? 15.238 8.376 -37.261 1.00 80.25 671 GLY A O 1
ATOM 5420 N N . LEU A 1 672 ? 14.000 6.510 -37.231 1.00 87.12 672 LEU A N 1
ATOM 5421 C CA . LEU A 1 672 ? 12.736 7.218 -36.970 1.00 87.12 672 LEU A CA 1
ATOM 5422 C C . LEU A 1 672 ? 12.674 7.808 -35.556 1.00 87.12 672 LEU A C 1
ATOM 5424 O O . LEU A 1 672 ? 12.142 8.903 -35.375 1.00 87.12 672 LEU A O 1
ATOM 5428 N N . THR A 1 673 ? 13.273 7.141 -34.567 1.00 82.81 673 THR A N 1
ATOM 5429 C CA . THR A 1 673 ? 13.449 7.696 -33.219 1.00 82.81 673 THR A CA 1
ATOM 5430 C C . THR A 1 673 ? 14.280 8.976 -33.254 1.00 82.81 673 THR A C 1
ATOM 5432 O O . THR A 1 673 ? 13.895 9.971 -32.640 1.00 82.81 673 THR A O 1
ATOM 5435 N N . PHE A 1 674 ? 15.375 8.987 -34.022 1.00 85.50 674 PHE A N 1
ATOM 5436 C CA . PHE A 1 674 ? 16.172 10.190 -34.250 1.00 85.50 674 PHE A CA 1
ATOM 5437 C C . PHE A 1 674 ? 15.353 11.279 -34.951 1.00 85.50 674 PHE A C 1
ATOM 5439 O O . PHE A 1 674 ? 15.388 12.426 -34.516 1.00 85.50 674 PHE A O 1
ATOM 5446 N N . CYS A 1 675 ? 14.582 10.943 -35.995 1.00 91.25 675 CYS A N 1
ATOM 5447 C CA . CYS A 1 675 ? 13.731 11.915 -36.689 1.00 91.25 675 CYS A CA 1
ATOM 5448 C C . CYS A 1 675 ? 12.755 12.598 -35.730 1.00 91.25 675 CYS A C 1
ATOM 5450 O O . CYS A 1 675 ? 12.660 13.823 -35.725 1.00 91.25 675 CYS A O 1
ATOM 5452 N N . LYS A 1 676 ? 12.079 11.818 -34.881 1.00 89.62 676 LYS A N 1
ATOM 5453 C CA . LYS A 1 676 ? 11.174 12.349 -33.860 1.00 89.62 676 LYS A CA 1
ATOM 5454 C C . LYS A 1 676 ? 11.903 13.273 -32.887 1.00 89.62 676 LYS A C 1
ATOM 5456 O O . LYS A 1 676 ? 11.493 14.415 -32.730 1.00 89.62 676 LYS A O 1
ATOM 5461 N N . MET A 1 677 ? 13.015 12.818 -32.314 1.00 90.19 677 MET A N 1
ATOM 5462 C CA . MET A 1 677 ? 13.846 13.606 -31.400 1.00 90.19 677 MET A CA 1
ATOM 5463 C C . MET A 1 677 ? 14.321 14.929 -32.027 1.00 90.19 677 MET A C 1
ATOM 5465 O O . MET A 1 677 ? 14.210 15.987 -31.407 1.00 90.19 677 MET A O 1
ATOM 5469 N N . ALA A 1 678 ? 14.846 14.886 -33.254 1.00 89.94 678 ALA A N 1
ATOM 5470 C CA . ALA A 1 678 ? 15.375 16.054 -33.950 1.00 89.94 678 ALA A CA 1
ATOM 5471 C C . ALA A 1 678 ? 14.267 17.071 -34.255 1.00 89.94 678 ALA A C 1
ATOM 5473 O O . ALA A 1 678 ? 14.436 18.252 -33.960 1.00 89.94 678 ALA A O 1
ATOM 5474 N N . VAL A 1 679 ? 13.123 16.623 -34.778 1.00 92.94 679 VAL A N 1
ATOM 5475 C CA . VAL A 1 679 ? 11.968 17.486 -35.081 1.00 92.94 679 VAL A CA 1
ATOM 5476 C C . VAL A 1 679 ? 11.357 18.074 -33.801 1.00 92.94 679 VAL A C 1
ATOM 5478 O O . VAL A 1 679 ? 11.084 19.273 -33.746 1.00 92.94 679 VAL A O 1
ATOM 5481 N N . GLU A 1 680 ? 11.212 17.275 -32.742 1.00 91.00 680 GLU A N 1
ATOM 5482 C CA . GLU A 1 680 ? 10.696 17.737 -31.443 1.00 91.00 680 GLU A CA 1
ATOM 5483 C C . GLU A 1 680 ? 11.646 18.729 -30.762 1.00 91.00 680 GLU A C 1
ATOM 5485 O O . GLU A 1 680 ? 11.187 19.706 -30.169 1.00 91.00 680 GLU A O 1
ATOM 5490 N N . SER A 1 681 ? 12.964 18.561 -30.919 1.00 89.19 681 SER A N 1
ATOM 5491 C CA . SER A 1 681 ? 13.953 19.551 -30.461 1.00 89.19 681 SER A CA 1
ATOM 5492 C C . SER A 1 681 ? 13.807 20.892 -31.191 1.00 89.19 681 SER A C 1
ATOM 5494 O O . SER A 1 681 ? 14.051 21.942 -30.605 1.00 89.19 681 SER A O 1
ATOM 5496 N N . HIS A 1 682 ? 13.329 20.879 -32.441 1.00 91.00 682 HIS A N 1
ATOM 5497 C CA . HIS A 1 682 ? 12.955 22.077 -33.207 1.00 91.00 682 HIS A CA 1
ATOM 5498 C C . HIS A 1 682 ? 11.532 22.572 -32.884 1.00 91.00 682 HIS A C 1
ATOM 5500 O O . HIS A 1 682 ? 10.928 23.296 -33.677 1.00 91.00 682 HIS A O 1
ATOM 5506 N N . ARG A 1 683 ? 10.977 22.180 -31.727 1.00 87.31 683 ARG A N 1
ATOM 5507 C CA . ARG A 1 683 ? 9.629 22.542 -31.246 1.00 87.31 683 ARG A CA 1
ATOM 5508 C C . ARG A 1 683 ? 8.498 22.153 -32.197 1.00 87.31 683 ARG A C 1
ATOM 5510 O O . ARG A 1 683 ? 7.428 22.754 -32.169 1.00 87.31 683 ARG A O 1
ATOM 5517 N N . SER A 1 684 ? 8.726 21.134 -33.016 1.00 90.00 684 SER A N 1
ATOM 5518 C CA . SER A 1 684 ? 7.794 20.690 -34.048 1.00 90.00 684 SER A CA 1
ATOM 5519 C C . SER A 1 684 ? 7.382 19.240 -33.808 1.00 90.00 684 SER A C 1
ATOM 5521 O O . SER A 1 684 ? 7.965 18.547 -32.978 1.00 90.00 684 SER A O 1
ATOM 5523 N N . LYS A 1 685 ? 6.341 18.754 -34.487 1.00 92.44 685 LYS A N 1
ATOM 5524 C CA . LYS A 1 685 ? 5.880 17.364 -34.339 1.00 92.44 685 LYS A CA 1
ATOM 5525 C C . LYS A 1 685 ? 5.989 16.635 -35.664 1.00 92.44 685 LYS A C 1
ATOM 5527 O O . LYS A 1 685 ? 5.464 17.112 -36.663 1.00 92.44 685 LYS A O 1
ATOM 5532 N N . ILE A 1 686 ? 6.604 15.455 -35.643 1.00 94.44 686 ILE A N 1
ATOM 5533 C CA . ILE A 1 686 ? 6.567 14.540 -36.781 1.00 94.44 686 ILE A CA 1
ATOM 5534 C C . ILE A 1 686 ? 5.282 13.709 -36.740 1.00 94.44 686 ILE A C 1
ATOM 5536 O O . ILE A 1 686 ? 4.894 13.180 -35.695 1.00 94.44 686 ILE A O 1
ATOM 5540 N N . LYS A 1 687 ? 4.604 13.611 -37.878 1.00 94.81 687 LYS A N 1
ATOM 5541 C CA . LYS A 1 687 ? 3.389 12.822 -38.081 1.00 94.81 687 LYS A CA 1
ATOM 5542 C C . LYS A 1 687 ? 3.613 11.829 -39.212 1.00 94.81 687 LYS A C 1
ATOM 5544 O O . LYS A 1 687 ? 4.480 12.022 -40.063 1.00 94.81 687 LYS A O 1
ATOM 5549 N N . VAL A 1 688 ? 2.816 10.769 -39.202 1.00 95.88 688 VAL A N 1
ATOM 5550 C CA . VAL A 1 688 ? 2.795 9.745 -40.241 1.00 95.88 688 VAL A CA 1
ATOM 5551 C C . VAL A 1 688 ? 1.352 9.494 -40.660 1.00 95.88 688 VAL A C 1
ATOM 5553 O O . VAL A 1 688 ? 0.465 9.408 -39.810 1.00 95.88 688 VAL A O 1
ATOM 5556 N N . VAL A 1 689 ? 1.133 9.384 -41.964 1.00 94.56 689 VAL A N 1
ATOM 5557 C CA . VAL A 1 689 ? -0.105 8.898 -42.575 1.00 94.56 689 VAL A CA 1
ATOM 5558 C C . VAL A 1 689 ? 0.298 7.770 -43.510 1.00 94.56 689 VAL A C 1
ATOM 5560 O O . VAL A 1 689 ? 1.230 7.923 -44.291 1.00 94.56 689 VAL A O 1
ATOM 5563 N N . SER A 1 690 ? -0.339 6.610 -43.403 1.00 93.50 690 SER A N 1
ATOM 5564 C CA . SER A 1 690 ? 0.049 5.446 -44.193 1.00 93.50 690 SER A CA 1
ATOM 5565 C C . SER A 1 690 ? -1.128 4.515 -44.415 1.00 93.50 690 SER A C 1
ATOM 5567 O O . SER A 1 690 ? -2.009 4.408 -43.561 1.00 93.50 690 SER A O 1
ATOM 5569 N N . GLN A 1 691 ? -1.118 3.823 -45.548 1.00 91.62 691 GLN A N 1
ATOM 5570 C CA . GLN A 1 691 ? -2.063 2.762 -45.852 1.00 91.62 691 GLN A CA 1
ATOM 5571 C C . GLN A 1 691 ? -1.306 1.582 -46.459 1.00 91.62 691 GLN A C 1
ATOM 5573 O O . GLN A 1 691 ? -0.517 1.743 -47.393 1.00 91.62 691 GLN A O 1
ATOM 5578 N N . VAL A 1 692 ? -1.549 0.387 -45.915 1.00 88.94 692 VAL A N 1
ATOM 5579 C CA . VAL A 1 692 ? -0.905 -0.852 -46.370 1.00 88.94 692 VAL A CA 1
ATOM 5580 C C . VAL A 1 692 ? -1.202 -1.077 -47.857 1.00 88.94 692 VAL A C 1
ATOM 5582 O O . VAL A 1 692 ? -2.361 -1.068 -48.267 1.00 88.94 692 VAL A O 1
ATOM 5585 N N . GLY A 1 693 ? -0.146 -1.272 -48.647 1.00 85.69 693 GLY A N 1
ATOM 5586 C CA . GLY A 1 693 ? -0.186 -1.463 -50.099 1.00 85.69 693 GLY A CA 1
ATOM 5587 C C . GLY A 1 693 ? -0.309 -0.183 -50.935 1.00 85.69 693 GLY A C 1
ATOM 5588 O O . GLY A 1 693 ? -0.357 -0.287 -52.155 1.00 85.69 693 GLY A O 1
ATOM 5589 N N . VAL A 1 694 ? -0.377 0.998 -50.309 1.00 90.62 694 VAL A N 1
ATOM 5590 C CA . VAL A 1 694 ? -0.493 2.291 -51.010 1.00 90.62 694 VAL A CA 1
ATOM 5591 C C . VAL A 1 694 ? 0.768 3.134 -50.839 1.00 90.62 694 VAL A C 1
ATOM 5593 O O . VAL A 1 694 ? 1.250 3.708 -51.813 1.00 90.62 694 VAL A O 1
ATOM 5596 N N . GLY A 1 695 ? 1.290 3.228 -49.614 1.00 92.38 695 GLY A N 1
ATOM 5597 C CA . GLY A 1 695 ? 2.459 4.052 -49.328 1.00 92.38 695 GLY A CA 1
ATOM 5598 C C . GLY A 1 695 ? 2.431 4.700 -47.953 1.00 92.38 695 GLY A C 1
ATOM 5599 O O . GLY A 1 695 ? 1.496 4.510 -47.168 1.00 92.38 695 GLY A O 1
ATOM 5600 N N . THR A 1 696 ? 3.469 5.474 -47.651 1.00 96.19 696 THR A N 1
ATOM 5601 C CA . THR A 1 696 ? 3.599 6.217 -46.391 1.00 96.19 696 THR A CA 1
ATOM 5602 C C . THR A 1 696 ? 3.953 7.668 -46.658 1.00 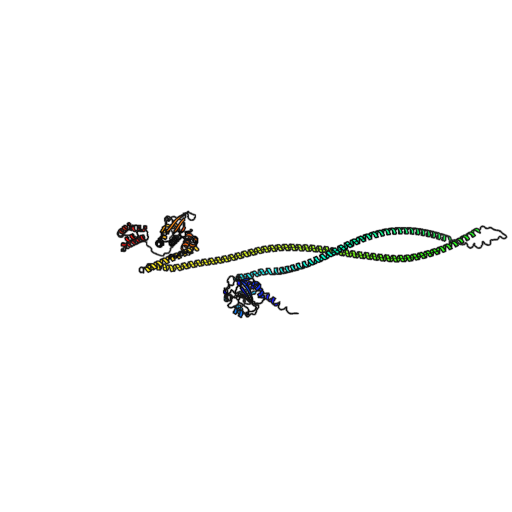96.19 696 THR A C 1
ATOM 5604 O O . THR A 1 696 ? 4.720 7.980 -47.557 1.00 96.19 696 THR A O 1
ATOM 5607 N N . THR A 1 697 ? 3.401 8.580 -45.864 1.00 97.44 697 THR A N 1
ATOM 5608 C CA . THR A 1 697 ? 3.790 9.987 -45.842 1.00 97.44 697 THR A CA 1
ATOM 5609 C C . THR A 1 697 ? 4.215 10.382 -44.438 1.00 97.44 697 THR A C 1
ATOM 5611 O O . THR A 1 697 ? 3.429 10.282 -43.493 1.00 97.44 697 THR A O 1
ATOM 5614 N N . PHE A 1 698 ? 5.451 10.854 -44.301 1.00 97.56 698 PHE A N 1
ATOM 5615 C CA . PHE A 1 698 ? 5.939 11.503 -43.086 1.00 97.56 698 PHE A CA 1
ATOM 5616 C C . PHE A 1 698 ? 5.921 13.011 -43.270 1.00 97.56 698 PHE A C 1
ATOM 5618 O O . PHE A 1 698 ? 6.274 13.507 -44.336 1.00 97.56 698 PHE A O 1
ATOM 5625 N N . MET A 1 699 ? 5.539 13.737 -42.225 1.00 97.44 699 MET A N 1
ATOM 5626 C CA . MET A 1 699 ? 5.373 15.186 -42.299 1.00 97.44 699 MET A CA 1
ATOM 5627 C C . MET A 1 699 ? 5.705 15.878 -40.984 1.00 97.44 699 MET A C 1
ATOM 5629 O O . MET A 1 699 ? 5.469 15.319 -39.910 1.00 97.44 699 MET A O 1
ATOM 5633 N N . PHE A 1 700 ? 6.259 17.081 -41.065 1.00 97.19 700 PHE A N 1
ATOM 5634 C CA . PHE A 1 700 ? 6.560 17.928 -39.914 1.00 97.19 700 PHE A CA 1
ATOM 5635 C C . PHE A 1 700 ? 6.676 19.393 -40.325 1.00 97.19 700 PHE A C 1
ATOM 5637 O O . PHE A 1 700 ? 6.900 19.706 -41.488 1.00 97.19 700 PHE A O 1
ATOM 5644 N N . ASP A 1 701 ? 6.569 20.281 -39.344 1.00 95.25 701 ASP A N 1
ATOM 5645 C CA . ASP A 1 701 ? 6.613 21.725 -39.561 1.00 95.25 701 ASP A CA 1
ATOM 5646 C C . ASP A 1 701 ? 7.996 22.278 -39.185 1.00 95.25 701 ASP A C 1
ATOM 5648 O O . ASP A 1 701 ? 8.655 21.743 -38.295 1.00 95.25 701 ASP A O 1
ATOM 5652 N N . LEU A 1 702 ? 8.460 23.336 -39.850 1.00 93.88 702 LEU A N 1
ATOM 5653 C CA . LEU A 1 702 ? 9.647 24.101 -39.449 1.00 93.88 702 LEU A CA 1
ATOM 5654 C C . LEU A 1 702 ? 9.356 25.605 -39.488 1.00 93.88 702 LEU A C 1
ATOM 5656 O O . LEU A 1 702 ? 8.632 26.045 -40.378 1.00 93.88 702 LEU A O 1
ATOM 5660 N N . PRO A 1 703 ? 9.925 26.422 -38.581 1.00 92.06 703 PRO A N 1
ATOM 5661 C CA . PRO A 1 703 ? 9.715 27.868 -38.603 1.00 92.06 703 PRO A CA 1
ATOM 5662 C C . PRO A 1 703 ? 10.215 28.478 -39.915 1.00 92.06 703 PRO A C 1
ATOM 5664 O O . PRO A 1 703 ? 11.372 28.269 -40.296 1.00 92.06 703 PRO A O 1
ATOM 5667 N N . ARG A 1 704 ? 9.372 29.254 -40.598 1.00 91.88 704 ARG A N 1
ATOM 5668 C CA . ARG A 1 704 ? 9.752 29.954 -41.827 1.00 91.88 704 ARG A CA 1
ATOM 5669 C C . ARG A 1 704 ? 10.705 31.101 -41.505 1.00 91.88 704 ARG A C 1
ATOM 5671 O O . ARG A 1 704 ? 10.597 31.767 -40.476 1.00 91.88 704 ARG A O 1
ATOM 5678 N N . THR A 1 705 ? 11.638 31.347 -42.414 1.00 89.69 705 THR A N 1
ATOM 5679 C CA . THR A 1 705 ? 12.498 32.530 -42.403 1.00 89.69 705 THR A CA 1
ATOM 5680 C C . THR A 1 705 ? 12.647 33.065 -43.818 1.00 89.69 705 THR A C 1
ATOM 5682 O O . THR A 1 705 ? 12.365 32.368 -44.787 1.00 89.69 705 THR A O 1
ATOM 5685 N N . GLU A 1 706 ? 13.092 34.304 -43.945 1.00 83.94 706 GLU A N 1
ATOM 5686 C CA . GLU A 1 706 ? 13.558 34.852 -45.216 1.00 83.94 706 GLU A CA 1
ATOM 5687 C C . GLU A 1 706 ? 15.075 34.659 -45.337 1.00 83.94 706 GLU A C 1
ATOM 5689 O O . GLU A 1 706 ? 15.767 34.430 -44.334 1.00 83.94 706 GLU A O 1
ATOM 5694 N N . LEU A 1 707 ? 15.590 34.703 -46.568 1.00 70.81 707 LEU A N 1
ATOM 5695 C CA . LEU A 1 707 ? 17.024 34.667 -46.838 1.00 70.81 707 LEU A CA 1
ATOM 5696 C C . LEU A 1 707 ? 17.673 35.901 -46.195 1.00 70.81 707 LEU A C 1
ATOM 5698 O O . LEU A 1 707 ? 17.393 37.028 -46.592 1.00 70.81 707 LEU A O 1
ATOM 5702 N N . GLN A 1 708 ? 18.560 35.705 -45.217 1.00 53.72 708 GLN A N 1
ATOM 5703 C CA . GLN A 1 708 ? 19.410 36.803 -44.764 1.00 53.72 708 GLN A CA 1
ATOM 5704 C C . GLN A 1 708 ? 20.464 37.080 -45.838 1.00 53.72 708 GLN A C 1
ATOM 5706 O O . GLN A 1 708 ? 21.452 36.351 -45.958 1.00 53.72 708 GLN A O 1
ATOM 5711 N N . GLU A 1 709 ? 20.265 38.141 -46.619 1.00 42.00 709 GLU A N 1
ATOM 5712 C CA . GLU A 1 709 ? 21.356 38.746 -47.376 1.00 42.00 709 GLU A CA 1
ATOM 5713 C C . GLU A 1 709 ? 22.454 39.181 -46.397 1.00 42.00 709 GLU A C 1
ATOM 5715 O O . GLU A 1 709 ? 22.200 39.837 -45.381 1.00 42.00 709 GLU A O 1
ATOM 5720 N N . LYS A 1 710 ? 23.692 38.769 -46.690 1.00 44.53 710 LYS A N 1
ATOM 5721 C CA . LYS A 1 710 ? 24.894 39.119 -45.927 1.00 44.53 710 LYS A CA 1
ATOM 5722 C C . LYS A 1 710 ? 24.938 40.625 -45.649 1.00 44.53 710 LYS A C 1
ATOM 5724 O O . LYS A 1 710 ? 25.287 41.408 -46.526 1.00 44.53 710 LYS A O 1
ATOM 5729 N N . SER A 1 711 ? 24.718 41.009 -44.398 1.00 35.03 711 SER A N 1
ATOM 5730 C CA . SER A 1 711 ? 25.079 42.323 -43.873 1.00 35.03 711 SER A CA 1
ATOM 5731 C C . SER A 1 711 ? 26.358 42.189 -43.041 1.00 35.03 711 SER A C 1
ATOM 5733 O O . SER A 1 711 ? 26.363 41.671 -41.932 1.00 35.03 711 SER A O 1
ATOM 5735 N N . THR A 1 712 ? 27.454 42.614 -43.675 1.00 32.41 712 THR A N 1
ATOM 5736 C CA . THR A 1 712 ? 28.645 43.284 -43.117 1.00 32.41 712 THR A CA 1
ATOM 5737 C C . THR A 1 712 ? 29.312 42.737 -41.849 1.00 32.41 712 THR A C 1
ATOM 5739 O O . THR A 1 712 ? 28.772 42.752 -40.748 1.00 32.41 712 THR A O 1
ATOM 5742 N N . ALA A 1 713 ? 30.593 42.408 -42.014 1.00 40.56 713 ALA A N 1
ATOM 5743 C CA . ALA A 1 713 ? 31.585 42.244 -40.964 1.00 40.56 713 ALA A CA 1
ATOM 5744 C C . ALA A 1 713 ? 31.519 43.326 -39.868 1.00 40.56 713 ALA A C 1
ATOM 5746 O O . ALA A 1 713 ? 31.622 44.511 -40.171 1.00 40.56 713 ALA A O 1
ATOM 5747 N N . SER A 1 714 ? 31.472 42.901 -38.601 1.00 32.91 714 SER A N 1
ATOM 5748 C CA . SER A 1 714 ? 32.307 43.436 -37.515 1.00 32.91 714 SER A CA 1
ATOM 5749 C C . SER A 1 714 ? 32.130 42.614 -36.230 1.00 32.91 714 SER A C 1
ATOM 5751 O O . SER A 1 714 ? 31.023 42.476 -35.720 1.00 32.91 714 SER A O 1
ATOM 5753 N N . GLY A 1 715 ? 33.251 42.130 -35.684 1.00 31.34 715 GLY A N 1
ATOM 5754 C CA . GLY A 1 715 ? 33.444 42.042 -34.234 1.00 31.34 715 GLY A CA 1
ATOM 5755 C C . GLY A 1 715 ? 33.152 40.715 -33.528 1.00 31.34 715 GLY A C 1
ATOM 5756 O O . GLY A 1 715 ? 32.214 40.652 -32.748 1.00 31.34 715 GLY A O 1
ATOM 5757 N N . ALA A 1 716 ? 34.030 39.716 -33.677 1.00 28.77 716 ALA A N 1
ATOM 5758 C CA . ALA A 1 716 ? 34.481 38.875 -32.552 1.00 28.77 716 ALA A CA 1
ATOM 5759 C C . ALA A 1 716 ? 35.663 37.984 -32.973 1.00 28.77 716 ALA A C 1
ATOM 5761 O O . ALA A 1 716 ? 35.570 36.762 -33.054 1.00 28.77 716 ALA A O 1
ATOM 5762 N N . ALA A 1 717 ? 36.817 38.605 -33.218 1.00 32.50 717 ALA A N 1
ATOM 5763 C CA . ALA A 1 717 ? 38.081 37.905 -33.066 1.00 32.50 717 ALA A CA 1
ATOM 5764 C C . ALA A 1 717 ? 38.369 37.760 -31.563 1.00 32.50 717 ALA A C 1
ATOM 5766 O O . ALA A 1 717 ? 38.666 38.759 -30.907 1.00 32.50 717 ALA A O 1
ATOM 5767 N N . LYS A 1 718 ? 38.292 36.534 -31.030 1.00 29.83 718 LYS A N 1
ATOM 5768 C CA . LYS A 1 718 ? 39.334 35.937 -30.173 1.00 29.83 718 LYS A CA 1
ATOM 5769 C C . LYS A 1 718 ? 38.968 34.516 -29.729 1.00 29.83 718 LYS A C 1
ATOM 5771 O O . LYS A 1 718 ? 37.917 34.285 -29.151 1.00 29.83 718 LYS A O 1
ATOM 5776 N N . GLN A 1 719 ? 39.964 33.648 -29.917 1.00 29.30 719 GLN A N 1
ATOM 5777 C CA . GLN A 1 719 ? 40.186 32.331 -29.309 1.00 29.30 719 GLN A CA 1
ATOM 5778 C C . GLN A 1 719 ? 39.481 31.124 -29.941 1.00 29.30 719 GLN A C 1
ATOM 5780 O O . GLN A 1 719 ? 38.551 30.552 -29.388 1.00 29.30 719 GLN A O 1
ATOM 5785 N N . ALA A 1 720 ? 40.084 30.630 -31.024 1.00 27.52 720 ALA A N 1
ATOM 5786 C CA . ALA A 1 720 ? 40.232 29.195 -31.224 1.00 27.52 720 ALA A CA 1
ATOM 5787 C C . ALA A 1 720 ? 41.705 28.899 -31.529 1.00 27.52 720 ALA A C 1
ATOM 5789 O O . ALA A 1 720 ? 42.313 29.513 -32.404 1.00 27.52 720 ALA A O 1
ATOM 5790 N N . HIS A 1 721 ? 42.277 28.014 -30.717 1.00 27.64 721 HIS A N 1
ATOM 5791 C CA . HIS A 1 721 ? 43.599 27.436 -30.895 1.00 27.64 721 HIS A CA 1
ATOM 5792 C C . HIS A 1 721 ? 43.672 26.674 -32.223 1.00 27.64 721 HIS A C 1
ATOM 5794 O O . HIS A 1 721 ? 42.766 25.929 -32.589 1.00 27.64 721 HIS A O 1
ATOM 5800 N N . SER A 1 722 ? 44.797 26.879 -32.891 1.00 25.92 722 SER A N 1
ATOM 5801 C CA . SER A 1 722 ? 45.323 26.187 -34.059 1.00 25.92 722 SER A CA 1
ATOM 5802 C C . SER A 1 722 ? 45.287 24.661 -33.953 1.00 25.92 722 SER A C 1
ATOM 5804 O O . SER A 1 722 ? 45.892 24.106 -33.036 1.00 25.92 722 SER A O 1
ATOM 5806 N N . ILE A 1 723 ? 44.700 24.006 -34.960 1.00 28.78 723 ILE A N 1
ATOM 5807 C CA . ILE A 1 723 ? 45.279 22.816 -35.600 1.00 28.78 723 ILE A CA 1
ATOM 5808 C C . ILE A 1 723 ? 45.095 22.994 -37.113 1.00 28.78 723 ILE A C 1
ATOM 5810 O O . ILE A 1 723 ? 43.979 23.176 -37.598 1.00 28.78 723 ILE A O 1
ATOM 5814 N N . GLU A 1 724 ? 46.222 23.004 -37.814 1.00 29.78 724 GLU A N 1
ATOM 5815 C CA . GLU A 1 724 ? 46.390 23.125 -39.261 1.00 29.78 724 GLU A CA 1
ATOM 5816 C C . GLU A 1 724 ? 45.751 21.953 -40.022 1.00 29.78 724 GLU A C 1
ATOM 5818 O O . GLU A 1 724 ? 45.885 20.796 -39.623 1.00 29.78 724 GLU A O 1
ATOM 5823 N N . ALA A 1 725 ? 45.112 22.256 -41.154 1.00 27.05 725 ALA A N 1
ATOM 5824 C CA . ALA A 1 725 ? 45.035 21.362 -42.306 1.00 27.05 725 ALA A CA 1
ATOM 5825 C C . ALA A 1 725 ? 44.702 22.183 -43.564 1.00 27.05 725 ALA A C 1
ATOM 5827 O O . ALA A 1 725 ? 43.615 22.753 -43.679 1.00 27.05 725 ALA A O 1
ATOM 5828 N N . ASP A 1 726 ? 45.670 22.228 -44.476 1.00 37.03 726 ASP A N 1
ATOM 5829 C CA . ASP A 1 726 ? 45.631 22.810 -45.815 1.00 37.03 726 ASP A CA 1
ATOM 5830 C C . ASP A 1 726 ? 44.353 22.512 -46.604 1.00 37.03 726 ASP A C 1
ATOM 5832 O O . ASP A 1 726 ? 43.969 21.349 -46.743 1.00 37.03 726 ASP A O 1
ATOM 5836 N N . LYS A 1 727 ? 43.791 23.551 -47.235 1.00 32.59 727 LYS A N 1
ATOM 5837 C CA . LYS A 1 727 ? 43.178 23.475 -48.572 1.00 32.59 727 LYS A CA 1
ATOM 5838 C C . LYS A 1 727 ? 43.276 24.834 -49.269 1.00 32.59 727 LYS A C 1
ATOM 5840 O O . LYS A 1 727 ? 42.403 25.686 -49.117 1.00 32.59 727 LYS A O 1
ATOM 5845 N N . GLU A 1 728 ? 44.324 25.003 -50.067 1.00 31.30 728 GLU A N 1
ATOM 5846 C CA . GLU A 1 728 ? 44.297 25.896 -51.226 1.00 31.30 728 GLU A CA 1
ATOM 5847 C C . GLU A 1 728 ? 43.249 25.380 -52.227 1.00 31.30 728 GLU A C 1
ATOM 5849 O O . GLU A 1 728 ? 43.259 24.209 -52.607 1.00 31.30 728 GLU A O 1
ATOM 5854 N N . ALA A 1 729 ? 42.334 26.249 -52.656 1.00 34.47 729 ALA A N 1
ATOM 5855 C CA . ALA A 1 729 ? 41.527 26.053 -53.854 1.00 34.47 729 ALA A CA 1
ATOM 5856 C C . ALA A 1 729 ? 42.032 27.047 -54.904 1.00 34.47 729 ALA A C 1
ATOM 5858 O O . ALA A 1 729 ? 41.663 28.221 -54.903 1.00 34.47 729 ALA A O 1
ATOM 5859 N N . THR A 1 730 ? 42.929 26.576 -55.763 1.00 39.81 730 THR A N 1
ATOM 5860 C CA . THR A 1 730 ? 43.458 27.308 -56.913 1.00 39.81 730 THR A CA 1
ATOM 5861 C C . THR A 1 730 ? 42.353 27.434 -57.963 1.00 39.81 730 THR A C 1
ATOM 5863 O O . THR A 1 730 ? 41.806 26.432 -58.420 1.00 39.81 730 THR A O 1
ATOM 5866 N N . ALA A 1 731 ? 41.989 28.659 -58.349 1.00 50.84 731 ALA A N 1
ATOM 5867 C CA . ALA A 1 731 ? 41.121 28.890 -59.499 1.00 50.84 731 ALA A CA 1
ATOM 5868 C C . ALA A 1 731 ? 41.833 28.400 -60.771 1.00 50.84 731 ALA A C 1
ATOM 5870 O O . ALA A 1 731 ? 42.965 28.794 -61.044 1.00 50.84 731 ALA A O 1
ATOM 5871 N N . MET A 1 732 ? 41.182 27.525 -61.531 1.00 67.31 732 MET A N 1
ATOM 5872 C CA . MET A 1 732 ? 41.735 26.938 -62.747 1.00 67.31 732 MET A CA 1
ATOM 5873 C C . MET A 1 732 ? 41.816 27.985 -63.873 1.00 67.31 732 MET A C 1
ATOM 5875 O O . MET A 1 732 ? 40.786 28.432 -64.376 1.00 67.31 732 MET A O 1
ATOM 5879 N N . VAL A 1 733 ? 43.029 28.391 -64.267 1.00 70.44 733 VAL A N 1
ATOM 5880 C CA . VAL A 1 733 ? 43.272 29.372 -65.343 1.00 70.44 733 VAL A CA 1
ATOM 5881 C C . VAL A 1 733 ? 43.946 28.674 -66.527 1.00 70.44 733 VAL A C 1
ATOM 5883 O O . VAL A 1 733 ? 45.087 28.243 -66.415 1.00 70.44 733 VAL A O 1
ATOM 5886 N N . LEU A 1 734 ? 43.244 28.576 -67.662 1.00 80.25 734 LEU A N 1
ATOM 5887 C CA . LEU A 1 734 ? 43.766 28.004 -68.913 1.00 80.25 734 LEU A CA 1
ATOM 5888 C C . LEU A 1 734 ? 44.497 29.063 -69.752 1.00 80.25 734 LEU A C 1
ATOM 5890 O O . LEU A 1 734 ? 43.936 30.138 -70.015 1.00 80.25 734 LEU A O 1
ATOM 5894 N N . SER A 1 735 ? 45.708 28.738 -70.213 1.00 81.62 735 SER A N 1
ATOM 5895 C CA . SER A 1 735 ? 46.511 29.552 -71.137 1.00 81.62 735 SER A CA 1
ATOM 5896 C C . SER A 1 735 ? 45.932 29.570 -72.561 1.00 81.62 735 SER A C 1
ATOM 5898 O O . SER A 1 735 ? 45.083 28.756 -72.926 1.00 81.62 735 SER A O 1
ATOM 5900 N N . GLN A 1 736 ? 46.379 30.515 -73.393 1.00 75.38 736 GLN A N 1
ATOM 5901 C CA . GLN A 1 736 ? 45.837 30.709 -74.744 1.00 75.38 736 GLN A CA 1
ATOM 5902 C C . GLN A 1 736 ? 46.085 29.506 -75.675 1.00 75.38 736 GLN A C 1
ATOM 5904 O O . GLN A 1 736 ? 45.225 29.194 -76.497 1.00 75.38 736 GLN A O 1
ATOM 5909 N N . GLU A 1 737 ? 47.210 28.803 -75.519 1.00 76.38 737 GLU A N 1
ATOM 5910 C CA . GLU A 1 737 ? 47.522 27.578 -76.273 1.00 76.38 737 GLU A CA 1
ATOM 5911 C C . GLU A 1 737 ? 46.637 26.401 -75.829 1.00 76.38 737 GLU A C 1
ATOM 5913 O O . GLU A 1 737 ? 46.093 25.679 -76.661 1.00 76.38 737 GLU A O 1
ATOM 5918 N N . GLU A 1 738 ? 46.388 26.257 -74.524 1.00 82.38 738 GLU A N 1
ATOM 5919 C CA . GLU A 1 738 ? 45.518 25.208 -73.971 1.00 82.38 738 GLU A CA 1
ATOM 5920 C C . GLU A 1 738 ? 44.059 25.371 -74.414 1.00 82.38 738 GLU A C 1
ATOM 5922 O O . GLU A 1 738 ? 43.396 24.390 -74.760 1.00 82.38 738 GLU A O 1
ATOM 5927 N N . ARG A 1 739 ? 43.563 26.613 -74.484 1.00 83.62 739 ARG A N 1
ATOM 5928 C CA . ARG A 1 739 ? 42.221 26.895 -75.017 1.00 83.62 739 ARG A CA 1
ATOM 5929 C C . ARG A 1 739 ? 42.103 26.534 -76.496 1.00 83.62 739 ARG A C 1
ATOM 5931 O O . ARG A 1 739 ? 41.067 26.014 -76.904 1.00 83.62 739 ARG A O 1
ATOM 5938 N N . GLN A 1 740 ? 43.145 26.760 -77.301 1.00 81.12 740 GLN A N 1
ATOM 5939 C CA . GLN A 1 740 ? 43.137 26.359 -78.715 1.00 81.12 740 GLN A CA 1
ATOM 5940 C C . GLN A 1 740 ? 43.067 24.836 -78.878 1.00 81.12 740 GLN A C 1
ATOM 5942 O O . GLN A 1 740 ? 42.310 24.358 -79.723 1.00 81.12 740 GLN A O 1
ATOM 5947 N N . THR A 1 741 ? 43.773 24.085 -78.031 1.00 83.81 741 THR A N 1
ATOM 5948 C CA . THR A 1 741 ? 43.742 22.614 -78.021 1.00 83.81 741 THR A CA 1
ATOM 5949 C C . THR A 1 741 ? 42.375 22.057 -77.610 1.00 83.81 741 THR A C 1
ATOM 5951 O O . THR A 1 741 ? 41.919 21.067 -78.178 1.00 83.81 741 THR A O 1
ATOM 5954 N N . LEU A 1 742 ? 41.681 22.699 -76.662 1.00 86.50 742 LEU A N 1
ATOM 5955 C CA . LEU A 1 742 ? 40.371 22.246 -76.167 1.00 86.50 742 LEU A CA 1
ATOM 5956 C C . LEU A 1 742 ? 39.179 22.696 -77.027 1.00 86.50 742 LEU A C 1
ATOM 5958 O O . LEU A 1 742 ? 38.113 22.079 -76.982 1.00 86.50 742 LEU A O 1
ATOM 5962 N N . LYS A 1 743 ? 39.343 23.741 -77.844 1.00 85.81 743 LYS A N 1
ATOM 5963 C CA . LYS A 1 743 ? 38.290 24.306 -78.701 1.00 85.81 743 LYS A CA 1
ATOM 5964 C C . LYS A 1 743 ? 37.553 23.286 -79.594 1.00 85.81 743 LYS A C 1
ATOM 5966 O O . LYS A 1 743 ? 36.321 23.326 -79.595 1.00 85.81 743 LYS A O 1
ATOM 5971 N N . PRO A 1 744 ? 38.217 22.362 -80.323 1.00 85.88 744 PRO A N 1
ATOM 5972 C CA . PRO A 1 744 ? 37.509 21.361 -81.129 1.00 85.88 744 PRO A CA 1
ATOM 5973 C C . PRO A 1 744 ? 36.686 20.376 -80.283 1.00 85.88 744 PRO A C 1
ATOM 5975 O O . PRO A 1 744 ? 35.638 19.919 -80.737 1.00 85.88 744 PRO A O 1
ATOM 5978 N N . PHE A 1 745 ? 37.105 20.091 -79.045 1.00 88.19 745 PHE A N 1
ATOM 5979 C CA . PHE A 1 745 ? 36.358 19.231 -78.124 1.00 88.19 745 PHE A CA 1
ATOM 5980 C C . PHE A 1 745 ? 35.107 19.932 -77.601 1.00 88.19 745 PHE A C 1
ATOM 5982 O O . PHE A 1 745 ? 34.031 19.344 -77.632 1.00 88.19 745 PHE A O 1
ATOM 5989 N N . VAL A 1 746 ? 35.206 21.206 -77.207 1.00 87.31 746 VAL A N 1
ATOM 5990 C CA . VAL A 1 746 ? 34.034 21.987 -76.769 1.00 87.31 746 VAL A CA 1
ATOM 5991 C C . VAL A 1 746 ? 33.009 22.148 -77.896 1.00 87.31 746 VAL A C 1
ATOM 5993 O O . VAL A 1 746 ? 31.822 21.955 -77.660 1.00 87.31 746 VAL A O 1
ATOM 5996 N N . GLN A 1 747 ? 33.453 22.361 -79.139 1.00 86.75 747 GLN A N 1
ATOM 5997 C CA . GLN A 1 747 ? 32.560 22.417 -80.306 1.00 86.75 747 GLN A CA 1
ATOM 5998 C C . GLN A 1 747 ? 31.878 21.080 -80.630 1.00 86.75 747 GLN A C 1
ATOM 6000 O O . GLN A 1 747 ? 30.786 21.070 -81.197 1.00 86.75 747 GLN A O 1
ATOM 6005 N N . ALA A 1 748 ? 32.520 19.949 -80.325 1.00 84.69 748 ALA A N 1
ATOM 6006 C CA . ALA A 1 748 ? 31.904 18.631 -80.453 1.00 84.69 748 ALA A CA 1
ATOM 6007 C C . ALA A 1 748 ? 30.908 18.368 -79.312 1.00 84.69 748 ALA A C 1
ATOM 6009 O O . ALA A 1 748 ? 29.830 17.836 -79.560 1.00 84.69 748 ALA A O 1
ATOM 6010 N N . LEU A 1 749 ? 31.237 18.803 -78.092 1.00 86.88 749 LEU A N 1
ATOM 6011 C CA . LEU A 1 749 ? 30.365 18.737 -76.919 1.00 86.88 749 LEU A CA 1
ATOM 6012 C C . LEU A 1 749 ? 29.106 19.613 -77.061 1.00 86.88 749 LEU A C 1
ATOM 6014 O O . LEU A 1 749 ? 28.053 19.227 -76.577 1.00 86.88 749 LEU A O 1
ATOM 6018 N N . ASP A 1 750 ? 29.176 20.754 -77.756 1.00 86.88 750 ASP A N 1
ATOM 6019 C CA . ASP A 1 750 ? 28.010 21.612 -78.050 1.00 86.88 750 ASP A CA 1
ATOM 6020 C C . ASP A 1 750 ? 26.980 20.966 -78.992 1.00 86.88 750 ASP A C 1
ATOM 6022 O O . ASP A 1 750 ? 25.833 21.404 -79.045 1.00 86.88 750 ASP A O 1
ATOM 6026 N N . LYS A 1 751 ? 27.376 19.942 -79.758 1.00 85.44 751 LYS A N 1
ATOM 6027 C CA . LYS A 1 751 ? 26.505 19.258 -80.731 1.00 85.44 751 LYS A CA 1
ATOM 6028 C C . LYS A 1 751 ? 25.743 18.072 -80.141 1.00 85.44 751 LYS A C 1
ATOM 6030 O O . LYS A 1 751 ? 24.998 17.423 -80.870 1.00 85.44 751 LYS A O 1
ATOM 6035 N N . VAL A 1 752 ? 25.965 17.768 -78.867 1.00 83.88 752 VAL A N 1
ATOM 6036 C CA . VAL A 1 752 ? 25.413 16.604 -78.174 1.00 83.88 752 VAL A CA 1
ATOM 6037 C C . VAL A 1 752 ? 24.632 17.092 -76.959 1.00 83.88 752 VAL A C 1
ATOM 6039 O O . VAL A 1 752 ? 25.107 17.943 -76.208 1.00 83.88 752 VAL A O 1
ATOM 6042 N N . GLU A 1 753 ? 23.422 16.572 -76.766 1.00 77.25 753 GLU A N 1
ATOM 6043 C CA . GLU A 1 753 ? 22.584 16.944 -75.624 1.00 77.25 753 GLU A CA 1
ATOM 6044 C C . GLU A 1 753 ? 23.199 16.420 -74.312 1.00 77.25 753 GLU A C 1
ATOM 6046 O O . GLU A 1 753 ? 23.748 15.318 -74.264 1.00 77.25 753 GLU A O 1
ATOM 6051 N N . PHE A 1 754 ? 23.120 17.202 -73.226 1.00 74.31 754 PHE A N 1
ATOM 6052 C CA . PHE A 1 754 ? 23.857 16.947 -71.973 1.00 74.31 754 PHE A CA 1
ATOM 6053 C C . PHE A 1 754 ? 23.582 15.565 -71.340 1.00 74.31 754 PHE A C 1
ATOM 6055 O O . PHE A 1 754 ? 24.422 15.019 -70.628 1.00 74.31 754 PHE A O 1
ATOM 6062 N N . TYR A 1 755 ? 22.423 14.965 -71.614 1.00 64.50 755 TYR A N 1
ATOM 6063 C CA . TYR A 1 755 ? 22.036 13.648 -71.099 1.00 64.50 755 TYR A CA 1
ATOM 6064 C C . TYR A 1 755 ? 22.576 12.458 -71.912 1.00 64.50 755 TYR A C 1
ATOM 6066 O O . TYR A 1 755 ? 22.468 11.317 -71.454 1.00 64.50 755 TYR A O 1
ATOM 6074 N N . GLU A 1 756 ? 23.212 12.677 -73.067 1.00 73.69 756 GLU A N 1
ATOM 6075 C CA . GLU A 1 756 ? 23.873 11.616 -73.840 1.00 73.69 756 GLU A CA 1
ATOM 6076 C C . GLU A 1 756 ? 25.285 11.297 -73.311 1.00 73.69 756 GLU A C 1
ATOM 6078 O O . GLU A 1 756 ? 26.298 11.414 -74.006 1.00 73.69 756 GLU A O 1
ATOM 6083 N N . VAL A 1 757 ? 25.360 10.847 -72.055 1.00 70.56 757 VAL A N 1
ATOM 6084 C CA . VAL A 1 757 ? 26.610 10.627 -71.299 1.00 70.56 757 VAL A CA 1
ATOM 6085 C C . VAL A 1 757 ? 27.628 9.762 -72.053 1.00 70.56 757 VAL A C 1
ATOM 6087 O O . VAL A 1 757 ? 28.814 10.083 -72.094 1.00 70.56 757 VAL A O 1
ATOM 6090 N N . THR A 1 758 ? 27.190 8.674 -72.694 1.00 69.50 758 THR A N 1
ATOM 6091 C CA . THR A 1 758 ? 28.094 7.778 -73.438 1.00 69.50 758 THR A CA 1
ATOM 6092 C C . THR A 1 758 ? 28.736 8.476 -74.639 1.00 69.50 758 THR A C 1
ATOM 6094 O O . THR A 1 758 ? 29.928 8.284 -74.893 1.00 69.50 758 THR A O 1
ATOM 6097 N N . THR A 1 759 ? 27.976 9.313 -75.347 1.00 75.94 759 THR A N 1
ATOM 6098 C CA . THR A 1 759 ? 28.462 10.104 -76.482 1.00 75.94 759 THR A CA 1
ATOM 6099 C C . THR A 1 759 ? 29.418 11.197 -75.997 1.00 75.94 759 THR A C 1
ATOM 6101 O O . THR A 1 759 ? 30.515 11.333 -76.541 1.00 75.94 759 THR A O 1
ATOM 6104 N N . LEU A 1 760 ? 29.071 11.904 -74.917 1.00 77.44 760 LEU A N 1
ATOM 6105 C CA . LEU A 1 760 ? 29.890 12.977 -74.338 1.00 77.44 760 LEU A CA 1
ATOM 6106 C C . LEU A 1 760 ? 31.256 12.484 -73.840 1.00 77.44 760 LEU A C 1
ATOM 6108 O O . LEU A 1 760 ? 32.283 13.072 -74.179 1.00 77.44 760 LEU A O 1
ATOM 6112 N N . LEU A 1 761 ? 31.299 11.366 -73.109 1.00 79.81 761 LEU A N 1
ATOM 6113 C CA . LEU A 1 761 ? 32.562 10.778 -72.642 1.00 79.81 761 LEU A CA 1
ATOM 6114 C C . LEU A 1 761 ? 33.417 10.254 -73.810 1.00 79.81 761 LEU A C 1
ATOM 6116 O O . LEU A 1 761 ? 34.646 10.310 -73.765 1.00 79.81 761 LEU A O 1
ATOM 6120 N N . SER A 1 762 ? 32.790 9.795 -74.901 1.00 80.00 762 SER A N 1
ATOM 6121 C CA . SER A 1 762 ? 33.525 9.348 -76.093 1.00 80.00 762 SER A CA 1
ATOM 6122 C C . SER A 1 762 ? 34.272 10.487 -76.801 1.00 80.00 762 SER A C 1
ATOM 6124 O O . SER A 1 762 ? 35.369 10.260 -77.313 1.00 80.00 762 SER A O 1
ATOM 6126 N N . ILE A 1 763 ? 33.731 11.712 -76.761 1.00 86.06 763 ILE A N 1
ATOM 6127 C CA . ILE A 1 763 ? 34.360 12.919 -77.321 1.00 86.06 763 ILE A CA 1
ATOM 6128 C C . ILE A 1 763 ? 35.628 13.289 -76.540 1.00 86.06 763 ILE A C 1
ATOM 6130 O O . ILE A 1 763 ? 36.595 13.755 -77.136 1.00 86.06 763 ILE A O 1
ATOM 6134 N N . LEU A 1 764 ? 35.652 13.048 -75.226 1.00 86.44 764 LEU A N 1
ATOM 6135 C CA . LEU A 1 764 ? 36.774 13.376 -74.333 1.00 86.44 764 LEU A CA 1
ATOM 6136 C C . LEU A 1 764 ? 37.861 12.292 -74.281 1.00 86.44 764 LEU A C 1
ATOM 6138 O O . LEU A 1 764 ? 38.984 12.540 -73.834 1.00 86.44 764 LEU A O 1
ATOM 6142 N N . LYS A 1 765 ? 37.564 11.091 -74.782 1.00 83.69 765 LYS A N 1
ATOM 6143 C CA . LYS A 1 765 ? 38.478 9.941 -74.804 1.00 83.69 765 LYS A CA 1
ATOM 6144 C C . LYS A 1 765 ? 39.847 10.217 -75.456 1.00 83.69 765 LYS A C 1
ATOM 6146 O O . LYS A 1 765 ? 40.851 9.776 -74.904 1.00 83.69 765 LYS A O 1
ATOM 6151 N N . PRO A 1 766 ? 39.968 10.981 -76.562 1.00 83.75 766 PRO A N 1
ATOM 6152 C CA . PRO A 1 766 ? 41.275 11.305 -77.143 1.00 83.75 766 PRO A CA 1
ATOM 6153 C C . PRO A 1 766 ? 42.216 12.067 -76.193 1.00 83.75 766 PRO A C 1
ATOM 6155 O O . PRO A 1 766 ? 43.429 11.967 -76.340 1.00 83.75 766 PRO A O 1
ATOM 6158 N N . LEU A 1 767 ? 41.681 12.766 -75.183 1.00 80.62 767 LEU A N 1
ATOM 6159 C CA . LEU A 1 767 ? 42.469 13.465 -74.161 1.00 80.62 767 LEU A CA 1
ATOM 6160 C C . LEU A 1 767 ? 43.027 12.522 -73.068 1.00 80.62 767 LEU A C 1
ATOM 6162 O O . LEU A 1 767 ? 43.731 12.988 -72.180 1.00 80.62 767 LEU A O 1
ATOM 6166 N N . ASP A 1 768 ? 42.749 11.207 -73.103 1.00 74.50 768 ASP A N 1
ATOM 6167 C CA . ASP A 1 768 ? 43.322 10.211 -72.165 1.00 74.50 768 ASP A CA 1
ATOM 6168 C C . ASP A 1 768 ? 44.854 10.097 -72.263 1.00 74.50 768 ASP A C 1
ATOM 6170 O O . ASP A 1 768 ? 45.505 9.648 -71.322 1.00 74.50 768 ASP A O 1
ATOM 6174 N N . GLN A 1 769 ? 45.435 10.465 -73.409 1.00 72.19 769 GLN A N 1
ATOM 6175 C CA . GLN A 1 769 ? 46.876 10.356 -73.669 1.00 72.19 769 GLN A CA 1
ATOM 6176 C C . GLN A 1 769 ? 47.638 11.672 -73.441 1.00 72.19 769 GLN A C 1
ATOM 6178 O O . GLN A 1 769 ? 48.850 11.726 -73.660 1.00 72.19 769 GLN A O 1
ATOM 6183 N N . GLU A 1 770 ? 46.944 12.724 -73.006 1.00 76.44 770 GLU A N 1
ATOM 6184 C CA . GLU A 1 770 ? 47.514 14.056 -72.833 1.00 76.44 770 GLU A CA 1
ATOM 6185 C C . GLU A 1 770 ? 48.362 14.141 -71.553 1.00 76.44 770 GLU A C 1
ATOM 6187 O O . GLU A 1 770 ? 47.993 13.605 -70.507 1.00 76.44 770 GLU A O 1
ATOM 6192 N N . LYS A 1 771 ? 49.520 14.811 -71.624 1.00 72.06 771 LYS A N 1
ATOM 6193 C CA . LYS A 1 771 ? 50.448 14.940 -70.480 1.00 72.06 771 LYS A CA 1
ATOM 6194 C C . LYS A 1 771 ? 50.386 16.309 -69.812 1.00 72.06 771 LYS A C 1
ATOM 6196 O O . LYS A 1 771 ? 50.963 16.480 -68.737 1.00 72.06 771 LYS A O 1
ATOM 6201 N N . ASN A 1 772 ? 49.709 17.283 -70.422 1.00 79.81 772 ASN A N 1
ATOM 6202 C CA . ASN A 1 772 ? 49.528 18.593 -69.812 1.00 79.81 772 ASN A CA 1
ATOM 6203 C C . ASN A 1 772 ? 48.566 18.508 -68.609 1.00 79.81 772 ASN A C 1
ATOM 6205 O O . ASN A 1 772 ? 47.382 18.203 -68.757 1.00 79.81 772 ASN A O 1
ATOM 6209 N N . SER A 1 773 ? 49.084 18.838 -67.421 1.00 75.56 773 SER A N 1
ATOM 6210 C CA . SER A 1 773 ? 48.353 18.799 -66.149 1.00 75.56 773 SER A CA 1
ATOM 6211 C C . SER A 1 773 ? 47.058 19.617 -66.169 1.00 75.56 773 SER A C 1
ATOM 6213 O O . SER A 1 773 ? 46.064 19.176 -65.599 1.00 75.56 773 SER A O 1
ATOM 6215 N N . ASN A 1 774 ? 47.028 20.772 -66.838 1.00 80.69 774 ASN A N 1
ATOM 6216 C CA . ASN A 1 774 ? 45.836 21.622 -66.886 1.00 80.69 774 ASN A CA 1
ATOM 6217 C C . ASN A 1 774 ? 44.759 21.043 -67.814 1.00 80.69 774 ASN A C 1
ATOM 6219 O O . ASN A 1 774 ? 43.574 21.115 -67.501 1.00 80.69 774 ASN A O 1
ATOM 6223 N N . LEU A 1 775 ? 45.150 20.420 -68.931 1.00 82.06 775 LEU A N 1
ATOM 6224 C CA . LEU A 1 775 ? 44.212 19.770 -69.855 1.00 82.06 775 LEU A CA 1
ATOM 6225 C C . LEU A 1 775 ? 43.595 18.512 -69.232 1.00 82.06 775 LEU A C 1
ATOM 6227 O O . LEU A 1 775 ? 42.390 18.293 -69.349 1.00 82.06 775 LEU A O 1
ATOM 6231 N N . VAL A 1 776 ? 44.398 17.733 -68.500 1.00 81.00 776 VAL A N 1
ATOM 6232 C CA . VAL A 1 776 ? 43.931 16.564 -67.738 1.00 81.00 776 VAL A CA 1
ATOM 6233 C C . VAL A 1 776 ? 43.015 16.978 -66.584 1.00 81.00 776 VAL A C 1
ATOM 6235 O O . VAL A 1 776 ? 41.998 16.326 -66.350 1.00 81.00 776 VAL A O 1
ATOM 6238 N N . GLN A 1 777 ? 43.323 18.078 -65.890 1.00 79.75 777 GLN A N 1
ATOM 6239 C CA . GLN A 1 777 ? 42.440 18.631 -64.858 1.00 79.75 777 GLN A CA 1
ATOM 6240 C C . GLN A 1 777 ? 41.119 19.128 -65.449 1.00 79.75 777 GLN A C 1
ATOM 6242 O O . GLN A 1 777 ? 40.069 18.897 -64.857 1.00 79.75 777 GLN A O 1
ATOM 6247 N N . TRP A 1 778 ? 41.147 19.751 -66.633 1.00 89.19 778 TRP A N 1
ATOM 6248 C CA . TRP A 1 778 ? 39.945 20.303 -67.261 1.00 89.19 778 TRP A CA 1
ATOM 6249 C C . TRP A 1 778 ? 39.045 19.170 -67.722 1.00 89.19 778 TRP A C 1
ATOM 6251 O O . TRP A 1 778 ? 37.857 19.156 -67.421 1.00 89.19 778 TRP A O 1
ATOM 6261 N N . LYS A 1 779 ? 39.641 18.176 -68.387 1.00 88.00 779 LYS A N 1
ATOM 6262 C CA . LYS A 1 779 ? 38.960 16.957 -68.801 1.00 88.00 779 LYS A CA 1
ATOM 6263 C C . LYS A 1 779 ? 38.323 16.256 -67.604 1.00 88.00 779 LYS A C 1
ATOM 6265 O O . LYS A 1 779 ? 37.127 16.008 -67.644 1.00 88.00 779 LYS A O 1
ATOM 6270 N N . THR A 1 780 ? 39.094 15.990 -66.548 1.00 80.50 780 THR A N 1
ATOM 6271 C CA . THR A 1 780 ? 38.584 15.330 -65.335 1.00 80.50 780 THR A CA 1
ATOM 6272 C C . THR A 1 780 ? 37.426 16.127 -64.729 1.00 80.50 780 THR A C 1
ATOM 6274 O O . THR A 1 780 ? 36.405 15.544 -64.395 1.00 80.50 780 THR A O 1
ATOM 6277 N N . ALA A 1 781 ? 37.525 17.459 -64.660 1.00 80.94 781 ALA A N 1
ATOM 6278 C CA . ALA A 1 781 ? 36.442 18.303 -64.155 1.00 80.94 781 ALA A CA 1
ATOM 6279 C C . ALA A 1 781 ? 35.185 18.245 -65.045 1.00 80.94 781 ALA A C 1
ATOM 6281 O O . ALA A 1 781 ? 34.064 18.235 -64.538 1.00 80.94 781 ALA A O 1
ATOM 6282 N N . VAL A 1 782 ? 35.348 18.178 -66.372 1.00 84.88 782 VAL A N 1
ATOM 6283 C CA . VAL A 1 782 ? 34.228 18.036 -67.315 1.00 84.88 782 VAL A CA 1
ATOM 6284 C C . VAL A 1 782 ? 33.600 16.644 -67.206 1.00 84.88 782 VAL A C 1
ATOM 6286 O O . VAL A 1 782 ? 32.378 16.553 -67.124 1.00 84.88 782 VAL A O 1
ATOM 6289 N N . GLU A 1 783 ? 34.392 15.574 -67.135 1.00 83.25 783 GLU A N 1
ATOM 6290 C CA . GLU A 1 783 ? 33.907 14.201 -66.924 1.00 83.25 783 GLU A CA 1
ATOM 6291 C C . GLU A 1 783 ? 33.183 14.065 -65.582 1.00 83.25 783 GLU A C 1
ATOM 6293 O O . GLU A 1 783 ? 32.070 13.549 -65.543 1.00 83.25 783 GLU A O 1
ATOM 6298 N N . GLU A 1 784 ? 33.734 14.634 -64.507 1.00 70.81 784 GLU A N 1
ATOM 6299 C CA . GLU A 1 784 ? 33.069 14.697 -63.204 1.00 70.81 784 GLU A CA 1
ATOM 6300 C C . GLU A 1 784 ? 31.767 15.503 -63.273 1.00 70.81 784 GLU A C 1
ATOM 6302 O O . GLU A 1 784 ? 30.780 15.112 -62.655 1.00 70.81 784 GLU A O 1
ATOM 6307 N N . SER A 1 785 ? 31.710 16.603 -64.030 1.00 74.50 785 SER A N 1
ATOM 6308 C CA . SER A 1 785 ? 30.467 17.369 -64.196 1.00 74.50 785 SER A CA 1
ATOM 6309 C C . SER A 1 785 ? 29.391 16.587 -64.966 1.00 74.50 785 SER A C 1
ATOM 6311 O O . SER A 1 785 ? 28.215 16.672 -64.605 1.00 74.50 785 SER A O 1
ATOM 6313 N N . ILE A 1 786 ? 29.783 15.774 -65.957 1.00 77.25 786 ILE A N 1
ATOM 6314 C CA . ILE A 1 786 ? 28.890 14.878 -66.709 1.00 77.25 786 ILE A CA 1
ATOM 6315 C C . ILE A 1 786 ? 28.407 13.737 -65.801 1.00 77.25 786 ILE A C 1
ATOM 6317 O O . ILE A 1 786 ? 27.201 13.527 -65.672 1.00 77.25 786 ILE A O 1
ATOM 6321 N N . ASP A 1 787 ? 29.316 13.051 -65.104 1.00 63.88 787 ASP A N 1
ATOM 6322 C CA . ASP A 1 787 ? 28.993 11.945 -64.190 1.00 63.88 787 ASP A CA 1
ATOM 6323 C C . ASP A 1 787 ? 28.115 12.404 -63.013 1.00 63.88 787 ASP A C 1
ATOM 6325 O O . ASP A 1 787 ? 27.243 11.669 -62.530 1.00 63.88 787 ASP A O 1
ATOM 6329 N N . ASN A 1 788 ? 28.302 13.648 -62.564 1.00 57.34 788 ASN A N 1
ATOM 6330 C CA . ASN A 1 788 ? 27.507 14.251 -61.500 1.00 57.34 788 ASN A CA 1
ATOM 6331 C C . ASN A 1 788 ? 26.193 14.884 -61.990 1.00 57.34 788 ASN A C 1
ATOM 6333 O O . ASN A 1 788 ? 25.392 15.287 -61.136 1.00 57.34 788 ASN A O 1
ATOM 6337 N N . PHE A 1 789 ? 25.933 14.916 -63.305 1.00 60.94 789 PHE A N 1
ATOM 6338 C CA . PHE A 1 789 ? 24.807 15.613 -63.946 1.00 60.94 789 PHE A CA 1
ATOM 6339 C C . PHE A 1 789 ? 24.723 17.102 -63.560 1.00 60.94 789 PHE A C 1
ATOM 6341 O O . PHE A 1 789 ? 23.640 17.663 -63.391 1.00 60.94 789 PHE A O 1
ATOM 6348 N N . ASN A 1 790 ? 25.875 17.752 -63.385 1.00 67.00 790 ASN A N 1
ATOM 6349 C CA . ASN A 1 790 ? 25.965 19.166 -63.041 1.00 67.00 790 ASN A CA 1
ATOM 6350 C C . ASN A 1 790 ? 26.080 20.020 -64.311 1.00 67.00 790 ASN A C 1
ATOM 6352 O O . ASN A 1 790 ? 27.171 20.449 -64.685 1.00 67.00 790 ASN A O 1
ATOM 6356 N N . GLU A 1 791 ? 24.944 20.271 -64.969 1.00 79.31 791 GLU A N 1
ATOM 6357 C CA . GLU A 1 791 ? 24.897 21.026 -66.230 1.00 79.31 791 GLU A CA 1
ATOM 6358 C C . GLU A 1 791 ? 25.467 22.448 -66.084 1.00 79.31 791 GLU A C 1
ATOM 6360 O O . GLU A 1 791 ? 26.143 22.951 -66.978 1.00 79.31 791 GLU A O 1
ATOM 6365 N N . VAL A 1 792 ? 25.273 23.087 -64.927 1.00 66.94 792 VAL A N 1
ATOM 6366 C CA . VAL A 1 792 ? 25.776 24.445 -64.661 1.00 66.94 792 VAL A CA 1
ATOM 6367 C C . VAL A 1 792 ? 27.305 24.473 -64.639 1.00 66.94 792 VAL A C 1
ATOM 6369 O O . VAL A 1 792 ? 27.927 25.352 -65.237 1.00 66.94 792 VAL A O 1
ATOM 6372 N N . GLU A 1 793 ? 27.926 23.509 -63.963 1.00 73.00 793 GLU A N 1
ATOM 6373 C CA . GLU A 1 793 ? 29.385 23.395 -63.901 1.00 73.00 793 GLU A CA 1
ATOM 6374 C C . GLU A 1 793 ? 29.976 22.924 -65.230 1.00 73.00 793 GLU A C 1
ATOM 6376 O O . GLU A 1 793 ? 30.991 23.460 -65.669 1.00 73.00 793 GLU A O 1
ATOM 6381 N N . TYR A 1 794 ? 29.283 22.024 -65.925 1.00 85.00 794 TYR A N 1
ATOM 6382 C CA . TYR A 1 794 ? 29.623 21.599 -67.278 1.00 85.00 794 TYR A CA 1
ATOM 6383 C C . TYR A 1 794 ? 29.672 22.782 -68.262 1.00 85.00 794 TYR A C 1
ATOM 6385 O O . TYR A 1 794 ? 30.670 22.968 -68.965 1.00 85.00 794 TYR A O 1
ATOM 6393 N N . GLN A 1 795 ? 28.652 23.650 -68.266 1.00 81.38 795 GLN A N 1
ATOM 6394 C CA . GLN A 1 795 ? 28.644 24.856 -69.106 1.00 81.38 795 GLN A CA 1
ATOM 6395 C C . GLN A 1 795 ? 29.706 25.873 -68.666 1.00 81.38 795 GLN A C 1
ATOM 6397 O O . GLN A 1 795 ? 30.352 26.498 -69.509 1.00 81.38 795 GLN A O 1
ATOM 6402 N N . LYS A 1 796 ? 29.954 26.010 -67.357 1.00 83.12 796 LYS A N 1
ATOM 6403 C CA . LYS A 1 796 ? 31.015 26.878 -66.824 1.00 83.12 796 LYS A CA 1
ATOM 6404 C C . LYS A 1 796 ? 32.405 26.427 -67.277 1.00 83.12 796 LYS A C 1
ATOM 6406 O O . LYS A 1 796 ? 33.207 27.265 -67.677 1.00 83.12 796 LYS A O 1
ATOM 6411 N N . LEU A 1 797 ? 32.688 25.125 -67.235 1.00 85.88 797 LEU A N 1
ATOM 6412 C CA . LEU A 1 797 ? 33.965 24.548 -67.660 1.00 85.88 797 LEU A CA 1
ATOM 6413 C C . LEU A 1 797 ? 34.163 24.671 -69.173 1.00 85.88 797 LEU A C 1
ATOM 6415 O O . LEU A 1 797 ? 35.258 25.029 -69.609 1.00 85.88 797 LEU A O 1
ATOM 6419 N N . LYS A 1 798 ? 33.109 24.473 -69.974 1.00 86.94 798 LYS A N 1
ATOM 6420 C CA . LYS A 1 798 ? 33.128 24.783 -71.414 1.00 86.94 798 LYS A CA 1
ATOM 6421 C C . LYS A 1 798 ? 33.419 26.263 -71.673 1.00 86.94 798 LYS A C 1
ATOM 6423 O O . LYS A 1 798 ? 34.237 26.583 -72.532 1.00 86.94 798 LYS A O 1
ATOM 6428 N N . GLY A 1 799 ? 32.837 27.155 -70.872 1.00 81.19 799 GLY A N 1
ATOM 6429 C CA . GLY A 1 799 ? 33.076 28.600 -70.927 1.00 81.19 799 GLY A CA 1
ATOM 6430 C C . GLY A 1 799 ? 34.495 29.051 -70.552 1.00 81.19 799 GLY A C 1
ATOM 6431 O O . GLY A 1 799 ? 34.830 30.201 -70.796 1.00 81.19 799 GLY A O 1
ATOM 6432 N N . LEU A 1 800 ? 35.347 28.182 -69.990 1.00 82.88 800 LEU A N 1
ATOM 6433 C CA . LEU A 1 800 ? 36.771 28.494 -69.765 1.00 82.88 800 LEU A CA 1
ATOM 6434 C C . LEU A 1 800 ? 37.620 28.371 -71.043 1.00 82.88 800 LEU A C 1
ATOM 6436 O O . LEU A 1 800 ? 38.748 28.869 -71.082 1.00 82.88 800 LEU A O 1
ATOM 6440 N N . VAL A 1 801 ? 37.097 27.678 -72.058 1.00 81.38 801 VAL A N 1
ATOM 6441 C CA . VAL A 1 801 ? 37.770 27.400 -73.336 1.00 81.38 801 VAL A CA 1
ATOM 6442 C C . VAL A 1 801 ? 37.341 28.381 -74.430 1.00 81.38 801 VAL A C 1
ATOM 6444 O O . VAL A 1 801 ? 38.159 28.721 -75.288 1.00 81.38 801 VAL A O 1
ATOM 6447 N N . VAL A 1 802 ? 36.076 28.818 -74.392 1.00 65.25 802 VAL A N 1
ATOM 6448 C CA . VAL A 1 802 ? 35.503 29.878 -75.246 1.00 65.25 802 VAL A CA 1
ATOM 6449 C C . VAL A 1 802 ? 36.064 31.235 -74.834 1.00 65.25 802 VAL A C 1
ATOM 6451 O O . VAL A 1 802 ? 36.391 32.017 -75.757 1.00 65.25 802 VAL A O 1
#

Organism: NCBI:txid313606

Radius of gyration: 82.03 Å; chains: 1; bounding box: 180×83×256 Å

pLDDT: mean 71.47, std 18.07, range [25.92, 97.69]

Foldseek 3Di:
DDDDPPPPPVVVVVPPQDQLLVVLLLCQLLLLQKDQDPVQCPDQEQEEEEAADPVSQVNSCVRQQPDDHPNGGYDYHYDPALVPDDQHQEYEYEPHDPHPCVSNCVVCQQGNYQYEYEDDDDVHDDDDDVVCVVQHQKYWDQDPNAIDMDGDQVNNVSSVMDGPVPPSVVSRVVRVVVVVVVVPPPVVVVVVVVVVVVVVVVVVVVVVVVVVVVVVVVVVVVVVVVVVVVVVVVVVVVVVVVVVVVVVVVVVVVVVVVVVVVVVVVVVVVVVVVVVVVVVVVVVVVVVVVVVVPPPDDDPPVPPPPVPPVVDCPVVHDDDDDPVPVVVVVVVVVVVVVVVVVVVVVVVVVVVVVVVVVVVVVVVVVVVVVVVVVVVVVVVVVVVVVVVVVVVVVVVVVVVVVVVVVVVVVVVVVVVVVVVVVVVVVVVVVVVVVVVVVVVVVVVVVVVVVVVVVVVVVVVVVVVVVVVVVVVVVVVVLVVLVVVLVVVLVVLVVLLVVLVVVLPDPPDDPVSNVVSVVSNVVSVVVNVVSVLSVLLSCLVVHQDDWDWDKDFPLVLLVVLCLVCVVLCVVLVEAEAEAEDRQFIFTGRSVLVSLLSNLVVVVLSVFAGRHWYKYKYWDFADDDPVANRGKIKIKIKHQGQKDDPVCQVVLLDFQDDDPDPDDDPDDDRSSSSVSSQSRLVSQVKGWGKDIDGNGIIMIIMIGRTDGDDDDDDDDDDDDDDDDDDDDDDDDDQADDPVLLVVCVVLLVLLVVDDLLPLVSNVVSLVVCPPPDDPSNVVLSVQLNVCSVSVVVVSNVVSSVSSD